Protein AF-0000000084503318 (afdb_homodimer)

pLDDT: mean 73.33, std 17.44, range [21.61, 94.44]

Radius of gyration: 34.92 Å; Cα contacts (8 Å, |Δi|>4): 2388; chains: 2; bounding box: 88×103×87 Å

Structure (mmCIF, N/CA/C/O backbone):
data_AF-0000000084503318-model_v1
#
loop_
_entity.id
_entity.type
_entity.pdbx_description
1 polymer 'Glycogen phosphorylase, liver form'
#
loop_
_atom_site.group_PDB
_atom_site.id
_atom_site.type_symbol
_atom_site.label_atom_id
_atom_site.label_alt_id
_atom_site.label_comp_id
_atom_site.label_asym_id
_atom_site.label_entity_id
_atom_site.label_seq_id
_atom_site.pdbx_PDB_ins_code
_atom_site.Cartn_x
_atom_site.Cartn_y
_atom_site.Cartn_z
_atom_site.occupancy
_atom_site.B_iso_or_equiv
_atom_site.auth_seq_id
_atom_site.auth_comp_id
_atom_site.auth_asym_id
_atom_site.auth_atom_id
_atom_site.pdbx_PDB_model_num
ATOM 1 N N . MET A 1 1 ? 29.828 -25.359 3.902 1 37.78 1 MET A N 1
ATOM 2 C CA . MET A 1 1 ? 29.094 -24.203 3.412 1 37.78 1 MET A CA 1
ATOM 3 C C . MET A 1 1 ? 27.672 -24.188 3.951 1 37.78 1 MET A C 1
ATOM 5 O O . MET A 1 1 ? 27.172 -23.141 4.379 1 37.78 1 MET A O 1
ATOM 9 N N . GLU A 1 2 ? 27.031 -25.391 3.809 1 49.66 2 GLU A N 1
ATOM 10 C CA . GLU A 1 2 ? 25.672 -25.625 4.293 1 49.66 2 GLU A CA 1
ATOM 11 C C . GLU A 1 2 ? 25.578 -25.391 5.797 1 49.66 2 GLU A C 1
ATOM 13 O O . GLU A 1 2 ? 24.594 -24.812 6.273 1 49.66 2 GLU A O 1
ATOM 18 N N . ASP A 1 3 ? 26.688 -25.656 6.465 1 62.75 3 ASP A N 1
ATOM 19 C CA . ASP A 1 3 ? 26.688 -25.625 7.926 1 62.75 3 ASP A CA 1
ATOM 20 C C . ASP A 1 3 ? 26.781 -24.188 8.43 1 62.75 3 ASP A C 1
ATOM 22 O O . ASP A 1 3 ? 26.156 -23.828 9.43 1 62.75 3 ASP A O 1
ATOM 26 N N . LYS A 1 4 ? 27.422 -23.391 7.617 1 74.69 4 LYS A N 1
ATOM 27 C CA . LYS A 1 4 ? 27.609 -22 8.031 1 74.69 4 LYS A CA 1
ATOM 28 C C . LYS A 1 4 ? 26.328 -21.188 7.844 1 74.69 4 LYS A C 1
ATOM 30 O O . LYS A 1 4 ? 26.016 -20.312 8.656 1 74.69 4 LYS A O 1
ATOM 35 N N . GLU A 1 5 ? 25.484 -21.609 6.879 1 78.12 5 GLU A N 1
ATOM 36 C CA . GLU A 1 5 ? 24.281 -20.859 6.539 1 78.12 5 GLU A CA 1
ATOM 37 C C . GLU A 1 5 ? 23.266 -20.906 7.664 1 78.12 5 GLU A C 1
ATOM 39 O O . GLU A 1 5 ? 22.5 -19.969 7.867 1 78.12 5 GLU A O 1
ATOM 44 N N . GLN A 1 6 ? 23.422 -22 8.398 1 78.69 6 GLN A N 1
ATOM 45 C CA . GLN A 1 6 ? 22.391 -22.188 9.414 1 78.69 6 GLN A CA 1
ATOM 46 C C . GLN A 1 6 ? 22.906 -21.781 10.789 1 78.69 6 GLN A C 1
ATOM 48 O O . GLN A 1 6 ? 22.156 -21.812 11.766 1 78.69 6 GLN A O 1
ATOM 53 N N . ARG A 1 7 ? 24.156 -21.25 10.758 1 84.56 7 ARG A N 1
ATOM 54 C CA . ARG A 1 7 ? 24.703 -20.844 12.047 1 84.56 7 ARG A CA 1
ATOM 55 C C . ARG A 1 7 ? 24.047 -19.562 12.539 1 84.56 7 ARG A C 1
ATOM 57 O O . ARG A 1 7 ? 23.844 -18.625 11.766 1 84.56 7 ARG A O 1
ATOM 64 N N . LYS A 1 8 ? 23.781 -19.594 13.844 1 85.94 8 LYS A N 1
ATOM 65 C CA . LYS A 1 8 ? 23.172 -18.422 14.461 1 85.94 8 LYS A CA 1
ATOM 66 C C . LYS A 1 8 ? 24.172 -17.281 14.586 1 85.94 8 LYS A C 1
ATOM 68 O O . LYS A 1 8 ? 25.344 -17.516 14.898 1 85.94 8 LYS A O 1
ATOM 73 N N . LEU A 1 9 ? 23.734 -16.062 14.328 1 86.31 9 LEU A N 1
ATOM 74 C CA . LEU A 1 9 ? 24.594 -14.875 14.336 1 86.31 9 LEU A CA 1
ATOM 75 C C . LEU A 1 9 ? 25.281 -14.711 15.688 1 86.31 9 LEU A C 1
ATOM 77 O O . LEU A 1 9 ? 26.438 -14.305 15.758 1 86.31 9 LEU A O 1
ATOM 81 N N . ILE A 1 10 ? 24.578 -15.086 16.766 1 85.5 10 ILE A N 1
ATOM 82 C CA . ILE A 1 10 ? 25.094 -14.891 18.125 1 85.5 10 ILE A CA 1
ATOM 83 C C . ILE A 1 10 ? 26.312 -15.797 18.359 1 85.5 10 ILE A C 1
ATOM 85 O O . ILE A 1 10 ? 27.141 -15.516 19.219 1 85.5 10 ILE A O 1
ATOM 89 N N . ASP A 1 11 ? 26.438 -16.812 17.562 1 85.25 11 ASP A N 1
ATOM 90 C CA . ASP A 1 11 ? 27.516 -17.797 17.734 1 85.25 11 ASP A CA 1
ATOM 91 C C . ASP A 1 11 ? 28.688 -17.484 16.828 1 85.25 11 ASP A C 1
ATOM 93 O O . ASP A 1 11 ? 29.688 -18.203 16.828 1 85.25 11 ASP A O 1
ATOM 97 N N . ILE A 1 12 ? 28.594 -16.422 16.078 1 88.94 12 ILE A N 1
ATOM 98 C CA . ILE A 1 12 ? 29.641 -16.062 15.125 1 88.94 12 ILE A CA 1
ATOM 99 C C . ILE A 1 12 ? 30.5 -14.938 15.68 1 88.94 12 ILE A C 1
ATOM 101 O O . ILE A 1 12 ? 29.969 -13.945 16.188 1 88.94 12 ILE A O 1
ATOM 105 N N . THR A 1 13 ? 31.75 -15.125 15.602 1 88.69 13 THR A N 1
ATOM 106 C CA . THR A 1 13 ? 32.656 -14.133 16.156 1 88.69 13 THR A CA 1
ATOM 107 C C . THR A 1 13 ? 32.812 -12.938 15.234 1 88.69 13 THR A C 1
ATOM 109 O O . THR A 1 13 ? 32.531 -13.039 14.031 1 88.69 13 THR A O 1
ATOM 112 N N . ASP A 1 14 ? 33.188 -11.789 15.836 1 89.94 14 ASP A N 1
ATOM 113 C CA . ASP A 1 14 ? 33.375 -10.57 15.047 1 89.94 14 ASP A CA 1
ATOM 114 C C . ASP A 1 14 ? 34.469 -10.742 14 1 89.94 14 ASP A C 1
ATOM 116 O O . ASP A 1 14 ? 34.375 -10.188 12.906 1 89.94 14 ASP A O 1
ATOM 120 N N . GLU A 1 15 ? 35.375 -11.539 14.32 1 89.06 15 GLU A N 1
ATOM 121 C CA . GLU A 1 15 ? 36.469 -11.797 13.375 1 89.06 15 GLU A CA 1
ATOM 122 C C . GLU A 1 15 ? 35.969 -12.531 12.133 1 89.06 15 GLU A C 1
ATOM 124 O O . GLU A 1 15 ? 36.375 -12.211 11.016 1 89.06 15 GLU A O 1
ATOM 129 N N . GLU A 1 16 ? 35.156 -13.445 12.453 1 90.12 16 GLU A N 1
ATOM 130 C CA . GLU A 1 16 ? 34.562 -14.188 11.344 1 90.12 16 GLU A CA 1
ATOM 131 C C . GLU A 1 16 ? 33.688 -13.289 10.469 1 90.12 16 GLU A C 1
ATOM 133 O O . GLU A 1 16 ? 33.688 -13.422 9.242 1 90.12 16 GLU A O 1
ATOM 138 N N . LEU A 1 17 ? 32.969 -12.438 11.125 1 90.69 17 LEU A N 1
ATOM 139 C CA . LEU A 1 17 ? 32.062 -11.539 10.406 1 90.69 17 LEU A CA 1
ATOM 140 C C . LEU A 1 17 ? 32.844 -10.531 9.57 1 90.69 17 LEU A C 1
ATOM 142 O O . LEU A 1 17 ? 32.406 -10.125 8.5 1 90.69 17 LEU A O 1
ATOM 146 N N . VAL A 1 18 ? 34 -10.133 10.055 1 89.62 18 VAL A N 1
ATOM 147 C CA . VAL A 1 18 ? 34.875 -9.242 9.297 1 89.62 18 VAL A CA 1
ATOM 148 C C . VAL A 1 18 ? 35.438 -9.977 8.078 1 89.62 18 VAL A C 1
ATOM 150 O O . VAL A 1 18 ? 35.5 -9.414 6.984 1 89.62 18 VAL A O 1
ATOM 153 N N . ALA A 1 19 ? 35.75 -11.203 8.32 1 85.75 19 ALA A N 1
ATOM 154 C CA . ALA A 1 19 ? 36.281 -12.031 7.242 1 85.75 19 ALA A CA 1
ATOM 155 C C . ALA A 1 19 ? 35.25 -12.227 6.141 1 85.75 19 ALA A C 1
ATOM 157 O O . ALA A 1 19 ? 35.625 -12.328 4.961 1 85.75 19 ALA A O 1
ATOM 158 N N . ASP A 1 20 ? 34.062 -12.266 6.594 1 86.56 20 ASP A N 1
ATOM 159 C CA . ASP A 1 20 ? 33 -12.508 5.637 1 86.56 20 ASP A CA 1
ATOM 160 C C . ASP A 1 20 ? 32.531 -11.203 4.984 1 86.56 20 ASP A C 1
ATOM 162 O O . ASP A 1 20 ? 31.688 -11.219 4.102 1 86.56 20 ASP A O 1
ATOM 166 N N . GLY A 1 21 ? 33.031 -10.047 5.469 1 84.12 21 GLY A N 1
ATOM 167 C CA . GLY A 1 21 ? 32.719 -8.758 4.863 1 84.12 21 GLY A CA 1
ATOM 168 C C . GLY A 1 21 ? 31.484 -8.102 5.445 1 84.12 21 GLY A C 1
ATOM 169 O O . GLY A 1 21 ? 30.969 -7.141 4.879 1 84.12 21 GLY A O 1
ATOM 170 N N . PHE A 1 22 ? 30.969 -8.711 6.531 1 87.12 22 PHE A N 1
ATOM 171 C CA . PHE A 1 22 ? 29.75 -8.164 7.125 1 87.12 22 PHE A CA 1
ATOM 172 C C . PHE A 1 22 ? 30.078 -7.047 8.102 1 87.12 22 PHE A C 1
ATOM 174 O O . PHE A 1 22 ? 29.219 -6.246 8.453 1 87.12 22 PHE A O 1
ATOM 181 N N . LEU A 1 23 ? 31.266 -7.094 8.625 1 86.75 23 LEU A N 1
ATOM 182 C CA . LEU A 1 23 ? 31.766 -6.062 9.523 1 86.75 23 LEU A CA 1
ATOM 183 C C . LEU A 1 23 ? 33.094 -5.48 9.008 1 86.75 23 LEU A C 1
ATOM 185 O O . LEU A 1 23 ? 33.781 -6.105 8.195 1 86.75 23 LEU A O 1
ATOM 189 N N . GLY A 1 24 ? 33.5 -4.32 9.453 1 78.62 24 GLY A N 1
ATOM 190 C CA . GLY A 1 24 ? 34.75 -3.701 9.07 1 78.62 24 GLY A CA 1
ATOM 191 C C . GLY A 1 24 ? 34.594 -2.652 7.984 1 78.62 24 GLY A C 1
ATOM 192 O O . GLY A 1 24 ? 33.5 -2.129 7.777 1 78.62 24 GLY A O 1
ATOM 193 N N . ASP A 1 25 ? 35.594 -2.441 7.297 1 76.19 25 ASP A N 1
ATOM 194 C CA . ASP A 1 25 ? 35.625 -1.39 6.285 1 76.19 25 ASP A CA 1
ATOM 195 C C . ASP A 1 25 ? 34.906 -1.825 5.02 1 76.19 25 ASP A C 1
ATOM 197 O O . ASP A 1 25 ? 35.156 -2.896 4.473 1 76.19 25 ASP A O 1
ATOM 201 N N . GLY A 1 26 ? 33.875 -1.143 4.637 1 71.44 26 GLY A N 1
ATOM 202 C CA . GLY A 1 26 ? 33.156 -1.429 3.406 1 71.44 26 GLY A CA 1
ATOM 203 C C . GLY A 1 26 ? 31.797 -2.105 3.641 1 71.44 26 GLY A C 1
ATOM 204 O O . GLY A 1 26 ? 31.016 -2.285 2.705 1 71.44 26 GLY A O 1
ATOM 205 N N . ALA A 1 27 ? 31.703 -2.541 4.906 1 80.12 27 ALA A N 1
ATOM 206 C CA . ALA A 1 27 ? 30.438 -3.205 5.203 1 80.12 27 ALA A CA 1
ATOM 207 C C . ALA A 1 27 ? 29.266 -2.215 5.16 1 80.12 27 ALA A C 1
ATOM 209 O O . ALA A 1 27 ? 29.453 -1.021 5.402 1 80.12 27 ALA A O 1
ATOM 210 N N . PHE A 1 28 ? 28.219 -2.729 4.797 1 75.56 28 PHE A N 1
ATOM 211 C CA . PHE A 1 28 ? 27.031 -1.89 4.703 1 75.56 28 PHE A CA 1
ATOM 212 C C . PHE A 1 28 ? 26.516 -1.537 6.09 1 75.56 28 PHE A C 1
ATOM 214 O O . PHE A 1 28 ? 26.5 -2.383 6.988 1 75.56 28 PHE A O 1
ATOM 221 N N . ALA A 1 29 ? 26.062 -0.351 6.199 1 74.38 29 ALA A N 1
ATOM 222 C CA . ALA A 1 29 ? 25.609 0.163 7.488 1 74.38 29 ALA A CA 1
ATOM 223 C C . ALA A 1 29 ? 24.422 -0.653 8.016 1 74.38 29 ALA A C 1
ATOM 225 O O . ALA A 1 29 ? 24.328 -0.91 9.219 1 74.38 29 ALA A O 1
ATOM 226 N N . SER A 1 30 ? 23.625 -1.055 7.141 1 76 30 SER A N 1
ATOM 227 C CA . SER A 1 30 ? 22.438 -1.805 7.562 1 76 30 SER A CA 1
ATOM 228 C C . SER A 1 30 ? 22.828 -3.17 8.125 1 76 30 SER A C 1
ATOM 230 O O . SER A 1 30 ? 22.219 -3.648 9.086 1 76 30 SER A O 1
ATOM 232 N N . VAL A 1 31 ? 23.781 -3.758 7.527 1 81.62 31 VAL A N 1
ATOM 233 C CA . VAL A 1 31 ? 24.25 -5.062 7.992 1 81.62 31 VAL A CA 1
ATOM 234 C C . VAL A 1 31 ? 24.922 -4.922 9.352 1 81.62 31 VAL A C 1
ATOM 236 O O . VAL A 1 31 ? 24.672 -5.723 10.258 1 81.62 31 VAL A O 1
ATOM 239 N N . ILE A 1 32 ? 25.703 -3.873 9.438 1 82.94 32 ILE A N 1
ATOM 240 C CA . ILE A 1 32 ? 26.375 -3.607 10.703 1 82.94 32 ILE A CA 1
ATOM 241 C C . ILE A 1 32 ? 25.344 -3.373 11.797 1 82.94 32 ILE A C 1
ATOM 243 O O . ILE A 1 32 ? 25.469 -3.885 12.914 1 82.94 32 ILE A O 1
ATOM 247 N N . GLN A 1 33 ? 24.344 -2.641 11.438 1 82.94 33 GLN A N 1
ATOM 248 C CA . GLN A 1 33 ? 23.281 -2.357 12.391 1 82.94 33 GLN A CA 1
ATOM 249 C C . GLN A 1 33 ? 22.594 -3.643 12.852 1 82.94 33 GLN A C 1
ATOM 251 O O . GLN A 1 33 ? 22.297 -3.811 14.039 1 82.94 33 GLN A O 1
ATOM 256 N N . THR A 1 34 ? 22.281 -4.48 11.938 1 84.88 34 THR A N 1
ATOM 257 C CA . THR A 1 34 ? 21.656 -5.75 12.266 1 84.88 34 THR A CA 1
ATOM 258 C C . THR A 1 34 ? 22.516 -6.562 13.227 1 84.88 34 THR A C 1
ATOM 260 O O . THR A 1 34 ? 22.016 -7.086 14.227 1 84.88 34 THR A O 1
ATOM 263 N N . ILE A 1 35 ? 23.781 -6.594 12.93 1 86.12 35 ILE A N 1
ATOM 264 C CA . ILE A 1 35 ? 24.703 -7.359 13.766 1 86.12 35 ILE A CA 1
ATOM 265 C C . ILE A 1 35 ? 24.75 -6.758 15.164 1 86.12 35 ILE A C 1
ATOM 267 O O . ILE A 1 35 ? 24.656 -7.48 16.156 1 86.12 35 ILE A O 1
ATOM 271 N N . GLN A 1 36 ? 24.781 -5.426 15.242 1 85.19 36 GLN A N 1
ATOM 272 C CA . GLN A 1 36 ? 24.859 -4.734 16.531 1 85.19 36 GLN A CA 1
ATOM 273 C C . GLN A 1 36 ? 23.594 -4.957 17.344 1 85.19 36 GLN A C 1
ATOM 275 O O . GLN A 1 36 ? 23.656 -5.289 18.531 1 85.19 36 GLN A O 1
ATOM 280 N N . VAL A 1 37 ? 22.5 -4.855 16.75 1 86 37 VAL A N 1
ATOM 281 C CA . VAL A 1 37 ? 21.234 -4.957 17.453 1 86 37 VAL A CA 1
ATOM 282 C C . VAL A 1 37 ? 21.031 -6.391 17.938 1 86 37 VAL A C 1
ATOM 284 O O . VAL A 1 37 ? 20.562 -6.605 19.062 1 86 37 VAL A O 1
ATOM 287 N N . VAL A 1 38 ? 21.391 -7.344 17.094 1 85.75 38 VAL A N 1
ATOM 288 C CA . VAL A 1 38 ? 21.203 -8.742 17.438 1 85.75 38 VAL A CA 1
ATOM 289 C C . VAL A 1 38 ? 22.141 -9.125 18.594 1 85.75 38 VAL A C 1
ATOM 291 O O . VAL A 1 38 ? 21.719 -9.773 19.547 1 85.75 38 VAL A O 1
ATOM 294 N N . LYS A 1 39 ? 23.312 -8.672 18.547 1 85.81 39 LYS A N 1
ATOM 295 C CA . LYS A 1 39 ? 24.281 -9.031 19.562 1 85.81 39 LYS A CA 1
ATOM 296 C C . LYS A 1 39 ? 24.031 -8.297 20.875 1 85.81 39 LYS A C 1
ATOM 298 O O . LYS A 1 39 ? 24.281 -8.828 21.953 1 85.81 39 LYS A O 1
ATOM 303 N N . GLU A 1 40 ? 23.5 -7.082 20.781 1 86.31 40 GLU A N 1
ATOM 304 C CA . GLU A 1 40 ? 23.219 -6.293 21.969 1 86.31 40 GLU A CA 1
ATOM 305 C C . GLU A 1 40 ? 21.922 -6.75 22.641 1 86.31 40 GLU A C 1
ATOM 307 O O . GLU A 1 40 ? 21.688 -6.449 23.812 1 86.31 40 GLU A O 1
ATOM 312 N N . ASN A 1 41 ? 21.141 -7.461 21.891 1 86.06 41 ASN A N 1
ATOM 313 C CA . ASN A 1 41 ? 19.859 -7.887 22.422 1 86.06 41 ASN A CA 1
ATOM 314 C C . ASN A 1 41 ? 19.578 -9.359 22.125 1 86.06 41 ASN A C 1
ATOM 316 O O . ASN A 1 41 ? 18.609 -9.695 21.453 1 86.06 41 ASN A O 1
ATOM 320 N N . PRO A 1 42 ? 20.281 -10.211 22.609 1 80.38 42 PRO A N 1
ATOM 321 C CA . PRO A 1 42 ? 20.172 -11.641 22.297 1 80.38 42 PRO A CA 1
ATOM 322 C C . PRO A 1 42 ? 18.828 -12.234 22.703 1 80.38 42 PRO A C 1
ATOM 324 O O . PRO A 1 42 ? 18.344 -13.172 22.062 1 80.38 42 PRO A O 1
ATOM 327 N N . ALA A 1 43 ? 18.188 -11.711 23.734 1 79 43 ALA A N 1
ATOM 328 C CA . ALA A 1 43 ? 16.922 -12.25 24.219 1 79 43 ALA A CA 1
ATOM 329 C C . ALA A 1 43 ? 15.781 -11.914 23.266 1 79 43 ALA A C 1
ATOM 331 O O . ALA A 1 43 ? 14.812 -12.664 23.156 1 79 43 ALA A O 1
ATOM 332 N N . LEU A 1 44 ? 15.938 -10.789 22.625 1 81.56 44 LEU A N 1
ATOM 333 C CA . LEU A 1 44 ? 14.867 -10.344 21.75 1 81.56 44 LEU A CA 1
ATOM 334 C C . LEU A 1 44 ? 15.008 -10.969 20.359 1 81.56 44 LEU A C 1
ATOM 336 O O . LEU A 1 44 ? 14.008 -11.375 19.766 1 81.56 44 LEU A O 1
ATOM 340 N N . LEU A 1 45 ? 16.188 -10.961 19.812 1 76.62 45 LEU A N 1
ATOM 341 C CA . LEU A 1 45 ? 16.375 -11.398 18.438 1 76.62 45 LEU A CA 1
ATOM 342 C C . LEU A 1 45 ? 17.438 -12.484 18.359 1 76.62 45 LEU A C 1
ATOM 344 O O . LEU A 1 45 ? 17.328 -13.414 17.562 1 76.62 45 LEU A O 1
ATOM 348 N N . GLY A 1 46 ? 18.484 -12.406 19.031 1 62.88 46 GLY A N 1
ATOM 349 C CA . GLY A 1 46 ? 19.734 -13.133 18.844 1 62.88 46 GLY A CA 1
ATOM 350 C C . GLY A 1 46 ? 19.594 -14.633 19.031 1 62.88 46 GLY A C 1
ATOM 351 O O . GLY A 1 46 ? 20.156 -15.422 18.266 1 62.88 46 GLY A O 1
ATOM 352 N N . CYS A 1 47 ? 18.844 -15.039 19.922 1 60.91 47 CYS A N 1
ATOM 353 C CA . CYS A 1 47 ? 18.828 -16.453 20.266 1 60.91 47 CYS A CA 1
ATOM 354 C C . CYS A 1 47 ? 17.734 -17.188 19.484 1 60.91 47 CYS A C 1
ATOM 356 O O . CYS A 1 47 ? 17.484 -18.375 19.703 1 60.91 47 CYS A O 1
ATOM 358 N N . LYS A 1 48 ? 17.297 -16.484 18.547 1 66.44 48 LYS A N 1
ATOM 359 C CA . LYS A 1 48 ? 16.094 -17.109 18 1 66.44 48 LYS A CA 1
ATOM 360 C C . LYS A 1 48 ? 16.328 -17.594 16.562 1 66.44 48 LYS A C 1
ATOM 362 O O . LYS A 1 48 ? 16.5 -18.797 16.328 1 66.44 48 LYS A O 1
ATOM 367 N N . TRP A 1 49 ? 16.328 -16.734 15.625 1 72.62 49 TRP A N 1
ATOM 368 C CA . TRP A 1 49 ? 16.219 -17.234 14.258 1 72.62 49 TRP A CA 1
ATOM 369 C C . TRP A 1 49 ? 17.172 -16.5 13.32 1 72.62 49 TRP A C 1
ATOM 371 O O . TRP A 1 49 ? 17.266 -16.844 12.141 1 72.62 49 TRP A O 1
ATOM 381 N N . VAL A 1 50 ? 18.016 -15.562 13.852 1 82.19 50 VAL A N 1
ATOM 382 C CA . VAL A 1 50 ? 18.828 -14.797 12.914 1 82.19 50 VAL A CA 1
ATOM 383 C C . VAL A 1 50 ? 20.109 -15.562 12.578 1 82.19 50 VAL A C 1
ATOM 385 O O . VAL A 1 50 ? 20.922 -15.852 13.461 1 82.19 50 VAL A O 1
ATOM 388 N N . THR A 1 51 ? 20.281 -15.906 11.336 1 82.31 51 THR A N 1
ATOM 389 C CA . THR A 1 51 ? 21.391 -16.766 10.914 1 82.31 51 THR A CA 1
ATOM 390 C C . THR A 1 51 ? 22.344 -16 10 1 82.31 51 THR A C 1
ATOM 392 O O . THR A 1 51 ? 22.047 -14.875 9.586 1 82.31 51 THR A O 1
ATOM 395 N N . TRP A 1 52 ? 23.438 -16.641 9.766 1 84.31 52 TRP A N 1
ATOM 396 C CA . TRP A 1 52 ? 24.422 -16.109 8.828 1 84.31 52 TRP A CA 1
ATOM 397 C C . TRP A 1 52 ? 23.812 -15.891 7.445 1 84.31 52 TRP A C 1
ATOM 399 O O . TRP A 1 52 ? 24.078 -14.883 6.793 1 84.31 52 TRP A O 1
ATOM 409 N N . TRP A 1 53 ? 22.984 -16.797 7.082 1 82.75 53 TRP A N 1
ATOM 410 C CA . TRP A 1 53 ? 22.328 -16.75 5.777 1 82.75 53 TRP A CA 1
ATOM 411 C C . TRP A 1 53 ? 21.516 -15.461 5.637 1 82.75 53 TRP A C 1
ATOM 413 O O . TRP A 1 53 ? 21.5 -14.836 4.574 1 82.75 53 TRP A O 1
ATOM 423 N N . MET A 1 54 ? 20.938 -15.102 6.617 1 83.19 54 MET A N 1
ATOM 424 C CA . MET A 1 54 ? 20.094 -13.906 6.582 1 83.19 54 MET A CA 1
ATOM 425 C C . MET A 1 54 ? 20.938 -12.648 6.41 1 83.19 54 MET A C 1
ATOM 427 O O . MET A 1 54 ? 20.516 -11.703 5.742 1 83.19 54 MET A O 1
ATOM 431 N N . LEU A 1 55 ? 22.094 -12.656 7.016 1 82.38 55 LEU A N 1
ATOM 432 C CA . LEU A 1 55 ? 23 -11.539 6.824 1 82.38 55 LEU A CA 1
ATOM 433 C C . LEU A 1 55 ? 23.484 -11.469 5.379 1 82.38 55 LEU A C 1
ATOM 435 O O . LEU A 1 55 ? 23.625 -10.375 4.82 1 82.38 55 LEU A O 1
ATOM 439 N N . GLU A 1 56 ? 23.672 -12.625 4.926 1 80.31 56 GLU A N 1
ATOM 440 C CA . GLU A 1 56 ? 24.094 -12.688 3.527 1 80.31 56 GLU A CA 1
ATOM 441 C C . GLU A 1 56 ? 23 -12.125 2.607 1 80.31 56 GLU A C 1
ATOM 443 O O . GLU A 1 56 ? 23.312 -11.398 1.66 1 80.31 56 GLU A O 1
ATOM 448 N N . LEU A 1 57 ? 21.859 -12.445 2.928 1 78.62 57 LEU A N 1
ATOM 449 C CA . LEU A 1 57 ? 20.75 -11.93 2.131 1 78.62 57 LEU A CA 1
ATOM 450 C C . LEU A 1 57 ? 20.719 -10.406 2.174 1 78.62 57 LEU A C 1
ATOM 452 O O . LEU A 1 57 ? 20.5 -9.758 1.146 1 78.62 57 LEU A O 1
ATOM 456 N N . GLN A 1 58 ? 20.828 -9.914 3.357 1 78.19 58 GLN A N 1
ATOM 457 C CA . GLN A 1 58 ? 20.812 -8.461 3.518 1 78.19 58 GLN A CA 1
ATOM 458 C C . GLN A 1 58 ? 21.953 -7.816 2.734 1 78.19 58 GLN A C 1
ATOM 460 O O . GLN A 1 58 ? 21.781 -6.766 2.117 1 78.19 58 GLN A O 1
ATOM 465 N N . HIS A 1 59 ? 23.016 -8.492 2.818 1 77.38 59 HIS A N 1
ATOM 466 C CA . HIS A 1 59 ? 24.203 -8 2.121 1 77.38 59 HIS A CA 1
ATOM 467 C C . HIS A 1 59 ? 23.984 -7.988 0.611 1 77.38 59 HIS A C 1
ATOM 469 O O . HIS A 1 59 ? 24.328 -7.016 -0.061 1 77.38 59 HIS A O 1
ATOM 475 N N . ILE A 1 60 ? 23.375 -9 0.141 1 70.69 60 ILE A N 1
ATOM 476 C CA . ILE A 1 60 ? 23.109 -9.125 -1.288 1 70.69 60 ILE A CA 1
ATOM 477 C C . ILE A 1 60 ? 22.078 -8.094 -1.717 1 70.69 60 ILE A C 1
ATOM 479 O O . ILE A 1 60 ? 22.203 -7.473 -2.775 1 70.69 60 ILE A O 1
ATOM 483 N N . SER A 1 61 ? 21.078 -7.98 -0.922 1 67.56 61 SER A N 1
ATOM 484 C CA . SER A 1 61 ? 20.016 -7.027 -1.241 1 67.56 61 SER A CA 1
ATOM 485 C C . SER A 1 61 ? 20.578 -5.609 -1.364 1 67.56 61 SER A C 1
ATOM 487 O O . SER A 1 61 ? 20.141 -4.84 -2.225 1 67.56 61 SER A O 1
ATOM 489 N N . MET A 1 62 ? 21.484 -5.297 -0.465 1 68.06 62 MET A N 1
ATOM 490 C CA . MET A 1 62 ? 22.062 -3.955 -0.476 1 68.06 62 MET A CA 1
ATOM 491 C C . MET A 1 62 ? 23 -3.775 -1.668 1 68.06 62 MET A C 1
ATOM 493 O O . MET A 1 62 ? 23.125 -2.674 -2.203 1 68.06 62 MET A O 1
ATOM 497 N N . GLN A 1 63 ? 23.531 -4.836 -1.996 1 60.03 63 GLN A N 1
ATOM 498 C CA . GLN A 1 63 ? 24.391 -4.801 -3.166 1 60.03 63 GLN A CA 1
ATOM 499 C C . GLN A 1 63 ? 23.594 -4.625 -4.449 1 60.03 63 GLN A C 1
ATOM 501 O O . GLN A 1 63 ? 24 -3.893 -5.352 1 60.03 63 GLN A O 1
ATOM 506 N N . GLU A 1 64 ? 22.438 -5.289 -4.43 1 53 64 GLU A N 1
ATOM 507 C CA . GLU A 1 64 ? 21.562 -5.199 -5.594 1 53 64 GLU A CA 1
ATOM 508 C C . GLU A 1 64 ? 20.938 -3.809 -5.715 1 53 64 GLU A C 1
ATOM 510 O O . GLU A 1 64 ? 20.766 -3.295 -6.82 1 53 64 GLU A O 1
ATOM 515 N N . GLU A 1 65 ? 20.406 -3.215 -4.594 1 49.03 65 GLU A N 1
ATOM 516 C CA . GLU A 1 65 ? 19.812 -1.882 -4.594 1 49.03 65 GLU A CA 1
ATOM 517 C C . GLU A 1 65 ? 20.828 -0.824 -5.012 1 49.03 65 GLU A C 1
ATOM 519 O O . GLU A 1 65 ? 20.484 0.159 -5.668 1 49.03 65 GLU A O 1
ATOM 524 N N . THR A 1 66 ? 21.938 -0.816 -4.293 1 41.41 66 THR A N 1
ATOM 525 C CA . THR A 1 66 ? 22.984 0.077 -4.773 1 41.41 66 THR A CA 1
ATOM 526 C C . THR A 1 66 ? 23.25 -0.152 -6.262 1 41.41 66 THR A C 1
ATOM 528 O O . THR A 1 66 ? 23.641 0.775 -6.977 1 41.41 66 THR A O 1
ATOM 531 N N . SER A 1 67 ? 23.062 -1.229 -6.574 1 34.5 67 SER A N 1
ATOM 532 C CA . SER A 1 67 ? 23.234 -1.597 -7.973 1 34.5 67 SER A CA 1
ATOM 533 C C . SER A 1 67 ? 21.938 -1.439 -8.758 1 34.5 67 SER A C 1
ATOM 535 O O . SER A 1 67 ? 21.922 -1.614 -9.984 1 34.5 67 SER A O 1
ATOM 537 N N . ASN A 1 68 ? 20.766 -1.157 -8.031 1 31.94 68 ASN A N 1
ATOM 538 C CA . ASN A 1 68 ? 19.5 -1.362 -8.727 1 31.94 68 ASN A CA 1
ATOM 539 C C . ASN A 1 68 ? 19.078 -0.111 -9.492 1 31.94 68 ASN A C 1
ATOM 541 O O . ASN A 1 68 ? 18.484 0.804 -8.914 1 31.94 68 ASN A O 1
ATOM 545 N N . LYS A 1 69 ? 19.656 0.607 -10.391 1 29.28 69 LYS A N 1
ATOM 546 C CA . LYS A 1 69 ? 18.953 0.815 -11.648 1 29.28 69 LYS A CA 1
ATOM 547 C C . LYS A 1 69 ? 17.984 -0.335 -11.93 1 29.28 69 LYS A C 1
ATOM 549 O O . LYS A 1 69 ? 18.422 -1.469 -12.156 1 29.28 69 LYS A O 1
ATOM 554 N N . TRP A 1 70 ? 16.812 -0.233 -11.32 1 25.84 70 TRP A N 1
ATOM 555 C CA . TRP A 1 70 ? 15.828 -1.136 -11.898 1 25.84 70 TRP A CA 1
ATOM 556 C C . TRP A 1 70 ? 16 -1.233 -13.414 1 25.84 70 TRP A C 1
ATOM 558 O O . TRP A 1 70 ? 15.43 -0.445 -14.164 1 25.84 70 TRP A O 1
ATOM 568 N N . THR A 1 71 ? 17.016 -1.119 -13.969 1 25.05 71 THR A N 1
ATOM 569 C CA . THR A 1 71 ? 16.844 -1.953 -15.148 1 25.05 71 THR A CA 1
ATOM 570 C C . THR A 1 71 ? 16.297 -3.33 -14.773 1 25.05 71 THR A C 1
ATOM 572 O O . THR A 1 71 ? 16.422 -3.752 -13.617 1 25.05 71 THR A O 1
ATOM 575 N N . ASP A 1 72 ? 15.656 -4.023 -15.492 1 24.69 72 ASP A N 1
ATOM 576 C CA . ASP A 1 72 ? 15.383 -5.457 -15.5 1 24.69 72 ASP A CA 1
ATOM 577 C C . ASP A 1 72 ? 16.531 -6.242 -14.852 1 24.69 72 ASP A C 1
ATOM 579 O O . ASP A 1 72 ? 16.438 -7.465 -14.711 1 24.69 72 ASP A O 1
ATOM 583 N N . SER A 1 73 ? 17.891 -5.727 -14.719 1 22.72 73 SER A N 1
ATOM 584 C CA . SER A 1 73 ? 18.953 -6.707 -14.508 1 22.72 73 SER A CA 1
ATOM 585 C C . SER A 1 73 ? 19.266 -6.855 -13.023 1 22.72 73 SER A C 1
ATOM 587 O O . SER A 1 73 ? 19.75 -5.914 -12.391 1 22.72 73 SER A O 1
ATOM 589 N N . SER A 1 74 ? 18.609 -7.43 -12.148 1 24.72 74 SER A N 1
ATOM 590 C CA . SER A 1 74 ? 18.938 -7.883 -10.805 1 24.72 74 SER A CA 1
ATOM 591 C C . SER A 1 74 ? 20.375 -8.367 -10.719 1 24.72 74 SER A C 1
ATOM 593 O O . SER A 1 74 ? 20.703 -9.453 -11.211 1 24.72 74 SER A O 1
ATOM 595 N N . GLU A 1 75 ? 21.344 -7.512 -10.844 1 23.02 75 GLU A N 1
ATOM 596 C CA . GLU A 1 75 ? 22.719 -7.957 -10.633 1 23.02 75 GLU A CA 1
ATOM 597 C C . GLU A 1 75 ? 22.938 -8.391 -9.188 1 23.02 75 GLU A C 1
ATOM 599 O O . GLU A 1 75 ? 22.812 -7.578 -8.266 1 23.02 75 GLU A O 1
ATOM 604 N N . PHE A 1 76 ? 22.719 -9.594 -8.766 1 22.38 76 PHE A N 1
ATOM 605 C CA . PHE A 1 76 ? 23.188 -10.391 -7.633 1 22.38 76 PHE A CA 1
ATOM 606 C C . PHE A 1 76 ? 24.688 -10.25 -7.449 1 22.38 76 PHE A C 1
ATOM 608 O O . PHE A 1 76 ? 25.453 -10.492 -8.383 1 22.38 76 PHE A O 1
ATOM 615 N N . SER A 1 77 ? 25.312 -9.453 -6.805 1 22.03 77 SER A N 1
ATOM 616 C CA . SER A 1 77 ? 26.688 -9.406 -6.336 1 22.03 77 SER A CA 1
ATOM 617 C C . SER A 1 77 ? 27.141 -10.766 -5.812 1 22.03 77 SER A C 1
ATOM 619 O O . SER A 1 77 ? 26.359 -11.492 -5.199 1 22.03 77 SER A O 1
ATOM 621 N N . THR A 1 78 ? 28.422 -11.227 -6.219 1 22.31 78 THR A N 1
ATOM 622 C CA . THR A 1 78 ? 29.406 -12.289 -6.312 1 22.31 78 THR A CA 1
ATOM 623 C C . THR A 1 78 ? 30.047 -12.562 -4.949 1 22.31 78 THR A C 1
ATOM 625 O O . THR A 1 78 ? 31.25 -12.828 -4.859 1 22.31 78 THR A O 1
ATOM 628 N N . HIS A 1 79 ? 29.688 -12.43 -3.816 1 22.06 79 HIS A N 1
ATOM 629 C CA . HIS A 1 79 ? 30.656 -12.875 -2.82 1 22.06 79 HIS A CA 1
ATOM 630 C C . HIS A 1 79 ? 31.219 -14.258 -3.172 1 22.06 79 HIS A C 1
ATOM 632 O O . HIS A 1 79 ? 30.453 -15.195 -3.395 1 22.06 79 HIS A O 1
ATOM 638 N N . MET A 1 80 ? 32.531 -14.234 -3.678 1 21.91 80 MET A N 1
ATOM 639 C CA . MET A 1 80 ? 33.625 -15.141 -4.055 1 21.91 80 MET A CA 1
ATOM 640 C C . MET A 1 80 ? 33.938 -16.109 -2.916 1 21.91 80 MET A C 1
ATOM 642 O O . MET A 1 80 ? 34.344 -15.68 -1.829 1 21.91 80 MET A O 1
ATOM 646 N N . LEU A 1 81 ? 33.25 -16.984 -2.562 1 21.61 81 LEU A N 1
ATOM 647 C CA . LEU A 1 81 ? 33.906 -18.062 -1.821 1 21.61 81 LEU A CA 1
ATOM 648 C C . LEU A 1 81 ? 35.156 -18.531 -2.537 1 21.61 81 LEU A C 1
ATOM 650 O O . LEU A 1 81 ? 35.125 -18.844 -3.729 1 21.61 81 LEU A O 1
ATOM 654 N N . SER A 1 82 ? 36.375 -18 -2.113 1 22.05 82 SER A N 1
ATOM 655 C CA . SER A 1 82 ? 37.75 -18.438 -2.34 1 22.05 82 SER A CA 1
ATOM 656 C C . SER A 1 82 ? 37.875 -19.953 -2.232 1 22.05 82 SER A C 1
ATOM 658 O O . SER A 1 82 ? 37.875 -20.5 -1.13 1 22.05 82 SER A O 1
ATOM 660 N N . MET A 1 83 ? 37.188 -20.766 -2.803 1 21.61 83 MET A N 1
ATOM 661 C CA . MET A 1 83 ? 37.781 -22.094 -2.811 1 21.61 83 MET A CA 1
ATOM 662 C C . MET A 1 83 ? 39.125 -22.094 -3.572 1 21.61 83 MET A C 1
ATOM 664 O O . MET A 1 83 ? 39.219 -21.453 -4.621 1 21.61 83 MET A O 1
ATOM 668 N N . SER A 1 84 ? 40.438 -22.25 -3.076 1 23.28 84 SER A N 1
ATOM 669 C CA . SER A 1 84 ? 41.844 -22.531 -3.436 1 23.28 84 SER A CA 1
ATOM 670 C C . SER A 1 84 ? 41.906 -23.438 -4.652 1 23.28 84 SER A C 1
ATOM 672 O O . SER A 1 84 ? 43 -23.859 -5.047 1 23.28 84 SER A O 1
ATOM 674 N N . ALA A 1 85 ? 40.969 -24.078 -5.188 1 26.03 85 ALA A N 1
ATOM 675 C CA . ALA A 1 85 ? 41.594 -25.141 -5.996 1 26.03 85 ALA A CA 1
ATOM 676 C C . ALA A 1 85 ? 42.406 -24.562 -7.133 1 26.03 85 ALA A C 1
ATOM 678 O O . ALA A 1 85 ? 42.281 -23.375 -7.449 1 26.03 85 ALA A O 1
ATOM 679 N N . LEU A 1 86 ? 42.938 -25.281 -8.188 1 27 86 LEU A N 1
ATOM 680 C CA . LEU A 1 86 ? 43.875 -25.328 -9.32 1 27 86 LEU A CA 1
ATOM 681 C C . LEU A 1 86 ? 43.562 -24.188 -10.297 1 27 86 LEU A C 1
ATOM 683 O O . LEU A 1 86 ? 42.469 -23.688 -10.352 1 27 86 LEU A O 1
ATOM 687 N N . PRO A 1 87 ? 44.594 -23.547 -11 1 35.72 87 PRO A N 1
ATOM 688 C CA . PRO A 1 87 ? 44.719 -22.391 -11.898 1 35.72 87 PRO A CA 1
ATOM 689 C C . PRO A 1 87 ? 43.594 -22.344 -12.938 1 35.72 87 PRO A C 1
ATOM 691 O O . PRO A 1 87 ? 43.5 -23.219 -13.812 1 35.72 87 PRO A O 1
ATOM 694 N N . PRO A 1 88 ? 42.469 -22.266 -12.781 1 42.5 88 PRO A N 1
ATOM 695 C CA . PRO A 1 88 ? 41.375 -22.688 -13.695 1 42.5 88 PRO A CA 1
ATOM 696 C C . PRO A 1 88 ? 41.406 -21.891 -15 1 42.5 88 PRO A C 1
ATOM 698 O O . PRO A 1 88 ? 41.906 -20.781 -15.047 1 42.5 88 PRO A O 1
ATOM 701 N N . LEU A 1 89 ? 41.562 -22.516 -16.281 1 56.28 89 LEU A N 1
ATOM 702 C CA . LEU A 1 89 ? 41.469 -22 -17.656 1 56.28 89 LEU A CA 1
ATOM 703 C C . LEU A 1 89 ? 40.531 -20.812 -17.719 1 56.28 89 LEU A C 1
ATOM 705 O O . LEU A 1 89 ? 40.719 -19.922 -18.562 1 56.28 89 LEU A O 1
ATOM 709 N N . ILE A 1 90 ? 39.75 -20.688 -17.062 1 64.38 90 ILE A N 1
ATOM 710 C CA . ILE A 1 90 ? 38.812 -19.562 -17 1 64.38 90 ILE A CA 1
ATOM 711 C C . ILE A 1 90 ? 38.875 -18.953 -15.602 1 64.38 90 ILE A C 1
ATOM 713 O O . ILE A 1 90 ? 38.938 -19.656 -14.602 1 64.38 90 ILE A O 1
ATOM 717 N N . SER A 1 91 ? 39.281 -17.656 -15.562 1 66.88 91 SER A N 1
ATOM 718 C CA . SER A 1 91 ? 39.312 -16.969 -14.273 1 66.88 91 SER A CA 1
ATOM 719 C C . SER A 1 91 ? 37.969 -17.125 -13.547 1 66.88 91 SER A C 1
ATOM 721 O O . SER A 1 91 ? 36.938 -17.328 -14.172 1 66.88 91 SER A O 1
ATOM 723 N N . ASP A 1 92 ? 38.062 -17.219 -12.297 1 66.44 92 ASP A N 1
ATOM 724 C CA . ASP A 1 92 ? 36.844 -17.312 -11.492 1 66.44 92 ASP A CA 1
ATOM 725 C C . ASP A 1 92 ? 35.906 -16.172 -11.789 1 66.44 92 ASP A C 1
ATOM 727 O O . ASP A 1 92 ? 34.688 -16.344 -11.789 1 66.44 92 ASP A O 1
ATOM 731 N N . PHE A 1 93 ? 36.469 -15.109 -12.07 1 68.62 93 PHE A N 1
ATOM 732 C CA . PHE A 1 93 ? 35.656 -13.953 -12.438 1 68.62 93 PHE A CA 1
ATOM 733 C C . PHE A 1 93 ? 34.875 -14.219 -13.719 1 68.62 93 PHE A C 1
ATOM 735 O O . PHE A 1 93 ? 33.688 -13.953 -13.781 1 68.62 93 PHE A O 1
ATOM 742 N N . GLU A 1 94 ? 35.562 -14.664 -14.531 1 75.94 94 GLU A N 1
ATOM 743 C CA . GLU A 1 94 ? 34.938 -14.969 -15.805 1 75.94 94 GLU A CA 1
ATOM 744 C C . GLU A 1 94 ? 33.906 -16.078 -15.656 1 75.94 94 GLU A C 1
ATOM 746 O O . GLU A 1 94 ? 32.812 -16.016 -16.234 1 75.94 94 GLU A O 1
ATOM 751 N N . ARG A 1 95 ? 34.188 -16.922 -14.898 1 73.25 95 ARG A N 1
ATOM 752 C CA . ARG A 1 95 ? 33.312 -18.062 -14.703 1 73.25 95 ARG A CA 1
ATOM 753 C C . ARG A 1 95 ? 31.938 -17.609 -14.195 1 73.25 95 ARG A C 1
ATOM 755 O O . ARG A 1 95 ? 30.906 -18.078 -14.68 1 73.25 95 ARG A O 1
ATOM 762 N N . VAL A 1 96 ? 32.031 -16.734 -13.398 1 70.06 96 VAL A N 1
ATOM 763 C CA . VAL A 1 96 ? 30.812 -16.344 -12.703 1 70.06 96 VAL A CA 1
ATOM 764 C C . VAL A 1 96 ? 30.109 -15.234 -13.484 1 70.06 96 VAL A C 1
ATOM 766 O O . VAL A 1 96 ? 28.875 -15.18 -13.516 1 70.06 96 VAL A O 1
ATOM 769 N N . HIS A 1 97 ? 30.844 -14.508 -14.242 1 70.31 97 HIS A N 1
ATOM 770 C CA . HIS A 1 97 ? 30.25 -13.281 -14.766 1 70.31 97 HIS A CA 1
ATOM 771 C C . HIS A 1 97 ? 30.109 -13.344 -16.281 1 70.31 97 HIS A C 1
ATOM 773 O O . HIS A 1 97 ? 29.609 -12.406 -16.906 1 70.31 97 HIS A O 1
ATOM 779 N N . TYR A 1 98 ? 30.5 -14.328 -16.812 1 78.62 98 TYR A N 1
ATOM 780 C CA . TYR A 1 98 ? 30.516 -14.398 -18.266 1 78.62 98 TYR A CA 1
ATOM 781 C C . TYR A 1 98 ? 29.125 -14.234 -18.844 1 78.62 98 TYR A C 1
ATOM 783 O O . TYR A 1 98 ? 28.938 -13.586 -19.875 1 78.62 98 TYR A O 1
ATOM 791 N N . TYR A 1 99 ? 28.328 -14.836 -18.203 1 69.94 99 TYR A N 1
ATOM 792 C CA . TYR A 1 99 ? 26.969 -14.797 -18.734 1 69.94 99 TYR A CA 1
ATOM 793 C C . TYR A 1 99 ? 26.141 -13.734 -18.031 1 69.94 99 TYR A C 1
ATOM 795 O O . TYR A 1 99 ? 24.906 -13.867 -17.922 1 69.94 99 TYR A O 1
ATOM 803 N N . HIS A 1 100 ? 26.797 -12.734 -17.656 1 66.38 100 HIS A N 1
ATOM 804 C CA . HIS A 1 100 ? 26.141 -11.594 -17.047 1 66.38 100 HIS A CA 1
ATOM 805 C C . HIS A 1 100 ? 25.078 -11 -17.969 1 66.38 100 HIS A C 1
ATOM 807 O O . HIS A 1 100 ? 25.359 -10.727 -19.141 1 66.38 100 HIS A O 1
ATOM 813 N N . GLY A 1 101 ? 23.797 -10.859 -17.484 1 57.88 101 GLY A N 1
ATOM 814 C CA . GLY A 1 101 ? 22.734 -10.289 -18.297 1 57.88 101 GLY A CA 1
ATOM 815 C C . GLY A 1 101 ? 21.766 -11.336 -18.828 1 57.88 101 GLY A C 1
ATOM 816 O O . GLY A 1 101 ? 20.625 -11.008 -19.188 1 57.88 101 GLY A O 1
ATOM 817 N N . ILE A 1 102 ? 22.25 -12.5 -18.969 1 53.59 102 ILE A N 1
ATOM 818 C CA . ILE A 1 102 ? 21.453 -13.555 -19.578 1 53.59 102 ILE A CA 1
ATOM 819 C C . ILE A 1 102 ? 20.328 -13.961 -18.625 1 53.59 102 ILE A C 1
ATOM 821 O O . ILE A 1 102 ? 19.188 -14.18 -19.047 1 53.59 102 ILE A O 1
ATOM 825 N N . SER A 1 103 ? 20.828 -14.195 -17.328 1 44.91 103 SER A N 1
ATOM 826 C CA . SER A 1 103 ? 19.891 -14.531 -16.25 1 44.91 103 SER A CA 1
ATOM 827 C C . SER A 1 103 ? 20.344 -13.93 -14.922 1 44.91 103 SER A C 1
ATOM 829 O O . SER A 1 103 ? 21.453 -13.398 -14.812 1 44.91 103 SER A O 1
ATOM 831 N N . LEU A 1 104 ? 19.547 -13.75 -13.969 1 42.81 104 LEU A N 1
ATOM 832 C CA . LEU A 1 104 ? 19.969 -13.242 -12.664 1 42.81 104 LEU A CA 1
ATOM 833 C C . LEU A 1 104 ? 21.031 -14.133 -12.039 1 42.81 104 LEU A C 1
ATOM 835 O O . LEU A 1 104 ? 21.953 -13.641 -11.383 1 42.81 104 LEU A O 1
ATOM 839 N N . ASP A 1 105 ? 20.922 -15.414 -12.211 1 43.44 105 ASP A N 1
ATOM 840 C CA . ASP A 1 105 ? 21.969 -16.359 -11.805 1 43.44 105 ASP A CA 1
ATOM 841 C C . ASP A 1 105 ? 22.5 -17.125 -13.016 1 43.44 105 ASP A C 1
ATOM 843 O O . ASP A 1 105 ? 22.078 -18.25 -13.273 1 43.44 105 ASP A O 1
ATOM 847 N N . PRO A 1 106 ? 23.297 -16.547 -13.609 1 58.34 106 PRO A N 1
ATOM 848 C CA . PRO A 1 106 ? 23.828 -17.188 -14.82 1 58.34 106 PRO A CA 1
ATOM 849 C C . PRO A 1 106 ? 24.688 -18.422 -14.516 1 58.34 106 PRO A C 1
ATOM 851 O O . PRO A 1 106 ? 25.297 -18.5 -13.453 1 58.34 106 PRO A O 1
ATOM 854 N N . PRO A 1 107 ? 24.422 -19.422 -15.375 1 61.62 107 PRO A N 1
ATOM 855 C CA . PRO A 1 107 ? 25.328 -20.547 -15.188 1 61.62 107 PRO A CA 1
ATOM 856 C C . PRO A 1 107 ? 26.797 -20.141 -15.227 1 61.62 107 PRO A C 1
ATOM 858 O O . PRO A 1 107 ? 27.141 -19.109 -15.805 1 61.62 107 PRO A O 1
ATOM 861 N N . GLU A 1 108 ? 27.422 -20.922 -14.484 1 69.06 108 GLU A N 1
ATOM 862 C CA . GLU A 1 108 ? 28.859 -20.672 -14.508 1 69.06 108 GLU A CA 1
ATOM 863 C C . GLU A 1 108 ? 29.5 -21.25 -15.758 1 69.06 108 GLU A C 1
ATOM 865 O O . GLU A 1 108 ? 29.141 -22.344 -16.203 1 69.06 108 GLU A O 1
ATOM 870 N N . LEU A 1 109 ? 30.281 -20.422 -16.25 1 78.75 109 LEU A N 1
ATOM 871 C CA . LEU A 1 109 ? 31.031 -20.875 -17.406 1 78.75 109 LEU A CA 1
ATOM 872 C C . LEU A 1 109 ? 32.156 -21.844 -17 1 78.75 109 LEU A C 1
ATOM 874 O O . LEU A 1 109 ? 32.906 -21.547 -16.094 1 78.75 109 LEU A O 1
ATOM 878 N N . TYR A 1 110 ? 32.031 -22.969 -17.578 1 75.94 110 TYR A N 1
ATOM 879 C CA . TYR A 1 110 ? 33.094 -23.938 -17.312 1 75.94 110 TYR A CA 1
ATOM 880 C C . TYR A 1 110 ? 34.25 -23.781 -18.281 1 75.94 110 TYR A C 1
ATOM 882 O O . TYR A 1 110 ? 35.406 -23.844 -17.891 1 75.94 110 TYR A O 1
ATOM 890 N N . TYR A 1 111 ? 33.938 -23.719 -19.578 1 83.31 111 TYR A N 1
ATOM 891 C CA . TYR A 1 111 ? 34.938 -23.562 -20.625 1 83.31 111 TYR A CA 1
ATOM 892 C C . TYR A 1 111 ? 34.312 -22.953 -21.875 1 83.31 111 TYR A C 1
ATOM 894 O O . TYR A 1 111 ? 33.125 -23.141 -22.156 1 83.31 111 TYR A O 1
ATOM 902 N N . ARG A 1 112 ? 35.062 -22.062 -22.531 1 87 112 ARG A N 1
ATOM 903 C CA . ARG A 1 112 ? 34.688 -21.562 -23.828 1 87 112 ARG A CA 1
ATOM 904 C C . ARG A 1 112 ? 35.844 -21.656 -24.828 1 87 112 ARG A C 1
ATOM 906 O O . ARG A 1 112 ? 37 -21.469 -24.453 1 87 112 ARG A O 1
ATOM 913 N N . SER A 1 113 ? 35.438 -21.906 -26.016 1 86.06 113 SER A N 1
ATOM 914 C CA . SER A 1 113 ? 36.438 -22.234 -27.016 1 86.06 113 SER A CA 1
ATOM 915 C C . SER A 1 113 ? 37.188 -21 -27.516 1 86.06 113 SER A C 1
ATOM 917 O O . SER A 1 113 ? 38.25 -21.094 -28.094 1 86.06 113 SER A O 1
ATOM 919 N N . ASP A 1 114 ? 36.531 -19.797 -27.312 1 83.25 114 ASP A N 1
ATOM 920 C CA . ASP A 1 114 ? 37.188 -18.594 -27.812 1 83.25 114 ASP A CA 1
ATOM 921 C C . ASP A 1 114 ? 37.906 -17.844 -26.703 1 83.25 114 ASP A C 1
ATOM 923 O O . ASP A 1 114 ? 38 -16.609 -26.734 1 83.25 114 ASP A O 1
ATOM 927 N N . LEU A 1 115 ? 38.344 -18.5 -25.781 1 80.06 115 LEU A N 1
ATOM 928 C CA . LEU A 1 115 ? 38.969 -17.906 -24.609 1 80.06 115 LEU A CA 1
ATOM 929 C C . LEU A 1 115 ? 40.156 -17.031 -25.016 1 80.06 115 LEU A C 1
ATOM 931 O O . LEU A 1 115 ? 40.375 -15.961 -24.453 1 80.06 115 LEU A O 1
ATOM 935 N N . GLU A 1 116 ? 40.969 -17.438 -25.969 1 74.75 116 GLU A N 1
ATOM 936 C CA . GLU A 1 116 ? 42.188 -16.734 -26.375 1 74.75 116 GLU A CA 1
ATOM 937 C C . GLU A 1 116 ? 41.875 -15.602 -27.359 1 74.75 116 GLU A C 1
ATOM 939 O O . GLU A 1 116 ? 42.469 -14.523 -27.297 1 74.75 116 GLU A O 1
ATOM 944 N N . SER A 1 117 ? 40.844 -15.828 -28.266 1 77.5 117 SER A N 1
ATOM 945 C CA . SER A 1 117 ? 40.531 -14.852 -29.312 1 77.5 117 SER A CA 1
ATOM 946 C C . SER A 1 117 ? 39.594 -13.758 -28.781 1 77.5 117 SER A C 1
ATOM 948 O O . SER A 1 117 ? 39.562 -12.656 -29.344 1 77.5 117 SER A O 1
ATOM 950 N N . ASN A 1 118 ? 38.875 -14.039 -27.781 1 80.06 118 ASN A N 1
ATOM 951 C CA . ASN A 1 118 ? 37.938 -13.094 -27.219 1 80.06 118 ASN A CA 1
ATOM 952 C C . ASN A 1 118 ? 38.094 -12.969 -25.703 1 80.06 118 ASN A C 1
ATOM 954 O O . ASN A 1 118 ? 37.312 -13.562 -24.953 1 80.06 118 ASN A O 1
ATOM 958 N N . PRO A 1 119 ? 38.969 -12.195 -25.375 1 76.44 119 PRO A N 1
ATOM 959 C CA . PRO A 1 119 ? 39.156 -12.07 -23.922 1 76.44 119 PRO A CA 1
ATOM 960 C C . PRO A 1 119 ? 38 -11.352 -23.234 1 76.44 119 PRO A C 1
ATOM 962 O O . PRO A 1 119 ? 37.438 -10.406 -23.781 1 76.44 119 PRO A O 1
ATOM 965 N N . PHE A 1 120 ? 37.594 -11.914 -22.094 1 76.31 120 PHE A N 1
ATOM 966 C CA . PHE A 1 120 ? 36.531 -11.328 -21.281 1 76.31 120 PHE A CA 1
ATOM 967 C C . PHE A 1 120 ? 37.062 -10.148 -20.469 1 76.31 120 PHE A C 1
ATOM 969 O O . PHE A 1 120 ? 38.156 -10.234 -19.875 1 76.31 120 PHE A O 1
ATOM 976 N N . PRO A 1 121 ? 36.25 -9.07 -20.547 1 70.94 121 PRO A N 1
ATOM 977 C CA . PRO A 1 121 ? 36.781 -7.902 -19.812 1 70.94 121 PRO A CA 1
ATOM 978 C C . PRO A 1 121 ? 36.812 -8.125 -18.312 1 70.94 121 PRO A C 1
ATOM 980 O O . PRO A 1 121 ? 35.875 -8.672 -17.734 1 70.94 121 PRO A O 1
ATOM 983 N N . VAL A 1 122 ? 37.906 -7.949 -17.703 1 64.5 122 VAL A N 1
ATOM 984 C CA . VAL A 1 122 ? 38.094 -8.078 -16.266 1 64.5 122 VAL A CA 1
ATOM 985 C C . VAL A 1 122 ? 38.375 -6.707 -15.656 1 64.5 122 VAL A C 1
ATOM 987 O O . VAL A 1 122 ? 39.062 -5.879 -16.281 1 64.5 122 VAL A O 1
ATOM 990 N N . PRO A 1 123 ? 37.562 -6.438 -14.539 1 56.41 123 PRO A N 1
ATOM 991 C CA . PRO A 1 123 ? 37.844 -5.148 -13.914 1 56.41 123 PRO A CA 1
ATOM 992 C C . PRO A 1 123 ? 39.312 -5.035 -13.469 1 56.41 123 PRO A C 1
ATOM 994 O O . PRO A 1 123 ? 39.844 -5.969 -12.867 1 56.41 123 PRO A O 1
ATOM 997 N N . LEU A 1 124 ? 40.031 -4.152 -14.164 1 52.03 124 LEU A N 1
ATOM 998 C CA . LEU A 1 124 ? 41.406 -3.883 -13.758 1 52.03 124 LEU A CA 1
ATOM 999 C C . LEU A 1 124 ? 41.438 -3.061 -12.469 1 52.03 124 LEU A C 1
ATOM 1001 O O . LEU A 1 124 ? 40.531 -2.281 -12.203 1 52.03 124 LEU A O 1
ATOM 1005 N N . PRO A 1 125 ? 42.5 -3.455 -11.664 1 50.81 125 PRO A N 1
ATOM 1006 C CA . PRO A 1 125 ? 42.719 -2.598 -10.492 1 50.81 125 PRO A CA 1
ATOM 1007 C C . PRO A 1 125 ? 42.812 -1.117 -10.852 1 50.81 125 PRO A C 1
ATOM 1009 O O . PRO A 1 125 ? 43.594 -0.743 -11.758 1 50.81 125 PRO A O 1
ATOM 1012 N N . GLY A 1 126 ? 41.844 -0.104 -10.328 1 46.06 126 GLY A N 1
ATOM 1013 C CA . GLY A 1 126 ? 41.781 1.309 -10.664 1 46.06 126 GLY A CA 1
ATOM 1014 C C . GLY A 1 126 ? 40.656 1.636 -11.633 1 46.06 126 GLY A C 1
ATOM 1015 O O . GLY A 1 126 ? 40.438 2.803 -11.969 1 46.06 126 GLY A O 1
ATOM 1016 N N . ASP A 1 127 ? 40.156 0.662 -12.266 1 43.84 127 ASP A N 1
ATOM 1017 C CA . ASP A 1 127 ? 39.125 0.884 -13.266 1 43.84 127 ASP A CA 1
ATOM 1018 C C . ASP A 1 127 ? 37.812 1.312 -12.609 1 43.84 127 ASP A C 1
ATOM 1020 O O . ASP A 1 127 ? 37.25 0.573 -11.805 1 43.84 127 ASP A O 1
ATOM 1024 N N . ARG A 1 128 ? 37.562 2.586 -12.484 1 40.5 128 ARG A N 1
ATOM 1025 C CA . ARG A 1 128 ? 36.438 3.203 -11.773 1 40.5 128 ARG A CA 1
ATOM 1026 C C . ARG A 1 128 ? 35.094 2.814 -12.406 1 40.5 128 ARG A C 1
ATOM 1028 O O . ARG A 1 128 ? 34.062 2.881 -11.758 1 40.5 128 ARG A O 1
ATOM 1035 N N . TRP A 1 129 ? 35.062 2.688 -13.758 1 41.81 129 TRP A N 1
ATOM 1036 C CA . TRP A 1 129 ? 33.812 2.465 -14.477 1 41.81 129 TRP A CA 1
ATOM 1037 C C . TRP A 1 129 ? 33.812 1.111 -15.18 1 41.81 129 TRP A C 1
ATOM 1039 O O . TRP A 1 129 ? 34.062 1.03 -16.391 1 41.81 129 TRP A O 1
ATOM 1049 N N . PHE A 1 130 ? 34.031 0.019 -14.508 1 47.69 130 PHE A N 1
ATOM 1050 C CA . PHE A 1 130 ? 33.938 -1.249 -15.227 1 47.69 130 PHE A CA 1
ATOM 1051 C C . PHE A 1 130 ? 32.5 -1.697 -15.391 1 47.69 130 PHE A C 1
ATOM 1053 O O . PHE A 1 130 ? 31.734 -1.699 -14.43 1 47.69 130 PHE A O 1
ATOM 1060 N N . GLN A 1 131 ? 32.062 -1.722 -16.594 1 51.81 131 GLN A N 1
ATOM 1061 C CA . GLN A 1 131 ? 30.719 -2.236 -16.906 1 51.81 131 GLN A CA 1
ATOM 1062 C C . GLN A 1 131 ? 30.797 -3.637 -17.5 1 51.81 131 GLN A C 1
ATOM 1064 O O . GLN A 1 131 ? 31.547 -3.871 -18.453 1 51.81 131 GLN A O 1
ATOM 1069 N N . LEU A 1 132 ? 30.219 -4.543 -16.797 1 58.97 132 LEU A N 1
ATOM 1070 C CA . LEU A 1 132 ? 30.094 -5.879 -17.375 1 58.97 132 LEU A CA 1
ATOM 1071 C C . LEU A 1 132 ? 29.141 -5.879 -18.562 1 58.97 132 LEU A C 1
ATOM 1073 O O . LEU A 1 132 ? 28.078 -5.277 -18.5 1 58.97 132 LEU A O 1
ATOM 1077 N N . PRO A 1 133 ? 29.672 -6.383 -19.562 1 63.06 133 PRO A N 1
ATOM 1078 C CA . PRO A 1 133 ? 28.766 -6.484 -20.688 1 63.06 133 PRO A CA 1
ATOM 1079 C C . PRO A 1 133 ? 27.516 -7.32 -20.375 1 63.06 133 PRO A C 1
ATOM 1081 O O . PRO A 1 133 ? 27.609 -8.328 -19.672 1 63.06 133 PRO A O 1
ATOM 1084 N N . VAL A 1 134 ? 26.438 -6.711 -20.703 1 64.19 134 VAL A N 1
ATOM 1085 C CA . VAL A 1 134 ? 25.188 -7.43 -20.484 1 64.19 134 VAL A CA 1
ATOM 1086 C C . VAL A 1 134 ? 24.875 -8.289 -21.703 1 64.19 134 VAL A C 1
ATOM 1088 O O . VAL A 1 134 ? 24.75 -7.777 -22.828 1 64.19 134 VAL A O 1
ATOM 1091 N N . LYS A 1 135 ? 24.812 -9.531 -21.328 1 66.62 135 LYS A N 1
ATOM 1092 C CA . LYS A 1 135 ? 24.547 -10.477 -22.406 1 66.62 135 LYS A CA 1
ATOM 1093 C C . LYS A 1 135 ? 23.062 -10.82 -22.484 1 66.62 135 LYS A C 1
ATOM 1095 O O . LYS A 1 135 ? 22.391 -10.891 -21.453 1 66.62 135 LYS A O 1
ATOM 1100 N N . THR A 1 136 ? 22.672 -10.844 -23.703 1 60.84 136 THR A N 1
ATOM 1101 C CA . THR A 1 136 ? 21.312 -11.305 -23.953 1 60.84 136 THR A CA 1
ATOM 1102 C C . THR A 1 136 ? 21.312 -12.508 -24.891 1 60.84 136 THR A C 1
ATOM 1104 O O . THR A 1 136 ? 21.953 -12.477 -25.953 1 60.84 136 THR A O 1
ATOM 1107 N N . ALA A 1 137 ? 20.641 -13.5 -24.375 1 60.34 137 ALA A N 1
ATOM 1108 C CA . ALA A 1 137 ? 20.594 -14.695 -25.203 1 60.34 137 ALA A CA 1
ATOM 1109 C C . ALA A 1 137 ? 19.578 -14.531 -26.328 1 60.34 137 ALA A C 1
ATOM 1111 O O . ALA A 1 137 ? 18.469 -14.031 -26.109 1 60.34 137 ALA A O 1
ATOM 1112 N N . GLN A 1 138 ? 20.125 -14.875 -27.5 1 58.69 138 GLN A N 1
ATOM 1113 C CA . GLN A 1 138 ? 19.312 -14.797 -28.703 1 58.69 138 GLN A CA 1
ATOM 1114 C C . GLN A 1 138 ? 19.266 -16.141 -29.438 1 58.69 138 GLN A C 1
ATOM 1116 O O . GLN A 1 138 ? 20.188 -16.953 -29.281 1 58.69 138 GLN A O 1
ATOM 1121 N N . GLY A 1 139 ? 18.188 -16.5 -30.062 1 56.5 139 GLY A N 1
ATOM 1122 C CA . GLY A 1 139 ? 18.141 -17.688 -30.906 1 56.5 139 GLY A CA 1
ATOM 1123 C C . GLY A 1 139 ? 19.047 -17.594 -32.125 1 56.5 139 GLY A C 1
ATOM 1124 O O . GLY A 1 139 ? 19.484 -16.5 -32.5 1 56.5 139 GLY A O 1
ATOM 1125 N N . VAL A 1 140 ? 19.312 -18.734 -32.594 1 65.44 140 VAL A N 1
ATOM 1126 C CA . VAL A 1 140 ? 20.156 -18.828 -33.781 1 65.44 140 VAL A CA 1
ATOM 1127 C C . VAL A 1 140 ? 19.281 -18.938 -35.031 1 65.44 140 VAL A C 1
ATOM 1129 O O . VAL A 1 140 ? 18.609 -19.953 -35.25 1 65.44 140 VAL A O 1
ATOM 1132 N N . PHE A 1 141 ? 19.266 -17.719 -35.812 1 61.19 141 PHE A N 1
ATOM 1133 C CA . PHE A 1 141 ? 18.469 -17.703 -37.031 1 61.19 141 PHE A CA 1
ATOM 1134 C C . PHE A 1 141 ? 19.312 -17.219 -38.188 1 61.19 141 PHE A C 1
ATOM 1136 O O . PHE A 1 141 ? 20.234 -16.422 -38.031 1 61.19 141 PHE A O 1
ATOM 1143 N N . GLU A 1 142 ? 19 -17.797 -39.344 1 66.06 142 GLU A N 1
ATOM 1144 C CA . GLU A 1 142 ? 19.578 -17.406 -40.625 1 66.06 142 GLU A CA 1
ATOM 1145 C C . GLU A 1 142 ? 21.109 -17.547 -40.594 1 66.06 142 GLU A C 1
ATOM 1147 O O . GLU A 1 142 ? 21.828 -16.656 -41.062 1 66.06 142 GLU A O 1
ATOM 1152 N N . THR A 1 143 ? 21.469 -18.531 -39.875 1 76.44 143 THR A N 1
ATOM 1153 C CA . THR A 1 143 ? 22.891 -18.875 -39.875 1 76.44 143 THR A CA 1
ATOM 1154 C C . THR A 1 143 ? 23.109 -20.203 -40.562 1 76.44 143 THR A C 1
ATOM 1156 O O . THR A 1 143 ? 22.188 -21 -40.75 1 76.44 143 THR A O 1
ATOM 1159 N N . PRO A 1 144 ? 24.359 -20.422 -40.969 1 79.19 144 PRO A N 1
ATOM 1160 C CA . PRO A 1 144 ? 24.641 -21.703 -41.625 1 79.19 144 PRO A CA 1
ATOM 1161 C C . PRO A 1 144 ? 24.328 -22.906 -40.75 1 79.19 144 PRO A C 1
ATOM 1163 O O . PRO A 1 144 ? 24.141 -24.016 -41.281 1 79.19 144 PRO A O 1
ATOM 1166 N N . LEU A 1 145 ? 24.156 -22.625 -39.531 1 78.94 145 LEU A N 1
ATOM 1167 C CA . LEU A 1 145 ? 23.906 -23.734 -38.625 1 78.94 145 LEU A CA 1
ATOM 1168 C C . LEU A 1 145 ? 22.469 -24.234 -38.75 1 78.94 145 LEU A C 1
ATOM 1170 O O . LEU A 1 145 ? 22.188 -25.422 -38.594 1 78.94 145 LEU A O 1
ATOM 1174 N N . ASN A 1 146 ? 21.656 -23.453 -39.156 1 73.81 146 ASN A N 1
ATOM 1175 C CA . ASN A 1 146 ? 20.234 -23.781 -39.219 1 73.81 146 ASN A CA 1
ATOM 1176 C C . ASN A 1 146 ? 19.953 -24.844 -40.281 1 73.81 146 ASN A C 1
ATOM 1178 O O . ASN A 1 146 ? 19.062 -25.688 -40.094 1 73.81 146 ASN A O 1
ATOM 1182 N N . LYS A 1 147 ? 20.719 -24.859 -41.219 1 73.31 147 LYS A N 1
ATOM 1183 C CA . LYS A 1 147 ? 20.531 -25.797 -42.344 1 73.31 147 LYS A CA 1
ATOM 1184 C C . LYS A 1 147 ? 21.094 -27.172 -41.969 1 73.31 147 LYS A C 1
ATOM 1186 O O . LYS A 1 147 ? 20.641 -28.188 -42.5 1 73.31 147 LYS A O 1
ATOM 1191 N N . VAL A 1 148 ? 22.047 -27.172 -41.094 1 79.19 148 VAL A N 1
ATOM 1192 C CA . VAL A 1 148 ? 22.766 -28.422 -40.938 1 79.19 148 VAL A CA 1
ATOM 1193 C C . VAL A 1 148 ? 22.641 -28.922 -39.5 1 79.19 148 VAL A C 1
ATOM 1195 O O . VAL A 1 148 ? 23.188 -29.969 -39.125 1 79.19 148 VAL A O 1
ATOM 1198 N N . TRP A 1 149 ? 21.906 -28.344 -38.688 1 77.88 149 TRP A N 1
ATOM 1199 C CA . TRP A 1 149 ? 21.859 -28.688 -37.25 1 77.88 149 TRP A CA 1
ATOM 1200 C C . TRP A 1 149 ? 21.328 -30.094 -37.062 1 77.88 149 TRP A C 1
ATOM 1202 O O . TRP A 1 149 ? 21.812 -30.844 -36.219 1 77.88 149 TRP A O 1
ATOM 1212 N N . ASN A 1 150 ? 20.531 -30.562 -37.875 1 70.38 150 ASN A N 1
ATOM 1213 C CA . ASN A 1 150 ? 19.922 -31.891 -37.75 1 70.38 150 ASN A CA 1
ATOM 1214 C C . ASN A 1 150 ? 20.938 -33 -38 1 70.38 150 ASN A C 1
ATOM 1216 O O . ASN A 1 150 ? 20.766 -34.125 -37.531 1 70.38 150 ASN A O 1
ATOM 1220 N N . VAL A 1 151 ? 21.875 -32.594 -38.688 1 77.94 151 VAL A N 1
ATOM 1221 C CA . VAL A 1 151 ? 22.906 -33.594 -39 1 77.94 151 VAL A CA 1
ATOM 1222 C C . VAL A 1 151 ? 24.078 -33.438 -38.062 1 77.94 151 VAL A C 1
ATOM 1224 O O . VAL A 1 151 ? 24.672 -34.438 -37.625 1 77.94 151 VAL A O 1
ATOM 1227 N N . VAL A 1 152 ? 24.266 -32.219 -37.594 1 81.06 152 VAL A N 1
ATOM 1228 C CA . VAL A 1 152 ? 25.453 -31.906 -36.812 1 81.06 152 VAL A CA 1
ATOM 1229 C C . VAL A 1 152 ? 25.219 -32.281 -35.344 1 81.06 152 VAL A C 1
ATOM 1231 O O . VAL A 1 152 ? 26.094 -32.844 -34.688 1 81.06 152 VAL A O 1
ATOM 1234 N N . ALA A 1 153 ? 24.109 -32.156 -34.938 1 78.75 153 ALA A N 1
ATOM 1235 C CA . ALA A 1 153 ? 23.828 -32.375 -33.531 1 78.75 153 ALA A CA 1
ATOM 1236 C C . ALA A 1 153 ? 24 -33.844 -33.156 1 78.75 153 ALA A C 1
ATOM 1238 O O . ALA A 1 153 ? 24.672 -34.188 -32.188 1 78.75 153 ALA A O 1
ATOM 1239 N N . PRO A 1 154 ? 23.469 -34.688 -33.969 1 78 154 PRO A N 1
ATOM 1240 C CA . PRO A 1 154 ? 23.688 -36.094 -33.625 1 78 154 PRO A CA 1
ATOM 1241 C C . PRO A 1 154 ? 25.156 -36.5 -33.688 1 78 154 PRO A C 1
ATOM 1243 O O . PRO A 1 154 ? 25.594 -37.375 -32.938 1 78 154 PRO A O 1
ATOM 1246 N N . ARG A 1 155 ? 25.875 -35.906 -34.531 1 81.19 155 ARG A N 1
ATOM 1247 C CA . ARG A 1 155 ? 27.297 -36.219 -34.625 1 81.19 155 ARG A CA 1
ATOM 1248 C C . ARG A 1 155 ? 28.047 -35.719 -33.406 1 81.19 155 ARG A C 1
ATOM 1250 O O . ARG A 1 155 ? 28.969 -36.375 -32.938 1 81.19 155 ARG A O 1
ATOM 1257 N N . ILE A 1 156 ? 27.531 -34.625 -32.812 1 83.38 156 ILE A N 1
ATOM 1258 C CA . ILE A 1 156 ? 28.125 -34.094 -31.594 1 83.38 156 ILE A CA 1
ATOM 1259 C C . ILE A 1 156 ? 27.781 -35 -30.422 1 83.38 156 ILE A C 1
ATOM 1261 O O . ILE A 1 156 ? 28.625 -35.312 -29.578 1 83.38 156 ILE A O 1
ATOM 1265 N N . ILE A 1 157 ? 26.719 -35.5 -30.484 1 79.06 157 ILE A N 1
ATOM 1266 C CA . ILE A 1 157 ? 26.266 -36.406 -29.422 1 79.06 157 ILE A CA 1
ATOM 1267 C C . ILE A 1 157 ? 27.031 -37.719 -29.484 1 79.06 157 ILE A C 1
ATOM 1269 O O . ILE A 1 157 ? 27.438 -38.25 -28.453 1 79.06 157 ILE A O 1
ATOM 1273 N N . ALA A 1 158 ? 27.156 -38.125 -30.688 1 78.75 158 ALA A N 1
ATOM 1274 C CA . ALA A 1 158 ? 27.953 -39.312 -30.859 1 78.75 158 ALA A CA 1
ATOM 1275 C C . ALA A 1 158 ? 29.375 -39.125 -30.344 1 78.75 158 ALA A C 1
ATOM 1277 O O . ALA A 1 158 ? 29.984 -40.031 -29.766 1 78.75 158 ALA A O 1
ATOM 1278 N N . LEU A 1 159 ? 29.875 -37.906 -30.531 1 82.94 159 LEU A N 1
ATOM 1279 C CA . LEU A 1 159 ? 31.188 -37.562 -30 1 82.94 159 LEU A CA 1
ATOM 1280 C C . LEU A 1 159 ? 31.188 -37.625 -28.469 1 82.94 159 LEU A C 1
ATOM 1282 O O . LEU A 1 159 ? 32.156 -38.094 -27.859 1 82.94 159 LEU A O 1
ATOM 1286 N N . PHE A 1 160 ? 30.141 -37.156 -27.844 1 81.19 160 PHE A N 1
ATOM 1287 C CA . PHE A 1 160 ? 30.031 -37.188 -26.391 1 81.19 160 PHE A CA 1
ATOM 1288 C C . PHE A 1 160 ? 30.031 -38.625 -25.875 1 81.19 160 PHE A C 1
ATOM 1290 O O . PHE A 1 160 ? 30.688 -38.938 -24.875 1 81.19 160 PHE A O 1
ATOM 1297 N N . ASP A 1 161 ? 29.375 -39.406 -26.547 1 77.44 161 ASP A N 1
ATOM 1298 C CA . ASP A 1 161 ? 29.312 -40.812 -26.172 1 77.44 161 ASP A CA 1
ATOM 1299 C C . ASP A 1 161 ? 30.688 -41.469 -26.297 1 77.44 161 ASP A C 1
ATOM 1301 O O . ASP A 1 161 ? 31.094 -42.25 -25.422 1 77.44 161 ASP A O 1
ATOM 1305 N N . ALA A 1 162 ? 31.328 -41.156 -27.359 1 78.62 162 ALA A N 1
ATOM 1306 C CA . ALA A 1 162 ? 32.656 -41.719 -27.609 1 78.62 162 ALA A CA 1
ATOM 1307 C C . ALA A 1 162 ? 33.656 -41.281 -26.562 1 78.62 162 ALA A C 1
ATOM 1309 O O . ALA A 1 162 ? 34.562 -42.031 -26.203 1 78.62 162 ALA A O 1
ATOM 1310 N N . ARG A 1 163 ? 33.469 -40.094 -26 1 80.19 163 ARG A N 1
ATOM 1311 C CA . ARG A 1 163 ? 34.406 -39.562 -25.016 1 80.19 163 ARG A CA 1
ATOM 1312 C C . ARG A 1 163 ? 33.844 -39.719 -23.609 1 80.19 163 ARG A C 1
ATOM 1314 O O . ARG A 1 163 ? 34.438 -39.219 -22.641 1 80.19 163 ARG A O 1
ATOM 1321 N N . ASP A 1 164 ? 32.719 -40.375 -23.453 1 74.38 164 ASP A N 1
ATOM 1322 C CA . ASP A 1 164 ? 32.062 -40.594 -22.172 1 74.38 164 ASP A CA 1
ATOM 1323 C C . ASP A 1 164 ? 31.766 -39.281 -21.453 1 74.38 164 ASP A C 1
ATOM 1325 O O . ASP A 1 164 ? 32.094 -39.125 -20.281 1 74.38 164 ASP A O 1
ATOM 1329 N N . ILE A 1 165 ? 31.375 -38.375 -22.172 1 74.44 165 ILE A N 1
ATOM 1330 C CA . ILE A 1 165 ? 30.938 -37.125 -21.594 1 74.44 165 ILE A CA 1
ATOM 1331 C C . ILE A 1 165 ? 29.438 -37.156 -21.328 1 74.44 165 ILE A C 1
ATOM 1333 O O . ILE A 1 165 ? 28.641 -37.375 -22.25 1 74.44 165 ILE A O 1
ATOM 1337 N N . LYS A 1 166 ? 29.141 -37.062 -20.062 1 66.25 166 LYS A N 1
ATOM 1338 C CA . LYS A 1 166 ? 27.734 -37 -19.672 1 66.25 166 LYS A CA 1
ATOM 1339 C C . LYS A 1 166 ? 27.203 -35.562 -19.766 1 66.25 166 LYS A C 1
ATOM 1341 O O . LYS A 1 166 ? 27.516 -34.719 -18.922 1 66.25 166 LYS A O 1
ATOM 1346 N N . TYR A 1 167 ? 26.562 -35.25 -20.859 1 64.81 167 TYR A N 1
ATOM 1347 C CA . TYR A 1 167 ? 26.016 -33.906 -21.047 1 64.81 167 TYR A CA 1
ATOM 1348 C C . TYR A 1 167 ? 24.547 -33.875 -20.625 1 64.81 167 TYR A C 1
ATOM 1350 O O . TYR A 1 167 ? 23.875 -34.906 -20.594 1 64.81 167 TYR A O 1
ATOM 1358 N N . SER A 1 168 ? 24.188 -32.75 -20.172 1 60.22 168 SER A N 1
ATOM 1359 C CA . SER A 1 168 ? 22.797 -32.562 -19.781 1 60.22 168 SER A CA 1
ATOM 1360 C C . SER A 1 168 ? 21.984 -31.922 -20.906 1 60.22 168 SER A C 1
ATOM 1362 O O . SER A 1 168 ? 20.875 -32.344 -21.203 1 60.22 168 SER A O 1
ATOM 1364 N N . VAL A 1 169 ? 22.594 -30.844 -21.594 1 59.41 169 VAL A N 1
ATOM 1365 C CA . VAL A 1 169 ? 21.906 -30.094 -22.656 1 59.41 169 VAL A CA 1
ATOM 1366 C C . VAL A 1 169 ? 22.922 -29.672 -23.703 1 59.41 169 VAL A C 1
ATOM 1368 O O . VAL A 1 169 ? 24.062 -29.312 -23.375 1 59.41 169 VAL A O 1
ATOM 1371 N N . LEU A 1 170 ? 22.5 -29.891 -24.984 1 74 170 LEU A N 1
ATOM 1372 C CA . LEU A 1 170 ? 23.188 -29.344 -26.156 1 74 170 LEU A CA 1
ATOM 1373 C C . LEU A 1 170 ? 22.281 -28.391 -26.938 1 74 170 LEU A C 1
ATOM 1375 O O . LEU A 1 170 ? 21.266 -28.828 -27.469 1 74 170 LEU A O 1
ATOM 1379 N N . VAL A 1 171 ? 22.609 -27.047 -26.875 1 67.81 171 VAL A N 1
ATOM 1380 C CA . VAL A 1 171 ? 21.75 -26.078 -27.562 1 67.81 171 VAL A CA 1
ATOM 1381 C C . VAL A 1 171 ? 22.609 -25.016 -28.25 1 67.81 171 VAL A C 1
ATOM 1383 O O . VAL A 1 171 ? 23.578 -24.516 -27.672 1 67.81 171 VAL A O 1
ATOM 1386 N N . PRO A 1 172 ? 22.219 -24.75 -29.438 1 75.56 172 PRO A N 1
ATOM 1387 C CA . PRO A 1 172 ? 22.875 -23.594 -30.062 1 75.56 172 PRO A CA 1
ATOM 1388 C C . PRO A 1 172 ? 22.281 -22.266 -29.594 1 75.56 172 PRO A C 1
ATOM 1390 O O . PRO A 1 172 ? 21.078 -22.172 -29.344 1 75.56 172 PRO A O 1
ATOM 1393 N N . ALA A 1 173 ? 23.109 -21.297 -29.391 1 72.56 173 ALA A N 1
ATOM 1394 C CA . ALA A 1 173 ? 22.672 -19.969 -28.969 1 72.56 173 ALA A CA 1
ATOM 1395 C C . ALA A 1 173 ? 23.547 -18.875 -29.562 1 72.56 173 ALA A C 1
ATOM 1397 O O . ALA A 1 173 ? 24.656 -19.156 -30.016 1 72.56 173 ALA A O 1
ATOM 1398 N N . ARG A 1 174 ? 22.844 -17.719 -29.625 1 76.25 174 ARG A N 1
ATOM 1399 C CA . ARG A 1 174 ? 23.609 -16.5 -29.906 1 76.25 174 ARG A CA 1
ATOM 1400 C C . ARG A 1 174 ? 23.453 -15.477 -28.781 1 76.25 174 ARG A C 1
ATOM 1402 O O . ARG A 1 174 ? 22.375 -15.375 -28.172 1 76.25 174 ARG A O 1
ATOM 1409 N N . PHE A 1 175 ? 24.484 -14.828 -28.562 1 73.69 175 PHE A N 1
ATOM 1410 C CA . PHE A 1 175 ? 24.438 -13.859 -27.469 1 73.69 175 PHE A CA 1
ATOM 1411 C C . PHE A 1 175 ? 24.75 -12.453 -27.984 1 73.69 175 PHE A C 1
ATOM 1413 O O . PHE A 1 175 ? 25.656 -12.273 -28.797 1 73.69 175 PHE A O 1
ATOM 1420 N N . SER A 1 176 ? 23.828 -11.586 -27.609 1 70.81 176 SER A N 1
ATOM 1421 C CA . SER A 1 176 ? 24.125 -10.18 -27.875 1 70.81 176 SER A CA 1
ATOM 1422 C C . SER A 1 176 ? 24.688 -9.492 -26.625 1 70.81 176 SER A C 1
ATOM 1424 O O . SER A 1 176 ? 24.328 -9.844 -25.5 1 70.81 176 SER A O 1
ATOM 1426 N N . SER A 1 177 ? 25.609 -8.727 -26.875 1 67.88 177 SER A N 1
ATOM 1427 C CA . SER A 1 177 ? 26.219 -7.965 -25.797 1 67.88 177 SER A CA 1
ATOM 1428 C C . SER A 1 177 ? 26.047 -6.465 -26.016 1 67.88 177 SER A C 1
ATOM 1430 O O . SER A 1 177 ? 26.312 -5.957 -27.109 1 67.88 177 SER A O 1
ATOM 1432 N N . ALA A 1 178 ? 25.406 -5.84 -25.203 1 64.62 178 ALA A N 1
ATOM 1433 C CA . ALA A 1 178 ? 25.219 -4.395 -25.312 1 64.62 178 ALA A CA 1
ATOM 1434 C C . ALA A 1 178 ? 26.344 -3.652 -24.594 1 64.62 178 ALA A C 1
ATOM 1436 O O . ALA A 1 178 ? 26.734 -4.023 -23.484 1 64.62 178 ALA A O 1
ATOM 1437 N N . ASP A 1 179 ? 27 -2.758 -25.391 1 52.34 179 ASP A N 1
ATOM 1438 C CA . ASP A 1 179 ? 28.078 -1.961 -24.828 1 52.34 179 ASP A CA 1
ATOM 1439 C C . ASP A 1 179 ? 27.547 -0.697 -24.156 1 52.34 179 ASP A C 1
ATOM 1441 O O . ASP A 1 179 ? 26.344 -0.458 -24.141 1 52.34 179 ASP A O 1
ATOM 1445 N N . GLU A 1 180 ? 28.516 0.198 -23.656 1 51.28 180 GLU A N 1
ATOM 1446 C CA . GLU A 1 180 ? 28.281 1.455 -22.953 1 51.28 180 GLU A CA 1
ATOM 1447 C C . GLU A 1 180 ? 27.359 2.371 -23.766 1 51.28 180 GLU A C 1
ATOM 1449 O O . GLU A 1 180 ? 26.562 3.121 -23.188 1 51.28 180 GLU A O 1
ATOM 1454 N N . ASN A 1 181 ? 27.297 2.398 -25 1 45.59 181 ASN A N 1
ATOM 1455 C CA . ASN A 1 181 ? 26.547 3.232 -25.938 1 45.59 181 ASN A CA 1
ATOM 1456 C C . ASN A 1 181 ? 25.297 2.533 -26.438 1 45.59 181 ASN A C 1
ATOM 1458 O O . ASN A 1 181 ? 24.703 2.936 -27.438 1 45.59 181 ASN A O 1
ATOM 1462 N N . ARG A 1 182 ? 24.672 1.51 -25.781 1 50.88 182 ARG A N 1
ATOM 1463 C CA . ARG A 1 182 ? 23.469 0.726 -26.047 1 50.88 182 ARG A CA 1
ATOM 1464 C C . ARG A 1 182 ? 23.5 0.15 -27.469 1 50.88 182 ARG A C 1
ATOM 1466 O O . ARG A 1 182 ? 22.438 -0.124 -28.047 1 50.88 182 ARG A O 1
ATOM 1473 N N . ASP A 1 183 ? 24.594 0.122 -27.922 1 56.97 183 ASP A N 1
ATOM 1474 C CA . ASP A 1 183 ? 24.703 -0.588 -29.188 1 56.97 183 ASP A CA 1
ATOM 1475 C C . ASP A 1 183 ? 24.891 -2.086 -28.969 1 56.97 183 ASP A C 1
ATOM 1477 O O . ASP A 1 183 ? 25.781 -2.496 -28.219 1 56.97 183 ASP A O 1
ATOM 1481 N N . SER A 1 184 ? 24.016 -2.865 -29.359 1 57.34 184 SER A N 1
ATOM 1482 C CA . SER A 1 184 ? 24.031 -4.312 -29.172 1 57.34 184 SER A CA 1
ATOM 1483 C C . SER A 1 184 ? 24.734 -5.016 -30.328 1 57.34 184 SER A C 1
ATOM 1485 O O . SER A 1 184 ? 24.484 -4.707 -31.5 1 57.34 184 SER A O 1
ATOM 1487 N N . THR A 1 185 ? 25.828 -5.656 -29.875 1 73.62 185 THR A N 1
ATOM 1488 C CA . THR A 1 185 ? 26.531 -6.457 -30.875 1 73.62 185 THR A CA 1
ATOM 1489 C C . THR A 1 185 ? 26.188 -7.938 -30.719 1 73.62 185 THR A C 1
ATOM 1491 O O . THR A 1 185 ? 26.25 -8.477 -29.609 1 73.62 185 THR A O 1
ATOM 1494 N N . LEU A 1 186 ? 25.75 -8.516 -31.828 1 75.94 186 LEU A N 1
ATOM 1495 C CA . LEU A 1 186 ? 25.406 -9.938 -31.844 1 75.94 186 LEU A CA 1
ATOM 1496 C C . LEU A 1 186 ? 26.656 -10.797 -31.969 1 75.94 186 LEU A C 1
ATOM 1498 O O . LEU A 1 186 ? 27.469 -10.578 -32.875 1 75.94 186 LEU A O 1
ATOM 1502 N N . GLY A 1 187 ? 26.719 -11.641 -31.047 1 78.75 187 GLY A N 1
ATOM 1503 C CA . GLY A 1 187 ? 27.875 -12.531 -31.031 1 78.75 187 GLY A CA 1
ATOM 1504 C C . GLY A 1 187 ? 27.75 -13.68 -32 1 78.75 187 GLY A C 1
ATOM 1505 O O . GLY A 1 187 ? 26.781 -13.766 -32.75 1 78.75 187 GLY A O 1
ATOM 1506 N N . PRO A 1 188 ? 28.781 -14.516 -31.922 1 85.06 188 PRO A N 1
ATOM 1507 C CA . PRO A 1 188 ? 28.766 -15.68 -32.812 1 85.06 188 PRO A CA 1
ATOM 1508 C C . PRO A 1 188 ? 27.781 -16.766 -32.344 1 85.06 188 PRO A C 1
ATOM 1510 O O . PRO A 1 188 ? 27.234 -16.672 -31.25 1 85.06 188 PRO A O 1
ATOM 1513 N N . VAL A 1 189 ? 27.609 -17.734 -33.281 1 83.44 189 VAL A N 1
ATOM 1514 C CA . VAL A 1 189 ? 26.812 -18.891 -32.906 1 83.44 189 VAL A CA 1
ATOM 1515 C C . VAL A 1 189 ? 27.547 -19.688 -31.812 1 83.44 189 VAL A C 1
ATOM 1517 O O . VAL A 1 189 ? 28.734 -19.984 -31.938 1 83.44 189 VAL A O 1
ATOM 1520 N N . VAL A 1 190 ? 26.766 -19.938 -30.766 1 84.94 190 VAL A N 1
ATOM 1521 C CA . VAL A 1 190 ? 27.344 -20.656 -29.641 1 84.94 190 VAL A CA 1
ATOM 1522 C C . VAL A 1 190 ? 26.688 -22.031 -29.5 1 84.94 190 VAL A C 1
ATOM 1524 O O . VAL A 1 190 ? 25.453 -22.125 -29.516 1 84.94 190 VAL A O 1
ATOM 1527 N N . ILE A 1 191 ? 27.609 -23.078 -29.516 1 83.75 191 ILE A N 1
ATOM 1528 C CA . ILE A 1 191 ? 27.125 -24.391 -29.094 1 83.75 191 ILE A CA 1
ATOM 1529 C C . ILE A 1 191 ? 27.234 -24.516 -27.578 1 83.75 191 ILE A C 1
ATOM 1531 O O . ILE A 1 191 ? 28.328 -24.672 -27.031 1 83.75 191 ILE A O 1
ATOM 1535 N N . TRP A 1 192 ? 26.109 -24.453 -27.016 1 79 192 TRP A N 1
ATOM 1536 C CA . TRP A 1 192 ? 26 -24.422 -25.562 1 79 192 TRP A CA 1
ATOM 1537 C C . TRP A 1 192 ? 25.797 -25.812 -25 1 79 192 TRP A C 1
ATOM 1539 O O . TRP A 1 192 ? 24.797 -26.469 -25.297 1 79 192 TRP A O 1
ATOM 1549 N N . VAL A 1 193 ? 26.781 -26.281 -24.25 1 79.62 193 VAL A N 1
ATOM 1550 C CA . VAL A 1 193 ? 26.75 -27.625 -23.688 1 79.62 193 VAL A CA 1
ATOM 1551 C C . VAL A 1 193 ? 26.672 -27.578 -22.172 1 79.62 193 VAL A C 1
ATOM 1553 O O . VAL A 1 193 ? 27.547 -26.984 -21.516 1 79.62 193 VAL A O 1
ATOM 1556 N N . ALA A 1 194 ? 25.609 -28.172 -21.703 1 68 194 ALA A N 1
ATOM 1557 C CA . ALA A 1 194 ? 25.5 -28.266 -20.25 1 68 194 ALA A CA 1
ATOM 1558 C C . ALA A 1 194 ? 25.859 -29.672 -19.766 1 68 194 ALA A C 1
ATOM 1560 O O . ALA A 1 194 ? 25.469 -30.672 -20.359 1 68 194 ALA A O 1
ATOM 1561 N N . THR A 1 195 ? 26.703 -29.656 -18.75 1 66.06 195 THR A N 1
ATOM 1562 C CA . THR A 1 195 ? 27.109 -30.922 -18.156 1 66.06 195 THR A CA 1
ATOM 1563 C C . THR A 1 195 ? 26.734 -30.984 -16.688 1 66.06 195 THR A C 1
ATOM 1565 O O . THR A 1 195 ? 26.516 -29.938 -16.047 1 66.06 195 THR A O 1
ATOM 1568 N N . HIS A 1 196 ? 26.484 -32.156 -16.203 1 55.16 196 HIS A N 1
ATOM 1569 C CA . HIS A 1 196 ? 26.25 -32.375 -14.773 1 55.16 196 HIS A CA 1
ATOM 1570 C C . HIS A 1 196 ? 27.438 -31.875 -13.945 1 55.16 196 HIS A C 1
ATOM 1572 O O . HIS A 1 196 ? 28.578 -31.938 -14.398 1 55.16 196 HIS A O 1
ATOM 1578 N N . PRO A 1 197 ? 27.141 -31.234 -12.828 1 54.84 197 PRO A N 1
ATOM 1579 C CA . PRO A 1 197 ? 28.25 -30.734 -12.016 1 54.84 197 PRO A CA 1
ATOM 1580 C C . PRO A 1 197 ? 29.297 -31.812 -11.711 1 54.84 197 PRO A C 1
ATOM 1582 O O . PRO A 1 197 ? 28.938 -32.906 -11.297 1 54.84 197 PRO A O 1
ATOM 1585 N N . GLY A 1 198 ? 30.516 -31.547 -12.055 1 60.25 198 GLY A N 1
ATOM 1586 C CA . GLY A 1 198 ? 31.625 -32.438 -11.773 1 60.25 198 GLY A CA 1
ATOM 1587 C C . GLY A 1 198 ? 31.828 -33.5 -12.836 1 60.25 198 GLY A C 1
ATOM 1588 O O . GLY A 1 198 ? 32.75 -34.312 -12.734 1 60.25 198 GLY A O 1
ATOM 1589 N N . ALA A 1 199 ? 31.047 -33.531 -13.82 1 61.16 199 ALA A N 1
ATOM 1590 C CA . ALA A 1 199 ? 31.094 -34.625 -14.781 1 61.16 199 ALA A CA 1
ATOM 1591 C C . ALA A 1 199 ? 32.188 -34.406 -15.812 1 61.16 199 ALA A C 1
ATOM 1593 O O . ALA A 1 199 ? 32.625 -35.375 -16.453 1 61.16 199 ALA A O 1
ATOM 1594 N N . ILE A 1 200 ? 32.562 -33.125 -15.977 1 67.31 200 ILE A N 1
ATOM 1595 C CA . ILE A 1 200 ? 33.562 -32.938 -17.031 1 67.31 200 ILE A CA 1
ATOM 1596 C C . ILE A 1 200 ? 34.75 -32.156 -16.484 1 67.31 200 ILE A C 1
ATOM 1598 O O . ILE A 1 200 ? 34.594 -31.297 -15.625 1 67.31 200 ILE A O 1
ATOM 1602 N N . SER A 1 201 ? 35.906 -32.75 -16.828 1 72.44 201 SER A N 1
ATOM 1603 C CA . SER A 1 201 ? 37.125 -32 -16.5 1 72.44 201 SER A CA 1
ATOM 1604 C C . SER A 1 201 ? 37.375 -30.922 -17.531 1 72.44 201 SER A C 1
ATOM 1606 O O . SER A 1 201 ? 36.875 -30.984 -18.656 1 72.44 201 SER A O 1
ATOM 1608 N N . LEU A 1 202 ? 38.031 -29.812 -17.172 1 74.62 202 LEU A N 1
ATOM 1609 C CA . LEU A 1 202 ? 38.344 -28.672 -18.031 1 74.62 202 LEU A CA 1
ATOM 1610 C C . LEU A 1 202 ? 39.125 -29.125 -19.266 1 74.62 202 LEU A C 1
ATOM 1612 O O . LEU A 1 202 ? 38.938 -28.609 -20.359 1 74.62 202 LEU A O 1
ATOM 1616 N N . GLU A 1 203 ? 40 -30.109 -19.078 1 76.75 203 GLU A N 1
ATOM 1617 C CA . GLU A 1 203 ? 40.781 -30.625 -20.188 1 76.75 203 GLU A CA 1
ATOM 1618 C C . GLU A 1 203 ? 39.906 -31.359 -21.203 1 76.75 203 GLU A C 1
ATOM 1620 O O . GLU A 1 203 ? 40.094 -31.219 -22.406 1 76.75 203 GLU A O 1
ATOM 1625 N N . LEU A 1 204 ? 39 -32.094 -20.656 1 79.06 204 LEU A N 1
ATOM 1626 C CA . LEU A 1 204 ? 38.062 -32.844 -21.531 1 79.06 204 LEU A CA 1
ATOM 1627 C C . LEU A 1 204 ? 37.156 -31.875 -22.297 1 79.06 204 LEU A C 1
ATOM 1629 O O . LEU A 1 204 ? 36.875 -32.094 -23.469 1 79.06 204 LEU A O 1
ATOM 1633 N N . ALA A 1 205 ? 36.812 -30.859 -21.703 1 81.62 205 ALA A N 1
ATOM 1634 C CA . ALA A 1 205 ? 35.969 -29.875 -22.359 1 81.62 205 ALA A CA 1
ATOM 1635 C C . ALA A 1 205 ? 36.75 -29.172 -23.484 1 81.62 205 ALA A C 1
ATOM 1637 O O . ALA A 1 205 ? 36.188 -28.922 -24.562 1 81.62 205 ALA A O 1
ATOM 1638 N N . ARG A 1 206 ? 37.875 -28.828 -23.219 1 83.19 206 ARG A N 1
ATOM 1639 C CA . ARG A 1 206 ? 38.719 -28.172 -24.219 1 83.19 206 ARG A CA 1
ATOM 1640 C C . ARG A 1 206 ? 38.906 -29.078 -25.438 1 83.19 206 ARG A C 1
ATOM 1642 O O . ARG A 1 206 ? 38.75 -28.641 -26.578 1 83.19 206 ARG A O 1
ATOM 1649 N N . ASP A 1 207 ? 39.25 -30.359 -25.156 1 84 207 ASP A N 1
ATOM 1650 C CA . ASP A 1 207 ? 39.5 -31.297 -26.234 1 84 207 ASP A CA 1
ATOM 1651 C C . ASP A 1 207 ? 38.219 -31.562 -27.016 1 84 207 ASP A C 1
ATOM 1653 O O . ASP A 1 207 ? 38.219 -31.625 -28.25 1 84 207 ASP A O 1
ATOM 1657 N N . ALA A 1 208 ? 37.125 -31.719 -26.266 1 85.81 208 ALA A N 1
ATOM 1658 C CA . ALA A 1 208 ? 35.844 -31.969 -26.922 1 85.81 208 ALA A CA 1
ATOM 1659 C C . ALA A 1 208 ? 35.406 -30.766 -27.75 1 85.81 208 ALA A C 1
ATOM 1661 O O . ALA A 1 208 ? 34.781 -30.922 -28.797 1 85.81 208 ALA A O 1
ATOM 1662 N N . SER A 1 209 ? 35.719 -29.609 -27.344 1 89.38 209 SER A N 1
ATOM 1663 C CA . SER A 1 209 ? 35.344 -28.391 -28.062 1 89.38 209 SER A CA 1
ATOM 1664 C C . SER A 1 209 ? 36.062 -28.312 -29.406 1 89.38 209 SER A C 1
ATOM 1666 O O . SER A 1 209 ? 35.469 -27.906 -30.406 1 89.38 209 SER A O 1
ATOM 1668 N N . SER A 1 210 ? 37.312 -28.672 -29.406 1 88.12 210 SER A N 1
ATOM 1669 C CA . SER A 1 210 ? 38.062 -28.688 -30.672 1 88.12 210 SER A CA 1
ATOM 1670 C C . SER A 1 210 ? 37.438 -29.656 -31.672 1 88.12 210 SER A C 1
ATOM 1672 O O . SER A 1 210 ? 37.344 -29.359 -32.844 1 88.12 210 SER A O 1
ATOM 1674 N N . ASP A 1 211 ? 37.031 -30.812 -31.156 1 87.69 211 ASP A N 1
ATOM 1675 C CA . ASP A 1 211 ? 36.406 -31.812 -32 1 87.69 211 ASP A CA 1
ATOM 1676 C C . ASP A 1 211 ? 35.031 -31.328 -32.531 1 87.69 211 ASP A C 1
ATOM 1678 O O . ASP A 1 211 ? 34.688 -31.547 -33.688 1 87.69 211 ASP A O 1
ATOM 1682 N N . ILE A 1 212 ? 34.344 -30.625 -31.672 1 87.44 212 ILE A N 1
ATOM 1683 C CA . ILE A 1 212 ? 33.031 -30.094 -32.031 1 87.44 212 ILE A CA 1
ATOM 1684 C C . ILE A 1 212 ? 33.188 -29.047 -33.125 1 87.44 212 ILE A C 1
ATOM 1686 O O . ILE A 1 212 ? 32.469 -29.047 -34.125 1 87.44 212 ILE A O 1
ATOM 1690 N N . LEU A 1 213 ? 34.156 -28.188 -32.969 1 89.38 213 LEU A N 1
ATOM 1691 C CA . LEU A 1 213 ? 34.406 -27.141 -33.938 1 89.38 213 LEU A CA 1
ATOM 1692 C C . LEU A 1 213 ? 34.812 -27.734 -35.281 1 89.38 213 LEU A C 1
ATOM 1694 O O . LEU A 1 213 ? 34.469 -27.219 -36.344 1 89.38 213 LEU A O 1
ATOM 1698 N N . GLN A 1 214 ? 35.531 -28.859 -35.25 1 89.38 214 GLN A N 1
ATOM 1699 C CA . GLN A 1 214 ? 35.906 -29.547 -36.469 1 89.38 214 GLN A CA 1
ATOM 1700 C C . GLN A 1 214 ? 34.688 -30.125 -37.188 1 89.38 214 GLN A C 1
ATOM 1702 O O . GLN A 1 214 ? 34.562 -30.062 -38.406 1 89.38 214 GLN A O 1
ATOM 1707 N N . ILE A 1 215 ? 33.75 -30.688 -36.438 1 87.06 215 ILE A N 1
ATOM 1708 C CA . ILE A 1 215 ? 32.5 -31.203 -37 1 87.06 215 ILE A CA 1
ATOM 1709 C C . ILE A 1 215 ? 31.75 -30.062 -37.688 1 87.06 215 ILE A C 1
ATOM 1711 O O . ILE A 1 215 ? 31.25 -30.219 -38.781 1 87.06 215 ILE A O 1
ATOM 1715 N N . LEU A 1 216 ? 31.75 -28.953 -37.094 1 87.44 216 LEU A N 1
ATOM 1716 C CA . LEU A 1 216 ? 31.016 -27.797 -37.625 1 87.44 216 LEU A CA 1
ATOM 1717 C C . LEU A 1 216 ? 31.688 -27.25 -38.875 1 87.44 216 LEU A C 1
ATOM 1719 O O . LEU A 1 216 ? 31 -26.891 -39.844 1 87.44 216 LEU A O 1
ATOM 1723 N N . GLU A 1 217 ? 32.938 -27.25 -38.812 1 87 217 GLU A N 1
ATOM 1724 C CA . GLU A 1 217 ? 33.688 -26.781 -40 1 87 217 GLU A CA 1
ATOM 1725 C C . GLU A 1 217 ? 33.5 -27.703 -41.188 1 87 217 GLU A C 1
ATOM 1727 O O . GLU A 1 217 ? 33.469 -27.25 -42.312 1 87 217 GLU A O 1
ATOM 1732 N N . GLU A 1 218 ? 33.344 -28.984 -40.938 1 86.5 218 GLU A N 1
ATOM 1733 C CA . GLU A 1 218 ? 33.094 -29.953 -41.969 1 86.5 218 GLU A CA 1
ATOM 1734 C C . GLU A 1 218 ? 31.766 -29.656 -42.688 1 86.5 218 GLU A C 1
ATOM 1736 O O . GLU A 1 218 ? 31.609 -29.969 -43.875 1 86.5 218 GLU A O 1
ATOM 1741 N N . TYR A 1 219 ? 30.922 -29.078 -42 1 86.06 219 TYR A N 1
ATOM 1742 C CA . TYR A 1 219 ? 29.625 -28.781 -42.562 1 86.06 219 TYR A CA 1
ATOM 1743 C C . TYR A 1 219 ? 29.484 -27.281 -42.844 1 86.06 219 TYR A C 1
ATOM 1745 O O . TYR A 1 219 ? 28.359 -26.766 -42.906 1 86.06 219 TYR A O 1
ATOM 1753 N N . GLN A 1 220 ? 30.578 -26.625 -42.938 1 83.94 220 GLN A N 1
ATOM 1754 C CA . GLN A 1 220 ? 30.719 -25.25 -43.406 1 83.94 220 GLN A CA 1
ATOM 1755 C C . GLN A 1 220 ? 30.109 -24.266 -42.406 1 83.94 220 GLN A C 1
ATOM 1757 O O . GLN A 1 220 ? 29.531 -23.25 -42.812 1 83.94 220 GLN A O 1
ATOM 1762 N N . VAL A 1 221 ? 30.047 -24.594 -41.281 1 84.62 221 VAL A N 1
ATOM 1763 C CA . VAL A 1 221 ? 29.703 -23.641 -40.219 1 84.62 221 VAL A CA 1
ATOM 1764 C C . VAL A 1 221 ? 30.969 -23.094 -39.594 1 84.62 221 VAL A C 1
ATOM 1766 O O . VAL A 1 221 ? 31.625 -23.781 -38.781 1 84.62 221 VAL A O 1
ATOM 1769 N N . GLU A 1 222 ? 31.234 -21.906 -40.031 1 84.19 222 GLU A N 1
ATOM 1770 C CA . GLU A 1 222 ? 32.469 -21.297 -39.531 1 84.19 222 GLU A CA 1
ATOM 1771 C C . GLU A 1 222 ? 32.188 -20.234 -38.469 1 84.19 222 GLU A C 1
ATOM 1773 O O . GLU A 1 222 ? 31.094 -19.672 -38.438 1 84.19 222 GLU A O 1
ATOM 1778 N N . GLY A 1 223 ? 33.094 -20.094 -37.5 1 83.5 223 GLY A N 1
ATOM 1779 C CA . GLY A 1 223 ? 33.031 -19.016 -36.5 1 83.5 223 GLY A CA 1
ATOM 1780 C C . GLY A 1 223 ? 32.188 -19.344 -35.281 1 83.5 223 GLY A C 1
ATOM 1781 O O . GLY A 1 223 ? 31.844 -18.453 -34.531 1 83.5 223 GLY A O 1
ATOM 1782 N N . ALA A 1 224 ? 31.812 -20.547 -35.156 1 87.19 224 ALA A N 1
ATOM 1783 C CA . ALA A 1 224 ? 31.031 -20.906 -33.969 1 87.19 224 ALA A CA 1
ATOM 1784 C C . ALA A 1 224 ? 31.922 -21.047 -32.75 1 87.19 224 ALA A C 1
ATOM 1786 O O . ALA A 1 224 ? 33.125 -21.25 -32.875 1 87.19 224 ALA A O 1
ATOM 1787 N N . VAL A 1 225 ? 31.297 -20.922 -31.531 1 89.69 225 VAL A N 1
ATOM 1788 C CA . VAL A 1 225 ? 31.969 -21.062 -30.25 1 89.69 225 VAL A CA 1
ATOM 1789 C C . VAL A 1 225 ? 31.266 -22.125 -29.406 1 89.69 225 VAL A C 1
ATOM 1791 O O . VAL A 1 225 ? 30.031 -22.219 -29.422 1 89.69 225 VAL A O 1
ATOM 1794 N N . VAL A 1 226 ? 32.062 -22.953 -28.781 1 89.5 226 VAL A N 1
ATOM 1795 C CA . VAL A 1 226 ? 31.5 -23.938 -27.875 1 89.5 226 VAL A CA 1
ATOM 1796 C C . VAL A 1 226 ? 31.672 -23.453 -26.422 1 89.5 226 VAL A C 1
ATOM 1798 O O . VAL A 1 226 ? 32.781 -23.125 -26 1 89.5 226 VAL A O 1
ATOM 1801 N N . GLU A 1 227 ? 30.531 -23.422 -25.797 1 85.06 227 GLU A N 1
ATOM 1802 C CA . GLU A 1 227 ? 30.562 -23.031 -24.391 1 85.06 227 GLU A CA 1
ATOM 1803 C C . GLU A 1 227 ? 29.984 -24.141 -23.5 1 85.06 227 GLU A C 1
ATOM 1805 O O . GLU A 1 227 ? 28.938 -24.719 -23.812 1 85.06 227 GLU A O 1
ATOM 1810 N N . TRP A 1 228 ? 30.719 -24.469 -22.438 1 80.88 228 TRP A N 1
ATOM 1811 C CA . TRP A 1 228 ? 30.297 -25.516 -21.5 1 80.88 228 TRP A CA 1
ATOM 1812 C C . TRP A 1 228 ? 29.797 -24.906 -20.188 1 80.88 228 TRP A C 1
ATOM 1814 O O . TRP A 1 228 ? 30.453 -24.016 -19.625 1 80.88 228 TRP A O 1
ATOM 1824 N N . ILE A 1 229 ? 28.547 -25.406 -19.75 1 73.31 229 ILE A N 1
ATOM 1825 C CA . ILE A 1 229 ? 28 -24.938 -18.484 1 73.31 229 ILE A CA 1
ATOM 1826 C C . ILE A 1 229 ? 27.656 -26.125 -17.594 1 73.31 229 ILE A C 1
ATOM 1828 O O . ILE A 1 229 ? 27.531 -27.25 -18.078 1 73.31 229 ILE A O 1
ATOM 1832 N N . GLU A 1 230 ? 27.547 -26.094 -16.125 1 58.41 230 GLU A N 1
ATOM 1833 C CA . GLU A 1 230 ? 27.141 -27.141 -15.18 1 58.41 230 GLU A CA 1
ATOM 1834 C C . GLU A 1 230 ? 25.641 -27.094 -14.93 1 58.41 230 GLU A C 1
ATOM 1836 O O . GLU A 1 230 ? 25.078 -26.031 -14.672 1 58.41 230 GLU A O 1
ATOM 1841 N N . GLY A 1 231 ? 24.609 -28.312 -15.172 1 45.78 231 GLY A N 1
ATOM 1842 C CA . GLY A 1 231 ? 23.172 -28.391 -14.891 1 45.78 231 GLY A CA 1
ATOM 1843 C C . GLY A 1 231 ? 22.625 -29.797 -14.953 1 45.78 231 GLY A C 1
ATOM 1844 O O . GLY A 1 231 ? 22.891 -30.531 -15.906 1 45.78 231 GLY A O 1
ATOM 1845 N N . SER A 1 232 ? 22.297 -30.719 -13.75 1 36.66 232 SER A N 1
ATOM 1846 C CA . SER A 1 232 ? 21.797 -32.094 -13.672 1 36.66 232 SER A CA 1
ATOM 1847 C C . SER A 1 232 ? 20.328 -32.156 -14.047 1 36.66 232 SER A C 1
ATOM 1849 O O . SER A 1 232 ? 19.531 -31.297 -13.672 1 36.66 232 SER A O 1
ATOM 1851 N N . VAL A 1 233 ? 19.797 -33.125 -14.945 1 31.3 233 VAL A N 1
ATOM 1852 C CA . VAL A 1 233 ? 18.438 -33.531 -15.289 1 31.3 233 VAL A CA 1
ATOM 1853 C C . VAL A 1 233 ? 17.969 -34.625 -14.344 1 31.3 233 VAL A C 1
ATOM 1855 O O . VAL A 1 233 ? 18.531 -35.719 -14.328 1 31.3 233 VAL A O 1
ATOM 1858 N N . GLU A 1 234 ? 17.891 -34.938 -13.031 1 30.8 234 GLU A N 1
ATOM 1859 C CA . GLU A 1 234 ? 17.422 -36.156 -12.383 1 30.8 234 GLU A CA 1
ATOM 1860 C C . GLU A 1 234 ? 15.898 -36.25 -12.398 1 30.8 234 GLU A C 1
ATOM 1862 O O . GLU A 1 234 ? 15.211 -35.25 -12.266 1 30.8 234 GLU A O 1
ATOM 1867 N N . LYS A 1 235 ? 15.227 -37.406 -12.828 1 31.02 235 LYS A N 1
ATOM 1868 C CA . LYS A 1 235 ? 13.859 -37.906 -12.969 1 31.02 235 LYS A CA 1
ATOM 1869 C C . LYS A 1 235 ? 13.156 -37.969 -11.617 1 31.02 235 LYS A C 1
ATOM 1871 O O . LYS A 1 235 ? 12 -38.375 -11.531 1 31.02 235 LYS A O 1
ATOM 1876 N N . LEU A 1 236 ? 13.539 -37.719 -10.438 1 34.03 236 LEU A N 1
ATOM 1877 C CA . LEU A 1 236 ? 12.844 -38 -9.188 1 34.03 236 LEU A CA 1
ATOM 1878 C C . LEU A 1 236 ? 11.469 -37.344 -9.156 1 34.03 236 LEU A C 1
ATOM 1880 O O . LEU A 1 236 ? 11.305 -36.219 -9.648 1 34.03 236 LEU A O 1
ATOM 1884 N N . ALA A 1 237 ? 10.305 -38.219 -9.016 1 44 237 ALA A N 1
ATOM 1885 C CA . ALA A 1 237 ? 8.945 -37.719 -8.844 1 44 237 ALA A CA 1
ATOM 1886 C C . ALA A 1 237 ? 8.914 -36.562 -7.844 1 44 237 ALA A C 1
ATOM 1888 O O . ALA A 1 237 ? 9.523 -36.625 -6.773 1 44 237 ALA A O 1
ATOM 1889 N N . GLY A 1 238 ? 8.898 -35.5 -8.164 1 57.5 238 GLY A N 1
ATOM 1890 C CA . GLY A 1 238 ? 8.93 -34.312 -7.336 1 57.5 238 GLY A CA 1
ATOM 1891 C C . GLY A 1 238 ? 7.805 -34.25 -6.312 1 57.5 238 GLY A C 1
ATOM 1892 O O . GLY A 1 238 ? 6.941 -35.125 -6.289 1 57.5 238 GLY A O 1
ATOM 1893 N N . PRO A 1 239 ? 7.828 -33.719 -5.254 1 73 239 PRO A N 1
ATOM 1894 C CA . PRO A 1 239 ? 6.809 -33.562 -4.215 1 73 239 PRO A CA 1
ATOM 1895 C C . PRO A 1 239 ? 5.469 -33.094 -4.773 1 73 239 PRO A C 1
ATOM 1897 O O . PRO A 1 239 ? 5.414 -32.531 -5.867 1 73 239 PRO A O 1
ATOM 1900 N N . PRO A 1 240 ? 4.344 -33.625 -4.117 1 82.62 240 PRO A N 1
ATOM 1901 C CA . PRO A 1 240 ? 3.041 -33.062 -4.508 1 82.62 240 PRO A CA 1
ATOM 1902 C C . PRO A 1 240 ? 2.979 -31.547 -4.398 1 82.62 240 PRO A C 1
ATOM 1904 O O . PRO A 1 240 ? 3.77 -30.953 -3.666 1 82.62 240 PRO A O 1
ATOM 1907 N N . LEU A 1 241 ? 2.104 -31 -5.219 1 89.19 241 LEU A N 1
ATOM 1908 C CA . LEU A 1 241 ? 1.864 -29.562 -5.121 1 89.19 241 LEU A CA 1
ATOM 1909 C C . LEU A 1 241 ? 1.329 -29.203 -3.74 1 89.19 241 LEU A C 1
ATOM 1911 O O . LEU A 1 241 ? 0.689 -30.016 -3.08 1 89.19 241 LEU A O 1
ATOM 1915 N N . MET A 1 242 ? 1.606 -28.031 -3.354 1 89.5 242 MET A N 1
ATOM 1916 C CA . MET A 1 242 ? 1.203 -27.562 -2.031 1 89.5 242 MET A CA 1
ATOM 1917 C C . MET A 1 242 ? -0.258 -27.125 -2.033 1 89.5 242 MET A C 1
ATOM 1919 O O . MET A 1 242 ? -0.832 -26.875 -3.092 1 89.5 242 MET A O 1
ATOM 1923 N N . TYR A 1 243 ? -0.867 -27.188 -0.875 1 88.62 243 TYR A N 1
ATOM 1924 C CA . TYR A 1 243 ? -2.227 -26.672 -0.75 1 88.62 243 TYR A CA 1
ATOM 1925 C C . TYR A 1 243 ? -2.223 -25.172 -0.512 1 88.62 243 TYR A C 1
ATOM 1927 O O . TYR A 1 243 ? -1.206 -24.609 -0.105 1 88.62 243 TYR A O 1
ATOM 1935 N N . VAL A 1 244 ? -3.316 -24.547 -0.818 1 90.25 244 VAL A N 1
ATOM 1936 C CA . VAL A 1 244 ? -3.479 -23.125 -0.573 1 90.25 244 VAL A CA 1
ATOM 1937 C C . VAL A 1 244 ? -3.666 -22.875 0.922 1 90.25 244 VAL A C 1
ATOM 1939 O O . VAL A 1 244 ? -4.629 -23.359 1.523 1 90.25 244 VAL A O 1
ATOM 1942 N N . THR A 1 245 ? -2.715 -22.172 1.506 1 90.75 245 THR A N 1
ATOM 1943 C CA . THR A 1 245 ? -2.799 -21.859 2.928 1 90.75 245 THR A CA 1
ATOM 1944 C C . THR A 1 245 ? -3.656 -20.625 3.156 1 90.75 245 THR A C 1
ATOM 1946 O O . THR A 1 245 ? -3.982 -19.906 2.209 1 90.75 245 THR A O 1
ATOM 1949 N N . HIS A 1 246 ? -4.074 -20.547 4.422 1 91.62 246 HIS A N 1
ATOM 1950 C CA . HIS A 1 246 ? -4.797 -19.344 4.805 1 91.62 246 HIS A CA 1
ATOM 1951 C C . HIS A 1 246 ? -3.934 -18.109 4.609 1 91.62 246 HIS A C 1
ATOM 1953 O O . HIS A 1 246 ? -2.713 -18.156 4.77 1 91.62 246 HIS A O 1
ATOM 1959 N N . TYR A 1 247 ? -4.59 -16.984 4.27 1 90.62 247 TYR A N 1
ATOM 1960 C CA . TYR A 1 247 ? -3.854 -15.781 3.891 1 90.62 247 TYR A CA 1
ATOM 1961 C C . TYR A 1 247 ? -3.07 -15.227 5.074 1 90.62 247 TYR A C 1
ATOM 1963 O O . TYR A 1 247 ? -2.213 -14.359 4.91 1 90.62 247 TYR A O 1
ATOM 1971 N N . THR A 1 248 ? -3.238 -15.688 6.297 1 90 248 THR A N 1
ATOM 1972 C CA . THR A 1 248 ? -2.484 -15.242 7.465 1 90 248 THR A CA 1
ATOM 1973 C C . THR A 1 248 ? -1.172 -16.016 7.59 1 90 248 THR A C 1
ATOM 1975 O O . THR A 1 248 ? -0.299 -15.633 8.375 1 90 248 THR A O 1
ATOM 1978 N N . ASN A 1 249 ? -1.093 -17.125 6.832 1 92 249 ASN A N 1
ATOM 1979 C CA . ASN A 1 249 ? 0.166 -17.859 6.812 1 92 249 ASN A CA 1
ATOM 1980 C C . ASN A 1 249 ? 1.279 -17.062 6.152 1 92 249 ASN A C 1
ATOM 1982 O O . ASN A 1 249 ? 1.095 -16.516 5.062 1 92 249 ASN A O 1
ATOM 1986 N N . PRO A 1 250 ? 2.436 -16.953 6.844 1 91.31 250 PRO A N 1
ATOM 1987 C CA . PRO A 1 250 ? 3.5 -16.109 6.289 1 91.31 250 PRO A CA 1
ATOM 1988 C C . PRO A 1 250 ? 4.004 -16.609 4.938 1 91.31 250 PRO A C 1
ATOM 1990 O O . PRO A 1 250 ? 4.59 -15.836 4.172 1 91.31 250 PRO A O 1
ATOM 1993 N N . THR A 1 251 ? 3.816 -17.828 4.613 1 93 251 THR A N 1
ATOM 1994 C CA . THR A 1 251 ? 4.305 -18.375 3.354 1 93 251 THR A CA 1
ATOM 1995 C C . THR A 1 251 ? 3.236 -18.266 2.27 1 93 251 THR A C 1
ATOM 1997 O O . THR A 1 251 ? 3.455 -18.703 1.133 1 93 251 THR A O 1
ATOM 2000 N N . HIS A 1 252 ? 2.104 -17.734 2.578 1 92.62 252 HIS A N 1
ATOM 2001 C CA . HIS A 1 252 ? 0.947 -17.75 1.69 1 92.62 252 HIS A CA 1
ATOM 2002 C C . HIS A 1 252 ? 1.284 -17.141 0.334 1 92.62 252 HIS A C 1
ATOM 2004 O O . HIS A 1 252 ? 1.04 -17.75 -0.706 1 92.62 252 HIS A O 1
ATOM 2010 N N . SER A 1 253 ? 1.855 -15.969 0.324 1 89.38 253 SER A N 1
ATOM 2011 C CA . SER A 1 253 ? 2.104 -15.25 -0.92 1 89.38 253 SER A CA 1
ATOM 2012 C C . SER A 1 253 ? 3.203 -15.914 -1.737 1 89.38 253 SER A C 1
ATOM 2014 O O . SER A 1 253 ? 3.111 -15.992 -2.965 1 89.38 253 SER A O 1
ATOM 2016 N N . VAL A 1 254 ? 4.211 -16.438 -1.071 1 91.44 254 VAL A N 1
ATOM 2017 C CA . VAL A 1 254 ? 5.375 -16.953 -1.787 1 91.44 254 VAL A CA 1
ATOM 2018 C C . VAL A 1 254 ? 5.16 -18.422 -2.135 1 91.44 254 VAL A C 1
ATOM 2020 O O . VAL A 1 254 ? 5.883 -18.984 -2.965 1 91.44 254 VAL A O 1
ATOM 2023 N N . ARG A 1 255 ? 4.211 -19.031 -1.605 1 91.94 255 ARG A N 1
ATOM 2024 C CA . ARG A 1 255 ? 3.895 -20.438 -1.886 1 91.94 255 ARG A CA 1
ATOM 2025 C C . ARG A 1 255 ? 3.023 -20.562 -3.131 1 91.94 255 ARG A C 1
ATOM 2027 O O . ARG A 1 255 ? 2.904 -21.641 -3.707 1 91.94 255 ARG A O 1
ATOM 2034 N N . ARG A 1 256 ? 2.504 -19.547 -3.621 1 89.5 256 ARG A N 1
ATOM 2035 C CA . ARG A 1 256 ? 1.49 -19.5 -4.668 1 89.5 256 ARG A CA 1
ATOM 2036 C C . ARG A 1 256 ? 1.958 -20.234 -5.914 1 89.5 256 ARG A C 1
ATOM 2038 O O . ARG A 1 256 ? 1.204 -21.031 -6.496 1 89.5 256 ARG A O 1
ATOM 2045 N N . PRO A 1 257 ? 3.199 -20.094 -6.316 1 88.5 257 PRO A N 1
ATOM 2046 C CA . PRO A 1 257 ? 3.637 -20.766 -7.543 1 88.5 257 PRO A CA 1
ATOM 2047 C C . PRO A 1 257 ? 3.658 -22.281 -7.402 1 88.5 257 PRO A C 1
ATOM 2049 O O . PRO A 1 257 ? 3.748 -23 -8.398 1 88.5 257 PRO A O 1
ATOM 2052 N N . PHE A 1 258 ? 3.557 -22.766 -6.207 1 90.75 258 PHE A N 1
ATOM 2053 C CA . PHE A 1 258 ? 3.703 -24.203 -5.977 1 90.75 258 PHE A CA 1
ATOM 2054 C C . PHE A 1 258 ? 2.371 -24.828 -5.578 1 90.75 258 PHE A C 1
ATOM 2056 O O . PHE A 1 258 ? 2.33 -25.953 -5.09 1 90.75 258 PHE A O 1
ATOM 2063 N N . THR A 1 259 ? 1.295 -24.109 -5.688 1 91.19 259 THR A N 1
ATOM 2064 C CA . THR A 1 259 ? -0.016 -24.625 -5.305 1 91.19 259 THR A CA 1
ATOM 2065 C C . THR A 1 259 ? -0.798 -25.078 -6.531 1 91.19 259 THR A C 1
ATOM 2067 O O . THR A 1 259 ? -0.436 -24.75 -7.664 1 91.19 259 THR A O 1
ATOM 2070 N N . ALA A 1 260 ? -1.832 -25.844 -6.266 1 89.06 260 ALA A N 1
ATOM 2071 C CA . ALA A 1 260 ? -2.648 -26.391 -7.348 1 89.06 260 ALA A CA 1
ATOM 2072 C C . ALA A 1 260 ? -3.793 -25.453 -7.699 1 89.06 260 ALA A C 1
ATOM 2074 O O . ALA A 1 260 ? -4.727 -25.828 -8.406 1 89.06 260 ALA A O 1
ATOM 2075 N N . ALA A 1 261 ? -3.791 -24.25 -7.219 1 90.69 261 ALA A N 1
ATOM 2076 C CA . ALA A 1 261 ? -4.801 -23.266 -7.586 1 90.69 261 ALA A CA 1
ATOM 2077 C C . ALA A 1 261 ? -4.566 -22.734 -9 1 90.69 261 ALA A C 1
ATOM 2079 O O . ALA A 1 261 ? -3.518 -23 -9.602 1 90.69 261 ALA A O 1
ATOM 2080 N N . LEU A 1 262 ? -5.586 -22.094 -9.523 1 89.81 262 LEU A N 1
ATOM 2081 C CA . LEU A 1 262 ? -5.43 -21.5 -10.844 1 89.81 262 LEU A CA 1
ATOM 2082 C C . LEU A 1 262 ? -4.34 -20.438 -10.836 1 89.81 262 LEU A C 1
ATOM 2084 O O . LEU A 1 262 ? -3.975 -19.922 -9.781 1 89.81 262 LEU A O 1
ATOM 2088 N N . GLY A 1 263 ? -3.783 -20.203 -12 1 85.19 263 GLY A N 1
ATOM 2089 C CA . GLY A 1 263 ? -2.697 -19.25 -12.109 1 85.19 263 GLY A CA 1
ATOM 2090 C C . GLY A 1 263 ? -1.324 -19.875 -11.977 1 85.19 263 GLY A C 1
ATOM 2091 O O . GLY A 1 263 ? -0.328 -19.172 -11.789 1 85.19 263 GLY A O 1
ATOM 2092 N N . MET A 1 264 ? -1.329 -21.141 -11.938 1 85.5 264 MET A N 1
ATOM 2093 C CA . MET A 1 264 ? -0.066 -21.859 -11.859 1 85.5 264 MET A CA 1
ATOM 2094 C C . MET A 1 264 ? 0.843 -21.5 -13.031 1 85.5 264 MET A C 1
ATOM 2096 O O . MET A 1 264 ? 0.414 -21.531 -14.188 1 85.5 264 MET A O 1
ATOM 2100 N N . PRO A 1 265 ? 2.037 -21.141 -12.672 1 84.69 265 PRO A N 1
ATOM 2101 C CA . PRO A 1 265 ? 2.986 -20.906 -13.766 1 84.69 265 PRO A CA 1
ATOM 2102 C C . PRO A 1 265 ? 3.463 -22.203 -14.422 1 84.69 265 PRO A C 1
ATOM 2104 O O . PRO A 1 265 ? 3.861 -23.141 -13.727 1 84.69 265 PRO A O 1
ATOM 2107 N N . ILE A 1 266 ? 3.291 -22.25 -15.656 1 81.62 266 ILE A N 1
ATOM 2108 C CA . ILE A 1 266 ? 3.697 -23.469 -16.344 1 81.62 266 ILE A CA 1
ATOM 2109 C C . ILE A 1 266 ? 4.707 -23.125 -17.438 1 81.62 266 ILE A C 1
ATOM 2111 O O . ILE A 1 266 ? 4.777 -21.969 -17.891 1 81.62 266 ILE A O 1
ATOM 2115 N N . ALA A 1 267 ? 5.453 -24 -17.656 1 73.88 267 ALA A N 1
ATOM 2116 C CA . ALA A 1 267 ? 6.434 -23.906 -18.734 1 73.88 267 ALA A CA 1
ATOM 2117 C C . ALA A 1 267 ? 6.539 -25.219 -19.484 1 73.88 267 ALA A C 1
ATOM 2119 O O . ALA A 1 267 ? 6.422 -26.297 -18.906 1 73.88 267 ALA A O 1
ATOM 2120 N N . ALA A 1 268 ? 6.367 -25.094 -20.797 1 66.19 268 ALA A N 1
ATOM 2121 C CA . ALA A 1 268 ? 6.551 -26.297 -21.609 1 66.19 268 ALA A CA 1
ATOM 2122 C C . ALA A 1 268 ? 8.008 -26.75 -21.594 1 66.19 268 ALA A C 1
ATOM 2124 O O . ALA A 1 268 ? 8.922 -25.922 -21.641 1 66.19 268 ALA A O 1
ATOM 2125 N N . LYS A 1 269 ? 8.109 -28 -21.281 1 59.81 269 LYS A N 1
ATOM 2126 C CA . LYS A 1 269 ? 9.461 -28.562 -21.203 1 59.81 269 LYS A CA 1
ATOM 2127 C C . LYS A 1 269 ? 10.297 -28.156 -22.406 1 59.81 269 LYS A C 1
ATOM 2129 O O . LYS A 1 269 ? 11.461 -27.797 -22.266 1 59.81 269 LYS A O 1
ATOM 2134 N N . GLU A 1 270 ? 9.438 -28.203 -23.672 1 50.62 270 GLU A N 1
ATOM 2135 C CA . GLU A 1 270 ? 10.125 -27.969 -24.938 1 50.62 270 GLU A CA 1
ATOM 2136 C C . GLU A 1 270 ? 10.461 -26.484 -25.094 1 50.62 270 GLU A C 1
ATOM 2138 O O . GLU A 1 270 ? 11.406 -26.141 -25.812 1 50.62 270 GLU A O 1
ATOM 2143 N N . ARG A 1 271 ? 9.641 -25.641 -24.359 1 49.12 271 ARG A N 1
ATOM 2144 C CA . ARG A 1 271 ? 9.797 -24.188 -24.547 1 49.12 271 ARG A CA 1
ATOM 2145 C C . ARG A 1 271 ? 10.352 -23.531 -23.297 1 49.12 271 ARG A C 1
ATOM 2147 O O . ARG A 1 271 ? 10.18 -22.328 -23.094 1 49.12 271 ARG A O 1
ATOM 2154 N N . GLU A 1 272 ? 10.711 -24.344 -22.422 1 52.44 272 GLU A N 1
ATOM 2155 C CA . GLU A 1 272 ? 11.25 -23.812 -21.172 1 52.44 272 GLU A CA 1
ATOM 2156 C C . GLU A 1 272 ? 12.367 -22.812 -21.438 1 52.44 272 GLU A C 1
ATOM 2158 O O . GLU A 1 272 ? 12.516 -21.828 -20.688 1 52.44 272 GLU A O 1
ATOM 2163 N N . GLU A 1 273 ? 13.133 -23.141 -22.547 1 43.75 273 GLU A N 1
ATOM 2164 C CA . GLU A 1 273 ? 14.258 -22.281 -22.938 1 43.75 273 GLU A CA 1
ATOM 2165 C C . GLU A 1 273 ? 13.781 -20.938 -23.453 1 43.75 273 GLU A C 1
ATOM 2167 O O . GLU A 1 273 ? 14.469 -19.922 -23.297 1 43.75 273 GLU A O 1
ATOM 2172 N N . GLU A 1 274 ? 12.586 -20.953 -24.266 1 43.09 274 GLU A N 1
ATOM 2173 C CA . GLU A 1 274 ? 12.016 -19.719 -24.812 1 43.09 274 GLU A CA 1
ATOM 2174 C C . GLU A 1 274 ? 11.281 -18.938 -23.734 1 43.09 274 GLU A C 1
ATOM 2176 O O . GLU A 1 274 ? 10.742 -17.859 -24 1 43.09 274 GLU A O 1
ATOM 2181 N N . ASP A 1 275 ? 11.641 -19.188 -22.594 1 48.66 275 ASP A N 1
ATOM 2182 C CA . ASP A 1 275 ? 11.008 -18.484 -21.484 1 48.66 275 ASP A CA 1
ATOM 2183 C C . ASP A 1 275 ? 9.5 -18.375 -21.688 1 48.66 275 ASP A C 1
ATOM 2185 O O . ASP A 1 275 ? 8.891 -17.359 -21.344 1 48.66 275 ASP A O 1
ATOM 2189 N N . ALA A 1 276 ? 9.047 -19.219 -22.609 1 51.75 276 ALA A N 1
ATOM 2190 C CA . ALA A 1 276 ? 7.598 -19.156 -22.766 1 51.75 276 ALA A CA 1
ATOM 2191 C C . ALA A 1 276 ? 6.875 -19.656 -21.516 1 51.75 276 ALA A C 1
ATOM 2193 O O . ALA A 1 276 ? 7.125 -20.766 -21.062 1 51.75 276 ALA A O 1
ATOM 2194 N N . SER A 1 277 ? 6.496 -18.734 -20.828 1 68.06 277 SER A N 1
ATOM 2195 C CA . SER A 1 277 ? 5.738 -19.047 -19.609 1 68.06 277 SER A CA 1
ATOM 2196 C C . SER A 1 277 ? 4.25 -18.75 -19.812 1 68.06 277 SER A C 1
ATOM 2198 O O . SER A 1 277 ? 3.875 -17.969 -20.672 1 68.06 277 SER A O 1
ATOM 2200 N N . GLY A 1 278 ? 3.568 -19.688 -19.422 1 75 278 GLY A N 1
ATOM 2201 C CA . GLY A 1 278 ? 2.123 -19.531 -19.453 1 75 278 GLY A CA 1
ATOM 2202 C C . GLY A 1 278 ? 1.461 -19.781 -18.109 1 75 278 GLY A C 1
ATOM 2203 O O . GLY A 1 278 ? 2.143 -19.938 -17.094 1 75 278 GLY A O 1
ATOM 2204 N N . THR A 1 279 ? 0.286 -19.656 -18.203 1 80.69 279 THR A N 1
ATOM 2205 C CA . THR A 1 279 ? -0.529 -19.859 -17.016 1 80.69 279 THR A CA 1
ATOM 2206 C C . THR A 1 279 ? -1.634 -20.875 -17.281 1 80.69 279 THR A C 1
ATOM 2208 O O . THR A 1 279 ? -2.207 -20.906 -18.375 1 80.69 279 THR A O 1
ATOM 2211 N N . VAL A 1 280 ? -1.754 -21.734 -16.344 1 83.88 280 VAL A N 1
ATOM 2212 C CA . VAL A 1 280 ? -2.838 -22.703 -16.453 1 83.88 280 VAL A CA 1
ATOM 2213 C C . VAL A 1 280 ? -4.184 -21.984 -16.422 1 83.88 280 VAL A C 1
ATOM 2215 O O . VAL A 1 280 ? -4.391 -21.078 -15.617 1 83.88 280 VAL A O 1
ATOM 2218 N N . SER A 1 281 ? -5.047 -22.375 -17.297 1 86.06 281 SER A N 1
ATOM 2219 C CA . SER A 1 281 ? -6.348 -21.719 -17.406 1 86.06 281 SER A CA 1
ATOM 2220 C C . SER A 1 281 ? -7.352 -22.312 -16.422 1 86.06 281 SER A C 1
ATOM 2222 O O . SER A 1 281 ? -7.902 -21.594 -15.586 1 86.06 281 SER A O 1
ATOM 2224 N N . PHE A 1 282 ? -7.699 -23.516 -16.625 1 90.94 282 PHE A N 1
ATOM 2225 C CA . PHE A 1 282 ? -8.641 -24.234 -15.773 1 90.94 282 PHE A CA 1
ATOM 2226 C C . PHE A 1 282 ? -8.383 -25.734 -15.82 1 90.94 282 PHE A C 1
ATOM 2228 O O . PHE A 1 282 ? -7.547 -26.203 -16.609 1 90.94 282 PHE A O 1
ATOM 2235 N N . SER A 1 283 ? -9 -26.438 -14.969 1 91.25 283 SER A N 1
ATOM 2236 C CA . SER A 1 283 ? -8.93 -27.891 -14.953 1 91.25 283 SER A CA 1
ATOM 2237 C C . SER A 1 283 ? -10.312 -28.516 -15.148 1 91.25 283 SER A C 1
ATOM 2239 O O . SER A 1 283 ? -11.328 -27.875 -14.867 1 91.25 283 SER A O 1
ATOM 2241 N N . PHE A 1 284 ? -10.297 -29.703 -15.75 1 92.06 284 PHE A N 1
ATOM 2242 C CA . PHE A 1 284 ? -11.555 -30.406 -15.914 1 92.06 284 PHE A CA 1
ATOM 2243 C C . PHE A 1 284 ? -11.32 -31.922 -15.914 1 92.06 284 PHE A C 1
ATOM 2245 O O . PHE A 1 284 ? -10.227 -32.375 -16.25 1 92.06 284 PHE A O 1
ATOM 2252 N N . HIS A 1 285 ? -12.305 -32.625 -15.508 1 92.19 285 HIS A N 1
ATOM 2253 C CA . HIS A 1 285 ? -12.289 -34.062 -15.555 1 92.19 285 HIS A CA 1
ATOM 2254 C C . HIS A 1 285 ? -12.789 -34.594 -16.906 1 92.19 285 HIS A C 1
ATOM 2256 O O . HIS A 1 285 ? -13.734 -34.031 -17.469 1 92.19 285 HIS A O 1
ATOM 2262 N N . GLU A 1 286 ? -12.164 -35.562 -17.422 1 89.5 286 GLU A N 1
ATOM 2263 C CA . GLU A 1 286 ? -12.602 -36.156 -18.672 1 89.5 286 GLU A CA 1
ATOM 2264 C C . GLU A 1 286 ? -14.039 -36.625 -18.594 1 89.5 286 GLU A C 1
ATOM 2266 O O . GLU A 1 286 ? -14.789 -36.562 -19.562 1 89.5 286 GLU A O 1
ATOM 2271 N N . GLY A 1 287 ? -14.414 -37.125 -17.453 1 84.62 287 GLY A N 1
ATOM 2272 C CA . GLY A 1 287 ? -15.789 -37.531 -17.219 1 84.62 287 GLY A CA 1
ATOM 2273 C C . GLY A 1 287 ? -16.031 -39 -17.578 1 84.62 287 GLY A C 1
ATOM 2274 O O . GLY A 1 287 ? -15.117 -39.688 -18.016 1 84.62 287 GLY A O 1
ATOM 2275 N N . GLY A 1 288 ? -17.25 -39.562 -17.375 1 78.94 288 GLY A N 1
ATOM 2276 C CA . GLY A 1 288 ? -17.578 -40.938 -17.594 1 78.94 288 GLY A CA 1
ATOM 2277 C C . GLY A 1 288 ? -16.875 -41.875 -16.625 1 78.94 288 GLY A C 1
ATOM 2278 O O . GLY A 1 288 ? -16.953 -41.688 -15.406 1 78.94 288 GLY A O 1
ATOM 2279 N N . ASP A 1 289 ? -16.172 -42.906 -17.219 1 75.38 289 ASP A N 1
ATOM 2280 C CA . ASP A 1 289 ? -15.484 -43.906 -16.391 1 75.38 289 ASP A CA 1
ATOM 2281 C C . ASP A 1 289 ? -14 -43.594 -16.266 1 75.38 289 ASP A C 1
ATOM 2283 O O . ASP A 1 289 ? -13.273 -44.281 -15.531 1 75.38 289 ASP A O 1
ATOM 2287 N N . SER A 1 290 ? -13.664 -42.469 -16.859 1 81.56 290 SER A N 1
ATOM 2288 C CA . SER A 1 290 ? -12.25 -42.125 -16.859 1 81.56 290 SER A CA 1
ATOM 2289 C C . SER A 1 290 ? -11.852 -41.406 -15.57 1 81.56 290 SER A C 1
ATOM 2291 O O . SER A 1 290 ? -12.641 -40.625 -15.016 1 81.56 290 SER A O 1
ATOM 2293 N N . LYS A 1 291 ? -10.68 -41.625 -14.977 1 78.81 291 LYS A N 1
ATOM 2294 C CA . LYS A 1 291 ? -10.141 -40.969 -13.781 1 78.81 291 LYS A CA 1
ATOM 2295 C C . LYS A 1 291 ? -9.148 -39.875 -14.141 1 78.81 291 LYS A C 1
ATOM 2297 O O . LYS A 1 291 ? -8.477 -39.312 -13.266 1 78.81 291 LYS A O 1
ATOM 2302 N N . LYS A 1 292 ? -9.156 -39.562 -15.391 1 82.75 292 LYS A N 1
ATOM 2303 C CA . LYS A 1 292 ? -8.164 -38.594 -15.836 1 82.75 292 LYS A CA 1
ATOM 2304 C C . LYS A 1 292 ? -8.656 -37.188 -15.633 1 82.75 292 LYS A C 1
ATOM 2306 O O . LYS A 1 292 ? -9.844 -36.906 -15.789 1 82.75 292 LYS A O 1
ATOM 2311 N N . VAL A 1 293 ? -7.762 -36.344 -15.203 1 85.06 293 VAL A N 1
ATOM 2312 C CA . VAL A 1 293 ? -8.016 -34.906 -15.047 1 85.06 293 VAL A CA 1
ATOM 2313 C C . VAL A 1 293 ? -7.094 -34.125 -15.969 1 85.06 293 VAL A C 1
ATOM 2315 O O . VAL A 1 293 ? -5.906 -34.438 -16.094 1 85.06 293 VAL A O 1
ATOM 2318 N N . PHE A 1 294 ? -7.707 -33.125 -16.609 1 83.88 294 PHE A N 1
ATOM 2319 C CA . PHE A 1 294 ? -6.961 -32.344 -17.578 1 83.88 294 PHE A CA 1
ATOM 2320 C C . PHE A 1 294 ? -6.918 -30.875 -17.156 1 83.88 294 PHE A C 1
ATOM 2322 O O . PHE A 1 294 ? -7.715 -30.438 -16.328 1 83.88 294 PHE A O 1
ATOM 2329 N N . ALA A 1 295 ? -5.938 -30.234 -17.625 1 82.19 295 ALA A N 1
ATOM 2330 C CA . ALA A 1 295 ? -5.844 -28.781 -17.5 1 82.19 295 ALA A CA 1
ATOM 2331 C C . ALA A 1 295 ? -5.703 -28.109 -18.859 1 82.19 295 ALA A C 1
ATOM 2333 O O . ALA A 1 295 ? -5.129 -28.703 -19.781 1 82.19 295 ALA A O 1
ATOM 2334 N N . GLY A 1 296 ? -6.363 -26.969 -18.984 1 75.5 296 GLY A N 1
ATOM 2335 C CA . GLY A 1 296 ? -6.211 -26.188 -20.188 1 75.5 296 GLY A CA 1
ATOM 2336 C C . GLY A 1 296 ? -5.066 -25.188 -20.109 1 75.5 296 GLY A C 1
ATOM 2337 O O . GLY A 1 296 ? -4.82 -24.594 -19.062 1 75.5 296 GLY A O 1
ATOM 2338 N N . ALA A 1 297 ? -4.281 -25.062 -21.156 1 72 297 ALA A N 1
ATOM 2339 C CA . ALA A 1 297 ? -3.221 -24.062 -21.281 1 72 297 ALA A CA 1
ATOM 2340 C C . ALA A 1 297 ? -2.947 -23.719 -22.75 1 72 297 ALA A C 1
ATOM 2342 O O . ALA A 1 297 ? -3.461 -24.391 -23.641 1 72 297 ALA A O 1
ATOM 2343 N N . ASN A 1 298 ? -2.361 -22.469 -23.016 1 54.69 298 ASN A N 1
ATOM 2344 C CA . ASN A 1 298 ? -1.903 -22.141 -24.375 1 54.69 298 ASN A CA 1
ATOM 2345 C C . ASN A 1 298 ? -0.556 -22.797 -24.672 1 54.69 298 ASN A C 1
ATOM 2347 O O . ASN A 1 298 ? 0.484 -22.141 -24.609 1 54.69 298 ASN A O 1
ATOM 2351 N N . ALA A 1 299 ? -0.371 -24.016 -24.188 1 54.12 299 ALA A N 1
ATOM 2352 C CA . ALA A 1 299 ? 1.003 -24.516 -24.234 1 54.12 299 ALA A CA 1
ATOM 2353 C C . ALA A 1 299 ? 1.181 -25.547 -25.359 1 54.12 299 ALA A C 1
ATOM 2355 O O . ALA A 1 299 ? 0.234 -26.25 -25.719 1 54.12 299 ALA A O 1
ATOM 2356 N N . PRO A 1 300 ? 2.361 -25.5 -25.969 1 50.34 300 PRO A N 1
ATOM 2357 C CA . PRO A 1 300 ? 2.684 -26.406 -27.078 1 50.34 300 PRO A CA 1
ATOM 2358 C C . PRO A 1 300 ? 2.762 -27.859 -26.641 1 50.34 300 PRO A C 1
ATOM 2360 O O . PRO A 1 300 ? 2.617 -28.156 -25.453 1 50.34 300 PRO A O 1
ATOM 2363 N N . ARG A 1 301 ? 3.33 -28.906 -27.484 1 47.31 301 ARG A N 1
ATOM 2364 C CA . ARG A 1 301 ? 3.07 -30.312 -27.75 1 47.31 301 ARG A CA 1
ATOM 2365 C C . ARG A 1 301 ? 3.736 -31.219 -26.719 1 47.31 301 ARG A C 1
ATOM 2367 O O . ARG A 1 301 ? 3.566 -32.438 -26.734 1 47.31 301 ARG A O 1
ATOM 2374 N N . GLN A 1 302 ? 4.449 -30.812 -25.609 1 56.72 302 GLN A N 1
ATOM 2375 C CA . GLN A 1 302 ? 5.051 -31.906 -24.859 1 56.72 302 GLN A CA 1
ATOM 2376 C C . GLN A 1 302 ? 4.73 -31.797 -23.375 1 56.72 302 GLN A C 1
ATOM 2378 O O . GLN A 1 302 ? 3.588 -31.516 -23 1 56.72 302 GLN A O 1
ATOM 2383 N N . LEU A 1 303 ? 5.875 -32.062 -22.375 1 55.59 303 LEU A N 1
ATOM 2384 C CA . LEU A 1 303 ? 5.75 -32.062 -20.922 1 55.59 303 LEU A CA 1
ATOM 2385 C C . LEU A 1 303 ? 5.527 -30.641 -20.422 1 55.59 303 LEU A C 1
ATOM 2387 O O . LEU A 1 303 ? 6.148 -29.703 -20.906 1 55.59 303 LEU A O 1
ATOM 2391 N N . VAL A 1 304 ? 4.473 -30.609 -19.547 1 72 304 VAL A N 1
ATOM 2392 C CA . VAL A 1 304 ? 4.18 -29.328 -18.922 1 72 304 VAL A CA 1
ATOM 2393 C C . VAL A 1 304 ? 4.777 -29.281 -17.516 1 72 304 VAL A C 1
ATOM 2395 O O . VAL A 1 304 ? 4.555 -30.203 -16.719 1 72 304 VAL A O 1
ATOM 2398 N N . ARG A 1 305 ? 5.648 -28.406 -17.297 1 69.31 305 ARG A N 1
ATOM 2399 C CA . ARG A 1 305 ? 6.324 -28.266 -16.016 1 69.31 305 ARG A CA 1
ATOM 2400 C C . ARG A 1 305 ? 5.785 -27.062 -15.242 1 69.31 305 ARG A C 1
ATOM 2402 O O . ARG A 1 305 ? 5.293 -26.109 -15.844 1 69.31 305 ARG A O 1
ATOM 2409 N N . LEU A 1 306 ? 5.859 -27.391 -13.867 1 73.94 306 LEU A N 1
ATOM 2410 C CA . LEU A 1 306 ? 5.539 -26.281 -12.977 1 73.94 306 LEU A CA 1
ATOM 2411 C C . LEU A 1 306 ? 6.707 -25.312 -12.875 1 73.94 306 LEU A C 1
ATOM 2413 O O . LEU A 1 306 ? 7.836 -25.719 -12.594 1 73.94 306 LEU A O 1
ATOM 2417 N N . CYS A 1 307 ? 6.426 -24.078 -13.016 1 75 307 CYS A N 1
ATOM 2418 C CA . CYS A 1 307 ? 7.418 -23.016 -12.906 1 75 307 CYS A CA 1
ATOM 2419 C C . CYS A 1 307 ? 8.617 -23.297 -13.805 1 75 307 CYS A C 1
ATOM 2421 O O . CYS A 1 307 ? 9.422 -24.188 -13.516 1 75 307 CYS A O 1
ATOM 2423 N N . GLY A 1 308 ? 8.789 -22.547 -14.805 1 72.75 308 GLY A N 1
ATOM 2424 C CA . GLY A 1 308 ? 10.047 -22.594 -15.539 1 72.75 308 GLY A CA 1
ATOM 2425 C C . GLY A 1 308 ? 11.234 -22.156 -14.711 1 72.75 308 GLY A C 1
ATOM 2426 O O . GLY A 1 308 ? 11.094 -21.828 -13.531 1 72.75 308 GLY A O 1
ATOM 2427 N N . HIS A 1 309 ? 12.367 -22.266 -15.227 1 66.75 309 HIS A N 1
ATOM 2428 C CA . HIS A 1 309 ? 13.586 -21.938 -14.492 1 66.75 309 HIS A CA 1
ATOM 2429 C C . HIS A 1 309 ? 13.562 -20.5 -13.992 1 66.75 309 HIS A C 1
ATOM 2431 O O . HIS A 1 309 ? 13.789 -20.25 -12.812 1 66.75 309 HIS A O 1
ATOM 2437 N N . ARG A 1 310 ? 13.242 -19.641 -14.875 1 67.19 310 ARG A N 1
ATOM 2438 C CA . ARG A 1 310 ? 13.211 -18.234 -14.5 1 67.19 310 ARG A CA 1
ATOM 2439 C C . ARG A 1 310 ? 12.156 -17.969 -13.438 1 67.19 310 ARG A C 1
ATOM 2441 O O . ARG A 1 310 ? 12.398 -17.234 -12.477 1 67.19 310 ARG A O 1
ATOM 2448 N N . ARG A 1 311 ? 11.102 -18.547 -13.703 1 80.44 311 ARG A N 1
ATOM 2449 C CA . ARG A 1 311 ? 10.023 -18.328 -12.742 1 80.44 311 ARG A CA 1
ATOM 2450 C C . ARG A 1 311 ? 10.367 -18.938 -11.391 1 80.44 311 ARG A C 1
ATOM 2452 O O . ARG A 1 311 ? 10 -18.391 -10.344 1 80.44 311 ARG A O 1
ATOM 2459 N N . PHE A 1 312 ? 11.078 -20.078 -11.414 1 83.69 312 PHE A N 1
ATOM 2460 C CA . PHE A 1 312 ? 11.477 -20.703 -10.156 1 83.69 312 PHE A CA 1
ATOM 2461 C C . PHE A 1 312 ? 12.484 -19.828 -9.422 1 83.69 312 PHE A C 1
ATOM 2463 O O . PHE A 1 312 ? 12.398 -19.656 -8.203 1 83.69 312 PHE A O 1
ATOM 2470 N N . GLN A 1 313 ? 13.383 -19.266 -10.141 1 73.38 313 GLN A N 1
ATOM 2471 C CA . GLN A 1 313 ? 14.352 -18.359 -9.523 1 73.38 313 GLN A CA 1
ATOM 2472 C C . GLN A 1 313 ? 13.656 -17.125 -8.945 1 73.38 313 GLN A C 1
ATOM 2474 O O . GLN A 1 313 ? 14.023 -16.656 -7.863 1 73.38 313 GLN A O 1
ATOM 2479 N N . ARG A 1 314 ? 12.805 -16.688 -9.688 1 81.25 314 ARG A N 1
ATOM 2480 C CA . ARG A 1 314 ? 12.031 -15.562 -9.172 1 81.25 314 ARG A CA 1
ATOM 2481 C C . ARG A 1 314 ? 11.305 -15.938 -7.887 1 81.25 314 ARG A C 1
ATOM 2483 O O . ARG A 1 314 ? 11.211 -15.125 -6.961 1 81.25 314 ARG A O 1
ATOM 2490 N N . ALA A 1 315 ? 10.805 -17.109 -7.887 1 86.56 315 ALA A N 1
ATOM 2491 C CA . ALA A 1 315 ? 10.117 -17.562 -6.684 1 86.56 315 ALA A CA 1
ATOM 2492 C C . ALA A 1 315 ? 11.062 -17.625 -5.492 1 86.56 315 ALA A C 1
ATOM 2494 O O . ALA A 1 315 ? 10.711 -17.203 -4.387 1 86.56 315 ALA A O 1
ATOM 2495 N N . LEU A 1 316 ? 12.266 -18.109 -5.734 1 83 316 LEU A N 1
ATOM 2496 C CA . LEU A 1 316 ? 13.258 -18.172 -4.672 1 83 316 LEU A CA 1
ATOM 2497 C C . LEU A 1 316 ? 13.641 -16.766 -4.215 1 83 316 LEU A C 1
ATOM 2499 O O . LEU A 1 316 ? 13.789 -16.516 -3.014 1 83 316 LEU A O 1
ATOM 2503 N N . PHE A 1 317 ? 13.758 -15.961 -5.18 1 79.62 317 PHE A N 1
ATOM 2504 C CA . PHE A 1 317 ? 14.078 -14.57 -4.867 1 79.62 317 PHE A CA 1
ATOM 2505 C C . PHE A 1 317 ? 12.977 -13.945 -4.012 1 79.62 317 PHE A C 1
ATOM 2507 O O . PHE A 1 317 ? 13.266 -13.234 -3.053 1 79.62 317 PHE A O 1
ATOM 2514 N N . GLU A 1 318 ? 11.812 -14.203 -4.383 1 86.06 318 GLU A N 1
ATOM 2515 C CA . GLU A 1 318 ? 10.688 -13.641 -3.643 1 86.06 318 GLU A CA 1
ATOM 2516 C C . GLU A 1 318 ? 10.695 -14.109 -2.189 1 86.06 318 GLU A C 1
ATOM 2518 O O . GLU A 1 318 ? 10.375 -13.336 -1.282 1 86.06 318 GLU A O 1
ATOM 2523 N N . ILE A 1 319 ? 11.023 -15.312 -1.956 1 88.69 319 ILE A N 1
ATOM 2524 C CA . ILE A 1 319 ? 11.086 -15.844 -0.597 1 88.69 319 ILE A CA 1
ATOM 2525 C C . ILE A 1 319 ? 12.219 -15.156 0.168 1 88.69 319 ILE A C 1
ATOM 2527 O O . ILE A 1 319 ? 12.023 -14.711 1.304 1 88.69 319 ILE A O 1
ATOM 2531 N N . ARG A 1 320 ? 13.344 -15.047 -0.481 1 83 320 ARG A N 1
ATOM 2532 C CA . ARG A 1 320 ? 14.492 -14.406 0.148 1 83 320 ARG A CA 1
ATOM 2533 C C . ARG A 1 320 ? 14.195 -12.945 0.476 1 83 320 ARG A C 1
ATOM 2535 O O . ARG A 1 320 ? 14.578 -12.453 1.541 1 83 320 ARG A O 1
ATOM 2542 N N . ASP A 1 321 ? 13.602 -12.297 -0.454 1 83.62 321 ASP A N 1
ATOM 2543 C CA . ASP A 1 321 ? 13.234 -10.898 -0.247 1 83.62 321 ASP A CA 1
ATOM 2544 C C . ASP A 1 321 ? 12.297 -10.758 0.954 1 83.62 321 ASP A C 1
ATOM 2546 O O . ASP A 1 321 ? 12.438 -9.82 1.743 1 83.62 321 ASP A O 1
ATOM 2550 N N . LEU A 1 322 ? 11.344 -11.641 1.033 1 87.56 322 LEU A N 1
ATOM 2551 C CA . LEU A 1 322 ? 10.406 -11.594 2.148 1 87.56 322 LEU A CA 1
ATOM 2552 C C . LEU A 1 322 ? 11.125 -11.836 3.473 1 87.56 322 LEU A C 1
ATOM 2554 O O . LEU A 1 322 ? 10.812 -11.195 4.477 1 87.56 322 LEU A O 1
ATOM 2558 N N . VAL A 1 323 ? 12.062 -12.75 3.488 1 84.31 323 VAL A N 1
ATOM 2559 C CA . VAL A 1 323 ? 12.844 -13.023 4.688 1 84.31 323 VAL A CA 1
ATOM 2560 C C . VAL A 1 323 ? 13.656 -11.797 5.074 1 84.31 323 VAL A C 1
ATOM 2562 O O . VAL A 1 323 ? 13.703 -11.414 6.246 1 84.31 323 VAL A O 1
ATOM 2565 N N . ASP A 1 324 ? 14.258 -11.203 4.105 1 81.56 324 ASP A N 1
ATOM 2566 C CA . ASP A 1 324 ? 15.07 -10.016 4.336 1 81.56 324 ASP A CA 1
ATOM 2567 C C . ASP A 1 324 ? 14.227 -8.875 4.906 1 81.56 324 ASP A C 1
ATOM 2569 O O . ASP A 1 324 ? 14.641 -8.203 5.852 1 81.56 324 ASP A O 1
ATOM 2573 N N . ARG A 1 325 ? 13.141 -8.648 4.336 1 81.88 325 ARG A N 1
ATOM 2574 C CA . ARG A 1 325 ? 12.25 -7.594 4.812 1 81.88 325 ARG A CA 1
ATOM 2575 C C . ARG A 1 325 ? 11.812 -7.855 6.25 1 81.88 325 ARG A C 1
ATOM 2577 O O . ARG A 1 325 ? 11.734 -6.926 7.055 1 81.88 325 ARG A O 1
ATOM 2584 N N . ASN A 1 326 ? 11.484 -9.07 6.488 1 84.31 326 ASN A N 1
ATOM 2585 C CA . ASN A 1 326 ? 11.086 -9.422 7.844 1 84.31 326 ASN A CA 1
ATOM 2586 C C . ASN A 1 326 ? 12.227 -9.219 8.844 1 84.31 326 ASN A C 1
ATOM 2588 O O . ASN A 1 326 ? 11.984 -8.844 9.992 1 84.31 326 ASN A O 1
ATOM 2592 N N . LEU A 1 327 ? 13.438 -9.562 8.398 1 82.88 327 LEU A N 1
ATOM 2593 C CA . LEU A 1 327 ? 14.602 -9.336 9.25 1 82.88 327 LEU A CA 1
ATOM 2594 C C . LEU A 1 327 ? 14.758 -7.859 9.578 1 82.88 327 LEU A C 1
ATOM 2596 O O . LEU A 1 327 ? 15 -7.492 10.727 1 82.88 327 LEU A O 1
ATOM 2600 N N . TYR A 1 328 ? 14.633 -7.035 8.602 1 80.31 328 TYR A N 1
ATOM 2601 C CA . TYR A 1 328 ? 14.727 -5.594 8.812 1 80.31 328 TYR A CA 1
ATOM 2602 C C . TYR A 1 328 ? 13.672 -5.117 9.805 1 80.31 328 TYR A C 1
ATOM 2604 O O . TYR A 1 328 ? 13.969 -4.32 10.695 1 80.31 328 TYR A O 1
ATOM 2612 N N . LYS A 1 329 ? 12.469 -5.605 9.586 1 85.06 329 LYS A N 1
ATOM 2613 C CA . LYS A 1 329 ? 11.383 -5.211 10.477 1 85.06 329 LYS A CA 1
ATOM 2614 C C . LYS A 1 329 ? 11.656 -5.668 11.914 1 85.06 329 LYS A C 1
ATOM 2616 O O . LYS A 1 329 ? 11.328 -4.957 12.867 1 85.06 329 LYS A O 1
ATOM 2621 N N . ALA A 1 330 ? 12.219 -6.852 12 1 85.06 330 ALA A N 1
ATOM 2622 C CA . ALA A 1 330 ? 12.547 -7.367 13.328 1 85.06 330 ALA A CA 1
ATOM 2623 C C . ALA A 1 330 ? 13.609 -6.512 14.008 1 85.06 330 ALA A C 1
ATOM 2625 O O . ALA A 1 330 ? 13.516 -6.227 15.203 1 85.06 330 ALA A O 1
ATOM 2626 N N . VAL A 1 331 ? 14.602 -6.125 13.273 1 83.12 331 VAL A N 1
ATOM 2627 C CA . VAL A 1 331 ? 15.656 -5.273 13.797 1 83.12 331 VAL A CA 1
ATOM 2628 C C . VAL A 1 331 ? 15.078 -3.92 14.203 1 83.12 331 VAL A C 1
ATOM 2630 O O . VAL A 1 331 ? 15.383 -3.408 15.281 1 83.12 331 VAL A O 1
ATOM 2633 N N . ASP A 1 332 ? 14.273 -3.389 13.359 1 84.19 332 ASP A N 1
ATOM 2634 C CA . ASP A 1 332 ? 13.609 -2.115 13.633 1 84.19 332 ASP A CA 1
ATOM 2635 C C . ASP A 1 332 ? 12.789 -2.184 14.922 1 84.19 332 ASP A C 1
ATOM 2637 O O . ASP A 1 332 ? 12.859 -1.278 15.75 1 84.19 332 ASP A O 1
ATOM 2641 N N . SER A 1 333 ? 12.016 -3.201 15 1 87.25 333 SER A N 1
ATOM 2642 C CA . SER A 1 333 ? 11.172 -3.367 16.188 1 87.25 333 SER A CA 1
ATOM 2643 C C . SER A 1 333 ? 12.008 -3.512 17.453 1 87.25 333 SER A C 1
ATOM 2645 O O . SER A 1 333 ? 11.656 -2.971 18.5 1 87.25 333 SER A O 1
ATOM 2647 N N . THR A 1 334 ? 13.109 -4.227 17.344 1 86.06 334 THR A N 1
ATOM 2648 C CA . THR A 1 334 ? 13.992 -4.414 18.484 1 86.06 334 THR A CA 1
ATOM 2649 C C . THR A 1 334 ? 14.594 -3.084 18.922 1 86.06 334 THR A C 1
ATOM 2651 O O . THR A 1 334 ? 14.633 -2.773 20.125 1 86.06 334 THR A O 1
ATOM 2654 N N . GLU A 1 335 ? 15.047 -2.314 17.969 1 85.75 335 GLU A N 1
ATOM 2655 C CA . GLU A 1 335 ? 15.594 -0.998 18.281 1 85.75 335 GLU A CA 1
ATOM 2656 C C . GLU A 1 335 ? 14.562 -0.12 18.969 1 85.75 335 GLU A C 1
ATOM 2658 O O . GLU A 1 335 ? 14.883 0.592 19.922 1 85.75 335 GLU A O 1
ATOM 2663 N N . GLU A 1 336 ? 13.438 -0.196 18.516 1 89.12 336 GLU A N 1
ATOM 2664 C CA . GLU A 1 336 ? 12.383 0.644 19.078 1 89.12 336 GLU A CA 1
ATOM 2665 C C . GLU A 1 336 ? 12.016 0.19 20.484 1 89.12 336 GLU A C 1
ATOM 2667 O O . GLU A 1 336 ? 11.719 1.017 21.344 1 89.12 336 GLU A O 1
ATOM 2672 N N . ILE A 1 337 ? 11.961 -1.09 20.719 1 89.5 337 ILE A N 1
ATOM 2673 C CA . ILE A 1 337 ? 11.688 -1.618 22.062 1 89.5 337 ILE A CA 1
ATOM 2674 C C . ILE A 1 337 ? 12.734 -1.108 23.047 1 89.5 337 ILE A C 1
ATOM 2676 O O . ILE A 1 337 ? 12.398 -0.652 24.141 1 89.5 337 ILE A O 1
ATOM 2680 N N . VAL A 1 338 ? 14 -1.188 22.609 1 88.25 338 VAL A N 1
ATOM 2681 C CA . VAL A 1 338 ? 15.094 -0.737 23.469 1 88.25 338 VAL A CA 1
ATOM 2682 C C . VAL A 1 338 ? 14.953 0.76 23.734 1 88.25 338 VAL A C 1
ATOM 2684 O O . VAL A 1 338 ? 15.125 1.212 24.859 1 88.25 338 VAL A O 1
ATOM 2687 N N . ARG A 1 339 ? 14.648 1.524 22.75 1 89.12 339 ARG A N 1
ATOM 2688 C CA . ARG A 1 339 ? 14.469 2.963 22.922 1 89.12 339 ARG A CA 1
ATOM 2689 C C . ARG A 1 339 ? 13.336 3.268 23.891 1 89.12 339 ARG A C 1
ATOM 2691 O O . ARG A 1 339 ? 13.492 4.094 24.797 1 89.12 339 ARG A O 1
ATOM 2698 N N . LEU A 1 340 ? 12.188 2.611 23.719 1 89.81 340 LEU A N 1
ATOM 2699 C CA . LEU A 1 340 ? 11.016 2.838 24.562 1 89.81 340 LEU A CA 1
ATOM 2700 C C . LEU A 1 340 ? 11.305 2.447 26.016 1 89.81 340 LEU A C 1
ATOM 2702 O O . LEU A 1 340 ? 10.82 3.098 26.938 1 89.81 340 LEU A O 1
ATOM 2706 N N . GLN A 1 341 ? 12.055 1.392 26.172 1 88.31 341 GLN A N 1
ATOM 2707 C CA . GLN A 1 341 ? 12.406 0.941 27.516 1 88.31 341 GLN A CA 1
ATOM 2708 C C . GLN A 1 341 ? 13.328 1.943 28.219 1 88.31 341 GLN A C 1
ATOM 2710 O O . GLN A 1 341 ? 13.258 2.113 29.438 1 88.31 341 GLN A O 1
ATOM 2715 N N . ASN A 1 342 ? 14.18 2.619 27.375 1 85.81 342 ASN A N 1
ATOM 2716 C CA . ASN A 1 342 ? 15.156 3.551 27.938 1 85.81 342 ASN A CA 1
ATOM 2717 C C . ASN A 1 342 ? 14.586 4.961 28.031 1 85.81 342 ASN A C 1
ATOM 2719 O O . ASN A 1 342 ? 15.188 5.832 28.672 1 85.81 342 ASN A O 1
ATOM 2723 N N . GLU A 1 343 ? 13.516 5.152 27.359 1 83.94 343 GLU A N 1
ATOM 2724 C CA . GLU A 1 343 ? 12.898 6.473 27.391 1 83.94 343 GLU A CA 1
ATOM 2725 C C . GLU A 1 343 ? 12.367 6.797 28.797 1 83.94 343 GLU A C 1
ATOM 2727 O O . GLU A 1 343 ? 11.836 5.918 29.484 1 83.94 343 GLU A O 1
ATOM 2732 N N . GLN A 1 344 ? 12.633 8.023 29.109 1 75.56 344 GLN A N 1
ATOM 2733 C CA . GLN A 1 344 ? 12.125 8.492 30.406 1 75.56 344 GLN A CA 1
ATOM 2734 C C . GLN A 1 344 ? 10.609 8.391 30.469 1 75.56 344 GLN A C 1
ATOM 2736 O O . GLN A 1 344 ? 9.906 8.828 29.547 1 75.56 344 GLN A O 1
ATOM 2741 N N . ARG A 1 345 ? 10.156 7.734 31.531 1 78.56 345 ARG A N 1
ATOM 2742 C CA . ARG A 1 345 ? 8.719 7.547 31.719 1 78.56 345 ARG A CA 1
ATOM 2743 C C . ARG A 1 345 ? 8.023 8.883 31.984 1 78.56 345 ARG A C 1
ATOM 2745 O O . ARG A 1 345 ? 8.555 9.727 32.688 1 78.56 345 ARG A O 1
ATOM 2752 N N . SER A 1 346 ? 7.059 9.07 31.156 1 77.62 346 SER A N 1
ATOM 2753 C CA . SER A 1 346 ? 6.324 10.328 31.297 1 77.62 346 SER A CA 1
ATOM 2754 C C . SER A 1 346 ? 5.578 10.383 32.625 1 77.62 346 SER A C 1
ATOM 2756 O O . SER A 1 346 ? 5.141 9.359 33.156 1 77.62 346 SER A O 1
ATOM 2758 N N . THR A 1 347 ? 5.531 11.594 33.156 1 71.69 347 THR A N 1
ATOM 2759 C CA . THR A 1 347 ? 4.77 11.82 34.375 1 71.69 347 THR A CA 1
ATOM 2760 C C . THR A 1 347 ? 3.285 11.992 34.062 1 71.69 347 THR A C 1
ATOM 2762 O O . THR A 1 347 ? 2.441 11.883 34.969 1 71.69 347 THR A O 1
ATOM 2765 N N . LYS A 1 348 ? 3.055 12.219 32.938 1 76.5 348 LYS A N 1
ATOM 2766 C CA . LYS A 1 348 ? 1.662 12.375 32.5 1 76.5 348 LYS A CA 1
ATOM 2767 C C . LYS A 1 348 ? 1.022 11.023 32.219 1 76.5 348 LYS A C 1
ATOM 2769 O O . LYS A 1 348 ? 1.598 10.203 31.484 1 76.5 348 LYS A O 1
ATOM 2774 N N . THR A 1 349 ? -0.115 10.82 32.688 1 76.19 349 THR A N 1
ATOM 2775 C CA . THR A 1 349 ? -0.78 9.523 32.688 1 76.19 349 THR A CA 1
ATOM 2776 C C . THR A 1 349 ? -1.077 9.07 31.266 1 76.19 349 THR A C 1
ATOM 2778 O O . THR A 1 349 ? -0.806 7.926 30.906 1 76.19 349 THR A O 1
ATOM 2781 N N . LYS A 1 350 ? -1.628 9.961 30.453 1 80.38 350 LYS A N 1
ATOM 2782 C CA . LYS A 1 350 ? -2.01 9.57 29.094 1 80.38 350 LYS A CA 1
ATOM 2783 C C . LYS A 1 350 ? -0.788 9.188 28.266 1 80.38 350 LYS A C 1
ATOM 2785 O O . LYS A 1 350 ? -0.814 8.195 27.531 1 80.38 350 LYS A O 1
ATOM 2790 N N . ARG A 1 351 ? 0.254 9.898 28.422 1 83.94 351 ARG A N 1
ATOM 2791 C CA . ARG A 1 351 ? 1.477 9.625 27.672 1 83.94 351 ARG A CA 1
ATOM 2792 C C . ARG A 1 351 ? 2.141 8.344 28.156 1 83.94 351 ARG A C 1
ATOM 2794 O O . ARG A 1 351 ? 2.701 7.59 27.344 1 83.94 351 ARG A O 1
ATOM 2801 N N . LEU A 1 352 ? 2.037 8.148 29.453 1 85.5 352 LEU A N 1
ATOM 2802 C CA . LEU A 1 352 ? 2.592 6.922 30.016 1 85.5 352 LEU A CA 1
ATOM 2803 C C . LEU A 1 352 ? 1.853 5.699 29.484 1 85.5 352 LEU A C 1
ATOM 2805 O O . LEU A 1 352 ? 2.477 4.695 29.141 1 85.5 352 LEU A O 1
ATOM 2809 N N . LYS A 1 353 ? 0.58 5.867 29.453 1 86 353 LYS A N 1
ATOM 2810 C CA . LYS A 1 353 ? -0.215 4.766 28.922 1 86 353 LYS A CA 1
ATOM 2811 C C . LYS A 1 353 ? 0.127 4.508 27.453 1 86 353 LYS A C 1
ATOM 2813 O O . LYS A 1 353 ? 0.214 3.355 27.016 1 86 353 LYS A O 1
ATOM 2818 N N . ASP A 1 354 ? 0.332 5.488 26.719 1 88 354 ASP A N 1
ATOM 2819 C CA . ASP A 1 354 ? 0.687 5.359 25.312 1 88 354 ASP A CA 1
ATOM 2820 C C . ASP A 1 354 ? 2.047 4.688 25.141 1 88 354 ASP A C 1
ATOM 2822 O O . ASP A 1 354 ? 2.238 3.873 24.234 1 88 354 ASP A O 1
ATOM 2826 N N . GLN A 1 355 ? 2.945 5.078 26.031 1 88.75 355 GLN A N 1
ATOM 2827 C CA . GLN A 1 355 ? 4.27 4.469 25.984 1 88.75 355 GLN A CA 1
ATOM 2828 C C . GLN A 1 355 ? 4.195 2.971 26.281 1 88.75 355 GLN A C 1
ATOM 2830 O O . GLN A 1 355 ? 4.836 2.168 25.594 1 88.75 355 GLN A O 1
ATOM 2835 N N . ASN A 1 356 ? 3.377 2.662 27.219 1 88.56 356 ASN A N 1
ATOM 2836 C CA . ASN A 1 356 ? 3.217 1.256 27.578 1 88.56 356 ASN A CA 1
ATOM 2837 C C . ASN A 1 356 ? 2.537 0.471 26.453 1 88.56 356 ASN A C 1
ATOM 2839 O O . ASN A 1 356 ? 2.947 -0.646 26.141 1 88.56 356 ASN A O 1
ATOM 2843 N N . CYS A 1 357 ? 1.567 1.08 25.953 1 89.44 357 CYS A N 1
ATOM 2844 C CA . CYS A 1 357 ? 0.872 0.432 24.844 1 89.44 357 CYS A CA 1
ATOM 2845 C C . CYS A 1 357 ? 1.803 0.24 23.656 1 89.44 357 CYS A C 1
ATOM 2847 O O . CYS A 1 357 ? 1.747 -0.787 22.969 1 89.44 357 CYS A O 1
ATOM 2849 N N . ALA A 1 358 ? 2.609 1.213 23.422 1 91.81 358 ALA A N 1
ATOM 2850 C CA . ALA A 1 358 ? 3.564 1.127 22.312 1 91.81 358 ALA A CA 1
ATOM 2851 C C . ALA A 1 358 ? 4.566 0 22.547 1 91.81 358 ALA A C 1
ATOM 2853 O O . ALA A 1 358 ? 4.895 -0.748 21.625 1 91.81 358 ALA A O 1
ATOM 2854 N N . LEU A 1 359 ? 5.023 -0.09 23.812 1 91.69 359 LEU A N 1
ATOM 2855 C CA . LEU A 1 359 ? 5.977 -1.141 24.141 1 91.69 359 LEU A CA 1
ATOM 2856 C C . LEU A 1 359 ? 5.355 -2.52 23.953 1 91.69 359 LEU A C 1
ATOM 2858 O O . LEU A 1 359 ? 5.977 -3.412 23.375 1 91.69 359 LEU A O 1
ATOM 2862 N N . ASP A 1 360 ? 4.137 -2.65 24.375 1 90.5 360 ASP A N 1
ATOM 2863 C CA . ASP A 1 360 ? 3.439 -3.924 24.219 1 90.5 360 ASP A CA 1
ATOM 2864 C C . ASP A 1 360 ? 3.215 -4.254 22.75 1 90.5 360 ASP A C 1
ATOM 2866 O O . ASP A 1 360 ? 3.393 -5.402 22.328 1 90.5 360 ASP A O 1
ATOM 2870 N N . ALA A 1 361 ? 2.822 -3.309 22.016 1 89.88 361 ALA A N 1
ATOM 2871 C CA . ALA A 1 361 ? 2.578 -3.51 20.594 1 89.88 361 ALA A CA 1
ATOM 2872 C C . ALA A 1 361 ? 3.857 -3.926 19.875 1 89.88 361 ALA A C 1
ATOM 2874 O O . ALA A 1 361 ? 3.834 -4.812 19.016 1 89.88 361 ALA A O 1
ATOM 2875 N N . MET A 1 362 ? 4.922 -3.275 20.219 1 90.75 362 MET A N 1
ATOM 2876 C CA . MET A 1 362 ? 6.195 -3.588 19.562 1 90.75 362 MET A CA 1
ATOM 2877 C C . MET A 1 362 ? 6.664 -4.988 19.953 1 90.75 362 MET A C 1
ATOM 2879 O O . MET A 1 362 ? 7.215 -5.707 19.109 1 90.75 362 MET A O 1
ATOM 2883 N N . ARG A 1 363 ? 6.441 -5.367 21.188 1 89.81 363 ARG A N 1
ATOM 2884 C CA . ARG A 1 363 ? 6.809 -6.707 21.625 1 89.81 363 ARG A CA 1
ATOM 2885 C C . ARG A 1 363 ? 5.984 -7.766 20.906 1 89.81 363 ARG A C 1
ATOM 2887 O O . ARG A 1 363 ? 6.512 -8.805 20.5 1 89.81 363 ARG A O 1
ATOM 2894 N N . ASP A 1 364 ? 4.734 -7.465 20.797 1 88.25 364 ASP A N 1
ATOM 2895 C CA . ASP A 1 364 ? 3.865 -8.383 20.062 1 88.25 364 ASP A CA 1
ATOM 2896 C C . ASP A 1 364 ? 4.289 -8.5 18.609 1 88.25 364 ASP A C 1
ATOM 2898 O O . ASP A 1 364 ? 4.285 -9.594 18.031 1 88.25 364 ASP A O 1
ATOM 2902 N N . GLN A 1 365 ? 4.598 -7.422 18.031 1 87.81 365 GLN A N 1
ATOM 2903 C CA . GLN A 1 365 ? 5.055 -7.422 16.641 1 87.81 365 GLN A CA 1
ATOM 2904 C C . GLN A 1 365 ? 6.332 -8.242 16.484 1 87.81 365 GLN A C 1
ATOM 2906 O O . GLN A 1 365 ? 6.465 -9.008 15.531 1 87.81 365 GLN A O 1
ATOM 2911 N N . LEU A 1 366 ? 7.27 -8.023 17.391 1 88.5 36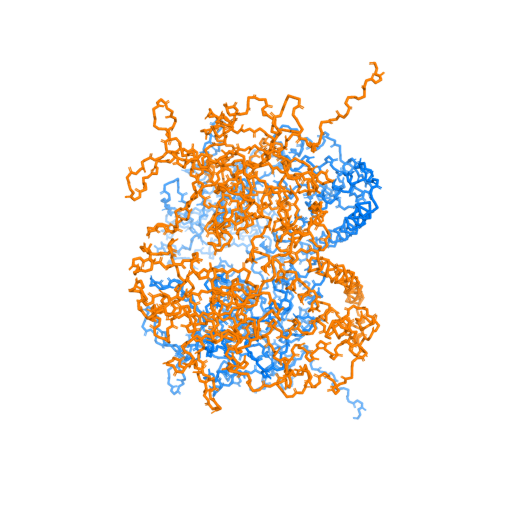6 LEU A N 1
ATOM 2912 C CA . LEU A 1 366 ? 8.531 -8.758 17.328 1 88.5 366 LEU A CA 1
ATOM 2913 C C . LEU A 1 366 ? 8.297 -10.258 17.469 1 88.5 366 LEU A C 1
ATOM 2915 O O . LEU A 1 366 ? 8.914 -11.055 16.75 1 88.5 366 LEU A O 1
ATOM 2919 N N . LYS A 1 367 ? 7.422 -10.594 18.391 1 86.69 367 LYS A N 1
ATOM 2920 C CA . LYS A 1 367 ? 7.086 -12 18.562 1 86.69 367 LYS A CA 1
ATOM 2921 C C . LYS A 1 367 ? 6.531 -12.609 17.281 1 86.69 367 LYS A C 1
ATOM 2923 O O . LYS A 1 367 ? 6.918 -13.711 16.891 1 86.69 367 LYS A O 1
ATOM 2928 N N . MET A 1 368 ? 5.676 -11.898 16.656 1 87.06 368 MET A N 1
ATOM 2929 C CA . MET A 1 368 ? 5.094 -12.359 15.398 1 87.06 368 MET A CA 1
ATOM 2930 C C . MET A 1 368 ? 6.156 -12.477 14.312 1 87.06 368 MET A C 1
ATOM 2932 O O . MET A 1 368 ? 6.188 -13.453 13.562 1 87.06 368 MET A O 1
ATOM 2936 N N . MET A 1 369 ? 7.02 -11.492 14.227 1 85.88 369 MET A N 1
ATOM 2937 C CA . MET A 1 369 ? 8.07 -11.5 13.211 1 85.88 369 MET A CA 1
ATOM 2938 C C . MET A 1 369 ? 9.016 -12.68 13.422 1 85.88 369 MET A C 1
ATOM 2940 O O . MET A 1 369 ? 9.461 -13.305 12.453 1 85.88 369 MET A O 1
ATOM 2944 N N . ASN A 1 370 ? 9.305 -12.969 14.648 1 83.94 370 ASN A N 1
ATOM 2945 C CA . ASN A 1 370 ? 10.164 -14.102 14.961 1 83.94 370 ASN A CA 1
ATOM 2946 C C . ASN A 1 370 ? 9.539 -15.422 14.508 1 83.94 370 ASN A C 1
ATOM 2948 O O . ASN A 1 370 ? 10.203 -16.25 13.891 1 83.94 370 ASN A O 1
ATOM 2952 N N . LYS A 1 371 ? 8.289 -15.531 14.75 1 84.62 371 LYS A N 1
ATOM 2953 C CA . LYS A 1 371 ? 7.574 -16.734 14.32 1 84.62 371 LYS A CA 1
ATOM 2954 C C . LYS A 1 371 ? 7.539 -16.844 12.797 1 84.62 371 LYS A C 1
ATOM 2956 O O . LYS A 1 371 ? 7.77 -17.906 12.242 1 84.62 371 LYS A O 1
ATOM 2961 N N . ASN A 1 372 ? 7.27 -15.773 12.125 1 87.38 372 ASN A N 1
ATOM 2962 C CA . ASN A 1 372 ? 7.188 -15.734 10.672 1 87.38 372 ASN A CA 1
ATOM 2963 C C . ASN A 1 372 ? 8.516 -16.094 10.023 1 87.38 372 ASN A C 1
ATOM 2965 O O . ASN A 1 372 ? 8.562 -16.875 9.062 1 87.38 372 ASN A O 1
ATOM 2969 N N . ASN A 1 373 ? 9.562 -15.539 10.578 1 83.38 373 ASN A N 1
ATOM 2970 C CA . ASN A 1 373 ? 10.875 -15.773 9.969 1 83.38 373 ASN A CA 1
ATOM 2971 C C . ASN A 1 373 ? 11.312 -17.234 10.125 1 83.38 373 ASN A C 1
ATOM 2973 O O . ASN A 1 373 ? 11.953 -17.781 9.242 1 83.38 373 ASN A O 1
ATOM 2977 N N . GLU A 1 374 ? 10.969 -17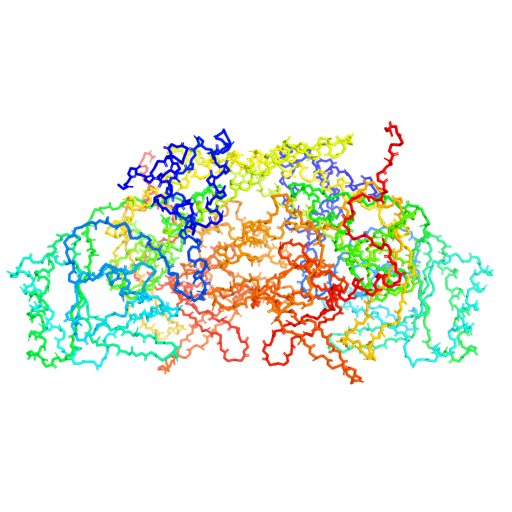.766 11.25 1 83.25 374 GLU A N 1
ATOM 2978 C CA . GLU A 1 374 ? 11.266 -19.172 11.43 1 83.25 374 GLU A CA 1
ATOM 2979 C C . GLU A 1 374 ? 10.531 -20.031 10.398 1 83.25 374 GLU A C 1
ATOM 2981 O O . GLU A 1 374 ? 11.125 -20.922 9.789 1 83.25 374 GLU A O 1
ATOM 2986 N N . ARG A 1 375 ? 9.32 -19.734 10.195 1 87.88 375 ARG A N 1
ATOM 2987 C CA . ARG A 1 375 ? 8.516 -20.469 9.227 1 87.88 375 ARG A CA 1
ATOM 2988 C C . ARG A 1 375 ? 9.008 -20.234 7.805 1 87.88 375 ARG A C 1
ATOM 2990 O O . ARG A 1 375 ? 9.047 -21.156 6.992 1 87.88 375 ARG A O 1
ATOM 2997 N N . LEU A 1 376 ? 9.359 -19.016 7.508 1 89.38 376 LEU A N 1
ATOM 2998 C CA . LEU A 1 376 ? 9.812 -18.672 6.164 1 89.38 376 LEU A CA 1
ATOM 2999 C C . LEU A 1 376 ? 11.141 -19.344 5.844 1 89.38 376 LEU A C 1
ATOM 3001 O O . LEU A 1 376 ? 11.367 -19.766 4.711 1 89.38 376 LEU A O 1
ATOM 3005 N N . GLN A 1 377 ? 12.008 -19.406 6.832 1 82.81 377 GLN A N 1
ATOM 3006 C CA . GLN A 1 377 ? 13.289 -20.078 6.629 1 82.81 377 GLN A CA 1
ATOM 3007 C C . GLN A 1 377 ? 13.094 -21.562 6.34 1 82.81 377 GLN A C 1
ATOM 3009 O O . GLN A 1 377 ? 13.727 -22.125 5.441 1 82.81 377 GLN A O 1
ATOM 3014 N N . LYS A 1 378 ? 12.227 -22.172 7.125 1 84.5 378 LYS A N 1
ATOM 3015 C CA . LYS A 1 378 ? 11.922 -23.578 6.902 1 84.5 378 LYS A CA 1
ATOM 3016 C C . LYS A 1 378 ? 11.32 -23.797 5.52 1 84.5 378 LYS A C 1
ATOM 3018 O O . LYS A 1 378 ? 11.648 -24.781 4.844 1 84.5 378 LYS A O 1
ATOM 3023 N N . PHE A 1 379 ? 10.469 -22.906 5.164 1 91.5 379 PHE A N 1
ATOM 3024 C CA . PHE A 1 379 ? 9.828 -23 3.857 1 91.5 379 PHE A CA 1
ATOM 3025 C C . PHE A 1 379 ? 10.859 -22.844 2.742 1 91.5 379 PHE A C 1
ATOM 3027 O O . PHE A 1 379 ? 10.812 -23.578 1.749 1 91.5 379 PHE A O 1
ATOM 3034 N N . PHE A 1 380 ? 11.758 -21.859 2.906 1 89.19 380 PHE A N 1
ATOM 3035 C CA . PHE A 1 380 ? 12.789 -21.656 1.898 1 89.19 380 PHE A CA 1
ATOM 3036 C C . PHE A 1 380 ? 13.617 -22.922 1.721 1 89.19 380 PHE A C 1
ATOM 3038 O O . PHE A 1 380 ? 13.914 -23.328 0.593 1 89.19 380 PHE A O 1
ATOM 3045 N N . HIS A 1 381 ? 13.969 -23.562 2.783 1 82.38 381 HIS A N 1
ATOM 3046 C CA . HIS A 1 381 ? 14.75 -24.797 2.729 1 82.38 381 HIS A CA 1
ATOM 3047 C C . HIS A 1 381 ? 13.961 -25.922 2.07 1 82.38 381 HIS A C 1
ATOM 3049 O O . HIS A 1 381 ? 14.516 -26.703 1.304 1 82.38 381 HIS A O 1
ATOM 3055 N N . GLU A 1 382 ? 12.695 -25.938 2.369 1 87.06 382 GLU A N 1
ATOM 3056 C CA . GLU A 1 382 ? 11.836 -26.938 1.758 1 87.06 382 GLU A CA 1
ATOM 3057 C C . GLU A 1 382 ? 11.766 -26.766 0.245 1 87.06 382 GLU A C 1
ATOM 3059 O O . GLU A 1 382 ? 11.906 -27.734 -0.509 1 87.06 382 GLU A O 1
ATOM 3064 N N . VAL A 1 383 ? 11.547 -25.578 -0.192 1 88.94 383 VAL A N 1
ATOM 3065 C CA . VAL A 1 383 ? 11.438 -25.281 -1.618 1 88.94 383 VAL A CA 1
ATOM 3066 C C . VAL A 1 383 ? 12.766 -25.562 -2.311 1 88.94 383 VAL A C 1
ATOM 3068 O O . VAL A 1 383 ? 12.797 -26.188 -3.373 1 88.94 383 VAL A O 1
ATOM 3071 N N . ARG A 1 384 ? 13.797 -25.172 -1.698 1 81.5 384 ARG A N 1
ATOM 3072 C CA . ARG A 1 384 ? 15.117 -25.344 -2.293 1 81.5 384 ARG A CA 1
ATOM 3073 C C . ARG A 1 384 ? 15.484 -26.828 -2.375 1 81.5 384 ARG A C 1
ATOM 3075 O O . ARG A 1 384 ? 16.047 -27.281 -3.377 1 81.5 384 ARG A O 1
ATOM 3082 N N . SER A 1 385 ? 15.156 -27.547 -1.39 1 80.25 385 SER A N 1
ATOM 3083 C CA . SER A 1 385 ? 15.531 -28.969 -1.329 1 80.25 385 SER A CA 1
ATOM 3084 C C . SER A 1 385 ? 14.641 -29.812 -2.229 1 80.25 385 SER A C 1
ATOM 3086 O O . SER A 1 385 ? 15.117 -30.734 -2.889 1 80.25 385 SER A O 1
ATOM 3088 N N . GLN A 1 386 ? 13.383 -29.438 -2.336 1 81.81 386 GLN A N 1
ATOM 3089 C CA . GLN A 1 386 ? 12.422 -30.344 -2.965 1 81.81 386 GLN A CA 1
ATOM 3090 C C . GLN A 1 386 ? 12.109 -29.906 -4.395 1 81.81 386 GLN A C 1
ATOM 3092 O O . GLN A 1 386 ? 11.68 -30.719 -5.215 1 81.81 386 GLN A O 1
ATOM 3097 N N . TRP A 1 387 ? 12.32 -28.641 -4.73 1 84.88 387 TRP A N 1
ATOM 3098 C CA . TRP A 1 387 ? 11.766 -28.156 -5.996 1 84.88 387 TRP A CA 1
ATOM 3099 C C . TRP A 1 387 ? 12.867 -27.625 -6.906 1 84.88 387 TRP A C 1
ATOM 3101 O O . TRP A 1 387 ? 12.602 -27.188 -8.023 1 84.88 387 TRP A O 1
ATOM 3111 N N . THR A 1 388 ? 14.016 -27.625 -6.445 1 76.56 388 THR A N 1
ATOM 3112 C CA . THR A 1 388 ? 15.094 -27.062 -7.238 1 76.56 388 THR A CA 1
ATOM 3113 C C . THR A 1 388 ? 15.336 -27.891 -8.5 1 76.56 388 THR A C 1
ATOM 3115 O O . THR A 1 388 ? 15.594 -27.328 -9.57 1 76.56 388 THR A O 1
ATOM 3118 N N . ASP A 1 389 ? 15.078 -29.188 -8.305 1 68 389 ASP A N 1
ATOM 3119 C CA . ASP A 1 389 ? 15.227 -30.078 -9.445 1 68 389 ASP A CA 1
ATOM 3120 C C . ASP A 1 389 ? 14.039 -29.953 -10.406 1 68 389 ASP A C 1
ATOM 3122 O O . ASP A 1 389 ? 12.906 -30.266 -10.039 1 68 389 ASP A O 1
ATOM 3126 N N . ILE A 1 390 ? 14.258 -29.438 -11.656 1 74.12 390 ILE A N 1
ATOM 3127 C CA . ILE A 1 390 ? 13.195 -29.141 -12.617 1 74.12 390 ILE A CA 1
ATOM 3128 C C . ILE A 1 390 ? 12.461 -30.422 -12.992 1 74.12 390 ILE A C 1
ATOM 3130 O O . ILE A 1 390 ? 11.289 -30.391 -13.359 1 74.12 390 ILE A O 1
ATOM 3134 N N . THR A 1 391 ? 13.109 -31.562 -12.891 1 65.88 391 THR A N 1
ATOM 3135 C CA . THR A 1 391 ? 12.484 -32.844 -13.234 1 65.88 391 THR A CA 1
ATOM 3136 C C . THR A 1 391 ? 11.398 -33.188 -12.227 1 65.88 391 THR A C 1
ATOM 3138 O O . THR A 1 391 ? 10.508 -34 -12.523 1 65.88 391 THR A O 1
ATOM 3141 N N . ARG A 1 392 ? 11.516 -32.594 -11.102 1 75.69 392 ARG A N 1
ATOM 3142 C CA . ARG A 1 392 ? 10.539 -32.875 -10.047 1 75.69 392 ARG A CA 1
ATOM 3143 C C . ARG A 1 392 ? 9.336 -31.922 -10.164 1 75.69 392 ARG A C 1
ATOM 3145 O O . ARG A 1 392 ? 8.391 -32.031 -9.383 1 75.69 392 ARG A O 1
ATOM 3152 N N . ARG A 1 393 ? 9.352 -31.141 -11.211 1 80.88 393 ARG A N 1
ATOM 3153 C CA . ARG A 1 393 ? 8.273 -30.172 -11.336 1 80.88 393 ARG A CA 1
ATOM 3154 C C . ARG A 1 393 ? 7.395 -30.469 -12.547 1 80.88 393 ARG A C 1
ATOM 3156 O O . ARG A 1 393 ? 6.695 -29.594 -13.055 1 80.88 393 ARG A O 1
ATOM 3163 N N . THR A 1 394 ? 7.492 -31.641 -13.023 1 78.69 394 THR A N 1
ATOM 3164 C CA . THR A 1 394 ? 6.582 -32.062 -14.086 1 78.69 394 THR A CA 1
ATOM 3165 C C . THR A 1 394 ? 5.18 -32.281 -13.531 1 78.69 394 THR A C 1
ATOM 3167 O O . THR A 1 394 ? 4.988 -33.031 -12.578 1 78.69 394 THR A O 1
ATOM 3170 N N . ILE A 1 395 ? 4.227 -31.625 -14.156 1 84.25 395 ILE A N 1
ATOM 3171 C CA . ILE A 1 395 ? 2.895 -31.734 -13.57 1 84.25 395 ILE A CA 1
ATOM 3172 C C . ILE A 1 395 ? 1.947 -32.406 -14.555 1 84.25 395 ILE A C 1
ATOM 3174 O O . ILE A 1 395 ? 0.798 -32.719 -14.219 1 84.25 395 ILE A O 1
ATOM 3178 N N . GLY A 1 396 ? 2.398 -32.594 -15.766 1 82.44 396 GLY A N 1
ATOM 3179 C CA . GLY A 1 396 ? 1.491 -33.25 -16.703 1 82.44 396 GLY A CA 1
ATOM 3180 C C . GLY A 1 396 ? 2.104 -33.5 -18.062 1 82.44 396 GLY A C 1
ATOM 3181 O O . GLY A 1 396 ? 3.258 -33.125 -18.312 1 82.44 396 GLY A O 1
ATOM 3182 N N . HIS A 1 397 ? 1.29 -34.219 -18.875 1 79.44 397 HIS A N 1
ATOM 3183 C CA . HIS A 1 397 ? 1.662 -34.5 -20.266 1 79.44 397 HIS A CA 1
ATOM 3184 C C . HIS A 1 397 ? 0.588 -34.031 -21.234 1 79.44 397 HIS A C 1
ATOM 3186 O O . HIS A 1 397 ? -0.606 -34.219 -20.984 1 79.44 397 HIS A O 1
ATOM 3192 N N . VAL A 1 398 ? 1.066 -33.375 -22.297 1 80.31 398 VAL A N 1
ATOM 3193 C CA . VAL A 1 398 ? 0.137 -32.812 -23.281 1 80.31 398 VAL A CA 1
ATOM 3194 C C . VAL A 1 398 ? -0.673 -33.938 -23.922 1 80.31 398 VAL A C 1
ATOM 3196 O O . VAL A 1 398 ? -0.123 -35 -24.281 1 80.31 398 VAL A O 1
ATOM 3199 N N . HIS A 1 399 ? -1.935 -33.844 -24 1 80.31 399 HIS A N 1
ATOM 3200 C CA . HIS A 1 399 ? -2.85 -34.812 -24.578 1 80.31 399 HIS A CA 1
ATOM 3201 C C . HIS A 1 399 ? -3.422 -34.344 -25.906 1 80.31 399 HIS A C 1
ATOM 3203 O O . HIS A 1 399 ? -3.527 -35.094 -26.859 1 80.31 399 HIS A O 1
ATOM 3209 N N . TRP A 1 400 ? -3.848 -33.156 -25.938 1 81.38 400 TRP A N 1
ATOM 3210 C CA . TRP A 1 400 ? -4.488 -32.562 -27.094 1 81.38 400 TRP A CA 1
ATOM 3211 C C . TRP A 1 400 ? -3.984 -31.141 -27.328 1 81.38 400 TRP A C 1
ATOM 3213 O O . TRP A 1 400 ? -4.125 -30.266 -26.469 1 81.38 400 TRP A O 1
ATOM 3223 N N . ALA A 1 401 ? -3.254 -30.844 -28.391 1 76 401 ALA A N 1
ATOM 3224 C CA . ALA A 1 401 ? -2.719 -29.531 -28.734 1 76 401 ALA A CA 1
ATOM 3225 C C . ALA A 1 401 ? -2.896 -29.219 -30.219 1 76 401 ALA A C 1
ATOM 3227 O O . ALA A 1 401 ? -1.95 -29.344 -31 1 76 401 ALA A O 1
ATOM 3228 N N . PRO A 1 402 ? -4.07 -28.797 -30.531 1 71.62 402 PRO A N 1
ATOM 3229 C CA . PRO A 1 402 ? -4.262 -28.422 -31.938 1 71.62 402 PRO A CA 1
ATOM 3230 C C . PRO A 1 402 ? -3.537 -27.141 -32.312 1 71.62 402 PRO A C 1
ATOM 3232 O O . PRO A 1 402 ? -3.189 -26.344 -31.422 1 71.62 402 PRO A O 1
ATOM 3235 N N . SER A 1 403 ? -3.197 -26.922 -33.562 1 63.62 403 SER A N 1
ATOM 3236 C CA . SER A 1 403 ? -2.592 -25.672 -34.031 1 63.62 403 SER A CA 1
ATOM 3237 C C . SER A 1 403 ? -3.533 -24.484 -33.812 1 63.62 403 SER A C 1
ATOM 3239 O O . SER A 1 403 ? -4.754 -24.656 -33.844 1 63.62 403 SER A O 1
ATOM 3241 N N . ILE A 1 404 ? -2.807 -23.375 -33.531 1 67.25 404 ILE A N 1
ATOM 3242 C CA . ILE A 1 404 ? -3.586 -22.141 -33.406 1 67.25 404 ILE A CA 1
ATOM 3243 C C . ILE A 1 404 ? -4.32 -21.844 -34.688 1 67.25 404 ILE A C 1
ATOM 3245 O O . ILE A 1 404 ? -3.729 -21.891 -35.781 1 67.25 404 ILE A O 1
ATOM 3249 N N . SER A 1 405 ? -5.543 -21.812 -34.719 1 65.38 405 SER A N 1
ATOM 3250 C CA . SER A 1 405 ? -6.328 -21.562 -35.938 1 65.38 405 SER A CA 1
ATOM 3251 C C . SER A 1 405 ? -7.516 -20.656 -35.625 1 65.38 405 SER A C 1
ATOM 3253 O O . SER A 1 405 ? -7.996 -20.609 -34.5 1 65.38 405 SER A O 1
ATOM 3255 N N . ILE A 1 406 ? -7.613 -19.688 -36.594 1 64.44 406 ILE A N 1
ATOM 3256 C CA . ILE A 1 406 ? -8.867 -18.953 -36.562 1 64.44 406 ILE A CA 1
ATOM 3257 C C . ILE A 1 406 ? -9.969 -19.75 -37.25 1 64.44 406 ILE A C 1
ATOM 3259 O O . ILE A 1 406 ? -9.852 -20.109 -38.406 1 64.44 406 ILE A O 1
ATOM 3263 N N . VAL A 1 407 ? -10.68 -20.469 -36.625 1 55.06 407 VAL A N 1
ATOM 3264 C CA . VAL A 1 407 ? -11.672 -21.375 -37.188 1 55.06 407 VAL A CA 1
ATOM 3265 C C . VAL A 1 407 ? -12.781 -20.578 -37.875 1 55.06 407 VAL A C 1
ATOM 3267 O O . VAL A 1 407 ? -13.492 -19.812 -37.219 1 55.06 407 VAL A O 1
ATOM 3270 N N . GLY A 1 408 ? -12.562 -20.141 -39.312 1 45.88 408 GLY A N 1
ATOM 3271 C CA . GLY A 1 408 ? -13.477 -19.391 -40.156 1 45.88 408 GLY A CA 1
ATOM 3272 C C . GLY A 1 408 ? -14.812 -20.078 -40.344 1 45.88 408 GLY A C 1
ATOM 3273 O O . GLY A 1 408 ? -15.852 -19.438 -40.406 1 45.88 408 GLY A O 1
ATOM 3274 N N . ASP A 1 409 ? -14.945 -21.234 -41.094 1 38.12 409 ASP A N 1
ATOM 3275 C CA . ASP A 1 409 ? -16.141 -21.828 -41.688 1 38.12 409 ASP A CA 1
ATOM 3276 C C . ASP A 1 409 ? -17.203 -22.109 -40.594 1 38.12 409 ASP A C 1
ATOM 3278 O O . ASP A 1 409 ? -16.953 -22.875 -39.688 1 38.12 409 ASP A O 1
ATOM 3282 N N . GLY A 1 410 ? -18.438 -21.328 -40.688 1 45.12 410 GLY A N 1
ATOM 3283 C CA . GLY A 1 410 ? -19.625 -21.266 -39.812 1 45.12 410 GLY A CA 1
ATOM 3284 C C . GLY A 1 410 ? -19.344 -20.703 -38.438 1 45.12 410 GLY A C 1
ATOM 3285 O O . GLY A 1 410 ? -20.25 -20.578 -37.625 1 45.12 410 GLY A O 1
ATOM 3286 N N . SER A 1 411 ? -18.062 -20.859 -38 1 53.88 411 SER A N 1
ATOM 3287 C CA . SER A 1 411 ? -17.719 -20.703 -36.594 1 53.88 411 SER A CA 1
ATOM 3288 C C . SER A 1 411 ? -17.344 -19.266 -36.281 1 53.88 411 SER A C 1
ATOM 3290 O O . SER A 1 411 ? -17.172 -18.438 -37.188 1 53.88 411 SER A O 1
ATOM 3292 N N . HIS A 1 412 ? -17.578 -18.641 -35 1 66.62 412 HIS A N 1
ATOM 3293 C CA . HIS A 1 412 ? -17.672 -17.359 -34.312 1 66.62 412 HIS A CA 1
ATOM 3294 C C . HIS A 1 412 ? -16.422 -16.531 -34.5 1 66.62 412 HIS A C 1
ATOM 3296 O O . HIS A 1 412 ? -16.375 -15.359 -34.125 1 66.62 412 HIS A O 1
ATOM 3302 N N . GLY A 1 413 ? -15.422 -17.078 -35.469 1 71.12 413 GLY A N 1
ATOM 3303 C CA . GLY A 1 413 ? -14.227 -16.297 -35.75 1 71.12 413 GLY A CA 1
ATOM 3304 C C . GLY A 1 413 ? -13.305 -16.141 -34.562 1 71.12 413 GLY A C 1
ATOM 3305 O O . GLY A 1 413 ? -12.5 -15.211 -34.5 1 71.12 413 GLY A O 1
ATOM 3306 N N . TYR A 1 414 ? -13.508 -17.031 -33.656 1 78.5 414 TYR A N 1
ATOM 3307 C CA . TYR A 1 414 ? -12.656 -16.938 -32.469 1 78.5 414 TYR A CA 1
ATOM 3308 C C . TYR A 1 414 ? -11.336 -17.656 -32.688 1 78.5 414 TYR A C 1
ATOM 3310 O O . TYR A 1 414 ? -11.234 -18.547 -33.531 1 78.5 414 TYR A O 1
ATOM 3318 N N . THR A 1 415 ? -10.266 -17.281 -32 1 72.62 415 THR A N 1
ATOM 3319 C CA . THR A 1 415 ? -8.953 -17.906 -32.062 1 72.62 415 THR A CA 1
ATOM 3320 C C . THR A 1 415 ? -8.898 -19.125 -31.141 1 72.62 415 THR A C 1
ATOM 3322 O O . THR A 1 415 ? -9.188 -19.016 -29.953 1 72.62 415 THR A O 1
ATOM 3325 N N . ARG A 1 416 ? -8.688 -20.234 -31.766 1 76.88 416 ARG A N 1
ATOM 3326 C CA . ARG A 1 416 ? -8.492 -21.422 -30.953 1 76.88 416 ARG A CA 1
ATOM 3327 C C . ARG A 1 416 ? -7.039 -21.547 -30.516 1 76.88 416 ARG A C 1
ATOM 3329 O O . ARG A 1 416 ? -6.176 -21.938 -31.312 1 76.88 416 ARG A O 1
ATOM 3336 N N . ASP A 1 417 ? -6.734 -21.172 -29.359 1 73.94 417 ASP A N 1
ATOM 3337 C CA . ASP A 1 417 ? -5.402 -21.281 -28.781 1 73.94 417 ASP A CA 1
ATOM 3338 C C . ASP A 1 417 ? -5.449 -21.984 -27.422 1 73.94 417 ASP A C 1
ATOM 3340 O O . ASP A 1 417 ? -5.148 -21.375 -26.391 1 73.94 417 ASP A O 1
ATOM 3344 N N . ILE A 1 418 ? -5.934 -23.25 -27.469 1 79.56 418 ILE A N 1
ATOM 3345 C CA . ILE A 1 418 ? -6.031 -23.984 -26.219 1 79.56 418 ILE A CA 1
ATOM 3346 C C . ILE A 1 418 ? -5.488 -25.391 -26.391 1 79.56 418 ILE A C 1
ATOM 3348 O O . ILE A 1 418 ? -5.699 -26.016 -27.438 1 79.56 418 ILE A O 1
ATOM 3352 N N . GLY A 1 419 ? -4.656 -25.766 -25.578 1 80.25 419 GLY A N 1
ATOM 3353 C CA . GLY A 1 419 ? -4.176 -27.125 -25.438 1 80.25 419 GLY A CA 1
ATOM 3354 C C . GLY A 1 419 ? -4.492 -27.75 -24.094 1 80.25 419 GLY A C 1
ATOM 3355 O O . GLY A 1 419 ? -4.785 -27.031 -23.125 1 80.25 419 GLY A O 1
ATOM 3356 N N . THR A 1 420 ? -4.645 -29.094 -24.094 1 86.31 420 THR A N 1
ATOM 3357 C CA . THR A 1 420 ? -4.938 -29.781 -22.844 1 86.31 420 THR A CA 1
ATOM 3358 C C . THR A 1 420 ? -3.818 -30.766 -22.5 1 86.31 420 THR A C 1
ATOM 3360 O O . THR A 1 420 ? -3.182 -31.328 -23.375 1 86.31 420 THR A O 1
ATOM 3363 N N . PHE A 1 421 ? -3.537 -30.828 -21.25 1 84.25 421 PHE A N 1
ATOM 3364 C CA . PHE A 1 421 ? -2.582 -31.812 -20.766 1 84.25 421 PHE A CA 1
ATOM 3365 C C . PHE A 1 421 ? -3.135 -32.562 -19.562 1 84.25 421 PHE A C 1
ATOM 3367 O O . PHE A 1 421 ? -3.941 -32 -18.797 1 84.25 421 PHE A O 1
ATOM 3374 N N . GLU A 1 422 ? -2.713 -33.781 -19.484 1 85.5 422 GLU A N 1
ATOM 3375 C CA . GLU A 1 422 ? -3.152 -34.594 -18.375 1 85.5 422 GLU A CA 1
ATOM 3376 C C . GLU A 1 422 ? -2.375 -34.281 -17.109 1 85.5 422 GLU A C 1
ATOM 3378 O O . GLU A 1 422 ? -1.144 -34.219 -17.125 1 85.5 422 GLU A O 1
ATOM 3383 N N . LEU A 1 423 ? -3.139 -34.094 -16.062 1 88.12 423 LEU A N 1
ATOM 3384 C CA . LEU A 1 423 ? -2.51 -33.781 -14.781 1 88.12 423 LEU A CA 1
ATOM 3385 C C . LEU A 1 423 ? -1.977 -35.062 -14.125 1 88.12 423 LEU A C 1
ATOM 3387 O O . LEU A 1 423 ? -2.666 -36.062 -14.094 1 88.12 423 LEU A O 1
ATOM 3391 N N . GLU A 1 424 ? -0.799 -34.969 -13.633 1 83.69 424 GLU A N 1
ATOM 3392 C CA . GLU A 1 424 ? -0.224 -36.094 -12.914 1 83.69 424 GLU A CA 1
ATOM 3393 C C . GLU A 1 424 ? -0.899 -36.281 -11.555 1 83.69 424 GLU A C 1
ATOM 3395 O O . GLU A 1 424 ? -0.899 -35.375 -10.727 1 83.69 424 GLU A O 1
ATOM 3400 N N . ALA A 1 425 ? -1.357 -37.469 -11.312 1 82.88 425 ALA A N 1
ATOM 3401 C CA . ALA A 1 425 ? -2.113 -37.75 -10.094 1 82.88 425 ALA A CA 1
ATOM 3402 C C . ALA A 1 425 ? -1.248 -37.562 -8.852 1 82.88 425 ALA A C 1
ATOM 3404 O O . ALA A 1 425 ? -1.719 -37.031 -7.832 1 82.88 425 ALA A O 1
ATOM 3405 N N . ALA A 1 426 ? -0.013 -37.938 -8.922 1 80.5 426 ALA A N 1
ATOM 3406 C CA . ALA A 1 426 ? 0.875 -37.844 -7.762 1 80.5 426 ALA A CA 1
ATOM 3407 C C . ALA A 1 426 ? 1.054 -36.406 -7.305 1 80.5 426 ALA A C 1
ATOM 3409 O O . ALA A 1 426 ? 1.278 -36.156 -6.121 1 80.5 426 ALA A O 1
ATOM 3410 N N . LYS A 1 427 ? 0.93 -35.438 -8.234 1 86.88 427 LYS A N 1
ATOM 3411 C CA . LYS A 1 427 ? 1.141 -34.031 -7.926 1 86.88 427 LYS A CA 1
ATOM 3412 C C . LYS A 1 427 ? -0.142 -33.375 -7.418 1 86.88 427 LYS A C 1
ATOM 3414 O O . LYS A 1 427 ? -0.096 -32.469 -6.586 1 86.88 427 LYS A O 1
ATOM 3419 N N . PHE A 1 428 ? -1.253 -33.844 -7.906 1 89 428 PHE A N 1
ATOM 3420 C CA . PHE A 1 428 ? -2.471 -33.094 -7.695 1 89 428 PHE A CA 1
ATOM 3421 C C . PHE A 1 428 ? -3.414 -33.812 -6.746 1 89 428 PHE A C 1
ATOM 3423 O O . PHE A 1 428 ? -4.293 -33.188 -6.141 1 89 428 PHE A O 1
ATOM 3430 N N . GLN A 1 429 ? -3.34 -35.062 -6.633 1 84 429 GLN A N 1
ATOM 3431 C CA . GLN A 1 429 ? -4.359 -35.875 -5.949 1 84 429 GLN A CA 1
ATOM 3432 C C . GLN A 1 429 ? -4.523 -35.406 -4.5 1 84 429 GLN A C 1
ATOM 3434 O O . GLN A 1 429 ? -5.641 -35.344 -3.986 1 84 429 GLN A O 1
ATOM 3439 N N . LYS A 1 430 ? -3.523 -35.094 -3.84 1 82.25 430 LYS A N 1
ATOM 3440 C CA . LYS A 1 430 ? -3.557 -34.781 -2.41 1 82.25 430 LYS A CA 1
ATOM 3441 C C . LYS A 1 430 ? -4.23 -33.438 -2.145 1 82.25 430 LYS A C 1
ATOM 3443 O O . LYS A 1 430 ? -4.965 -33.281 -1.165 1 82.25 430 LYS A O 1
ATOM 3448 N N . HIS A 1 431 ? -3.963 -32.5 -3.037 1 86.56 431 HIS A N 1
ATOM 3449 C CA . HIS A 1 431 ? -4.391 -31.141 -2.699 1 86.56 431 HIS A CA 1
ATOM 3450 C C . HIS A 1 431 ? -5.223 -30.531 -3.822 1 86.56 431 HIS A C 1
ATOM 3452 O O . HIS A 1 431 ? -5.371 -29.297 -3.895 1 86.56 431 HIS A O 1
ATOM 3458 N N . PHE A 1 432 ? -5.82 -31.328 -4.57 1 89.19 432 PHE A N 1
ATOM 3459 C CA . PHE A 1 432 ? -6.656 -30.844 -5.656 1 89.19 432 PHE A CA 1
ATOM 3460 C C . PHE A 1 432 ? -7.98 -30.297 -5.121 1 89.19 432 PHE A C 1
ATOM 3462 O O . PHE A 1 432 ? -8.656 -30.969 -4.34 1 89.19 432 PHE A O 1
ATOM 3469 N N . GLU A 1 433 ? -8.328 -29.094 -5.484 1 89.44 433 GLU A N 1
ATOM 3470 C CA . GLU A 1 433 ? -9.578 -28.484 -5.023 1 89.44 433 GLU A CA 1
ATOM 3471 C C . GLU A 1 433 ? -10.414 -27.984 -6.195 1 89.44 433 GLU A C 1
ATOM 3473 O O . GLU A 1 433 ? -11.336 -27.172 -6.012 1 89.44 433 GLU A O 1
ATOM 3478 N N . GLY A 1 434 ? -10.078 -28.469 -7.363 1 90.88 434 GLY A N 1
ATOM 3479 C CA . GLY A 1 434 ? -10.812 -27.984 -8.523 1 90.88 434 GLY A CA 1
ATOM 3480 C C . GLY A 1 434 ? -10.367 -26.609 -8.969 1 90.88 434 GLY A C 1
ATOM 3481 O O . GLY A 1 434 ? -9.219 -26.219 -8.742 1 90.88 434 GLY A O 1
ATOM 3482 N N . ASN A 1 435 ? -11.297 -25.953 -9.688 1 93.94 435 ASN A N 1
ATOM 3483 C CA . ASN A 1 435 ? -10.969 -24.625 -10.195 1 93.94 435 ASN A CA 1
ATOM 3484 C C . ASN A 1 435 ? -11.188 -23.547 -9.141 1 93.94 435 ASN A C 1
ATOM 3486 O O . ASN A 1 435 ? -12.312 -23.078 -8.945 1 93.94 435 ASN A O 1
ATOM 3490 N N . ILE A 1 436 ? -10.094 -23.203 -8.484 1 94.38 436 ILE A N 1
ATOM 3491 C CA . ILE A 1 436 ? -10.148 -22.156 -7.469 1 94.38 436 ILE A CA 1
ATOM 3492 C C . ILE A 1 436 ? -9.07 -21.109 -7.742 1 94.38 436 ILE A C 1
ATOM 3494 O O . ILE A 1 436 ? -8.008 -21.438 -8.273 1 94.38 436 ILE A O 1
ATOM 3498 N N . VAL A 1 437 ? -9.414 -19.875 -7.402 1 94.12 437 VAL A N 1
ATOM 3499 C CA . VAL A 1 437 ? -8.461 -18.781 -7.492 1 94.12 437 VAL A CA 1
ATOM 3500 C C . VAL A 1 437 ? -8.141 -18.266 -6.094 1 94.12 437 VAL A C 1
ATOM 3502 O O . VAL A 1 437 ? -9.047 -17.953 -5.316 1 94.12 437 VAL A O 1
ATOM 3505 N N . ASP A 1 438 ? -6.871 -18.297 -5.766 1 92.69 438 ASP A N 1
ATOM 3506 C CA . ASP A 1 438 ? -6.402 -17.641 -4.551 1 92.69 438 ASP A CA 1
ATOM 3507 C C . ASP A 1 438 ? -6.266 -16.141 -4.758 1 92.69 438 ASP A C 1
ATOM 3509 O O . ASP A 1 438 ? -5.375 -15.68 -5.473 1 92.69 438 ASP A O 1
ATOM 3513 N N . LEU A 1 439 ? -7.055 -15.383 -4.059 1 91.56 439 LEU A N 1
ATOM 3514 C CA . LEU A 1 439 ? -7.078 -13.938 -4.27 1 91.56 439 LEU A CA 1
ATOM 3515 C C . LEU A 1 439 ? -5.926 -13.266 -3.529 1 91.56 439 LEU A C 1
ATOM 3517 O O . LEU A 1 439 ? -5.68 -12.07 -3.715 1 91.56 439 LEU A O 1
ATOM 3521 N N . GLY A 1 440 ? -5.238 -13.977 -2.76 1 87.12 440 GLY A N 1
ATOM 3522 C CA . GLY A 1 440 ? -3.986 -13.531 -2.172 1 87.12 440 GLY A CA 1
ATOM 3523 C C . GLY A 1 440 ? -4.152 -12.352 -1.232 1 87.12 440 GLY A C 1
ATOM 3524 O O . GLY A 1 440 ? -5.207 -12.188 -0.619 1 87.12 440 GLY A O 1
ATOM 3525 N N . ASN A 1 441 ? -2.959 -11.578 -1.025 1 81.94 441 ASN A N 1
ATOM 3526 C CA . ASN A 1 441 ? -2.92 -10.477 -0.07 1 81.94 441 ASN A CA 1
ATOM 3527 C C . ASN A 1 441 ? -2.635 -9.148 -0.762 1 81.94 441 ASN A C 1
ATOM 3529 O O . ASN A 1 441 ? -2.387 -8.133 -0.099 1 81.94 441 ASN A O 1
ATOM 3533 N N . LYS A 1 442 ? -2.662 -9.18 -2.066 1 83.19 442 LYS A N 1
ATOM 3534 C CA . LYS A 1 442 ? -2.383 -7.949 -2.797 1 83.19 442 LYS A CA 1
ATOM 3535 C C . LYS A 1 442 ? -3.42 -6.875 -2.48 1 83.19 442 LYS A C 1
ATOM 3537 O O . LYS A 1 442 ? -3.08 -5.699 -2.336 1 83.19 442 LYS A O 1
ATOM 3542 N N . TYR A 1 443 ? -4.605 -7.363 -2.375 1 85.06 443 TYR A N 1
ATOM 3543 C CA . TYR A 1 443 ? -5.715 -6.484 -2.02 1 85.06 443 TYR A CA 1
ATOM 3544 C C . TYR A 1 443 ? -6.398 -6.953 -0.743 1 85.06 443 TYR A C 1
ATOM 3546 O O . TYR A 1 443 ? -6.57 -8.156 -0.53 1 85.06 443 TYR A O 1
ATOM 3554 N N . ALA A 1 444 ? -6.777 -5.977 -0.012 1 84.38 444 ALA A N 1
ATOM 3555 C CA . ALA A 1 444 ? -7.668 -6.324 1.091 1 84.38 444 ALA A CA 1
ATOM 3556 C C . ALA A 1 444 ? -9.055 -6.703 0.577 1 84.38 444 ALA A C 1
ATOM 3558 O O . ALA A 1 444 ? -9.461 -6.273 -0.507 1 84.38 444 ALA A O 1
ATOM 3559 N N . ARG A 1 445 ? -9.695 -7.594 1.343 1 85 445 ARG A N 1
ATOM 3560 C CA . ARG A 1 445 ? -11.023 -8.039 0.93 1 85 445 ARG A CA 1
ATOM 3561 C C . ARG A 1 445 ? -11.953 -6.852 0.699 1 85 445 ARG A C 1
ATOM 3563 O O . ARG A 1 445 ? -12.711 -6.832 -0.273 1 85 445 ARG A O 1
ATOM 3570 N N . TYR A 1 446 ? -11.828 -5.938 1.609 1 76.88 446 TYR A N 1
ATOM 3571 C CA . TYR A 1 446 ? -12.648 -4.734 1.493 1 76.88 446 TYR A CA 1
ATOM 3572 C C . TYR A 1 446 ? -12.406 -4.039 0.157 1 76.88 446 TYR A C 1
ATOM 3574 O O . TYR A 1 446 ? -13.359 -3.641 -0.519 1 76.88 446 TYR A O 1
ATOM 3582 N N . ASP A 1 447 ? -11.156 -3.906 -0.209 1 80.06 447 ASP A N 1
ATOM 3583 C CA . ASP A 1 447 ? -10.797 -3.242 -1.458 1 80.06 447 ASP A CA 1
ATOM 3584 C C . ASP A 1 447 ? -11.273 -4.047 -2.664 1 80.06 447 ASP A C 1
ATOM 3586 O O . ASP A 1 447 ? -11.711 -3.479 -3.664 1 80.06 447 ASP A O 1
ATOM 3590 N N . LEU A 1 448 ? -11.156 -5.301 -2.572 1 85 448 LEU A N 1
ATOM 3591 C CA . LEU A 1 448 ? -11.602 -6.168 -3.658 1 85 448 LEU A CA 1
ATOM 3592 C C . LEU A 1 448 ? -13.109 -6.043 -3.863 1 85 448 LEU A C 1
ATOM 3594 O O . LEU A 1 448 ? -13.578 -5.965 -5 1 85 448 LEU A O 1
ATOM 3598 N N . ASN A 1 449 ? -13.859 -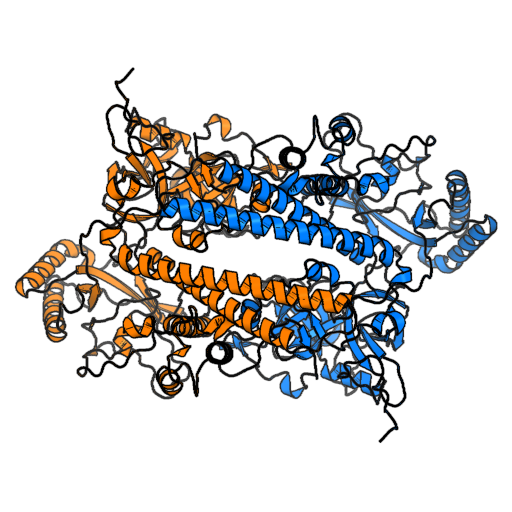6.07 -2.773 1 80.31 449 ASN A N 1
ATOM 3599 C CA . ASN A 1 449 ? -15.305 -5.922 -2.861 1 80.31 449 ASN A CA 1
ATOM 3600 C C . ASN A 1 449 ? -15.695 -4.582 -3.482 1 80.31 449 ASN A C 1
ATOM 3602 O O . ASN A 1 449 ? -16.609 -4.52 -4.301 1 80.31 449 ASN A O 1
ATOM 3606 N N . LYS A 1 450 ? -14.984 -3.604 -3.057 1 74.88 450 LYS A N 1
ATOM 3607 C CA . LYS A 1 450 ? -15.242 -2.279 -3.611 1 74.88 450 LYS A CA 1
ATOM 3608 C C . LYS A 1 450 ? -14.922 -2.232 -5.102 1 74.88 450 LYS A C 1
ATOM 3610 O O . LYS A 1 450 ? -15.656 -1.629 -5.887 1 74.88 450 LYS A O 1
ATOM 3615 N N . LYS A 1 451 ? -13.836 -2.768 -5.406 1 77.19 451 LYS A N 1
ATOM 3616 C CA . LYS A 1 451 ? -13.398 -2.729 -6.797 1 77.19 451 LYS A CA 1
ATOM 3617 C C . LYS A 1 451 ? -14.305 -3.576 -7.684 1 77.19 451 LYS A C 1
ATOM 3619 O O . LYS A 1 451 ? -14.602 -3.201 -8.82 1 77.19 451 LYS A O 1
ATOM 3624 N N . PHE A 1 452 ? -14.68 -4.711 -7.207 1 76.56 452 PHE A N 1
ATOM 3625 C CA . PHE A 1 452 ? -15.508 -5.613 -8 1 76.56 452 PHE A CA 1
ATOM 3626 C C . PHE A 1 452 ? -16.953 -5.133 -8.039 1 76.56 452 PHE A C 1
ATOM 3628 O O . PHE A 1 452 ? -17.641 -5.289 -9.047 1 76.56 452 PHE A O 1
ATOM 3635 N N . PHE A 1 453 ? -17.359 -4.691 -6.84 1 64.06 453 PHE A N 1
ATOM 3636 C CA . PHE A 1 453 ? -18.797 -4.445 -6.711 1 64.06 453 PHE A CA 1
ATOM 3637 C C . PHE A 1 453 ? -19.078 -2.961 -6.52 1 64.06 453 PHE A C 1
ATOM 3639 O O . PHE A 1 453 ? -20.047 -2.588 -5.852 1 64.06 453 PHE A O 1
ATOM 3646 N N . ILE A 1 454 ? -18.266 -2.041 -7.168 1 52.28 454 ILE A N 1
ATOM 3647 C CA . ILE A 1 454 ? -18.391 -0.597 -7 1 52.28 454 ILE A CA 1
ATOM 3648 C C . ILE A 1 454 ? -19.844 -0.243 -6.688 1 52.28 454 ILE A C 1
ATOM 3650 O O . ILE A 1 454 ? -20.125 0.464 -5.715 1 52.28 454 ILE A O 1
ATOM 3654 N N . SER A 1 455 ? -20.672 0.207 -7.703 1 45.22 455 SER A N 1
ATOM 3655 C CA . SER A 1 455 ? -21.969 0.845 -7.57 1 45.22 455 SER A CA 1
ATOM 3656 C C . SER A 1 455 ? -23.062 -0.18 -7.266 1 45.22 455 SER A C 1
ATOM 3658 O O . SER A 1 455 ? -24.25 0.125 -7.359 1 45.22 455 SER A O 1
ATOM 3660 N N . ASN A 1 456 ? -22.828 -1.458 -7.27 1 44.53 456 ASN A N 1
ATOM 3661 C CA . ASN A 1 456 ? -23.984 -2.305 -7.539 1 44.53 456 ASN A CA 1
ATOM 3662 C C . ASN A 1 456 ? -24.812 -2.535 -6.285 1 44.53 456 ASN A C 1
ATOM 3664 O O . ASN A 1 456 ? -24.312 -3.074 -5.293 1 44.53 456 ASN A O 1
ATOM 3668 N N . THR A 1 457 ? -25.812 -1.722 -6.078 1 45 457 THR A N 1
ATOM 3669 C CA . THR A 1 457 ? -27 -1.838 -5.242 1 45 457 THR A CA 1
ATOM 3670 C C . THR A 1 457 ? -27.344 -3.303 -4.996 1 45 457 THR A C 1
ATOM 3672 O O . THR A 1 457 ? -27.875 -3.654 -3.934 1 45 457 THR A O 1
ATOM 3675 N N . THR A 1 458 ? -27.375 -4.094 -6.113 1 43.41 458 THR A N 1
ATOM 3676 C CA . THR A 1 458 ? -28.234 -5.273 -5.98 1 43.41 458 THR A CA 1
ATOM 3677 C C . THR A 1 458 ? -27.391 -6.531 -5.809 1 43.41 458 THR A C 1
ATOM 3679 O O . THR A 1 458 ? -27.922 -7.609 -5.523 1 43.41 458 THR A O 1
ATOM 3682 N N . SER A 1 459 ? -26.188 -6.504 -6.344 1 49.97 459 SER A N 1
ATOM 3683 C CA . SER A 1 459 ? -25.656 -7.867 -6.387 1 49.97 459 SER A CA 1
ATOM 3684 C C . SER A 1 459 ? -24.969 -8.234 -5.078 1 49.97 459 SER A C 1
ATOM 3686 O O . SER A 1 459 ? -24.125 -7.477 -4.582 1 49.97 459 SER A O 1
ATOM 3688 N N . ALA A 1 460 ? -25.594 -9.094 -4.367 1 54.06 460 ALA A N 1
ATOM 3689 C CA . ALA A 1 460 ? -25.297 -9.766 -3.104 1 54.06 460 ALA A CA 1
ATOM 3690 C C . ALA A 1 460 ? -23.969 -10.508 -3.168 1 54.06 460 ALA A C 1
ATOM 3692 O O . ALA A 1 460 ? -23.531 -11.109 -2.184 1 54.06 460 ALA A O 1
ATOM 3693 N N . ALA A 1 461 ? -23.297 -10.484 -4.312 1 61.81 461 ALA A N 1
ATOM 3694 C CA . ALA A 1 461 ? -22.156 -11.398 -4.293 1 61.81 461 ALA A CA 1
ATOM 3695 C C . ALA A 1 461 ? -20.938 -10.734 -3.664 1 61.81 461 ALA A C 1
ATOM 3697 O O . ALA A 1 461 ? -20.688 -9.547 -3.869 1 61.81 461 ALA A O 1
ATOM 3698 N N . GLU A 1 462 ? -20.438 -11.383 -2.623 1 76.25 462 GLU A N 1
ATOM 3699 C CA . GLU A 1 462 ? -19.219 -10.93 -1.961 1 76.25 462 GLU A CA 1
ATOM 3700 C C . GLU A 1 462 ? -18.078 -11.945 -2.129 1 76.25 462 GLU A C 1
ATOM 3702 O O . GLU A 1 462 ? -18.344 -13.125 -2.348 1 76.25 462 GLU A O 1
ATOM 3707 N N . ILE A 1 463 ? -16.953 -11.375 -2.174 1 85.06 463 ILE A N 1
ATOM 3708 C CA . ILE A 1 463 ? -15.758 -12.203 -2.131 1 85.06 463 ILE A CA 1
ATOM 3709 C C . ILE A 1 463 ? -15.766 -13.047 -0.861 1 85.06 463 ILE A C 1
ATOM 3711 O O . ILE A 1 463 ? -16.078 -12.555 0.222 1 85.06 463 ILE A O 1
ATOM 3715 N N . PRO A 1 464 ? -15.547 -14.32 -1.09 1 87.44 464 PRO A N 1
ATOM 3716 C CA . PRO A 1 464 ? -15.516 -15.18 0.094 1 87.44 464 PRO A CA 1
ATOM 3717 C C . PRO A 1 464 ? -14.539 -14.688 1.158 1 87.44 464 PRO A C 1
ATOM 3719 O O . PRO A 1 464 ? -13.508 -14.102 0.828 1 87.44 464 PRO A O 1
ATOM 3722 N N . SER A 1 465 ? -14.898 -14.953 2.414 1 86.44 465 SER A N 1
ATOM 3723 C CA . SER A 1 465 ? -14.102 -14.445 3.527 1 86.44 465 SER A CA 1
ATOM 3724 C C . SER A 1 465 ? -12.711 -15.07 3.549 1 86.44 465 SER A C 1
ATOM 3726 O O . SER A 1 465 ? -11.766 -14.461 4.043 1 86.44 465 SER A O 1
ATOM 3728 N N . ASN A 1 466 ? -12.586 -16.312 3.041 1 87.88 466 ASN A N 1
ATOM 3729 C CA . ASN A 1 466 ? -11.281 -16.953 3.02 1 87.88 466 ASN A CA 1
ATOM 3730 C C . ASN A 1 466 ? -10.453 -16.5 1.822 1 87.88 466 ASN A C 1
ATOM 3732 O O . ASN A 1 466 ? -9.32 -16.953 1.642 1 87.88 466 ASN A O 1
ATOM 3736 N N . ARG A 1 467 ? -11.008 -15.672 0.965 1 90.31 467 ARG A N 1
ATOM 3737 C CA . ARG A 1 467 ? -10.344 -15.062 -0.179 1 90.31 467 ARG A CA 1
ATOM 3738 C C . ARG A 1 467 ? -9.977 -16.109 -1.225 1 90.31 467 ARG A C 1
ATOM 3740 O O . ARG A 1 467 ? -8.938 -16 -1.882 1 90.31 467 ARG A O 1
ATOM 3747 N N . VAL A 1 468 ? -10.648 -17.172 -1.221 1 92.25 468 VAL A N 1
ATOM 3748 C CA . VAL A 1 468 ? -10.547 -18.172 -2.268 1 92.25 468 VAL A CA 1
ATOM 3749 C C . VAL A 1 468 ? -11.836 -18.203 -3.088 1 92.25 468 VAL A C 1
ATOM 3751 O O . VAL A 1 468 ? -12.914 -18.469 -2.551 1 92.25 468 VAL A O 1
ATOM 3754 N N . LEU A 1 469 ? -11.727 -17.891 -4.355 1 93.31 469 LEU A N 1
ATOM 3755 C CA . LEU A 1 469 ? -12.891 -17.844 -5.234 1 93.31 469 LEU A CA 1
ATOM 3756 C C . LEU A 1 469 ? -13 -19.109 -6.066 1 93.31 469 LEU A C 1
ATOM 3758 O O . LEU A 1 469 ? -12.062 -19.484 -6.77 1 93.31 469 LEU A O 1
ATOM 3762 N N . ARG A 1 470 ? -14.125 -19.766 -5.93 1 93.25 470 ARG A N 1
ATOM 3763 C CA . ARG A 1 470 ? -14.391 -20.938 -6.75 1 93.25 470 ARG A CA 1
ATOM 3764 C C . ARG A 1 470 ? -14.969 -20.547 -8.102 1 93.25 470 ARG A C 1
ATOM 3766 O O . ARG A 1 470 ? -15.883 -19.719 -8.172 1 93.25 470 ARG A O 1
ATOM 3773 N N . ILE A 1 471 ? -14.352 -21.078 -9.141 1 93.81 471 ILE A N 1
ATOM 3774 C CA . ILE A 1 471 ? -14.789 -20.781 -10.5 1 93.81 471 ILE A CA 1
ATOM 3775 C C . ILE A 1 471 ? -15.727 -21.891 -10.984 1 93.81 471 ILE A C 1
ATOM 3777 O O . ILE A 1 471 ? -15.352 -23.062 -11.016 1 93.81 471 ILE A O 1
ATOM 3781 N N . ARG A 1 472 ? -16.953 -21.469 -11.211 1 92.12 472 ARG A N 1
ATOM 3782 C CA . ARG A 1 472 ? -17.953 -22.422 -11.703 1 92.12 472 ARG A CA 1
ATOM 3783 C C . ARG A 1 472 ? -18.734 -21.828 -12.859 1 92.12 472 ARG A C 1
ATOM 3785 O O . ARG A 1 472 ? -19.203 -20.688 -12.789 1 92.12 472 ARG A O 1
ATOM 3792 N N . GLY A 1 473 ? -18.734 -22.594 -13.953 1 90.5 473 GLY A N 1
ATOM 3793 C CA . GLY A 1 473 ? -19.547 -22.172 -15.086 1 90.5 473 GLY A CA 1
ATOM 3794 C C . GLY A 1 473 ? -18.859 -21.156 -15.977 1 90.5 473 GLY A C 1
ATOM 3795 O O . GLY A 1 473 ? -17.719 -20.766 -15.719 1 90.5 473 GLY A O 1
ATOM 3796 N N . VAL A 1 474 ? -19.5 -20.844 -17.094 1 92.19 474 VAL A N 1
ATOM 3797 C CA . VAL A 1 474 ? -18.984 -19.906 -18.094 1 92.19 474 VAL A CA 1
ATOM 3798 C C . VAL A 1 474 ? -20.016 -18.797 -18.328 1 92.19 474 VAL A C 1
ATOM 3800 O O . VAL A 1 474 ? -21.203 -18.984 -18.078 1 92.19 474 VAL A O 1
ATOM 3803 N N . VAL A 1 475 ? -19.531 -17.625 -18.656 1 88.81 475 VAL A N 1
ATOM 3804 C CA . VAL A 1 475 ? -20.406 -16.578 -19.141 1 88.81 475 VAL A CA 1
ATOM 3805 C C . VAL A 1 475 ? -20.891 -16.938 -20.547 1 88.81 475 VAL A C 1
ATOM 3807 O O . VAL A 1 475 ? -20.109 -16.922 -21.5 1 88.81 475 VAL A O 1
ATOM 3810 N N . GLU A 1 476 ? -22.141 -17.172 -20.625 1 87.81 476 GLU A N 1
ATOM 3811 C CA . GLU A 1 476 ? -22.703 -17.578 -21.906 1 87.81 476 GLU A CA 1
ATOM 3812 C C . GLU A 1 476 ? -22.656 -16.438 -22.922 1 87.81 476 GLU A C 1
ATOM 3814 O O . GLU A 1 476 ? -22.562 -15.266 -22.547 1 87.81 476 GLU A O 1
ATOM 3819 N N . ARG A 1 477 ? -22.734 -16.844 -24.219 1 84 477 ARG A N 1
ATOM 3820 C CA . ARG A 1 477 ? -22.609 -15.898 -25.312 1 84 477 ARG A CA 1
ATOM 3821 C C . ARG A 1 477 ? -23.625 -14.766 -25.172 1 84 477 ARG A C 1
ATOM 3823 O O . ARG A 1 477 ? -23.297 -13.602 -25.406 1 84 477 ARG A O 1
ATOM 3830 N N . GLU A 1 478 ? -24.766 -15.039 -24.703 1 77.5 478 GLU A N 1
ATOM 3831 C CA . GLU A 1 478 ? -25.859 -14.078 -24.609 1 77.5 478 GLU A CA 1
ATOM 3832 C C . GLU A 1 478 ? -25.609 -13.07 -23.5 1 77.5 478 GLU A C 1
ATOM 3834 O O . GLU A 1 478 ? -26.141 -11.961 -23.531 1 77.5 478 GLU A O 1
ATOM 3839 N N . LEU A 1 479 ? -24.812 -13.508 -22.641 1 77.62 479 LEU A N 1
ATOM 3840 C CA . LEU A 1 479 ? -24.609 -12.672 -21.453 1 77.62 479 LEU A CA 1
ATOM 3841 C C . LEU A 1 479 ? -23.359 -11.805 -21.625 1 77.62 479 LEU A C 1
ATOM 3843 O O . LEU A 1 479 ? -23.062 -10.977 -20.766 1 77.62 479 LEU A O 1
ATOM 3847 N N . LEU A 1 480 ? -22.672 -11.969 -22.703 1 78.06 480 LEU A N 1
ATOM 3848 C CA . LEU A 1 480 ? -21.438 -11.211 -22.922 1 78.06 480 LEU A CA 1
ATOM 3849 C C . LEU A 1 480 ? -21.734 -9.727 -23.078 1 78.06 480 LEU A C 1
ATOM 3851 O O . LEU A 1 480 ? -20.891 -8.883 -22.766 1 78.06 480 LEU A O 1
ATOM 3855 N N . ASN A 1 481 ? -22.891 -9.469 -23.547 1 62.88 481 ASN A N 1
ATOM 3856 C CA . ASN A 1 481 ? -23.219 -8.07 -23.781 1 62.88 481 ASN A CA 1
ATOM 3857 C C . ASN A 1 481 ? -24 -7.477 -22.609 1 62.88 481 ASN A C 1
ATOM 3859 O O . ASN A 1 481 ? -24.406 -6.316 -22.641 1 62.88 481 ASN A O 1
ATOM 3863 N N . MET A 1 482 ? -24.234 -8.312 -21.641 1 56.53 482 MET A N 1
ATOM 3864 C CA . MET A 1 482 ? -25 -7.809 -20.5 1 56.53 482 MET A CA 1
ATOM 3865 C C . MET A 1 482 ? -24.094 -7.148 -19.469 1 56.53 482 MET A C 1
ATOM 3867 O O . MET A 1 482 ? -22.953 -7.574 -19.281 1 56.53 482 MET A O 1
ATOM 3871 N N . ARG A 1 483 ? -24.547 -6.004 -19.094 1 55.28 483 ARG A N 1
ATOM 3872 C CA . ARG A 1 483 ? -23.828 -5.199 -18.109 1 55.28 483 ARG A CA 1
ATOM 3873 C C . ARG A 1 483 ? -23.969 -5.789 -16.719 1 55.28 483 ARG A C 1
ATOM 3875 O O . ARG A 1 483 ? -25.016 -6.348 -16.375 1 55.28 483 ARG A O 1
ATOM 3882 N N . ASP A 1 484 ? -22.766 -5.98 -16.062 1 54.72 484 ASP A N 1
ATOM 3883 C CA . ASP A 1 484 ? -22.891 -6.523 -14.719 1 54.72 484 ASP A CA 1
ATOM 3884 C C . ASP A 1 484 ? -22.953 -5.406 -13.68 1 54.72 484 ASP A C 1
ATOM 3886 O O . ASP A 1 484 ? -23.531 -5.578 -12.609 1 54.72 484 ASP A O 1
ATOM 3890 N N . SER A 1 485 ? -22.156 -4.379 -13.891 1 57.88 485 SER A N 1
ATOM 3891 C CA . SER A 1 485 ? -22.094 -3.336 -12.867 1 57.88 485 SER A CA 1
ATOM 3892 C C . SER A 1 485 ? -21.891 -1.961 -13.5 1 57.88 485 SER A C 1
ATOM 3894 O O . SER A 1 485 ? -21.719 -1.848 -14.719 1 57.88 485 SER A O 1
ATOM 3896 N N . TYR A 1 486 ? -22.281 -0.948 -12.836 1 51.56 486 TYR A N 1
ATOM 3897 C CA . TYR A 1 486 ? -22.047 0.426 -13.266 1 51.56 486 TYR A CA 1
ATOM 3898 C C . TYR A 1 486 ? -20.891 1.047 -12.484 1 51.56 486 TYR A C 1
ATOM 3900 O O . TYR A 1 486 ? -20.703 0.771 -11.297 1 51.56 486 TYR A O 1
ATOM 3908 N N . ASP A 1 487 ? -19.938 1.556 -13.266 1 50.25 487 ASP A N 1
ATOM 3909 C CA . ASP A 1 487 ? -18.844 2.232 -12.57 1 50.25 487 ASP A CA 1
ATOM 3910 C C . ASP A 1 487 ? -19.312 3.535 -11.93 1 50.25 487 ASP A C 1
ATOM 3912 O O . ASP A 1 487 ? -20.516 3.83 -11.93 1 50.25 487 ASP A O 1
ATOM 3916 N N . ASP A 1 488 ? -18.359 4.172 -11.242 1 47.81 488 ASP A N 1
ATOM 3917 C CA . ASP A 1 488 ? -18.656 5.387 -10.492 1 47.81 488 ASP A CA 1
ATOM 3918 C C . ASP A 1 488 ? -19.344 6.426 -11.375 1 47.81 488 ASP A C 1
ATOM 3920 O O . ASP A 1 488 ? -20.141 7.234 -10.883 1 47.81 488 ASP A O 1
ATOM 3924 N N . ASP A 1 489 ? -19.109 6.41 -12.727 1 42.91 489 ASP A N 1
ATOM 3925 C CA . ASP A 1 489 ? -19.703 7.336 -13.695 1 42.91 489 ASP A CA 1
ATOM 3926 C C . ASP A 1 489 ? -20.969 6.742 -14.328 1 42.91 489 ASP A C 1
ATOM 3928 O O . ASP A 1 489 ? -21.453 7.242 -15.344 1 42.91 489 ASP A O 1
ATOM 3932 N N . MET A 1 490 ? -21.547 5.672 -13.664 1 44.56 490 MET A N 1
ATOM 3933 C CA . MET A 1 490 ? -22.734 4.957 -14.109 1 44.56 490 MET A CA 1
ATOM 3934 C C . MET A 1 490 ? -22.531 4.367 -15.5 1 44.56 490 MET A C 1
ATOM 3936 O O . MET A 1 490 ? -23.469 4.258 -16.281 1 44.56 490 MET A O 1
ATOM 3940 N N . VAL A 1 491 ? -21.312 4.449 -15.773 1 48.16 491 VAL A N 1
ATOM 3941 C CA . VAL A 1 491 ? -21 3.738 -17.016 1 48.16 491 VAL A CA 1
ATOM 3942 C C . VAL A 1 491 ? -20.969 2.234 -16.75 1 48.16 491 VAL A C 1
ATOM 3944 O O . VAL A 1 491 ? -20.406 1.777 -15.758 1 48.16 491 VAL A O 1
ATOM 3947 N N . PRO A 1 492 ? -21.828 1.586 -17.469 1 53.38 492 PRO A N 1
ATOM 3948 C CA . PRO A 1 492 ? -21.828 0.129 -17.312 1 53.38 492 PRO A CA 1
ATOM 3949 C C . PRO A 1 492 ? -20.422 -0.466 -17.391 1 53.38 492 PRO A C 1
ATOM 3951 O O . PRO A 1 492 ? -19.641 -0.093 -18.266 1 53.38 492 PRO A O 1
ATOM 3954 N N . VAL A 1 493 ? -20.109 -1.077 -16.281 1 62.5 493 VAL A N 1
ATOM 3955 C CA . VAL A 1 493 ? -18.781 -1.664 -16.25 1 62.5 493 VAL A CA 1
ATOM 3956 C C . VAL A 1 493 ? -18.875 -3.152 -15.93 1 62.5 493 VAL A C 1
ATOM 3958 O O . VAL A 1 493 ? -19.797 -3.582 -15.227 1 62.5 493 VAL A O 1
ATOM 3961 N N . PHE A 1 494 ? -18.156 -3.945 -16.609 1 74.62 494 PHE A N 1
ATOM 3962 C CA . PHE A 1 494 ? -17.969 -5.371 -16.344 1 74.62 494 PHE A CA 1
ATOM 3963 C C . PHE A 1 494 ? -16.562 -5.648 -15.844 1 74.62 494 PHE A C 1
ATOM 3965 O O . PHE A 1 494 ? -15.625 -5.781 -16.641 1 74.62 494 PHE A O 1
ATOM 3972 N N . ILE A 1 495 ? -16.516 -5.719 -14.438 1 82.25 495 ILE A N 1
ATOM 3973 C CA . ILE A 1 495 ? -15.195 -5.879 -13.836 1 82.25 495 ILE A CA 1
ATOM 3974 C C . ILE A 1 495 ? -14.805 -7.355 -13.828 1 82.25 495 ILE A C 1
ATOM 3976 O O . ILE A 1 495 ? -15.633 -8.219 -13.508 1 82.25 495 ILE A O 1
ATOM 3980 N N . VAL A 1 496 ? -13.609 -7.605 -14.242 1 89.12 496 VAL A N 1
ATOM 3981 C CA . VAL A 1 496 ? -13.125 -8.977 -14.328 1 89.12 496 VAL A CA 1
ATOM 3982 C C . VAL A 1 496 ? -11.773 -9.086 -13.617 1 89.12 496 VAL A C 1
ATOM 3984 O O . VAL A 1 496 ? -11.117 -8.078 -13.344 1 89.12 496 VAL A O 1
ATOM 3987 N N . GLY A 1 497 ? -11.477 -10.305 -13.258 1 91.81 497 GLY A N 1
ATOM 3988 C CA . GLY A 1 497 ? -10.195 -10.578 -12.625 1 91.81 497 GLY A CA 1
ATOM 3989 C C . GLY A 1 497 ? -9.367 -11.609 -13.375 1 91.81 497 GLY A C 1
ATOM 3990 O O . GLY A 1 497 ? -9.906 -12.383 -14.164 1 91.81 497 GLY A O 1
ATOM 3991 N N . LYS A 1 498 ? -8.133 -11.578 -13.148 1 92 498 LYS A N 1
ATOM 3992 C CA . LYS A 1 498 ? -7.188 -12.547 -13.688 1 92 498 LYS A CA 1
ATOM 3993 C C . LYS A 1 498 ? -6.031 -12.789 -12.719 1 92 498 LYS A C 1
ATOM 3995 O O . LYS A 1 498 ? -5.578 -11.867 -12.047 1 92 498 LYS A O 1
ATOM 4000 N N . ASP A 1 499 ? -5.676 -13.969 -12.531 1 91.44 499 ASP A N 1
ATOM 4001 C CA . ASP A 1 499 ? -4.469 -14.328 -11.789 1 91.44 499 ASP A CA 1
ATOM 4002 C C . ASP A 1 499 ? -3.406 -14.906 -12.719 1 91.44 499 ASP A C 1
ATOM 4004 O O . ASP A 1 499 ? -3.457 -16.094 -13.07 1 91.44 499 ASP A O 1
ATOM 4008 N N . GLY A 1 500 ? -2.445 -14.047 -13.086 1 85.75 500 GLY A N 1
ATOM 4009 C CA . GLY A 1 500 ? -1.43 -14.469 -14.039 1 85.75 500 GLY A CA 1
ATOM 4010 C C . GLY A 1 500 ? -0.064 -14.656 -13.406 1 85.75 500 GLY A C 1
ATOM 4011 O O . GLY A 1 500 ? 0.218 -14.102 -12.344 1 85.75 500 GLY A O 1
ATOM 4012 N N . ASN A 1 501 ? 0.672 -15.414 -14.078 1 80.25 501 ASN A N 1
ATOM 4013 C CA . ASN A 1 501 ? 2.031 -15.688 -13.625 1 80.25 501 ASN A CA 1
ATOM 4014 C C . ASN A 1 501 ? 2.867 -14.414 -13.562 1 80.25 501 ASN A C 1
ATOM 4016 O O . ASN A 1 501 ? 3.633 -14.211 -12.617 1 80.25 501 ASN A O 1
ATOM 4020 N N . ALA A 1 502 ? 2.674 -13.562 -14.453 1 72.44 502 ALA A N 1
ATOM 4021 C CA . ALA A 1 502 ? 3.523 -12.383 -14.562 1 72.44 502 ALA A CA 1
ATOM 4022 C C . ALA A 1 502 ? 2.969 -11.234 -13.727 1 72.44 502 ALA A C 1
ATOM 4024 O O . ALA A 1 502 ? 3.727 -10.516 -13.062 1 72.44 502 ALA A O 1
ATOM 4025 N N . THR A 1 503 ? 1.745 -11.094 -13.688 1 78.31 503 THR A N 1
ATOM 4026 C CA . THR A 1 503 ? 1.181 -9.883 -13.102 1 78.31 503 THR A CA 1
ATOM 4027 C C . THR A 1 503 ? 0.412 -10.211 -11.82 1 78.31 503 THR A C 1
ATOM 4029 O O . THR A 1 503 ? -0.032 -9.312 -11.109 1 78.31 503 THR A O 1
ATOM 4032 N N . ASP A 1 504 ? 0.369 -11.469 -11.547 1 87.75 504 ASP A N 1
ATOM 4033 C CA . ASP A 1 504 ? -0.401 -11.898 -10.391 1 87.75 504 ASP A CA 1
ATOM 4034 C C . ASP A 1 504 ? -1.857 -11.453 -10.5 1 87.75 504 ASP A C 1
ATOM 4036 O O . ASP A 1 504 ? -2.447 -11.5 -11.578 1 87.75 504 ASP A O 1
ATOM 4040 N N . LEU A 1 505 ? -2.512 -11.203 -9.383 1 90.69 505 LEU A N 1
ATOM 4041 C CA . LEU A 1 505 ? -3.92 -10.82 -9.414 1 90.69 505 LEU A CA 1
ATOM 4042 C C . LEU A 1 505 ? -4.086 -9.406 -9.953 1 90.69 505 LEU A C 1
ATOM 4044 O O . LEU A 1 505 ? -3.5 -8.461 -9.414 1 90.69 505 LEU A O 1
ATOM 4048 N N . THR A 1 506 ? -4.758 -9.234 -11.016 1 89.25 506 THR A N 1
ATOM 4049 C CA . THR A 1 506 ? -5.094 -7.938 -11.586 1 89.25 506 THR A CA 1
ATOM 4050 C C . THR A 1 506 ? -6.582 -7.848 -11.898 1 89.25 506 THR A C 1
ATOM 4052 O O . THR A 1 506 ? -7.223 -8.859 -12.18 1 89.25 506 THR A O 1
ATOM 4055 N N . LEU A 1 507 ? -7.055 -6.695 -11.773 1 87 507 LEU A N 1
ATOM 4056 C CA . LEU A 1 507 ? -8.445 -6.426 -12.109 1 87 507 LEU A CA 1
ATOM 4057 C C . LEU A 1 507 ? -8.547 -5.539 -13.344 1 87 507 LEU A C 1
ATOM 4059 O O . LEU A 1 507 ? -7.684 -4.691 -13.578 1 87 507 LEU A O 1
ATOM 4063 N N . GLY A 1 508 ? -9.555 -5.801 -14.164 1 82.75 508 GLY A N 1
ATOM 4064 C CA . GLY A 1 508 ? -9.766 -5.035 -15.383 1 82.75 508 GLY A CA 1
ATOM 4065 C C . GLY A 1 508 ? -11.234 -4.828 -15.703 1 82.75 508 GLY A C 1
ATOM 4066 O O . GLY A 1 508 ? -12.109 -5.242 -14.945 1 82.75 508 GLY A O 1
ATOM 4067 N N . ARG A 1 509 ? -11.391 -4.109 -16.844 1 76.5 509 ARG A N 1
ATOM 4068 C CA . ARG A 1 509 ? -12.742 -3.818 -17.312 1 76.5 509 ARG A CA 1
ATOM 4069 C C . ARG A 1 509 ? -13.008 -4.484 -18.656 1 76.5 509 ARG A C 1
ATOM 4071 O O . ARG A 1 509 ? -12.328 -4.195 -19.656 1 76.5 509 ARG A O 1
ATOM 4078 N N . TYR A 1 510 ? -13.969 -5.367 -18.641 1 82.44 510 TYR A N 1
ATOM 4079 C CA . TYR A 1 510 ? -14.391 -5.965 -19.906 1 82.44 510 TYR A CA 1
ATOM 4080 C C . TYR A 1 510 ? -15.109 -4.945 -20.781 1 82.44 510 TYR A C 1
ATOM 4082 O O . TYR A 1 510 ? -15.953 -4.191 -20.297 1 82.44 510 TYR A O 1
ATOM 4090 N N . SER A 1 511 ? -14.812 -4.875 -22.078 1 66.62 511 SER A N 1
ATOM 4091 C CA . SER A 1 511 ? -15.289 -3.865 -23 1 66.62 511 SER A CA 1
ATOM 4092 C C . SER A 1 511 ? -16.781 -4.051 -23.312 1 66.62 511 SER A C 1
ATOM 4094 O O . SER A 1 511 ? -17.453 -3.115 -23.75 1 66.62 511 SER A O 1
ATOM 4096 N N . GLY A 1 512 ? -17.312 -5.191 -23.094 1 64.94 512 GLY A N 1
ATOM 4097 C CA . GLY A 1 512 ? -18.734 -5.441 -23.344 1 64.94 512 GLY A CA 1
ATOM 4098 C C . GLY A 1 512 ? -19 -5.922 -24.766 1 64.94 512 GLY A C 1
ATOM 4099 O O . GLY A 1 512 ? -20.047 -6.516 -25.031 1 64.94 512 GLY A O 1
ATOM 4100 N N . LEU A 1 513 ? -18.141 -5.543 -25.703 1 59.16 513 LEU A N 1
ATOM 4101 C CA . LEU A 1 513 ? -18.312 -5.969 -27.094 1 59.16 513 LEU A CA 1
ATOM 4102 C C . LEU A 1 513 ? -17.062 -6.699 -27.594 1 59.16 513 LEU A C 1
ATOM 4104 O O . LEU A 1 513 ? -15.969 -6.5 -27.078 1 59.16 513 LEU A O 1
ATOM 4108 N N . GLU A 1 514 ? -17.406 -7.551 -28.516 1 65.69 514 GLU A N 1
ATOM 4109 C CA . GLU A 1 514 ? -16.312 -8.289 -29.141 1 65.69 514 GLU A CA 1
ATOM 4110 C C . GLU A 1 514 ? -15.398 -7.363 -29.922 1 65.69 514 GLU A C 1
ATOM 4112 O O . GLU A 1 514 ? -15.852 -6.371 -30.5 1 65.69 514 GLU A O 1
ATOM 4117 N N . ALA A 1 515 ? -14.156 -7.594 -29.812 1 64 515 ALA A N 1
ATOM 4118 C CA . ALA A 1 515 ? -13.141 -6.844 -30.547 1 64 515 ALA A CA 1
ATOM 4119 C C . ALA A 1 515 ? -12.672 -7.617 -31.781 1 64 515 ALA A C 1
ATOM 4121 O O . ALA A 1 515 ? -12.539 -8.844 -31.734 1 64 515 ALA A O 1
ATOM 4122 N N . TYR A 1 516 ? -12.617 -6.93 -32.844 1 56.38 516 TYR A N 1
ATOM 4123 C CA . TYR A 1 516 ? -12.086 -7.5 -34.094 1 56.38 516 TYR A CA 1
ATOM 4124 C C . TYR A 1 516 ? -10.602 -7.191 -34.219 1 56.38 516 TYR A C 1
ATOM 4126 O O . TYR A 1 516 ? -10.203 -6.023 -34.281 1 56.38 516 TYR A O 1
ATOM 4134 N N . VAL A 1 517 ? -9.828 -8.164 -34.094 1 58.5 517 VAL A N 1
ATOM 4135 C CA . VAL A 1 517 ? -8.375 -8.016 -34.062 1 58.5 517 VAL A CA 1
ATOM 4136 C C . VAL A 1 517 ? -7.781 -8.508 -35.375 1 58.5 517 VAL A C 1
ATOM 4138 O O . VAL A 1 517 ? -8.211 -9.539 -35.906 1 58.5 517 VAL A O 1
ATOM 4141 N N . CYS A 1 518 ? -7.012 -7.691 -36 1 52.88 518 CYS A N 1
ATOM 4142 C CA . CYS A 1 518 ? -6.297 -8.055 -37.219 1 52.88 518 CYS A CA 1
ATOM 4143 C C . CYS A 1 518 ? -4.789 -8.086 -37 1 52.88 518 CYS A C 1
ATOM 4145 O O . CYS A 1 518 ? -4.211 -7.09 -36.562 1 52.88 518 CYS A O 1
ATOM 4147 N N . ASP A 1 519 ? -4.246 -9.297 -37.062 1 50.41 519 ASP A N 1
ATOM 4148 C CA . ASP A 1 519 ? -2.811 -9.398 -36.812 1 50.41 519 ASP A CA 1
ATOM 4149 C C . ASP A 1 519 ? -2.01 -8.945 -38.031 1 50.41 519 ASP A C 1
ATOM 4151 O O . ASP A 1 519 ? -2.586 -8.555 -39.062 1 50.41 519 ASP A O 1
ATOM 4155 N N . LYS A 1 520 ? -0.743 -8.812 -37.906 1 47.72 520 LYS A N 1
ATOM 4156 C CA . LYS A 1 520 ? 0.132 -8.312 -38.969 1 47.72 520 LYS A CA 1
ATOM 4157 C C . LYS A 1 520 ? 0.01 -9.156 -40.219 1 47.72 520 LYS A C 1
ATOM 4159 O O . LYS A 1 520 ? 0.225 -8.656 -41.344 1 47.72 520 LYS A O 1
ATOM 4164 N N . SER A 1 521 ? -0.428 -10.391 -40.125 1 45.31 521 SER A N 1
ATOM 4165 C CA . SER A 1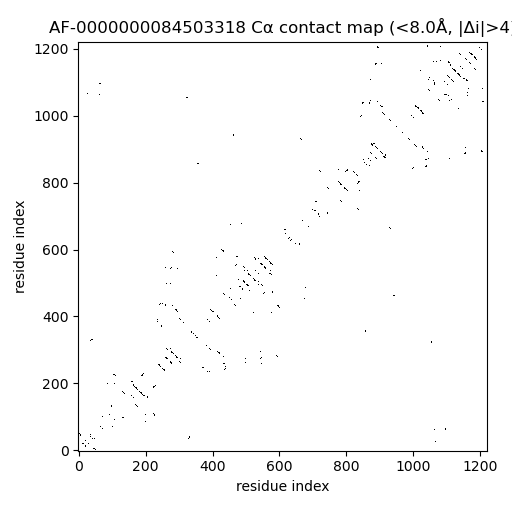 521 ? -0.581 -11.289 -41.281 1 45.31 521 SER A CA 1
ATOM 4166 C C . SER A 1 521 ? -2.002 -11.242 -41.812 1 45.31 521 SER A C 1
ATOM 4168 O O . SER A 1 521 ? -2.402 -12.117 -42.594 1 45.31 521 SER A O 1
ATOM 4170 N N . ASN A 1 522 ? -2.709 -10.266 -41.406 1 48.66 522 ASN A N 1
ATOM 4171 C CA . ASN A 1 522 ? -4.062 -10 -41.875 1 48.66 522 ASN A CA 1
ATOM 4172 C C . ASN A 1 522 ? -5.039 -11.078 -41.406 1 48.66 522 ASN A C 1
ATOM 4174 O O . ASN A 1 522 ? -6.039 -11.344 -42.062 1 48.66 522 ASN A O 1
ATOM 4178 N N . ASN A 1 523 ? -4.598 -11.812 -40.5 1 58.72 523 ASN A N 1
ATOM 4179 C CA . ASN A 1 523 ? -5.559 -12.727 -39.875 1 58.72 523 ASN A CA 1
ATOM 4180 C C . ASN A 1 523 ? -6.523 -11.984 -38.938 1 58.72 523 ASN A C 1
ATOM 4182 O O . ASN A 1 523 ? -6.102 -11.203 -38.094 1 58.72 523 ASN A O 1
ATOM 4186 N N . ARG A 1 524 ? -7.805 -12.133 -39.438 1 62.31 524 ARG A N 1
ATOM 4187 C CA . ARG A 1 524 ? -8.836 -11.438 -38.688 1 62.31 524 ARG A CA 1
ATOM 4188 C C . ARG A 1 524 ? -9.477 -12.359 -37.625 1 62.31 524 ARG A C 1
ATOM 4190 O O . ARG A 1 524 ? -9.828 -13.492 -37.938 1 62.31 524 ARG A O 1
ATOM 4197 N N . SER A 1 525 ? -9.383 -12.008 -36.375 1 69.88 525 SER A N 1
ATOM 4198 C CA . SER A 1 525 ? -10.023 -12.773 -35.312 1 69.88 525 SER A CA 1
ATOM 4199 C C . SER A 1 525 ? -10.93 -11.891 -34.469 1 69.88 525 SER A C 1
ATOM 4201 O O . SER A 1 525 ? -10.836 -10.656 -34.5 1 69.88 525 SER A O 1
ATOM 4203 N N . ILE A 1 526 ? -11.938 -12.539 -33.875 1 73.5 526 ILE A N 1
ATOM 4204 C CA . ILE A 1 526 ? -12.836 -11.891 -32.938 1 73.5 526 ILE A CA 1
ATOM 4205 C C . ILE A 1 526 ? -12.461 -12.289 -31.516 1 73.5 526 ILE A C 1
ATOM 4207 O O . ILE A 1 526 ? -12.25 -13.469 -31.219 1 73.5 526 ILE A O 1
ATOM 4211 N N . GLU A 1 527 ? -12.234 -11.312 -30.75 1 77.88 527 GLU A N 1
ATOM 4212 C CA . GLU A 1 527 ? -11.812 -11.562 -29.375 1 77.88 527 GLU A CA 1
ATOM 4213 C C . GLU A 1 527 ? -12.555 -10.656 -28.391 1 77.88 527 GLU A C 1
ATOM 4215 O O . GLU A 1 527 ? -13.258 -9.734 -28.797 1 77.88 527 GLU A O 1
ATOM 4220 N N . LEU A 1 528 ? -12.469 -11.102 -27.156 1 81.69 528 LEU A N 1
ATOM 4221 C CA . LEU A 1 528 ? -12.938 -10.195 -26.109 1 81.69 528 LEU A CA 1
ATOM 4222 C C . LEU A 1 528 ? -11.828 -9.25 -25.672 1 81.69 528 LEU A C 1
ATOM 4224 O O . LEU A 1 528 ? -10.672 -9.656 -25.547 1 81.69 528 LEU A O 1
ATOM 4228 N N . ALA A 1 529 ? -12.211 -8.023 -25.484 1 75.5 529 ALA A N 1
ATOM 4229 C CA . ALA A 1 529 ? -11.234 -7.012 -25.078 1 75.5 529 ALA A CA 1
ATOM 4230 C C . ALA A 1 529 ? -11.445 -6.598 -23.625 1 75.5 529 ALA A C 1
ATOM 4232 O O . ALA A 1 529 ? -12.57 -6.309 -23.203 1 75.5 529 ALA A O 1
ATOM 4233 N N . ILE A 1 530 ? -10.344 -6.672 -22.875 1 81.06 530 ILE A N 1
ATOM 4234 C CA . ILE A 1 530 ? -10.352 -6.23 -21.484 1 81.06 530 ILE A CA 1
ATOM 4235 C C . ILE A 1 530 ? -9.43 -5.023 -21.328 1 81.06 530 ILE A C 1
ATOM 4237 O O . ILE A 1 530 ? -8.25 -5.082 -21.688 1 81.06 530 ILE A O 1
ATOM 4241 N N . PHE A 1 531 ? -9.969 -3.996 -20.719 1 69.69 531 PHE A N 1
ATOM 4242 C CA . PHE A 1 531 ? -9.203 -2.787 -20.453 1 69.69 531 PHE A CA 1
ATOM 4243 C C . PHE A 1 531 ? -8.664 -2.799 -19.031 1 69.69 531 PHE A C 1
ATOM 4245 O O . PHE A 1 531 ? -9.141 -3.553 -18.188 1 69.69 531 PHE A O 1
ATOM 4252 N N . ASN A 1 532 ? -7.594 -1.946 -18.891 1 72.56 532 ASN A N 1
ATOM 4253 C CA . ASN A 1 532 ? -7.098 -1.764 -17.531 1 72.56 532 ASN A CA 1
ATOM 4254 C C . ASN A 1 532 ? -8.18 -1.208 -16.609 1 72.56 532 ASN A C 1
ATOM 4256 O O . ASN A 1 532 ? -9.117 -0.558 -17.062 1 72.56 532 ASN A O 1
ATOM 4260 N N . TYR A 1 533 ? -8.055 -1.562 -15.32 1 75.94 533 TYR A N 1
ATOM 4261 C CA . TYR A 1 533 ? -9.039 -1.097 -14.352 1 75.94 533 TYR A CA 1
ATOM 4262 C C . TYR A 1 533 ? -9.109 0.426 -14.336 1 75.94 533 TYR A C 1
ATOM 4264 O O . TYR A 1 533 ? -10.203 0.999 -14.422 1 75.94 533 TYR A O 1
ATOM 4272 N N . ASP A 1 534 ? -8 1.083 -14.047 1 59.97 534 ASP A N 1
ATOM 4273 C CA . ASP A 1 534 ? -7.891 2.535 -14.148 1 59.97 534 ASP A CA 1
ATOM 4274 C C . ASP A 1 534 ? -6.496 2.949 -14.609 1 59.97 534 ASP A C 1
ATOM 4276 O O . ASP A 1 534 ? -5.66 2.096 -14.906 1 59.97 534 ASP A O 1
ATOM 4280 N N . ARG A 1 535 ? -6.285 4.207 -14.742 1 52 535 ARG A N 1
ATOM 4281 C CA . ARG A 1 535 ? -5.031 4.738 -15.266 1 52 535 ARG A CA 1
ATOM 4282 C C . ARG A 1 535 ? -3.879 4.465 -14.305 1 52 535 ARG A C 1
ATOM 4284 O O . ARG A 1 535 ? -2.719 4.422 -14.719 1 52 535 ARG A O 1
ATOM 4291 N N . MET A 1 536 ? -4.223 4.215 -12.977 1 49.62 536 MET A N 1
ATOM 4292 C CA . MET A 1 536 ? -3.17 4.094 -11.969 1 49.62 536 MET A CA 1
ATOM 4293 C C . MET A 1 536 ? -2.975 2.639 -11.562 1 49.62 536 MET A C 1
ATOM 4295 O O . MET A 1 536 ? -2.098 2.33 -10.75 1 49.62 536 MET A O 1
ATOM 4299 N N . SER A 1 537 ? -3.781 1.676 -12.07 1 63.16 537 SER A N 1
ATOM 4300 C CA . SER A 1 537 ? -3.746 0.29 -11.617 1 63.16 537 SER A CA 1
ATOM 4301 C C . SER A 1 537 ? -2.658 -0.5 -12.336 1 63.16 537 SER A C 1
ATOM 4303 O O . SER A 1 537 ? -2.316 -1.611 -11.922 1 63.16 537 SER A O 1
ATOM 4305 N N . GLY A 1 538 ? -1.989 0.005 -13.258 1 63.31 538 GLY A N 1
ATOM 4306 C CA . GLY A 1 538 ? -1.057 -0.78 -14.047 1 63.31 538 GLY A CA 1
ATOM 4307 C C . GLY A 1 538 ? -1.733 -1.591 -15.141 1 63.31 538 GLY A C 1
ATOM 4308 O O . GLY A 1 538 ? -2.957 -1.548 -15.281 1 63.31 538 GLY A O 1
ATOM 4309 N N . ASP A 1 539 ? -0.943 -2.348 -15.789 1 69.94 539 ASP A N 1
ATOM 4310 C CA . ASP A 1 539 ? -1.457 -3.137 -16.906 1 69.94 539 ASP A CA 1
ATOM 4311 C C . ASP A 1 539 ? -2.191 -4.379 -16.406 1 69.94 539 ASP A C 1
ATOM 4313 O O . ASP A 1 539 ? -1.751 -5.023 -15.445 1 69.94 539 ASP A O 1
ATOM 4317 N N . PHE A 1 540 ? -3.271 -4.762 -17.094 1 82.31 540 PHE A N 1
ATOM 4318 C CA . PHE A 1 540 ? -4.074 -5.926 -16.734 1 82.31 540 PHE A CA 1
ATOM 4319 C C . PHE A 1 540 ? -3.301 -7.215 -16.984 1 82.31 540 PHE A C 1
ATOM 4321 O O . PHE A 1 540 ? -3.416 -8.172 -16.203 1 82.31 540 PHE A O 1
ATOM 4328 N N . SER A 1 541 ? -2.594 -7.148 -18 1 80.81 541 SER A N 1
ATOM 4329 C CA . SER A 1 541 ? -1.86 -8.359 -18.359 1 80.81 541 SER A CA 1
ATOM 4330 C C . SER A 1 541 ? -0.468 -8.023 -18.891 1 80.81 541 SER A C 1
ATOM 4332 O O . SER A 1 541 ? -0.158 -6.859 -19.141 1 80.81 541 SER A O 1
ATOM 4334 N N . ALA A 1 542 ? 0.376 -9 -18.781 1 73 542 ALA A N 1
ATOM 4335 C CA . ALA A 1 542 ? 1.735 -8.922 -19.312 1 73 542 ALA A CA 1
ATOM 4336 C C . ALA A 1 542 ? 2.154 -10.242 -19.938 1 73 542 ALA A C 1
ATOM 4338 O O . ALA A 1 542 ? 1.433 -11.242 -19.859 1 73 542 ALA A O 1
ATOM 4339 N N . LYS A 1 543 ? 3.232 -10.117 -20.562 1 66.38 543 LYS A N 1
ATOM 4340 C CA . LYS A 1 543 ? 3.775 -11.352 -21.125 1 66.38 543 LYS A CA 1
ATOM 4341 C C . LYS A 1 543 ? 4.012 -12.398 -20.047 1 66.38 543 LYS A C 1
ATOM 4343 O O . LYS A 1 543 ? 4.578 -12.086 -18.984 1 66.38 543 LYS A O 1
ATOM 4348 N N . GLY A 1 544 ? 3.596 -13.57 -20.25 1 73.81 544 GLY A N 1
ATOM 4349 C CA . GLY A 1 544 ? 3.66 -14.633 -19.266 1 73.81 544 GLY A CA 1
ATOM 4350 C C . GLY A 1 544 ? 2.305 -15 -18.688 1 73.81 544 GLY A C 1
ATOM 4351 O O . GLY A 1 544 ? 2.148 -16.047 -18.062 1 73.81 544 GLY A O 1
ATOM 4352 N N . ASP A 1 545 ? 1.377 -14.102 -18.875 1 78.81 545 ASP A N 1
ATOM 4353 C CA . ASP A 1 545 ? 0.024 -14.352 -18.391 1 78.81 545 ASP A CA 1
ATOM 4354 C C . ASP A 1 545 ? -0.777 -15.172 -19.406 1 78.81 545 ASP A C 1
ATOM 4356 O O . ASP A 1 545 ? -1.907 -15.578 -19.125 1 78.81 545 ASP A O 1
ATOM 4360 N N . SER A 1 546 ? -0.109 -15.438 -20.5 1 79.88 546 SER A N 1
ATOM 4361 C CA . SER A 1 546 ? -0.826 -16.172 -21.547 1 79.88 546 SER A CA 1
ATOM 4362 C C . SER A 1 546 ? -1.436 -17.453 -20.984 1 79.88 546 SER A C 1
ATOM 4364 O O . SER A 1 546 ? -0.771 -18.203 -20.266 1 79.88 546 SER A O 1
ATOM 4366 N N . GLY A 1 547 ? -2.74 -17.625 -21.266 1 85.12 547 GLY A N 1
ATOM 4367 C CA . GLY A 1 547 ? -3.441 -18.812 -20.812 1 85.12 547 GLY A CA 1
ATOM 4368 C C . GLY A 1 547 ? -4.234 -18.578 -19.531 1 85.12 547 GLY A C 1
ATOM 4369 O O . GLY A 1 547 ? -5.062 -19.406 -19.156 1 85.12 547 GLY A O 1
ATOM 4370 N N . ALA A 1 548 ? -3.969 -17.5 -18.922 1 88.94 548 ALA A N 1
ATOM 4371 C CA . ALA A 1 548 ? -4.668 -17.219 -17.672 1 88.94 548 ALA A CA 1
ATOM 4372 C C . ALA A 1 548 ? -6.168 -17.062 -17.891 1 88.94 548 ALA A C 1
ATOM 4374 O O . ALA A 1 548 ? -6.594 -16.516 -18.906 1 88.94 548 ALA A O 1
ATOM 4375 N N . LEU A 1 549 ? -6.867 -17.562 -16.984 1 93.25 549 LEU A N 1
ATOM 4376 C CA . LEU A 1 549 ? -8.32 -17.438 -17.031 1 93.25 549 LEU A CA 1
ATOM 4377 C C . LEU A 1 549 ? -8.766 -16.062 -16.562 1 93.25 549 LEU A C 1
ATOM 4379 O O . LEU A 1 549 ? -8.266 -15.555 -15.547 1 93.25 549 LEU A O 1
ATOM 4383 N N . ILE A 1 550 ? -9.562 -15.5 -17.359 1 92.38 550 ILE A N 1
ATOM 4384 C CA . ILE A 1 550 ? -10.234 -14.273 -16.953 1 92.38 550 ILE A CA 1
ATOM 4385 C C . ILE A 1 550 ? -11.625 -14.602 -16.406 1 92.38 550 ILE A C 1
ATOM 4387 O O . ILE A 1 550 ? -12.406 -15.289 -17.062 1 92.38 550 ILE A O 1
ATOM 4391 N N . TRP A 1 551 ? -11.922 -14.133 -15.234 1 93.06 551 TRP A N 1
ATOM 4392 C CA . TRP A 1 551 ? -13.148 -14.555 -14.57 1 93.06 551 TRP A CA 1
ATOM 4393 C C . TRP A 1 551 ? -13.914 -13.359 -14.023 1 93.06 551 TRP A C 1
ATOM 4395 O O . TRP A 1 551 ? -13.344 -12.281 -13.844 1 93.06 551 TRP A O 1
ATOM 4405 N N . THR A 1 552 ? -15.133 -13.609 -13.812 1 87.88 552 THR A N 1
ATOM 4406 C CA . THR A 1 552 ? -16 -12.578 -13.266 1 87.88 552 THR A CA 1
ATOM 4407 C C . THR A 1 552 ? -16 -12.625 -11.742 1 87.88 552 THR A C 1
ATOM 4409 O O . THR A 1 552 ? -15.492 -13.57 -11.141 1 87.88 552 THR A O 1
ATOM 4412 N N . SER A 1 553 ? -16.594 -11.609 -11.156 1 83 553 SER A N 1
ATOM 4413 C CA . SER A 1 553 ? -16.609 -11.477 -9.703 1 83 553 SER A CA 1
ATOM 4414 C C . SER A 1 553 ? -17.406 -12.602 -9.047 1 83 553 SER A C 1
ATOM 4416 O O . SER A 1 553 ? -17.141 -12.961 -7.898 1 83 553 SER A O 1
ATOM 4418 N N . ASP A 1 554 ? -18.359 -13.156 -9.742 1 83.19 554 ASP A N 1
ATOM 4419 C CA . ASP A 1 554 ? -19.188 -14.219 -9.18 1 83.19 554 ASP A CA 1
ATOM 4420 C C . ASP A 1 554 ? -18.594 -15.594 -9.484 1 83.19 554 ASP A C 1
ATOM 4422 O O . ASP A 1 554 ? -19.234 -16.625 -9.227 1 83.19 554 ASP A O 1
ATOM 4426 N N . GLY A 1 555 ? -17.453 -15.648 -10.094 1 89.62 555 GLY A N 1
ATOM 4427 C CA . GLY A 1 555 ? -16.75 -16.906 -10.258 1 89.62 555 GLY A CA 1
ATOM 4428 C C . GLY A 1 555 ? -17.094 -17.625 -11.547 1 89.62 555 GLY A C 1
ATOM 4429 O O . GLY A 1 555 ? -17.188 -18.859 -11.57 1 89.62 555 GLY A O 1
ATOM 4430 N N . ARG A 1 556 ? -17.422 -17.031 -12.617 1 91.31 556 ARG A N 1
ATOM 4431 C CA . ARG A 1 556 ? -17.656 -17.641 -13.922 1 91.31 556 ARG A CA 1
ATOM 4432 C C . ARG A 1 556 ? -16.484 -17.375 -14.859 1 91.31 556 ARG A C 1
ATOM 4434 O O . ARG A 1 556 ? -15.867 -16.312 -14.812 1 91.31 556 ARG A O 1
ATOM 4441 N N . MET A 1 557 ? -16.281 -18.281 -15.641 1 93.88 557 MET A N 1
ATOM 4442 C CA . MET A 1 557 ? -15.242 -18.109 -16.656 1 93.88 557 MET A CA 1
ATOM 4443 C C . MET A 1 557 ? -15.703 -17.141 -17.75 1 93.88 557 MET A C 1
ATOM 4445 O O . MET A 1 557 ? -16.781 -17.312 -18.312 1 93.88 557 MET A O 1
ATOM 4449 N N . LEU A 1 558 ? -14.906 -16.172 -18 1 90.94 558 LEU A N 1
ATOM 4450 C CA . LEU A 1 558 ? -15.273 -15.219 -19.047 1 90.94 558 LEU A CA 1
ATOM 4451 C C . LEU A 1 558 ? -14.453 -15.461 -20.312 1 90.94 558 LEU A C 1
ATOM 4453 O O . LEU A 1 558 ? -15.016 -15.516 -21.406 1 90.94 558 LEU A O 1
ATOM 4457 N N . ALA A 1 559 ? -13.188 -15.531 -20.125 1 90.56 559 ALA A N 1
ATOM 4458 C CA . ALA A 1 559 ? -12.32 -15.664 -21.281 1 90.56 559 ALA A CA 1
ATOM 4459 C C . ALA A 1 559 ? -10.977 -16.266 -20.906 1 90.56 559 ALA A C 1
ATOM 4461 O O . ALA A 1 559 ? -10.602 -16.281 -19.734 1 90.56 559 ALA A O 1
ATOM 4462 N N . VAL A 1 560 ? -10.32 -16.812 -21.891 1 90.19 560 VAL A N 1
ATOM 4463 C CA . VAL A 1 560 ? -8.945 -17.281 -21.734 1 90.19 560 VAL A CA 1
ATOM 4464 C C . VAL A 1 560 ? -7.984 -16.312 -22.422 1 90.19 560 VAL A C 1
ATOM 4466 O O . VAL A 1 560 ? -8.133 -16.031 -23.609 1 90.19 560 VAL A O 1
ATOM 4469 N N . LEU A 1 561 ? -7.035 -15.898 -21.672 1 87.19 561 LEU A N 1
ATOM 4470 C CA . LEU A 1 561 ? -6.121 -14.859 -22.141 1 87.19 561 LEU A CA 1
ATOM 4471 C C . LEU A 1 561 ? -5.188 -15.406 -23.219 1 87.19 561 LEU A C 1
ATOM 4473 O O . LEU A 1 561 ? -4.613 -16.484 -23.062 1 87.19 561 LEU A O 1
ATOM 4477 N N . HIS A 1 562 ? -5.074 -14.695 -24.297 1 77.75 562 HIS A N 1
ATOM 4478 C CA . HIS A 1 562 ? -4.18 -15.172 -25.344 1 77.75 562 HIS A CA 1
ATOM 4479 C C . HIS A 1 562 ? -3.205 -14.078 -25.766 1 77.75 562 HIS A C 1
ATOM 4481 O O . HIS A 1 562 ? -2.068 -14.367 -26.156 1 77.75 562 HIS A O 1
ATOM 4487 N N . SER A 1 563 ? -3.684 -12.781 -25.875 1 68.12 563 SER A N 1
ATOM 4488 C CA . SER A 1 563 ? -2.768 -11.758 -26.359 1 68.12 563 SER A CA 1
ATOM 4489 C C . SER A 1 563 ? -3.068 -10.398 -25.734 1 68.12 563 SER A C 1
ATOM 4491 O O . SER A 1 563 ? -4.008 -10.273 -24.938 1 68.12 563 SER A O 1
ATOM 4493 N N . GLY A 1 564 ? -2.117 -9.562 -25.859 1 65.62 564 GLY A N 1
ATOM 4494 C CA . GLY A 1 564 ? -2.271 -8.188 -25.391 1 65.62 564 GLY A CA 1
ATOM 4495 C C . GLY A 1 564 ? -1.646 -7.168 -26.312 1 65.62 564 GLY A C 1
ATOM 4496 O O . GLY A 1 564 ? -0.771 -7.5 -27.125 1 65.62 564 GLY A O 1
ATOM 4497 N N . MET A 1 565 ? -2.354 -6.027 -26.5 1 53.22 565 MET A N 1
ATOM 4498 C CA . MET A 1 565 ? -1.812 -4.91 -27.266 1 53.22 565 MET A CA 1
ATOM 4499 C C . MET A 1 565 ? -1.202 -3.861 -26.344 1 53.22 565 MET A C 1
ATOM 4501 O O . MET A 1 565 ? -1.886 -3.324 -25.469 1 53.22 565 MET A O 1
ATOM 4505 N N . PRO A 1 566 ? 0.108 -3.898 -26.375 1 47.97 566 PRO A N 1
ATOM 4506 C CA . PRO A 1 566 ? 0.723 -2.861 -25.547 1 47.97 566 PRO A CA 1
ATOM 4507 C C . PRO A 1 566 ? 0.214 -1.461 -25.875 1 47.97 566 PRO A C 1
ATOM 4509 O O . PRO A 1 566 ? -0.392 -1.253 -26.922 1 47.97 566 PRO A O 1
ATOM 4512 N N . ARG A 1 567 ? 0.646 -0.458 -25.125 1 44.38 567 ARG A N 1
ATOM 4513 C CA . ARG A 1 567 ? 0.244 0.945 -25.125 1 44.38 567 ARG A CA 1
ATOM 4514 C C . ARG A 1 567 ? 0.243 1.513 -26.547 1 44.38 567 ARG A C 1
ATOM 4516 O O . ARG A 1 567 ? 1.265 1.479 -27.234 1 44.38 567 ARG A O 1
ATOM 4523 N N . GLY A 1 568 ? -0.85 1.369 -27.297 1 35.31 568 GLY A N 1
ATOM 4524 C CA . GLY A 1 568 ? -0.921 2.045 -28.578 1 35.31 568 GLY A CA 1
ATOM 4525 C C . GLY A 1 568 ? -0.494 3.498 -28.516 1 35.31 568 GLY A C 1
ATOM 4526 O O . GLY A 1 568 ? -0.292 4.043 -27.422 1 35.31 568 GLY A O 1
ATOM 4527 N N . PRO A 1 569 ? -0.121 4.059 -29.719 1 32.94 569 PRO A N 1
ATOM 4528 C CA . PRO A 1 569 ? 0.297 5.457 -29.844 1 32.94 569 PRO A CA 1
ATOM 4529 C C . PRO A 1 569 ? -0.579 6.41 -29.031 1 32.94 569 PRO A C 1
ATOM 4531 O O . PRO A 1 569 ? -0.103 7.453 -28.578 1 32.94 569 PRO A O 1
ATOM 4534 N N . TYR A 1 570 ? -1.898 6.363 -29.266 1 31.41 570 TYR A N 1
ATOM 4535 C CA . TYR A 1 570 ? -2.65 7.559 -28.906 1 31.41 570 TYR A CA 1
ATOM 4536 C C . TYR A 1 570 ? -2.871 7.629 -27.391 1 31.41 570 TYR A C 1
ATOM 4538 O O . TYR A 1 570 ? -2.701 8.688 -26.781 1 31.41 570 TYR A O 1
ATOM 4546 N N . ASN A 1 571 ? -3.76 6.664 -26.797 1 36.94 571 ASN A N 1
ATOM 4547 C CA . ASN A 1 571 ? -4.242 7.023 -25.469 1 36.94 571 ASN A CA 1
ATOM 4548 C C . ASN A 1 571 ? -3.631 6.133 -24.391 1 36.94 571 ASN A C 1
ATOM 4550 O O . ASN A 1 571 ? -4.188 6 -23.297 1 36.94 571 ASN A O 1
ATOM 4554 N N . ASN A 1 572 ? -2.398 5.559 -24.609 1 42.56 572 ASN A N 1
ATOM 4555 C CA . ASN A 1 572 ? -1.512 4.961 -23.609 1 42.56 572 ASN A CA 1
ATOM 4556 C C . ASN A 1 572 ? -2.225 3.883 -22.797 1 42.56 572 ASN A C 1
ATOM 4558 O O . ASN A 1 572 ? -1.956 3.715 -21.609 1 42.56 572 ASN A O 1
ATOM 4562 N N . THR A 1 573 ? -3.404 3.279 -23.391 1 47.25 573 THR A N 1
ATOM 4563 C CA . THR A 1 573 ? -4.09 2.285 -22.578 1 47.25 573 THR A CA 1
ATOM 4564 C C . THR A 1 573 ? -3.723 0.873 -23.031 1 47.25 573 THR A C 1
ATOM 4566 O O . THR A 1 573 ? -3.73 0.57 -24.219 1 47.25 573 THR A O 1
ATOM 4569 N N . HIS A 1 574 ? -3.256 -0.004 -22.281 1 62.16 574 HIS A N 1
ATOM 4570 C CA . HIS A 1 574 ? -3.023 -1.432 -22.469 1 62.16 574 HIS A CA 1
ATOM 4571 C C . HIS A 1 574 ? -4.34 -2.189 -22.609 1 62.16 574 HIS A C 1
ATOM 4573 O O . HIS A 1 574 ? -5.305 -1.901 -21.891 1 62.16 574 HIS A O 1
ATOM 4579 N N . VAL A 1 575 ? -4.473 -2.939 -23.781 1 68.06 575 VAL A N 1
ATOM 4580 C CA . VAL A 1 575 ? -5.668 -3.756 -23.969 1 68.06 575 VAL A CA 1
ATOM 4581 C C . VAL A 1 575 ? -5.285 -5.234 -24 1 68.06 575 VAL A C 1
ATOM 4583 O O . VAL A 1 575 ? -4.305 -5.617 -24.641 1 68.06 575 VAL A O 1
ATOM 4586 N N . THR A 1 576 ? -6.012 -6.035 -23.25 1 80.19 576 THR A N 1
ATOM 4587 C CA . THR A 1 576 ? -5.832 -7.48 -23.203 1 80.19 576 THR A CA 1
ATOM 4588 C C . THR A 1 576 ? -6.922 -8.188 -24 1 80.19 576 THR A C 1
ATOM 4590 O O . THR A 1 576 ? -8.086 -7.797 -23.953 1 80.19 576 THR A O 1
ATOM 4593 N N . PHE A 1 577 ? -6.531 -9.18 -24.781 1 78.19 577 PHE A N 1
ATOM 4594 C CA . PHE A 1 577 ? -7.484 -9.93 -25.594 1 78.19 577 PHE A CA 1
ATOM 4595 C C . PHE A 1 577 ? -7.582 -11.375 -25.109 1 78.19 577 PHE A C 1
ATOM 4597 O O . PHE A 1 577 ? -6.574 -11.984 -24.75 1 78.19 577 PHE A O 1
ATOM 4604 N N . GLY A 1 578 ? -8.789 -11.883 -25.094 1 85.81 578 GLY A N 1
ATOM 4605 C CA . GLY A 1 578 ? -9.031 -13.266 -24.719 1 85.81 578 GLY A CA 1
ATOM 4606 C C . GLY A 1 578 ? -10.109 -13.938 -25.547 1 85.81 578 GLY A C 1
ATOM 4607 O O . GLY A 1 578 ? -10.953 -13.266 -26.141 1 85.81 578 GLY A O 1
ATOM 4608 N N . THR A 1 579 ? -10.016 -15.234 -25.656 1 86.06 579 THR A N 1
ATOM 4609 C CA . THR A 1 579 ? -11.039 -16.047 -26.312 1 86.06 579 THR A CA 1
ATOM 4610 C C . THR A 1 579 ? -12.18 -16.359 -25.344 1 86.06 579 THR A C 1
ATOM 4612 O O . THR A 1 579 ? -11.938 -16.766 -24.203 1 86.06 579 THR A O 1
ATOM 4615 N N . PRO A 1 580 ? -13.391 -16.125 -25.797 1 87.12 580 PRO A N 1
ATOM 4616 C CA . PRO A 1 580 ? -14.5 -16.391 -24.875 1 87.12 580 PRO A CA 1
ATOM 4617 C C . PRO A 1 580 ? -14.484 -17.812 -24.328 1 87.12 580 PRO A C 1
ATOM 4619 O O . PRO A 1 580 ? -14.305 -18.781 -25.094 1 87.12 580 PRO A O 1
ATOM 4622 N N . ALA A 1 581 ? -14.75 -17.938 -23.062 1 91.62 581 ALA A N 1
ATOM 4623 C CA . ALA A 1 581 ? -14.633 -19.219 -22.375 1 91.62 581 ALA A CA 1
ATOM 4624 C C . ALA A 1 581 ? -15.75 -20.172 -22.812 1 91.62 581 ALA A C 1
ATOM 4626 O O . ALA A 1 581 ? -15.539 -21.391 -22.875 1 91.62 581 ALA A O 1
ATOM 4627 N N . TRP A 1 582 ? -16.938 -19.656 -23.062 1 90.06 582 TRP A N 1
ATOM 4628 C CA . TRP A 1 582 ? -18.016 -20.547 -23.469 1 90.06 582 TRP A CA 1
ATOM 4629 C C . TRP A 1 582 ? -17.656 -21.297 -24.734 1 90.06 582 TRP A C 1
ATOM 4631 O O . TRP A 1 582 ? -17.984 -22.484 -24.875 1 90.06 582 TRP A O 1
ATOM 4641 N N . TRP A 1 583 ? -17.062 -20.609 -25.641 1 88.56 583 TRP A N 1
ATOM 4642 C CA . TRP A 1 583 ? -16.656 -21.234 -26.891 1 88.56 583 TRP A CA 1
ATOM 4643 C C . TRP A 1 583 ? -15.531 -22.234 -26.656 1 88.56 583 TRP A C 1
ATOM 4645 O O . TRP A 1 583 ? -15.516 -23.312 -27.266 1 88.56 583 TRP A O 1
ATOM 4655 N N . VAL A 1 584 ? -14.617 -21.875 -25.828 1 89 584 VAL A N 1
ATOM 4656 C CA . VAL A 1 584 ? -13.523 -22.781 -25.484 1 89 584 VAL A CA 1
ATOM 4657 C C . VAL A 1 584 ? -14.086 -24.078 -24.906 1 89 584 VAL A C 1
ATOM 4659 O O . VAL A 1 584 ? -13.664 -25.172 -25.297 1 89 584 VAL A O 1
ATOM 4662 N N . VAL A 1 585 ? -14.984 -23.969 -23.984 1 91.31 585 VAL A N 1
ATOM 4663 C CA . VAL A 1 585 ? -15.594 -25.125 -23.344 1 91.31 585 VAL A CA 1
ATOM 4664 C C . VAL A 1 585 ? -16.328 -25.953 -24.391 1 91.31 585 VAL A C 1
ATOM 4666 O O . VAL A 1 585 ? -16.312 -27.188 -24.328 1 91.31 585 VAL A O 1
ATOM 4669 N N . GLU A 1 586 ? -16.938 -25.328 -25.297 1 89.5 586 GLU A N 1
ATOM 4670 C CA . GLU A 1 586 ? -17.609 -26.047 -26.375 1 89.5 586 GLU A CA 1
ATOM 4671 C C . GLU A 1 586 ? -16.625 -26.859 -27.203 1 89.5 586 GLU A C 1
ATOM 4673 O O . GLU A 1 586 ? -16.906 -27.984 -27.578 1 89.5 586 GLU A O 1
ATOM 4678 N N . GLN A 1 587 ? -15.539 -26.266 -27.547 1 86.75 587 GLN A N 1
ATOM 4679 C CA . GLN A 1 587 ? -14.508 -26.969 -28.297 1 86.75 587 GLN A CA 1
ATOM 4680 C C . GLN A 1 587 ? -13.977 -28.156 -27.516 1 86.75 587 GLN A C 1
ATOM 4682 O O . GLN A 1 587 ? -13.719 -29.219 -28.078 1 86.75 587 GLN A O 1
ATOM 4687 N N . LEU A 1 588 ? -13.812 -28.016 -26.281 1 89.38 588 LEU A N 1
ATOM 4688 C CA . LEU A 1 588 ? -13.297 -29.078 -25.438 1 89.38 588 LEU A CA 1
ATOM 4689 C C . LEU A 1 588 ? -14.32 -30.203 -25.297 1 89.38 588 LEU A C 1
ATOM 4691 O O . LEU A 1 588 ? -13.961 -31.391 -25.281 1 89.38 588 LEU A O 1
ATOM 4695 N N . LYS A 1 589 ? -15.547 -29.844 -25.234 1 90.5 589 LYS A N 1
ATOM 4696 C CA . LYS A 1 589 ? -16.594 -30.859 -25.141 1 90.5 589 LYS A CA 1
ATOM 4697 C C . LYS A 1 589 ? -16.719 -31.656 -26.422 1 90.5 589 LYS A C 1
ATOM 4699 O O . LYS A 1 589 ? -17.172 -32.812 -26.422 1 90.5 589 LYS A O 1
ATOM 4704 N N . ALA A 1 590 ? -16.359 -31.016 -27.5 1 87.81 590 ALA A N 1
ATOM 4705 C CA . ALA A 1 590 ? -16.312 -31.75 -28.766 1 87.81 590 ALA A CA 1
ATOM 4706 C C . ALA A 1 590 ? -15.227 -32.812 -28.734 1 87.81 590 ALA A C 1
ATOM 4708 O O . ALA A 1 590 ? -15.398 -33.906 -29.281 1 87.81 590 ALA A O 1
ATOM 4709 N N . GLN A 1 591 ? -14.141 -32.5 -28.125 1 85.94 591 GLN A N 1
ATOM 4710 C CA . GLN A 1 591 ? -13.016 -33.438 -28 1 85.94 591 GLN A CA 1
ATOM 4711 C C . GLN A 1 591 ? -13.227 -34.406 -26.844 1 85.94 591 GLN A C 1
ATOM 4713 O O . GLN A 1 591 ? -12.836 -35.562 -26.938 1 85.94 591 GLN A O 1
ATOM 4718 N N . TYR A 1 592 ? -13.734 -33.844 -25.781 1 91.06 592 TYR A N 1
ATOM 4719 C CA . TYR A 1 592 ? -14.039 -34.625 -24.578 1 91.06 592 TYR A CA 1
ATOM 4720 C C . TYR A 1 592 ? -15.523 -34.531 -24.25 1 91.06 592 TYR A C 1
ATOM 4722 O O . TYR A 1 592 ? -15.938 -33.75 -23.406 1 91.06 592 TYR A O 1
ATOM 4730 N N . PRO A 1 593 ? -16.312 -35.375 -24.719 1 90.31 593 PRO A N 1
ATOM 4731 C CA . PRO A 1 593 ? -17.766 -35.25 -24.641 1 90.31 593 PRO A CA 1
ATOM 4732 C C . PRO A 1 593 ? -18.281 -35.281 -23.203 1 90.31 593 PRO A C 1
ATOM 4734 O O . PRO A 1 593 ? -19.328 -34.688 -22.906 1 90.31 593 PRO A O 1
ATOM 4737 N N . ASN A 1 594 ? -17.625 -35.938 -22.266 1 90.12 594 ASN A N 1
ATOM 4738 C CA . ASN A 1 594 ? -18.109 -36.062 -20.891 1 90.12 594 ASN A CA 1
ATOM 4739 C C . ASN A 1 594 ? -17.312 -35.156 -19.938 1 90.12 594 ASN A C 1
ATOM 4741 O O . ASN A 1 594 ? -17.266 -35.375 -18.734 1 90.12 594 ASN A O 1
ATOM 4745 N N . ALA A 1 595 ? -16.766 -34.125 -20.484 1 91.56 595 ALA A N 1
ATOM 4746 C CA . ALA A 1 595 ? -15.906 -33.25 -19.703 1 91.56 595 ALA A CA 1
ATOM 4747 C C . ALA A 1 595 ? -16.703 -32.594 -18.578 1 91.56 595 ALA A C 1
ATOM 4749 O O . ALA A 1 595 ? -17.812 -32.094 -18.797 1 91.56 595 ALA A O 1
ATOM 4750 N N . ASP A 1 596 ? -16.156 -32.625 -17.312 1 91.31 596 ASP A N 1
ATOM 4751 C CA . ASP A 1 596 ? -16.734 -31.984 -16.125 1 91.31 596 ASP A CA 1
ATOM 4752 C C . ASP A 1 596 ? -15.789 -30.922 -15.562 1 91.31 596 ASP A C 1
ATOM 4754 O O . ASP A 1 596 ? -14.711 -31.25 -15.078 1 91.31 596 ASP A O 1
ATOM 4758 N N . PHE A 1 597 ? -16.281 -29.734 -15.547 1 92.12 597 PHE A N 1
ATOM 4759 C CA . PHE A 1 597 ? -15.438 -28.625 -15.148 1 92.12 597 PHE A CA 1
ATOM 4760 C C . PHE A 1 597 ? -15.703 -28.234 -13.695 1 92.12 597 PHE A C 1
ATOM 4762 O O . PHE A 1 597 ? -15.086 -27.297 -13.18 1 92.12 597 PHE A O 1
ATOM 4769 N N . ASN A 1 598 ? -16.578 -28.875 -12.969 1 90.19 598 ASN A N 1
ATOM 4770 C CA . ASN A 1 598 ? -17.047 -28.391 -11.672 1 90.19 598 ASN A CA 1
ATOM 4771 C C . ASN A 1 598 ? -16.672 -29.344 -10.539 1 90.19 598 ASN A C 1
ATOM 4773 O O . ASN A 1 598 ? -16.922 -29.047 -9.375 1 90.19 598 ASN A O 1
ATOM 4777 N N . ARG A 1 599 ? -16.016 -30.406 -10.844 1 87.94 599 ARG A N 1
ATOM 4778 C CA . ARG A 1 599 ? -15.633 -31.344 -9.789 1 87.94 599 ARG A CA 1
ATOM 4779 C C . ARG A 1 599 ? -14.516 -30.781 -8.922 1 87.94 599 ARG A C 1
ATOM 4781 O O . ARG A 1 599 ? -13.594 -30.125 -9.438 1 87.94 599 ARG A O 1
ATOM 4788 N N . THR A 1 600 ? -14.594 -31.125 -7.633 1 88.75 600 THR A N 1
ATOM 4789 C CA . THR A 1 600 ? -13.664 -30.516 -6.691 1 88.75 600 THR A CA 1
ATOM 4790 C C . THR A 1 600 ? -12.672 -31.547 -6.164 1 88.75 600 THR A C 1
ATOM 4792 O O . THR A 1 600 ? -11.711 -31.203 -5.48 1 88.75 600 THR A O 1
ATOM 4795 N N . SER A 1 601 ? -12.938 -32.781 -6.398 1 86.19 601 SER A N 1
ATOM 4796 C CA . SER A 1 601 ? -12.008 -33.844 -6.008 1 86.19 601 SER A CA 1
ATOM 4797 C C . SER A 1 601 ? -11.305 -34.438 -7.223 1 86.19 601 SER A C 1
ATOM 4799 O O . SER A 1 601 ? -11.883 -34.5 -8.312 1 86.19 601 SER A O 1
ATOM 4801 N N . TYR A 1 602 ? -10.086 -34.812 -7.055 1 88.12 602 TYR A N 1
ATOM 4802 C CA . TYR A 1 602 ? -9.32 -35.344 -8.164 1 88.12 602 TYR A CA 1
ATOM 4803 C C . TYR A 1 602 ? -9.93 -36.656 -8.648 1 88.12 602 TYR A C 1
ATOM 4805 O O . TYR A 1 602 ? -10.117 -36.875 -9.852 1 88.12 602 TYR A O 1
ATOM 4813 N N . PHE A 1 603 ? -10.211 -37.625 -7.684 1 83.56 603 PHE A N 1
ATOM 4814 C CA . PHE A 1 603 ? -10.836 -38.875 -8.039 1 83.56 603 PHE A CA 1
ATOM 4815 C C . PHE A 1 603 ? -12.328 -38.844 -7.746 1 83.56 603 PHE A C 1
ATOM 4817 O O . PHE A 1 603 ? -12.773 -38.125 -6.848 1 83.56 603 PHE A O 1
ATOM 4824 N N . PRO A 1 604 ? -13.094 -39.469 -8.609 1 73.75 604 PRO A N 1
ATOM 4825 C CA . PRO A 1 604 ? -14.523 -39.562 -8.32 1 73.75 604 PRO A CA 1
ATOM 4826 C C . PRO A 1 604 ? -14.82 -40.219 -6.977 1 73.75 604 PRO A C 1
ATOM 4828 O O . PRO A 1 604 ? -14.039 -41.062 -6.523 1 73.75 604 PRO A O 1
ATOM 4831 N N . PRO A 1 605 ? -15.766 -39.562 -6.203 1 62.81 605 PRO A N 1
ATOM 4832 C CA . PRO A 1 605 ? -16.109 -40.188 -4.918 1 62.81 605 PRO A CA 1
ATOM 4833 C C . PRO A 1 605 ? -16.359 -41.688 -5.035 1 62.81 605 PRO A C 1
ATOM 4835 O O . PRO A 1 605 ? -16.891 -42.156 -6.051 1 62.81 605 PRO A O 1
ATOM 4838 N N . LYS A 1 606 ? -15.586 -42.531 -4.34 1 54.19 606 LYS A N 1
ATOM 4839 C CA . LYS A 1 606 ? -15.867 -43.969 -4.289 1 54.19 606 LYS A CA 1
ATOM 4840 C C . LYS A 1 606 ? -17.344 -44.219 -3.992 1 54.19 606 LYS A C 1
ATOM 4842 O O . LYS A 1 606 ? -17.906 -43.625 -3.07 1 54.19 606 LYS A O 1
ATOM 4847 N N . PHE A 1 607 ? -18.016 -44.438 -5.125 1 42.25 607 PHE A N 1
ATOM 4848 C CA . PHE A 1 607 ? -19.312 -45 -4.836 1 42.25 607 PHE A CA 1
ATOM 4849 C C . PHE A 1 607 ? -19.219 -46.062 -3.756 1 42.25 607 PHE A C 1
ATOM 4851 O O . PHE A 1 607 ? -18.422 -47 -3.873 1 42.25 607 PHE A O 1
ATOM 4858 N N . ASN A 1 608 ? -19.328 -45.719 -2.594 1 35.41 608 ASN A N 1
ATOM 4859 C CA . ASN A 1 608 ? -19.672 -46.844 -1.742 1 35.41 608 ASN A CA 1
ATOM 4860 C C . ASN A 1 608 ? -20.859 -47.625 -2.307 1 35.41 608 ASN A C 1
ATOM 4862 O O . ASN A 1 608 ? -21.922 -47.031 -2.561 1 35.41 608 ASN A O 1
ATOM 4866 N N . GLU A 1 609 ? -20.656 -48.75 -3.039 1 31.33 609 GLU A N 1
ATOM 4867 C CA . GLU A 1 609 ? -21.672 -49.781 -3.203 1 31.33 609 GLU A CA 1
ATOM 4868 C C . GLU A 1 609 ? -22.469 -49.969 -1.921 1 31.33 609 GLU A C 1
ATOM 4870 O O . GLU A 1 609 ? -23.484 -50.688 -1.917 1 31.33 609 GLU A O 1
ATOM 4875 N N . GLY A 1 610 ? -22.031 -49.719 -0.681 1 27.5 610 GLY A N 1
ATOM 4876 C CA . GLY A 1 610 ? -22.891 -50.344 0.329 1 27.5 610 GLY A CA 1
ATOM 4877 C C . GLY A 1 610 ? -24.25 -49.688 0.434 1 27.5 610 GLY A C 1
ATOM 4878 O O . GLY A 1 610 ? -25.094 -50.125 1.228 1 27.5 610 GLY A O 1
ATOM 4879 N N . ASP A 1 611 ? -24.938 -48.688 -0.202 1 24.25 611 ASP A N 1
ATOM 4880 C CA . ASP A 1 611 ? -26.344 -49 0.004 1 24.25 611 ASP A CA 1
ATOM 4881 C C . ASP A 1 611 ? -26.891 -49.875 -1.132 1 24.25 611 ASP A C 1
ATOM 4883 O O . ASP A 1 611 ? -26.562 -49.656 -2.299 1 24.25 611 ASP A O 1
ATOM 4887 N N . MET B 1 1 ? -30.734 12.664 19.156 1 38.59 1 MET B N 1
ATOM 4888 C CA . MET B 1 1 ? -29.875 12.32 18.031 1 38.59 1 MET B CA 1
ATOM 4889 C C . MET B 1 1 ? -28.531 11.789 18.5 1 38.59 1 MET B C 1
ATOM 4891 O O . MET B 1 1 ? -28.031 10.789 17.969 1 38.59 1 MET B O 1
ATOM 4895 N N . GLU B 1 2 ? -27.953 12.594 19.453 1 50.06 2 GLU B N 1
ATOM 4896 C CA . GLU B 1 2 ? -26.688 12.242 20.078 1 50.06 2 GLU B CA 1
ATOM 4897 C C . GLU B 1 2 ? -26.766 10.883 20.766 1 50.06 2 GLU B C 1
ATOM 4899 O O . GLU B 1 2 ? -25.844 10.078 20.688 1 50.06 2 GLU B O 1
ATOM 4904 N N . ASP B 1 3 ? -27.953 10.602 21.297 1 62.72 3 ASP B N 1
ATOM 4905 C CA . ASP B 1 3 ? -28.141 9.391 22.094 1 62.72 3 ASP B CA 1
ATOM 4906 C C . ASP B 1 3 ? -28.234 8.156 21.203 1 62.72 3 ASP B C 1
ATOM 4908 O O . ASP B 1 3 ? -27.688 7.098 21.531 1 62.72 3 ASP B O 1
ATOM 4912 N N . LYS B 1 4 ? -28.719 8.406 20 1 74.62 4 LYS B N 1
ATOM 4913 C CA . LYS B 1 4 ? -28.875 7.277 19.078 1 74.62 4 LYS B CA 1
ATOM 4914 C C . LYS B 1 4 ? -27.547 6.875 18.469 1 74.62 4 LYS B C 1
ATOM 4916 O O . LYS B 1 4 ? -27.281 5.688 18.266 1 74.62 4 LYS B O 1
ATOM 4921 N N . GLU B 1 5 ? -26.656 7.836 18.359 1 78.12 5 GLU B N 1
ATOM 4922 C CA . GLU B 1 5 ? -25.375 7.602 17.703 1 78.12 5 GLU B CA 1
ATOM 4923 C C . GLU B 1 5 ? -24.484 6.66 18.516 1 78.12 5 GLU B C 1
ATOM 4925 O O . GLU B 1 5 ? -23.703 5.898 17.953 1 78.12 5 GLU B O 1
ATOM 4930 N N . GLN B 1 6 ? -24.797 6.727 19.797 1 78.44 6 GLN B N 1
ATOM 4931 C CA . GLN B 1 6 ? -23.906 5.949 20.656 1 78.44 6 GLN B CA 1
ATOM 4932 C C . GLN B 1 6 ? -24.531 4.621 21.047 1 78.44 6 GLN B C 1
ATOM 4934 O O . GLN B 1 6 ? -23.906 3.801 21.719 1 78.44 6 GLN B O 1
ATOM 4939 N N . ARG B 1 7 ? -25.75 4.41 20.438 1 84.38 7 ARG B N 1
ATOM 4940 C CA . ARG B 1 7 ? -26.422 3.16 20.781 1 84.38 7 ARG B CA 1
ATOM 4941 C C . ARG B 1 7 ? -25.75 1.973 20.109 1 84.38 7 ARG B C 1
ATOM 4943 O O . ARG B 1 7 ? -25.406 2.043 18.922 1 84.38 7 ARG B O 1
ATOM 4950 N N . LYS B 1 8 ? -25.609 0.92 20.922 1 85.81 8 LYS B N 1
ATOM 4951 C CA . LYS B 1 8 ? -25.016 -0.297 20.391 1 85.81 8 LYS B CA 1
ATOM 4952 C C . LYS B 1 8 ? -25.953 -1.003 19.422 1 85.81 8 LYS B C 1
ATOM 4954 O O . LYS B 1 8 ? -27.172 -1.049 19.656 1 85.81 8 LYS B O 1
ATOM 4959 N N . LEU B 1 9 ? -25.422 -1.537 18.328 1 86.38 9 LEU B N 1
ATOM 4960 C CA . LEU B 1 9 ? -26.203 -2.184 17.281 1 86.38 9 LEU B CA 1
ATOM 4961 C C . LEU B 1 9 ? -27.016 -3.342 17.844 1 86.38 9 LEU B C 1
ATOM 4963 O O . LEU B 1 9 ? -28.156 -3.562 17.422 1 86.38 9 LEU B O 1
ATOM 4967 N N . ILE B 1 10 ? -26.469 -4.035 18.844 1 85.5 10 ILE B N 1
ATOM 4968 C CA . ILE B 1 10 ? -27.125 -5.219 19.406 1 85.5 10 ILE B CA 1
ATOM 4969 C C . ILE B 1 10 ? -28.406 -4.812 20.141 1 85.5 10 ILE B C 1
ATOM 4971 O O . ILE B 1 10 ? -29.312 -5.625 20.312 1 85.5 10 ILE B O 1
ATOM 4975 N N . ASP B 1 11 ? -28.516 -3.562 20.5 1 85.31 11 ASP B N 1
ATOM 4976 C CA . ASP B 1 11 ? -29.641 -3.072 21.266 1 85.31 11 ASP B CA 1
ATOM 4977 C C . ASP B 1 11 ? -30.688 -2.436 20.359 1 85.31 11 ASP B C 1
ATOM 4979 O O . ASP B 1 11 ? -31.734 -1.957 20.828 1 85.31 11 ASP B O 1
ATOM 4983 N N . ILE B 1 12 ? -30.469 -2.473 19.062 1 89 12 ILE B N 1
ATOM 4984 C CA . ILE B 1 12 ? -31.375 -1.838 18.125 1 89 12 ILE B CA 1
ATOM 4985 C C . ILE B 1 12 ? -32.219 -2.902 17.422 1 89 12 ILE B C 1
ATOM 4987 O O . ILE B 1 12 ? -31.703 -3.92 16.969 1 89 12 ILE B O 1
ATOM 4991 N N . THR B 1 13 ? -33.469 -2.654 17.391 1 88.75 13 THR B N 1
ATOM 4992 C CA . THR B 1 13 ? -34.375 -3.627 16.812 1 88.75 13 THR B CA 1
ATOM 4993 C C . THR B 1 13 ? -34.344 -3.562 15.281 1 88.75 13 THR B C 1
ATOM 4995 O O . THR B 1 13 ? -33.938 -2.549 14.711 1 88.75 13 THR B O 1
ATOM 4998 N N . ASP B 1 14 ? -34.719 -4.699 14.656 1 90 14 ASP B N 1
ATOM 4999 C CA . ASP B 1 14 ? -34.719 -4.758 13.203 1 90 14 ASP B CA 1
ATOM 5000 C C . ASP B 1 14 ? -35.719 -3.74 12.617 1 90 14 ASP B C 1
ATOM 5002 O O . ASP B 1 14 ? -35.469 -3.18 11.547 1 90 14 ASP B O 1
ATOM 5006 N N . GLU B 1 15 ? -36.719 -3.48 13.336 1 89.19 15 GLU B N 1
ATOM 5007 C CA . GLU B 1 15 ? -37.719 -2.504 12.883 1 89.19 15 GLU B CA 1
ATOM 5008 C C . GLU B 1 15 ? -37.094 -1.103 12.82 1 89.19 15 GLU B C 1
ATOM 5010 O O . GLU B 1 15 ? -37.375 -0.352 11.875 1 89.19 15 GLU B O 1
ATOM 5015 N N . GLU B 1 16 ? -36.375 -0.865 13.844 1 90.19 16 GLU B N 1
ATOM 5016 C CA . GLU B 1 16 ? -35.719 0.438 13.875 1 90.19 16 GLU B CA 1
ATOM 5017 C C . GLU B 1 16 ? -34.719 0.572 12.75 1 90.19 16 GLU B C 1
ATOM 5019 O O . GLU B 1 16 ? -34.594 1.641 12.148 1 90.19 16 GLU B O 1
ATOM 5024 N N . LEU B 1 17 ? -34 -0.503 12.516 1 90.81 17 LEU B N 1
ATOM 5025 C CA . LEU B 1 17 ? -32.969 -0.493 11.477 1 90.81 17 LEU B CA 1
ATOM 5026 C C . LEU B 1 17 ? -33.594 -0.356 10.094 1 90.81 17 LEU B C 1
ATOM 5028 O O . LEU B 1 17 ? -33.031 0.252 9.195 1 90.81 17 LEU B O 1
ATOM 5032 N N . VAL B 1 18 ? -34.781 -0.913 9.906 1 89.69 18 VAL B N 1
ATOM 5033 C CA . VAL B 1 18 ? -35.5 -0.766 8.648 1 89.69 18 VAL B CA 1
ATOM 5034 C C . VAL B 1 18 ? -35.969 0.678 8.484 1 89.69 18 VAL B C 1
ATOM 5036 O O . VAL B 1 18 ? -35.906 1.249 7.398 1 89.69 18 VAL B O 1
ATOM 5039 N N . ALA B 1 19 ? -36.406 1.217 9.594 1 86.31 19 ALA B N 1
ATOM 5040 C CA . ALA B 1 19 ? -36.844 2.604 9.586 1 86.31 19 ALA B CA 1
ATOM 5041 C C . ALA B 1 19 ? -35.719 3.557 9.227 1 86.31 19 ALA B C 1
ATOM 5043 O O . ALA B 1 19 ? -35.938 4.582 8.586 1 86.31 19 ALA B O 1
ATOM 5044 N N . ASP B 1 20 ? -34.594 3.139 9.664 1 86.69 20 ASP B N 1
ATOM 5045 C CA . ASP B 1 20 ? -33.438 3.998 9.43 1 86.69 20 ASP B CA 1
ATOM 5046 C C . ASP B 1 20 ? -32.812 3.74 8.055 1 86.69 20 ASP B C 1
ATOM 5048 O O . ASP B 1 20 ? -31.859 4.41 7.656 1 86.69 20 ASP B O 1
ATOM 5052 N N . GLY B 1 21 ? -33.281 2.705 7.34 1 84.38 21 GLY B N 1
ATOM 5053 C CA . GLY B 1 21 ? -32.844 2.43 5.98 1 84.38 21 GLY B CA 1
ATOM 5054 C C . GLY B 1 21 ? -31.641 1.505 5.922 1 84.38 21 GLY B C 1
ATOM 5055 O O . GLY B 1 21 ? -31.016 1.37 4.875 1 84.38 21 GLY B O 1
ATOM 5056 N N . PHE B 1 22 ? -31.281 0.938 7.086 1 87.31 22 PHE B N 1
ATOM 5057 C CA . PHE B 1 22 ? -30.109 0.065 7.125 1 87.31 22 PHE B CA 1
ATOM 5058 C C . PHE B 1 22 ? -30.5 -1.359 6.73 1 87.31 22 PHE B C 1
ATOM 5060 O O . PHE B 1 22 ? -29.625 -2.16 6.379 1 87.31 22 PHE B O 1
ATOM 5067 N N . LEU B 1 23 ? -31.719 -1.676 6.93 1 86.94 23 LEU B N 1
ATOM 5068 C CA . LEU B 1 23 ? -32.281 -2.975 6.551 1 86.94 23 LEU B CA 1
ATOM 5069 C C . LEU B 1 23 ? -33.469 -2.811 5.637 1 86.94 23 LEU B C 1
ATOM 5071 O O . LEU B 1 23 ? -34.094 -1.742 5.602 1 86.94 23 LEU B O 1
ATOM 5075 N N . GLY B 1 24 ? -33.875 -3.83 4.902 1 78.81 24 GLY B N 1
ATOM 5076 C CA . GLY B 1 24 ? -35.031 -3.795 4.039 1 78.81 24 GLY B CA 1
ATOM 5077 C C . GLY B 1 24 ? -34.719 -3.525 2.586 1 78.81 24 GLY B C 1
ATOM 5078 O O . GLY B 1 24 ? -33.562 -3.721 2.164 1 78.81 24 GLY B O 1
ATOM 5079 N N . ASP B 1 25 ? -35.594 -3.031 1.905 1 77 25 ASP B N 1
ATOM 5080 C CA . ASP B 1 25 ? -35.469 -2.811 0.469 1 77 25 ASP B CA 1
ATOM 5081 C C . ASP B 1 25 ? -34.594 -1.573 0.188 1 77 25 ASP B C 1
ATOM 5083 O O . ASP B 1 25 ? -34.875 -0.496 0.725 1 77 25 ASP B O 1
ATOM 5087 N N . GLY B 1 26 ? -33.5 -1.72 -0.478 1 72.38 26 GLY B N 1
ATOM 5088 C CA . GLY B 1 26 ? -32.656 -0.594 -0.862 1 72.38 26 GLY B CA 1
ATOM 5089 C C . GLY B 1 26 ? -31.406 -0.472 -0.023 1 72.38 26 GLY B C 1
ATOM 5090 O O . GLY B 1 26 ? -30.531 0.345 -0.322 1 72.38 26 GLY B O 1
ATOM 5091 N N . ALA B 1 27 ? -31.484 -1.263 1.06 1 80.25 27 ALA B N 1
ATOM 5092 C CA . ALA B 1 27 ? -30.297 -1.197 1.915 1 80.25 27 ALA B CA 1
ATOM 5093 C C . ALA B 1 27 ? -29.078 -1.798 1.217 1 80.25 27 ALA B C 1
ATOM 5095 O O . ALA B 1 27 ? -29.219 -2.674 0.36 1 80.25 27 ALA B O 1
ATOM 5096 N N . PHE B 1 28 ? -28.031 -1.257 1.552 1 75.56 28 PHE B N 1
ATOM 5097 C CA . PHE B 1 28 ? -26.781 -1.735 0.953 1 75.56 28 PHE B CA 1
ATOM 5098 C C . PHE B 1 28 ? -26.406 -3.098 1.519 1 75.56 28 PHE B C 1
ATOM 5100 O O . PHE B 1 28 ? -26.531 -3.336 2.721 1 75.56 28 PHE B O 1
ATOM 5107 N N . ALA B 1 29 ? -25.891 -3.891 0.672 1 74.44 29 ALA B N 1
ATOM 5108 C CA . ALA B 1 29 ? -25.562 -5.262 1.042 1 74.44 29 ALA B CA 1
ATOM 5109 C C . ALA B 1 29 ? -24.5 -5.285 2.139 1 74.44 29 ALA B C 1
ATOM 5111 O O . ALA B 1 29 ? -24.547 -6.121 3.047 1 74.44 29 ALA B O 1
ATOM 5112 N N . SER B 1 30 ? -23.609 -4.391 2.059 1 76 30 SER B N 1
ATOM 5113 C CA . SER B 1 30 ? -22.531 -4.371 3.041 1 76 30 SER B CA 1
ATOM 5114 C C . SER B 1 30 ? -23.062 -4.016 4.43 1 76 30 SER B C 1
ATOM 5116 O O . SER B 1 30 ? -22.594 -4.551 5.434 1 76 30 SER B O 1
ATOM 5118 N N . VAL B 1 31 ? -23.969 -3.125 4.453 1 81.88 31 VAL B N 1
ATOM 5119 C CA . VAL B 1 31 ? -24.562 -2.723 5.727 1 81.88 31 VAL B CA 1
ATOM 5120 C C . VAL B 1 31 ? -25.375 -3.877 6.312 1 81.88 31 VAL B C 1
ATOM 5122 O O . VAL B 1 31 ? -25.281 -4.168 7.508 1 81.88 31 VAL B O 1
ATOM 5125 N N . ILE B 1 32 ? -26.109 -4.512 5.422 1 83.06 32 ILE B N 1
ATOM 5126 C CA . ILE B 1 32 ? -26.906 -5.66 5.852 1 83.06 32 ILE B CA 1
ATOM 5127 C C . ILE B 1 32 ? -25.984 -6.746 6.398 1 83.06 32 ILE B C 1
ATOM 5129 O O . ILE B 1 32 ? -26.266 -7.348 7.438 1 83.06 32 ILE B O 1
ATOM 5133 N N . GLN B 1 33 ? -24.906 -6.926 5.715 1 82.94 33 GLN B N 1
ATOM 5134 C CA . GLN B 1 33 ? -23.953 -7.93 6.152 1 82.94 33 GLN B CA 1
ATOM 5135 C C . GLN B 1 33 ? -23.391 -7.598 7.539 1 82.94 33 GLN B C 1
ATOM 5137 O O . GLN B 1 33 ? -23.25 -8.484 8.383 1 82.94 33 GLN B O 1
ATOM 5142 N N . THR B 1 34 ? -23.031 -6.387 7.727 1 85.06 34 THR B N 1
ATOM 5143 C CA . THR B 1 34 ? -22.516 -5.953 9.016 1 85.06 34 THR B CA 1
ATOM 5144 C C . THR B 1 34 ? -23.531 -6.219 10.125 1 85.06 34 THR B C 1
ATOM 5146 O O . THR B 1 34 ? -23.188 -6.754 11.18 1 85.06 34 THR B O 1
ATOM 5149 N N . ILE B 1 35 ? -24.75 -5.883 9.844 1 86.19 35 ILE B N 1
ATOM 5150 C CA . ILE B 1 35 ? -25.812 -6.07 10.836 1 86.19 35 ILE B CA 1
ATOM 5151 C C . ILE B 1 35 ? -25.969 -7.559 11.141 1 86.19 35 ILE B C 1
ATOM 5153 O O . ILE B 1 35 ? -26.031 -7.957 12.305 1 86.19 35 ILE B O 1
ATOM 5157 N N . GLN B 1 36 ? -25.938 -8.391 10.094 1 85.31 36 GLN B N 1
ATOM 5158 C CA . GLN B 1 36 ? -26.109 -9.828 10.258 1 85.31 36 GLN B CA 1
ATOM 5159 C C . GLN B 1 36 ? -24.969 -10.445 11.047 1 85.31 36 GLN B C 1
ATOM 5161 O O . GLN B 1 36 ? -25.188 -11.211 11.984 1 85.31 36 GLN B O 1
ATOM 5166 N N . VAL B 1 37 ? -23.812 -10.07 10.742 1 86.12 37 VAL B N 1
ATOM 5167 C CA . VAL B 1 37 ? -22.641 -10.664 11.367 1 86.12 37 VAL B CA 1
ATOM 5168 C C . VAL B 1 37 ? -22.578 -10.242 12.836 1 86.12 37 VAL B C 1
ATO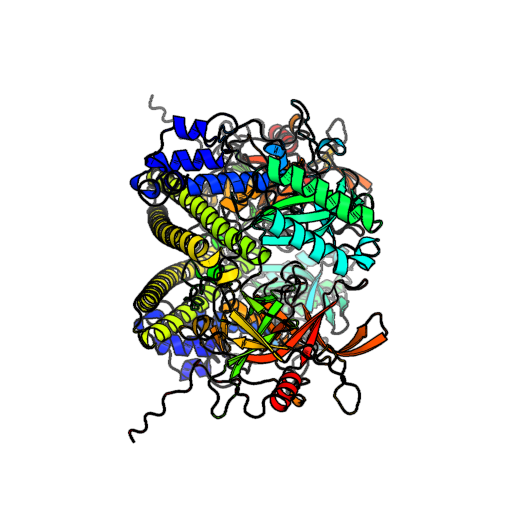M 5170 O O . VAL B 1 37 ? -22.25 -11.062 13.703 1 86.12 37 VAL B O 1
ATOM 5173 N N . VAL B 1 38 ? -22.875 -8.977 13.094 1 85.94 38 VAL B N 1
ATOM 5174 C CA . VAL B 1 38 ? -22.812 -8.469 14.461 1 85.94 38 VAL B CA 1
ATOM 5175 C C . VAL B 1 38 ? -23.891 -9.133 15.312 1 85.94 38 VAL B C 1
ATOM 5177 O O . VAL B 1 38 ? -23.625 -9.562 16.438 1 85.94 38 VAL B O 1
ATOM 5180 N N . LYS B 1 39 ? -25.047 -9.289 14.789 1 86 39 LYS B N 1
ATOM 5181 C CA . LYS B 1 39 ? -26.156 -9.844 15.555 1 86 39 LYS B CA 1
ATOM 5182 C C . LYS B 1 39 ? -26 -11.352 15.727 1 86 39 LYS B C 1
ATOM 5184 O O . LYS B 1 39 ? -26.391 -11.914 16.75 1 86 39 LYS B O 1
ATOM 5189 N N . GLU B 1 40 ? -25.391 -12.008 14.742 1 86.44 40 GLU B N 1
ATOM 5190 C CA . GLU B 1 40 ? -25.203 -13.453 14.805 1 86.44 40 GLU B CA 1
ATOM 5191 C C . GLU B 1 40 ? -24.031 -13.82 15.703 1 86.44 40 GLU B C 1
ATOM 5193 O O . GLU B 1 40 ? -23.906 -14.961 16.156 1 86.44 40 GLU B O 1
ATOM 5198 N N . ASN B 1 41 ? -23.219 -12.828 15.93 1 86.31 41 ASN B N 1
ATOM 5199 C CA . ASN B 1 41 ? -22.016 -13.102 16.734 1 86.31 41 ASN B CA 1
ATOM 5200 C C . ASN B 1 41 ? -21.797 -12.031 17.797 1 86.31 41 ASN B C 1
ATOM 5202 O O . ASN B 1 41 ? -20.781 -11.352 17.797 1 86.31 41 ASN B O 1
ATOM 5206 N N . PRO B 1 42 ? -22.578 -11.906 18.688 1 80.5 42 PRO B N 1
ATOM 5207 C CA . PRO B 1 42 ? -22.516 -10.836 19.688 1 80.5 42 PRO B CA 1
ATOM 5208 C C . PRO B 1 42 ? -21.266 -10.906 20.547 1 80.5 42 PRO B C 1
ATOM 5210 O O . PRO B 1 42 ? -20.766 -9.875 21 1 80.5 42 PRO B O 1
ATOM 5213 N N . ALA B 1 43 ? -20.719 -12.078 20.781 1 79.19 43 ALA B N 1
ATOM 5214 C CA . ALA B 1 43 ? -19.547 -12.242 21.641 1 79.19 43 ALA B CA 1
ATOM 5215 C C . ALA B 1 43 ? -18.281 -11.727 20.953 1 79.19 43 ALA B C 1
ATOM 5217 O O . ALA B 1 43 ? -17.344 -11.266 21.609 1 79.19 43 ALA B O 1
ATOM 5218 N N . LEU B 1 44 ? -18.312 -11.844 19.656 1 82.31 44 LEU B N 1
ATOM 5219 C CA . LEU B 1 44 ? -17.125 -11.445 18.906 1 82.31 44 LEU B CA 1
ATOM 5220 C C . LEU B 1 44 ? -17.156 -9.953 18.609 1 82.31 44 LEU B C 1
ATOM 5222 O O . LEU B 1 44 ? -16.125 -9.273 18.703 1 82.31 44 LEU B O 1
ATOM 5226 N N . LEU B 1 45 ? -18.266 -9.43 18.172 1 77.5 45 LEU B N 1
ATOM 5227 C CA . LEU B 1 45 ? -18.328 -8.047 17.719 1 77.5 45 LEU B CA 1
ATOM 5228 C C . LEU B 1 45 ? -19.453 -7.297 18.438 1 77.5 45 LEU B C 1
ATOM 5230 O O . LEU B 1 45 ? -19.312 -6.113 18.75 1 77.5 45 LEU B O 1
ATOM 5234 N N . GLY B 1 46 ? -20.562 -7.82 18.656 1 62.59 46 GLY B N 1
ATOM 5235 C CA . GLY B 1 46 ? -21.812 -7.18 19 1 62.59 46 GLY B CA 1
ATOM 5236 C C . GLY B 1 46 ? -21.781 -6.469 20.344 1 62.59 46 GLY B C 1
ATOM 5237 O O . GLY B 1 46 ? -22.312 -5.367 20.484 1 62.59 46 GLY B O 1
ATOM 5238 N N . CYS B 1 47 ? -21.172 -7.016 21.25 1 61.5 47 CYS B N 1
ATOM 5239 C CA . CYS B 1 47 ? -21.266 -6.453 22.594 1 61.5 47 CYS B CA 1
ATOM 5240 C C . CYS B 1 47 ? -20.125 -5.469 22.859 1 61.5 47 CYS B C 1
ATOM 5242 O O . CYS B 1 47 ? -19.953 -5 23.984 1 61.5 47 CYS B O 1
ATOM 5244 N N . LYS B 1 48 ? -19.547 -5.137 21.781 1 66.44 48 LYS B N 1
ATOM 5245 C CA . LYS B 1 48 ? -18.328 -4.402 22.109 1 66.44 48 LYS B CA 1
ATOM 5246 C C . LYS B 1 48 ? -18.438 -2.943 21.672 1 66.44 48 LYS B C 1
ATOM 5248 O O . LYS B 1 48 ? -18.656 -2.057 22.5 1 66.44 48 LYS B O 1
ATOM 5253 N N . TRP B 1 49 ? -18.266 -2.656 20.453 1 73.31 49 TRP B N 1
ATOM 5254 C CA . TRP B 1 49 ? -18.031 -1.26 20.109 1 73.31 49 TRP B CA 1
ATOM 5255 C C . TRP B 1 49 ? -18.828 -0.859 18.875 1 73.31 49 TRP B C 1
ATOM 5257 O O . TRP B 1 49 ? -18.812 0.306 18.469 1 73.31 49 TRP B O 1
ATOM 5267 N N . VAL B 1 50 ? -19.688 -1.787 18.297 1 82.75 50 VAL B N 1
ATOM 5268 C CA . VAL B 1 50 ? -20.328 -1.424 17.047 1 82.75 50 VAL B CA 1
ATOM 5269 C C . VAL B 1 50 ? -21.609 -0.63 17.328 1 82.75 50 VAL B C 1
ATOM 5271 O O . VAL B 1 50 ? -22.531 -1.134 17.984 1 82.75 50 VAL B O 1
ATOM 5274 N N . THR B 1 51 ? -21.656 0.602 16.891 1 82.31 51 THR B N 1
ATOM 5275 C CA . THR B 1 51 ? -22.75 1.504 17.219 1 82.31 51 THR B CA 1
ATOM 5276 C C . THR B 1 51 ? -23.547 1.862 15.969 1 82.31 51 THR B C 1
ATOM 5278 O O . THR B 1 51 ? -23.156 1.523 14.852 1 82.31 51 THR B O 1
ATOM 5281 N N . TRP B 1 52 ? -24.672 2.486 16.219 1 84.5 52 TRP B N 1
ATOM 5282 C CA . TRP B 1 52 ? -25.516 2.998 15.148 1 84.5 52 TRP B CA 1
ATOM 5283 C C . TRP B 1 52 ? -24.734 3.957 14.258 1 84.5 52 TRP B C 1
ATOM 5285 O O . TRP B 1 52 ? -24.859 3.916 13.031 1 84.5 52 TRP B O 1
ATOM 5295 N N . TRP B 1 53 ? -23.922 4.723 14.875 1 82.62 53 TRP B N 1
ATOM 5296 C CA . TRP B 1 53 ? -23.125 5.711 14.156 1 82.62 53 TRP B CA 1
ATOM 5297 C C . TRP B 1 53 ? -22.219 5.035 13.125 1 82.62 53 TRP B C 1
ATOM 5299 O O . TRP B 1 53 ? -22.062 5.539 12.008 1 82.62 53 TRP B O 1
ATOM 5309 N N . MET B 1 54 ? -21.734 3.996 13.453 1 83.31 54 MET B N 1
ATOM 5310 C CA . MET B 1 54 ? -20.828 3.285 12.555 1 83.31 54 MET B CA 1
ATOM 5311 C C . MET B 1 54 ? -21.562 2.748 11.336 1 83.31 54 MET B C 1
ATOM 5313 O O . MET B 1 54 ? -21.016 2.715 10.234 1 83.31 54 MET B O 1
ATOM 5317 N N . LEU B 1 55 ? -22.781 2.334 11.562 1 82.5 55 LEU B N 1
ATOM 5318 C CA . LEU B 1 55 ? -23.609 1.897 10.438 1 82.5 55 LEU B CA 1
ATOM 5319 C C . LEU B 1 55 ? -23.906 3.062 9.5 1 82.5 55 LEU B C 1
ATOM 5321 O O . LEU B 1 55 ? -23.906 2.896 8.281 1 82.5 55 LEU B O 1
ATOM 5325 N N . GLU B 1 56 ? -24.109 4.113 10.164 1 80.38 56 GLU B N 1
ATOM 5326 C CA . GLU B 1 56 ? -24.359 5.316 9.375 1 80.38 56 GLU B CA 1
ATOM 5327 C C . GLU B 1 56 ? -23.156 5.676 8.516 1 80.38 56 GLU B C 1
ATOM 5329 O O . GLU B 1 56 ? -23.297 6.051 7.352 1 80.38 56 GLU B O 1
ATOM 5334 N N . LEU B 1 57 ? -22.062 5.52 9.094 1 78.5 57 LEU B N 1
ATOM 5335 C CA . LEU B 1 57 ? -20.844 5.801 8.344 1 78.5 57 LEU B CA 1
ATOM 5336 C C . LEU B 1 57 ? -20.719 4.883 7.137 1 78.5 57 LEU B C 1
ATOM 5338 O O . LEU B 1 57 ? -20.359 5.328 6.043 1 78.5 57 LEU B O 1
ATOM 5342 N N . GLN B 1 58 ? -20.938 3.643 7.387 1 78.5 58 GLN B N 1
ATOM 5343 C CA . GLN B 1 58 ? -20.859 2.674 6.297 1 78.5 58 GLN B CA 1
ATOM 5344 C C . GLN B 1 58 ? -21.859 3.008 5.195 1 78.5 58 GLN B C 1
ATOM 5346 O O . GLN B 1 58 ? -21.547 2.891 4.012 1 78.5 58 GLN B O 1
ATOM 5351 N N . HIS B 1 59 ? -22.969 3.393 5.68 1 77.75 59 HIS B N 1
ATOM 5352 C CA . HIS B 1 59 ? -24.031 3.752 4.754 1 77.75 59 HIS B CA 1
ATOM 5353 C C . HIS B 1 59 ? -23.641 4.957 3.902 1 77.75 59 HIS B C 1
ATOM 5355 O O . HIS B 1 59 ? -23.844 4.957 2.688 1 77.75 59 HIS B O 1
ATOM 5361 N N . ILE B 1 60 ? -23.031 5.887 4.527 1 70.69 60 ILE B N 1
ATOM 5362 C CA . ILE B 1 60 ? -22.609 7.105 3.848 1 70.69 60 ILE B CA 1
ATOM 5363 C C . ILE B 1 60 ? -21.469 6.789 2.879 1 70.69 60 ILE B C 1
ATOM 5365 O O . ILE B 1 60 ? -21.438 7.301 1.757 1 70.69 60 ILE B O 1
ATOM 5369 N N . SER B 1 61 ? -20.562 6.012 3.355 1 67.56 61 SER B N 1
ATOM 5370 C CA . SER B 1 61 ? -19.422 5.652 2.52 1 67.56 61 SER B CA 1
ATOM 5371 C C . SER B 1 61 ? -19.875 4.965 1.235 1 67.56 61 SER B C 1
ATOM 5373 O O . SER B 1 61 ? -19.297 5.188 0.171 1 67.56 61 SER B O 1
ATOM 5375 N N . MET B 1 62 ? -20.875 4.109 1.38 1 68.06 62 MET B N 1
ATOM 5376 C CA . MET B 1 62 ? -21.359 3.381 0.217 1 68.06 62 MET B CA 1
ATOM 5377 C C . MET B 1 62 ? -22.141 4.301 -0.713 1 68.06 62 MET B C 1
ATOM 5379 O O . MET B 1 62 ? -22.141 4.109 -1.931 1 68.06 62 MET B O 1
ATOM 5383 N N . GLN B 1 63 ? -22.703 5.215 -0.093 1 60.19 63 GLN B N 1
ATOM 5384 C CA . GLN B 1 63 ? -23.422 6.199 -0.89 1 60.19 63 GLN B CA 1
ATOM 5385 C C . GLN B 1 63 ? -22.469 7.09 -1.675 1 60.19 63 GLN B C 1
ATOM 5387 O O . GLN B 1 63 ? -22.734 7.422 -2.832 1 60.19 63 GLN B O 1
ATOM 5392 N N . GLU B 1 64 ? -21.359 7.398 -0.994 1 52.94 64 GLU B N 1
ATOM 5393 C CA . GLU B 1 64 ? -20.344 8.234 -1.63 1 52.94 64 GLU B CA 1
ATOM 5394 C C . GLU B 1 64 ? -19.641 7.496 -2.762 1 52.94 64 GLU B C 1
ATOM 5396 O O . GLU B 1 64 ? -19.328 8.086 -3.795 1 52.94 64 GLU B O 1
ATOM 5401 N N . GLU B 1 65 ? -19.219 6.215 -2.541 1 48.88 65 GLU B N 1
ATOM 5402 C CA . GLU B 1 65 ? -18.547 5.41 -3.559 1 48.88 65 GLU B CA 1
ATOM 5403 C C . GLU B 1 65 ? -19.453 5.195 -4.773 1 48.88 65 GLU B C 1
ATOM 5405 O O . GLU B 1 65 ? -18.969 5.133 -5.906 1 48.88 65 GLU B O 1
ATOM 5410 N N . THR B 1 66 ? -20.625 4.695 -4.477 1 41.69 66 THR B N 1
ATOM 5411 C CA . THR B 1 66 ? -21.562 4.629 -5.59 1 41.69 66 THR B CA 1
ATOM 5412 C C . THR B 1 66 ? -21.672 5.984 -6.289 1 41.69 66 THR B C 1
ATOM 5414 O O . THR B 1 66 ? -21.922 6.047 -7.496 1 41.69 66 THR B O 1
ATOM 5417 N N . SER B 1 67 ? -21.516 6.855 -5.586 1 34.5 67 SER B N 1
ATOM 5418 C CA . SER B 1 67 ? -21.562 8.219 -6.109 1 34.5 67 SER B CA 1
ATOM 5419 C C . SER B 1 67 ? -20.188 8.688 -6.551 1 34.5 67 SER B C 1
ATOM 5421 O O . SER B 1 67 ? -20.047 9.773 -7.121 1 34.5 67 SER B O 1
ATOM 5423 N N . ASN B 1 68 ? -19.062 7.883 -6.219 1 31.94 68 ASN B N 1
ATOM 5424 C CA . ASN B 1 68 ? -17.75 8.5 -6.328 1 31.94 68 ASN B CA 1
ATOM 5425 C C . ASN B 1 68 ? -17.172 8.336 -7.73 1 31.94 68 ASN B C 1
ATOM 5427 O O . ASN B 1 68 ? -16.594 7.297 -8.047 1 31.94 68 ASN B O 1
ATOM 5431 N N . LYS B 1 69 ? -17.625 8.68 -8.914 1 29.19 69 LYS B N 1
ATOM 5432 C CA . LYS B 1 69 ? -16.781 9.531 -9.742 1 29.19 69 LYS B CA 1
ATOM 5433 C C . LYS B 1 69 ? -15.867 10.398 -8.883 1 29.19 69 LYS B C 1
ATOM 5435 O O . LYS B 1 69 ? -16.344 11.281 -8.156 1 29.19 69 LYS B O 1
ATOM 5440 N N . TRP B 1 70 ? -14.758 9.805 -8.477 1 25.81 70 TRP B N 1
ATOM 5441 C CA . TRP B 1 70 ? -13.766 10.742 -7.961 1 25.81 70 TRP B CA 1
ATOM 5442 C C . TRP B 1 70 ? -13.773 12.039 -8.766 1 25.81 70 TRP B C 1
ATOM 5444 O O . TRP B 1 70 ? -13.062 12.164 -9.766 1 25.81 70 TRP B O 1
ATOM 5454 N N . THR B 1 71 ? -14.703 12.484 -9.312 1 25 71 THR B N 1
ATOM 5455 C CA . THR B 1 71 ? -14.445 13.922 -9.32 1 25 71 THR B CA 1
ATOM 5456 C C . THR B 1 71 ? -14.023 14.406 -7.938 1 25 71 THR B C 1
ATOM 5458 O O . THR B 1 71 ? -14.297 13.742 -6.934 1 25 71 THR B O 1
ATOM 5461 N N . ASP B 1 72 ? -13.344 15.359 -7.758 1 24.73 72 ASP B N 1
ATOM 5462 C CA . ASP B 1 72 ? -13.117 16.172 -6.57 1 24.73 72 ASP B CA 1
ATOM 5463 C C . ASP B 1 72 ? -14.359 16.203 -5.676 1 24.73 72 ASP B C 1
ATOM 5465 O O . ASP B 1 72 ? -14.336 16.766 -4.582 1 24.73 72 ASP B O 1
ATOM 5469 N N . SER B 1 73 ? -15.719 15.867 -6.18 1 22.84 73 SER B N 1
ATOM 5470 C CA . SER B 1 73 ? -16.844 16.328 -5.375 1 22.84 73 SER B CA 1
ATOM 5471 C C . SER B 1 73 ? -17.344 15.227 -4.441 1 22.84 73 SER B C 1
ATOM 5473 O O . SER B 1 73 ? -17.906 14.227 -4.895 1 22.84 73 SER B O 1
ATOM 5475 N N . SER B 1 74 ? -16.766 14.711 -3.484 1 24.98 74 SER B N 1
ATOM 5476 C CA . SER B 1 74 ? -17.266 13.844 -2.422 1 24.98 74 SER B CA 1
ATOM 5477 C C . SER B 1 74 ? -18.672 14.234 -2.004 1 24.98 74 SER B C 1
ATOM 5479 O O . SER B 1 74 ? -18.875 15.273 -1.373 1 24.98 74 SER B O 1
ATOM 5481 N N . GLU B 1 75 ? -19.656 13.945 -2.824 1 23.28 75 GLU B N 1
ATOM 5482 C CA . GLU B 1 75 ? -21.047 14.164 -2.404 1 23.28 75 GLU B CA 1
ATOM 5483 C C . GLU B 1 75 ? -21.422 13.242 -1.25 1 23.28 75 GLU B C 1
ATOM 5485 O O . GLU B 1 75 ? -21.406 12.016 -1.399 1 23.28 75 GLU B O 1
ATOM 5490 N N . PHE B 1 76 ? -21.234 13.523 -0.029 1 22.22 76 PHE B N 1
ATOM 5491 C CA . PHE B 1 76 ? -21.781 13.055 1.235 1 22.22 76 PHE B CA 1
ATOM 5492 C C . PHE B 1 76 ? -23.312 13.047 1.184 1 22.22 76 PHE B C 1
ATOM 5494 O O . PHE B 1 76 ? -23.938 14.086 0.998 1 22.22 76 PHE B O 1
ATOM 5501 N N . SER B 1 77 ? -24.016 12.156 0.642 1 22.45 77 SER B N 1
ATOM 5502 C CA . SER B 1 77 ? -25.453 11.977 0.816 1 22.45 77 SER B CA 1
ATOM 5503 C C . SER B 1 77 ? -25.828 11.844 2.291 1 22.45 77 SER B C 1
ATOM 5505 O O . SER B 1 77 ? -25.375 10.914 2.963 1 22.45 77 SER B O 1
ATOM 5507 N N . THR B 1 78 ? -26.062 12.891 3.006 1 22.56 78 THR B N 1
ATOM 5508 C CA . THR B 1 78 ? -26.75 13.195 4.254 1 22.56 78 THR B CA 1
ATOM 5509 C C . THR B 1 78 ? -28.203 12.703 4.195 1 22.56 78 THR B C 1
ATOM 5511 O O . THR B 1 78 ? -28.969 13.125 3.328 1 22.56 78 THR B O 1
ATOM 5514 N N . HIS B 1 79 ? -28.625 11.516 4.336 1 22.73 79 HIS B N 1
ATOM 5515 C CA . HIS B 1 79 ? -29.984 11.164 4.746 1 22.73 79 HIS B CA 1
ATOM 5516 C C . HIS B 1 79 ? -30.531 12.164 5.754 1 22.73 79 HIS B C 1
ATOM 5518 O O . HIS B 1 79 ? -29.875 12.484 6.746 1 22.73 79 HIS B O 1
ATOM 5524 N N . MET B 1 80 ? -31.547 12.953 5.324 1 22.2 80 MET B N 1
ATOM 5525 C CA . MET B 1 80 ? -32.469 13.984 5.789 1 22.2 80 MET B CA 1
ATOM 5526 C C . MET B 1 80 ? -33.344 13.461 6.938 1 22.2 80 MET B C 1
ATOM 5528 O O . MET B 1 80 ? -34.062 12.484 6.777 1 22.2 80 MET B O 1
ATOM 5532 N N . LEU B 1 81 ? -32.938 13.352 8.078 1 21.92 81 LEU B N 1
ATOM 5533 C CA . LEU B 1 81 ? -33.906 13.289 9.172 1 21.92 81 LEU B CA 1
ATOM 5534 C C . LEU B 1 81 ? -35.031 14.312 8.969 1 21.92 81 LEU B C 1
ATOM 5536 O O . LEU B 1 81 ? -34.75 15.477 8.68 1 21.92 81 LEU B O 1
ATOM 5540 N N . SER B 1 82 ? -36.25 13.844 8.555 1 22.19 82 SER B N 1
ATOM 5541 C CA . SER B 1 82 ? -37.594 14.414 8.508 1 22.19 82 SER B CA 1
ATOM 5542 C C . SER B 1 82 ? -37.906 15.172 9.797 1 22.19 82 SER B C 1
ATOM 5544 O O . SER B 1 82 ? -38.188 14.555 10.82 1 22.19 82 SER B O 1
ATOM 5546 N N . MET B 1 83 ? -37.219 16.062 10.312 1 21.66 83 MET B N 1
ATOM 5547 C CA . MET B 1 83 ? -37.969 16.844 11.297 1 21.66 83 MET B CA 1
ATOM 5548 C C . MET B 1 83 ? -39.156 17.547 10.648 1 21.66 83 MET B C 1
ATOM 5550 O O . MET B 1 83 ? -39.062 18.031 9.523 1 21.66 83 MET B O 1
ATOM 5554 N N . SER B 1 84 ? -40.562 17.359 10.891 1 23.3 84 SER B N 1
ATOM 5555 C CA . SER B 1 84 ? -41.906 17.875 10.695 1 23.3 84 SER B CA 1
ATOM 5556 C C . SER B 1 84 ? -41.906 19.406 10.688 1 23.3 84 SER B C 1
ATOM 5558 O O . SER B 1 84 ? -42.969 20.016 10.633 1 23.3 84 SER B O 1
ATOM 5560 N N . ALA B 1 85 ? -40.969 20.172 11.062 1 25.89 85 ALA B N 1
ATOM 5561 C CA . ALA B 1 85 ? -41.562 21.484 11.32 1 25.89 85 ALA B CA 1
ATOM 5562 C C . ALA B 1 85 ? -42.156 22.078 10.047 1 25.89 85 ALA B C 1
ATOM 5564 O O . ALA B 1 85 ? -41.875 21.594 8.945 1 25.89 85 ALA B O 1
ATOM 5565 N N . LEU B 1 86 ? -42.594 23.391 9.938 1 26.78 86 LEU B N 1
ATOM 5566 C CA . LEU B 1 86 ? -43.344 24.359 9.148 1 26.78 86 LEU B CA 1
ATOM 5567 C C . LEU B 1 86 ? -42.812 24.438 7.723 1 26.78 86 LEU B C 1
ATOM 5569 O O . LEU B 1 86 ? -41.656 24.125 7.473 1 26.78 86 LEU B O 1
ATOM 5573 N N . PRO B 1 87 ? -43.656 24.672 6.652 1 35.66 87 PRO B N 1
ATOM 5574 C CA . PRO B 1 87 ? -43.531 24.703 5.195 1 35.66 87 PRO B CA 1
ATOM 5575 C C . PRO B 1 87 ? -42.281 25.438 4.723 1 35.66 87 PRO B C 1
ATOM 5577 O O . PRO B 1 87 ? -42.156 26.641 4.918 1 35.66 87 PRO B O 1
ATOM 5580 N N . PRO B 1 88 ? -41.188 25.188 4.938 1 42.09 88 PRO B N 1
ATOM 5581 C CA . PRO B 1 88 ? -40.031 26.094 4.891 1 42.09 88 PRO B CA 1
ATOM 5582 C C . PRO B 1 88 ? -39.812 26.688 3.502 1 42.09 88 PRO B C 1
ATOM 5584 O O . PRO B 1 88 ? -40.219 26.109 2.5 1 42.09 88 PRO B O 1
ATOM 5587 N N . LEU B 1 89 ? -39.844 28.109 3.256 1 56.25 89 LEU B N 1
ATOM 5588 C CA . LEU B 1 89 ? -39.531 28.906 2.068 1 56.25 89 LEU B CA 1
ATOM 5589 C C . LEU B 1 89 ? -38.5 28.188 1.189 1 56.25 89 LEU B C 1
ATOM 5591 O O . LEU B 1 89 ? -38.5 28.375 -0.031 1 56.25 89 LEU B O 1
ATOM 5595 N N . ILE B 1 90 ? -37.812 27.547 1.601 1 64.19 90 ILE B N 1
ATOM 5596 C CA . ILE B 1 90 ? -36.812 26.766 0.855 1 64.19 90 ILE B CA 1
ATOM 5597 C C . ILE B 1 90 ? -37 25.281 1.162 1 64.19 90 ILE B C 1
ATOM 5599 O O . ILE B 1 90 ? -37.219 24.906 2.312 1 64.19 90 ILE B O 1
ATOM 5603 N N . SER B 1 91 ? -37.312 24.531 0.115 1 66.62 91 SER B N 1
ATOM 5604 C CA . SER B 1 91 ? -37.438 23.094 0.295 1 66.62 91 SER B CA 1
ATOM 5605 C C . SER B 1 91 ? -36.25 22.5 1.016 1 66.62 91 SER B C 1
ATOM 5607 O O . SER B 1 91 ? -35.156 23.062 0.95 1 66.62 91 SER B O 1
ATOM 5609 N N . ASP B 1 92 ? -36.469 21.562 1.798 1 66.75 92 ASP B N 1
ATOM 5610 C CA . ASP B 1 92 ? -35.375 20.891 2.496 1 66.75 92 ASP B CA 1
ATOM 5611 C C . ASP B 1 92 ? -34.344 20.406 1.513 1 66.75 92 ASP B C 1
ATOM 5613 O O . ASP B 1 92 ? -33.125 20.438 1.812 1 66.75 92 ASP B O 1
ATOM 5617 N N . PHE B 1 93 ? -34.781 20.031 0.422 1 69.75 93 PHE B N 1
ATOM 5618 C CA . PHE B 1 93 ? -33.875 19.609 -0.621 1 69.75 93 PHE B CA 1
ATOM 5619 C C . PHE B 1 93 ? -32.969 20.75 -1.051 1 69.75 93 PHE B C 1
ATOM 5621 O O . PHE B 1 93 ? -31.734 20.578 -1.151 1 69.75 93 PHE B O 1
ATOM 5628 N N . GLU B 1 94 ? -33.562 21.703 -1.246 1 75.94 94 GLU B N 1
ATOM 5629 C CA . GLU B 1 94 ? -32.812 22.875 -1.659 1 75.94 94 GLU B CA 1
ATOM 5630 C C . GLU B 1 94 ? -31.875 23.344 -0.543 1 75.94 94 GLU B C 1
ATOM 5632 O O . GLU B 1 94 ? -30.734 23.719 -0.796 1 75.94 94 GLU B O 1
ATOM 5637 N N . ARG B 1 95 ? -32.312 23.25 0.543 1 73.31 95 ARG B N 1
ATOM 5638 C CA . ARG B 1 95 ? -31.531 23.719 1.687 1 73.31 95 ARG B CA 1
ATOM 5639 C C . ARG B 1 95 ? -30.203 22.953 1.787 1 73.31 95 ARG B C 1
ATOM 5641 O O . ARG B 1 95 ? -29.156 23.547 2 1 73.31 95 ARG B O 1
ATOM 5648 N N . VAL B 1 96 ? -30.344 21.797 1.507 1 70.06 96 VAL B N 1
ATOM 5649 C CA . VAL B 1 96 ? -29.203 20.922 1.744 1 70.06 96 VAL B CA 1
ATOM 5650 C C . VAL B 1 96 ? -28.328 20.875 0.491 1 70.06 96 VAL B C 1
ATOM 5652 O O . VAL B 1 96 ? -27.094 20.781 0.585 1 70.06 96 VAL B O 1
ATOM 5655 N N . HIS B 1 97 ? -28.922 21.094 -0.617 1 70.56 97 HIS B N 1
ATOM 5656 C CA . HIS B 1 97 ? -28.188 20.766 -1.834 1 70.56 97 HIS B CA 1
ATOM 5657 C C . HIS B 1 97 ? -27.859 22.016 -2.641 1 70.56 97 HIS B C 1
ATOM 5659 O O . HIS B 1 97 ? -27.219 21.938 -3.691 1 70.56 97 HIS B O 1
ATOM 5665 N N . TYR B 1 98 ? -28.25 23.047 -2.213 1 78.75 98 TYR B N 1
ATOM 5666 C CA . TYR B 1 98 ? -28.109 24.266 -2.998 1 78.75 98 TYR B CA 1
ATOM 5667 C C . TYR B 1 98 ? -26.641 24.547 -3.289 1 78.75 98 TYR B C 1
ATOM 5669 O O . TYR B 1 98 ? -26.297 25 -4.383 1 78.75 98 TYR B O 1
ATOM 5677 N N . TYR B 1 99 ? -25.969 24.328 -2.338 1 69.56 99 TYR B N 1
ATOM 5678 C CA . TYR B 1 99 ? -24.547 24.656 -2.5 1 69.56 99 TYR B CA 1
ATOM 5679 C C . TYR B 1 99 ? -23.75 23.406 -2.854 1 69.56 99 TYR B C 1
ATOM 5681 O O . TYR B 1 99 ? -22.562 23.328 -2.533 1 69.56 99 TYR B O 1
ATOM 5689 N N . HIS B 1 100 ? -24.375 22.562 -3.535 1 66.31 100 HIS B N 1
ATOM 5690 C CA . HIS B 1 100 ? -23.719 21.359 -4.02 1 66.31 100 HIS B CA 1
ATOM 5691 C C . HIS B 1 100 ? -22.531 21.703 -4.898 1 66.31 100 HIS B C 1
ATOM 5693 O O . HIS B 1 100 ? -22.641 22.5 -5.828 1 66.31 100 HIS B O 1
ATOM 5699 N N . GLY B 1 101 ? -21.297 21.109 -4.562 1 57.69 101 GLY B N 1
ATOM 5700 C CA . GLY B 1 101 ? -20.109 21.375 -5.355 1 57.69 101 GLY B CA 1
ATOM 5701 C C . GLY B 1 101 ? -19.156 22.344 -4.699 1 57.69 101 GLY B C 1
ATOM 5702 O O . GLY B 1 101 ? -17.969 22.375 -5.027 1 57.69 101 GLY B O 1
ATOM 5703 N N . ILE B 1 102 ? -19.688 23.203 -3.912 1 52.94 102 ILE B N 1
ATOM 5704 C CA . ILE B 1 102 ? -18.875 24.266 -3.311 1 52.94 102 ILE B CA 1
ATOM 5705 C C . ILE B 1 102 ? -17.922 23.656 -2.289 1 52.94 102 ILE B C 1
ATOM 5707 O O . ILE B 1 102 ? -16.75 24.062 -2.215 1 52.94 102 ILE B O 1
ATOM 5711 N N . SER B 1 103 ? -18.578 22.781 -1.414 1 44.69 103 SER B N 1
ATOM 5712 C CA . SER B 1 103 ? -17.797 22.047 -0.409 1 44.69 103 SER B CA 1
ATOM 5713 C C . SER B 1 103 ? -18.359 20.656 -0.183 1 44.69 103 SER B C 1
ATOM 5715 O O . SER B 1 103 ? -19.422 20.312 -0.687 1 44.69 103 SER B O 1
ATOM 5717 N N . LEU B 1 104 ? -17.688 19.734 0.331 1 43 104 LEU B N 1
ATOM 5718 C CA . LEU B 1 104 ? -18.203 18.406 0.623 1 43 104 LEU B CA 1
ATOM 5719 C C . LEU B 1 104 ? -19.391 18.484 1.571 1 43 104 LEU B C 1
ATOM 5721 O O . LEU B 1 104 ? -20.359 17.719 1.438 1 43 104 LEU B O 1
ATOM 5725 N N . ASP B 1 105 ? -19.359 19.375 2.518 1 43.25 105 ASP B N 1
ATOM 5726 C CA . ASP B 1 105 ? -20.5 19.672 3.385 1 43.25 105 ASP B CA 1
ATOM 5727 C C . ASP B 1 105 ? -20.938 21.125 3.248 1 43.25 105 ASP B C 1
ATOM 5729 O O . ASP B 1 105 ? -20.578 21.969 4.066 1 43.25 105 ASP B O 1
ATOM 5733 N N . PRO B 1 106 ? -21.625 21.328 2.334 1 58.22 106 PRO B N 1
ATOM 5734 C CA . PRO B 1 106 ? -22.047 22.703 2.094 1 58.22 106 PRO B CA 1
ATOM 5735 C C . PRO B 1 106 ? -23.016 23.234 3.15 1 58.22 106 PRO B C 1
ATOM 5737 O O . PRO B 1 106 ? -23.766 22.438 3.744 1 58.22 106 PRO B O 1
ATOM 5740 N N . PRO B 1 107 ? -22.734 24.5 3.502 1 61.62 107 PRO B N 1
ATOM 5741 C CA . PRO B 1 107 ? -23.734 25.062 4.414 1 61.62 107 PRO B CA 1
ATOM 5742 C C . PRO B 1 107 ? -25.156 24.938 3.873 1 61.62 107 PRO B C 1
ATOM 5744 O O . PRO B 1 107 ? -25.344 24.812 2.662 1 61.62 107 PRO B O 1
ATOM 5747 N N . GLU B 1 108 ? -25.922 24.844 4.844 1 69.06 108 GLU B N 1
ATOM 5748 C CA . GLU B 1 108 ? -27.328 24.797 4.441 1 69.06 108 GLU B CA 1
ATOM 5749 C C . GLU B 1 108 ? -27.859 26.203 4.113 1 69.06 108 GLU B C 1
ATOM 5751 O O . GLU B 1 108 ? -27.516 27.172 4.789 1 69.06 108 GLU B O 1
ATOM 5756 N N . LEU B 1 109 ? -28.5 26.156 3.066 1 78.62 109 LEU B N 1
ATOM 5757 C CA . LEU B 1 109 ? -29.141 27.406 2.668 1 78.62 109 LEU B CA 1
ATOM 5758 C C . LEU B 1 109 ? -30.359 27.703 3.545 1 78.62 109 LEU B C 1
ATOM 5760 O O . LEU B 1 109 ? -31.219 26.844 3.736 1 78.62 109 LEU B O 1
ATOM 5764 N N . TYR B 1 110 ? -30.266 28.812 4.141 1 76.06 110 TYR B N 1
ATOM 5765 C CA . TYR B 1 110 ? -31.391 29.234 4.953 1 76.06 110 TYR B CA 1
ATOM 5766 C C . TYR B 1 110 ? -32.406 30 4.113 1 76.06 110 TYR B C 1
ATOM 5768 O O . TYR B 1 110 ? -33.625 29.781 4.242 1 76.06 110 TYR B O 1
ATOM 5776 N N . TYR B 1 111 ? -31.938 31 3.354 1 83.31 111 TYR B N 1
ATOM 5777 C CA . TYR B 1 111 ? -32.781 31.812 2.498 1 83.31 111 TYR B CA 1
ATOM 5778 C C . TYR B 1 111 ? -31.984 32.438 1.352 1 83.31 111 TYR B C 1
ATOM 5780 O O . TYR B 1 111 ? -30.797 32.688 1.493 1 83.31 111 TYR B O 1
ATOM 5788 N N . ARG B 1 112 ? -32.594 32.469 0.17 1 87 112 ARG B N 1
ATOM 5789 C CA . ARG B 1 112 ? -32 33.219 -0.942 1 87 112 ARG B CA 1
ATOM 5790 C C . ARG B 1 112 ? -33.031 34.125 -1.582 1 87 112 ARG B C 1
ATOM 5792 O O . ARG B 1 112 ? -34.219 33.812 -1.662 1 87 112 ARG B O 1
ATOM 5799 N N . SER B 1 113 ? -32.531 35.219 -2.035 1 86 113 SER B N 1
ATOM 5800 C CA . SER B 1 113 ? -33.438 36.281 -2.465 1 86 113 SER B CA 1
ATOM 5801 C C . SER B 1 113 ? -34 36 -3.85 1 86 113 SER B C 1
ATOM 5803 O O . SER B 1 113 ? -35.031 36.594 -4.238 1 86 113 SER B O 1
ATOM 5805 N N . ASP B 1 114 ? -33.312 35.094 -4.605 1 83.12 114 ASP B N 1
ATOM 5806 C CA . ASP B 1 114 ? -33.812 34.844 -5.957 1 83.12 114 ASP B CA 1
ATOM 5807 C C . ASP B 1 114 ? -34.625 33.531 -6.008 1 83.12 114 ASP B C 1
ATOM 5809 O O . ASP B 1 114 ? -34.625 32.875 -7.035 1 83.12 114 ASP B O 1
ATOM 5813 N N . LEU B 1 115 ? -35.219 33.219 -5.004 1 80.19 115 LEU B N 1
ATOM 5814 C CA . LEU B 1 115 ? -35.938 31.969 -4.879 1 80.19 115 LEU B CA 1
ATOM 5815 C C . LEU B 1 115 ? -37 31.859 -5.969 1 80.19 115 LEU B C 1
ATOM 5817 O O . LEU B 1 115 ? -37.219 30.781 -6.535 1 80.19 115 LEU B O 1
ATOM 5821 N N . GLU B 1 116 ? -37.719 32.906 -6.293 1 74.75 116 GLU B N 1
ATOM 5822 C CA . GLU B 1 116 ? -38.844 32.906 -7.254 1 74.75 116 GLU B CA 1
ATOM 5823 C C . GLU B 1 116 ? -38.312 33 -8.688 1 74.75 116 GLU B C 1
ATOM 5825 O O . GLU B 1 116 ? -38.844 32.375 -9.594 1 74.75 116 GLU B O 1
ATOM 5830 N N . SER B 1 117 ? -37.219 33.812 -8.898 1 77.31 117 SER B N 1
ATOM 5831 C CA . SER B 1 117 ? -36.688 34.062 -10.25 1 77.31 117 SER B CA 1
ATOM 5832 C C . SER B 1 117 ? -35.781 32.938 -10.711 1 77.31 117 SER B C 1
ATOM 5834 O O . SER B 1 117 ? -35.594 32.75 -11.914 1 77.31 117 SER B O 1
ATOM 5836 N N . ASN B 1 118 ? -35.219 32.25 -9.812 1 80.06 118 ASN B N 1
ATOM 5837 C CA . ASN B 1 118 ? -34.25 31.188 -10.133 1 80.06 118 ASN B CA 1
ATOM 5838 C C . ASN B 1 118 ? -34.594 29.906 -9.375 1 80.06 118 ASN B C 1
ATOM 5840 O O . ASN B 1 118 ? -33.969 29.594 -8.359 1 80.06 118 ASN B O 1
ATOM 5844 N N . PRO B 1 119 ? -35.469 29.25 -9.922 1 76.5 119 PRO B N 1
ATOM 5845 C CA . PRO B 1 119 ? -35.812 28.016 -9.211 1 76.5 119 PRO B CA 1
ATOM 5846 C C . PRO B 1 119 ? -34.719 26.953 -9.25 1 76.5 119 PRO B C 1
ATOM 5848 O O . PRO B 1 119 ? -34.031 26.828 -10.258 1 76.5 119 PRO B O 1
ATOM 5851 N N . PHE B 1 120 ? -34.469 26.344 -8.094 1 76.31 120 PHE B N 1
ATOM 5852 C CA . PHE B 1 120 ? -33.5 25.281 -7.965 1 76.31 120 PHE B CA 1
ATOM 5853 C C . PHE B 1 120 ? -34.062 23.969 -8.516 1 76.31 120 PHE B C 1
ATOM 5855 O O . PHE B 1 120 ? -35.188 23.609 -8.242 1 76.31 120 PHE B O 1
ATOM 5862 N N . PRO B 1 121 ? -33.156 23.344 -9.32 1 70.94 121 PRO B N 1
ATOM 5863 C CA . PRO B 1 121 ? -33.688 22.109 -9.906 1 70.94 121 PRO B CA 1
ATOM 5864 C C . PRO B 1 121 ? -33.938 21.031 -8.859 1 70.94 121 PRO B C 1
ATOM 5866 O O . PRO B 1 121 ? -33.094 20.828 -7.969 1 70.94 121 PRO B O 1
ATOM 5869 N N . VAL B 1 122 ? -35.062 20.5 -8.781 1 64.88 122 VAL B N 1
ATOM 5870 C CA . VAL B 1 122 ? -35.406 19.422 -7.867 1 64.88 122 VAL B CA 1
ATOM 5871 C C . VAL B 1 122 ? -35.688 18.156 -8.664 1 64.88 122 VAL B C 1
ATOM 5873 O O . VAL B 1 122 ? -36.25 18.203 -9.766 1 64.88 122 VAL B O 1
ATOM 5876 N N . PRO B 1 123 ? -35 17.047 -8.117 1 56.84 123 PRO B N 1
ATOM 5877 C CA . PRO B 1 123 ? -35.312 15.812 -8.844 1 56.84 123 PRO B CA 1
ATOM 5878 C C . PRO B 1 123 ? -36.781 15.477 -8.852 1 56.84 123 PRO B C 1
ATOM 5880 O O . PRO B 1 123 ? -37.469 15.562 -7.812 1 56.84 123 PRO B O 1
ATOM 5883 N N . LEU B 1 124 ? -37.344 15.555 -10.039 1 52.38 124 LEU B N 1
ATOM 5884 C CA . LEU B 1 124 ? -38.75 15.148 -10.18 1 52.38 124 LEU B CA 1
ATOM 5885 C C . LEU B 1 124 ? -38.875 13.633 -10.125 1 52.38 124 LEU B C 1
ATOM 5887 O O . LEU B 1 124 ? -37.969 12.906 -10.5 1 52.38 124 LEU B O 1
ATOM 5891 N N . PRO B 1 125 ? -40.062 13.297 -9.477 1 52.12 125 PRO B N 1
ATOM 5892 C CA . PRO B 1 125 ? -40.344 11.859 -9.516 1 52.12 125 PRO B CA 1
ATOM 5893 C C . PRO B 1 125 ? -40.281 11.289 -10.922 1 52.12 125 PRO B C 1
ATOM 5895 O O . PRO B 1 125 ? -40.906 11.828 -11.844 1 52.12 125 PRO B O 1
ATOM 5898 N N . GLY B 1 126 ? -39.312 10.203 -11.312 1 47.34 126 GLY B N 1
ATOM 5899 C CA . GLY B 1 126 ? -39.125 9.648 -12.648 1 47.34 126 GLY B CA 1
ATOM 5900 C C . GLY B 1 126 ? -37.875 10.172 -13.336 1 47.34 126 GLY B C 1
ATOM 5901 O O . GLY B 1 126 ? -37.562 9.75 -14.445 1 47.34 126 GLY B O 1
ATOM 5902 N N . ASP B 1 127 ? -37.406 11.227 -12.844 1 44.53 127 ASP B N 1
ATOM 5903 C CA . ASP B 1 127 ? -36.25 11.828 -13.508 1 44.53 127 ASP B CA 1
ATOM 5904 C C . ASP B 1 127 ? -35 10.938 -13.359 1 44.53 127 ASP B C 1
ATOM 5906 O O . ASP B 1 127 ? -34.562 10.656 -12.242 1 44.53 127 ASP B O 1
ATOM 5910 N N . ARG B 1 128 ? -34.688 10.102 -14.297 1 39.97 128 ARG B N 1
ATOM 5911 C CA . ARG B 1 128 ? -33.625 9.109 -14.273 1 39.97 128 ARG B CA 1
ATOM 5912 C C . ARG B 1 128 ? -32.25 9.766 -14.164 1 39.97 128 ARG B C 1
ATOM 5914 O O . ARG B 1 128 ? -31.312 9.164 -13.656 1 39.97 128 ARG B O 1
ATOM 5921 N N . TRP B 1 129 ? -32.094 10.93 -14.828 1 43.53 129 TRP B N 1
ATOM 5922 C CA . TRP B 1 129 ? -30.766 11.555 -14.906 1 43.53 129 TRP B CA 1
ATOM 5923 C C . TRP B 1 129 ? -30.766 12.906 -14.211 1 43.53 129 TRP B C 1
ATOM 5925 O O . TRP B 1 129 ? -30.875 13.945 -14.859 1 43.53 129 TRP B O 1
ATOM 5935 N N . PHE B 1 130 ? -31.094 12.969 -12.922 1 48.94 130 PHE B N 1
ATOM 5936 C CA . PHE B 1 130 ? -31.016 14.281 -12.305 1 48.94 130 PHE B CA 1
ATOM 5937 C C . PHE B 1 130 ? -29.594 14.594 -11.859 1 48.94 130 PHE B C 1
ATOM 5939 O O . PHE B 1 130 ? -28.938 13.773 -11.203 1 48.94 130 PHE B O 1
ATOM 5946 N N . GLN B 1 131 ? -28.984 15.547 -12.461 1 51.59 131 GLN B N 1
ATOM 5947 C CA . GLN B 1 131 ? -27.672 16.016 -12.055 1 51.59 131 GLN B CA 1
ATOM 5948 C C . GLN B 1 131 ? -27.75 17.328 -11.281 1 51.59 131 GLN B C 1
ATOM 5950 O O . GLN B 1 131 ? -28.406 18.266 -11.734 1 51.59 131 GLN B O 1
ATOM 5955 N N . LEU B 1 132 ? -27.328 17.25 -10.078 1 58.88 132 LEU B N 1
ATOM 5956 C CA . LEU B 1 132 ? -27.219 18.484 -9.32 1 58.88 132 LEU B CA 1
ATOM 5957 C C . LEU B 1 132 ? -26.125 19.391 -9.883 1 58.88 132 LEU B C 1
ATOM 5959 O O . LEU B 1 132 ? -25.031 18.906 -10.203 1 58.88 132 LEU B O 1
ATOM 5963 N N . PRO B 1 133 ? -26.562 20.531 -10.109 1 62.69 133 PRO B N 1
ATOM 5964 C CA . PRO B 1 133 ? -25.516 21.453 -10.57 1 62.69 133 PRO B CA 1
ATOM 5965 C C . PRO B 1 133 ? -24.375 21.609 -9.562 1 62.69 133 PRO B C 1
ATOM 5967 O O . PRO B 1 133 ? -24.625 21.625 -8.352 1 62.69 133 PRO B O 1
ATOM 5970 N N . VAL B 1 134 ? -23.234 21.438 -10.094 1 63.75 134 VAL B N 1
ATOM 5971 C CA . VAL B 1 134 ? -22.062 21.625 -9.234 1 63.75 134 VAL B CA 1
ATOM 5972 C C . VAL B 1 134 ? -21.672 23.094 -9.203 1 63.75 134 VAL B C 1
ATOM 5974 O O . VAL B 1 134 ? -21.391 23.688 -10.242 1 63.75 134 VAL B O 1
ATOM 5977 N N . LYS B 1 135 ? -21.734 23.516 -7.984 1 66.38 135 LYS B N 1
ATOM 5978 C CA . LYS B 1 135 ? -21.406 24.922 -7.805 1 66.38 135 LYS B CA 1
ATOM 5979 C C . LYS B 1 135 ? -19.953 25.109 -7.379 1 66.38 135 LYS B C 1
ATOM 5981 O O . LYS B 1 135 ? -19.422 24.281 -6.641 1 66.38 135 LYS B O 1
ATOM 5986 N N . THR B 1 136 ? -19.406 26.062 -8.008 1 60 136 THR B N 1
ATOM 5987 C CA . THR B 1 136 ? -18.062 26.453 -7.609 1 60 136 THR B CA 1
ATOM 5988 C C . THR B 1 136 ? -18.031 27.922 -7.18 1 60 136 THR B C 1
ATOM 5990 O O . THR B 1 136 ? -18.547 28.797 -7.891 1 60 136 THR B O 1
ATOM 5993 N N . ALA B 1 137 ? -17.5 28.047 -5.996 1 59.66 137 ALA B N 1
ATOM 5994 C CA . ALA B 1 137 ? -17.422 29.422 -5.508 1 59.66 137 ALA B CA 1
ATOM 5995 C C . ALA B 1 137 ? -16.266 30.172 -6.156 1 59.66 137 ALA B C 1
ATOM 5997 O O . ALA B 1 137 ? -15.172 29.641 -6.293 1 59.66 137 ALA B O 1
ATOM 5998 N N . GLN B 1 138 ? -16.688 31.359 -6.637 1 57.62 138 GLN B N 1
ATOM 5999 C CA . GLN B 1 138 ? -15.727 32.25 -7.285 1 57.62 138 GLN B CA 1
ATOM 6000 C C . GLN B 1 138 ? -15.695 33.594 -6.613 1 57.62 138 GLN B C 1
ATOM 6002 O O . GLN B 1 138 ? -16.672 34.031 -5.988 1 57.62 138 GLN B O 1
ATOM 6007 N N . GLY B 1 139 ? -14.57 34.25 -6.551 1 55.34 139 GLY B N 1
ATOM 6008 C CA . GLY B 1 139 ? -14.5 35.625 -6.074 1 55.34 139 GLY B CA 1
ATOM 6009 C C . GLY B 1 139 ? -15.234 36.625 -6.969 1 55.34 139 GLY B C 1
ATOM 6010 O O . GLY B 1 139 ? -15.562 36.312 -8.117 1 55.34 139 GLY B O 1
ATOM 6011 N N . VAL B 1 140 ? -15.539 37.688 -6.352 1 64.81 140 VAL B N 1
ATOM 6012 C CA . VAL B 1 140 ? -16.234 38.719 -7.07 1 64.81 140 VAL B CA 1
ATOM 6013 C C . VAL B 1 140 ? -15.227 39.75 -7.586 1 64.81 140 VAL B C 1
ATOM 6015 O O . VAL B 1 140 ? -14.617 40.5 -6.801 1 64.81 140 VAL B O 1
ATOM 6018 N N . PHE B 1 141 ? -15.031 39.688 -9.008 1 61.28 141 PHE B N 1
ATOM 6019 C CA . PHE B 1 141 ? -14.102 40.594 -9.633 1 61.28 141 PHE B CA 1
ATOM 6020 C C . PHE B 1 141 ? -14.758 41.344 -10.805 1 61.28 141 PHE B C 1
ATOM 6022 O O . PHE B 1 141 ? -15.633 40.781 -11.469 1 61.28 141 PHE B O 1
ATOM 6029 N N . GLU B 1 142 ? -14.359 42.562 -10.961 1 65.62 142 GLU B N 1
ATOM 6030 C CA . GLU B 1 142 ? -14.758 43.406 -12.086 1 65.62 142 GLU B CA 1
ATOM 6031 C C . GLU B 1 142 ? -16.266 43.562 -12.156 1 65.62 142 GLU B C 1
ATOM 6033 O O . GLU B 1 142 ? -16.875 43.438 -13.227 1 65.62 142 GLU B O 1
ATOM 6038 N N . THR B 1 143 ? -16.781 43.594 -10.984 1 76.06 143 THR B N 1
ATOM 6039 C CA . THR B 1 143 ? -18.203 43.875 -10.883 1 76.06 143 THR B CA 1
ATOM 6040 C C . THR B 1 143 ? -18.438 45.219 -10.242 1 76.06 143 THR B C 1
ATOM 6042 O O . THR B 1 143 ? -17.547 45.781 -9.594 1 76.06 143 THR B O 1
ATOM 6045 N N . PRO B 1 144 ? -19.641 45.75 -10.453 1 78.94 144 PRO B N 1
ATOM 6046 C CA . PRO B 1 144 ? -19.922 47.062 -9.852 1 78.94 144 PRO B CA 1
ATOM 6047 C C . PRO B 1 144 ? -19.812 47.031 -8.328 1 78.94 144 PRO B C 1
ATOM 6049 O O . PRO B 1 144 ? -19.641 48.094 -7.711 1 78.94 144 PRO B O 1
ATOM 6052 N N . LEU B 1 145 ? -19.766 45.875 -7.832 1 78.75 145 LEU B N 1
ATOM 6053 C CA . LEU B 1 145 ? -19.688 45.781 -6.379 1 78.75 145 LEU B CA 1
ATOM 6054 C C . LEU B 1 145 ? -18.281 46.094 -5.879 1 78.75 145 LEU B C 1
ATOM 6056 O O . LEU B 1 145 ? -18.125 46.656 -4.789 1 78.75 145 LEU B O 1
ATOM 6060 N N . ASN B 1 146 ? -17.391 45.875 -6.617 1 73.69 146 ASN B N 1
ATOM 6061 C CA . ASN B 1 146 ? -16 46.062 -6.207 1 73.69 146 ASN B CA 1
ATOM 6062 C C . ASN B 1 146 ? -15.672 47.5 -5.914 1 73.69 146 ASN B C 1
ATOM 6064 O O . ASN B 1 146 ? -14.883 47.812 -5.016 1 73.69 146 ASN B O 1
ATOM 6068 N N . LYS B 1 147 ? -16.297 48.344 -6.555 1 72.62 147 LYS B N 1
ATOM 6069 C CA . LYS B 1 147 ? -16.047 49.781 -6.406 1 72.62 147 LYS B CA 1
ATOM 6070 C C . LYS B 1 147 ? -16.75 50.344 -5.168 1 72.62 147 LYS B C 1
ATOM 6072 O O . LYS B 1 147 ? -16.297 51.312 -4.586 1 72.62 147 LYS B O 1
ATOM 6077 N N . VAL B 1 148 ? -17.797 49.688 -4.781 1 78.81 148 VAL B N 1
ATOM 6078 C CA . VAL B 1 148 ? -18.625 50.344 -3.764 1 78.81 148 VAL B CA 1
ATOM 6079 C C . VAL B 1 148 ? -18.703 49.438 -2.523 1 78.81 148 VAL B C 1
ATOM 6081 O O . VAL B 1 148 ? -19.359 49.812 -1.543 1 78.81 148 VAL B O 1
ATOM 6084 N N . TRP B 1 149 ? -18.016 48.406 -2.428 1 77.69 149 TRP B N 1
ATOM 6085 C CA . TRP B 1 149 ? -18.172 47.438 -1.327 1 77.69 149 TRP B CA 1
ATOM 6086 C C . TRP B 1 149 ? -17.766 48.094 -0.001 1 77.69 149 TRP B C 1
ATOM 6088 O O . TRP B 1 149 ? -18.422 47.875 1.025 1 77.69 149 TRP B O 1
ATOM 6098 N N . ASN B 1 150 ? -16.906 48.969 0.016 1 69.5 150 ASN B N 1
ATOM 6099 C CA . ASN B 1 150 ? -16.422 49.594 1.231 1 69.5 150 ASN B CA 1
ATOM 6100 C C . ASN B 1 150 ? -17.453 50.531 1.843 1 69.5 150 ASN B C 1
ATOM 6102 O O . ASN B 1 150 ? -17.422 50.812 3.043 1 69.5 150 ASN B O 1
ATOM 6106 N N . VAL B 1 151 ? -18.297 50.906 1.004 1 77.5 151 VAL B N 1
ATOM 6107 C CA . VAL B 1 151 ? -19.344 51.812 1.481 1 77.5 151 VAL B CA 1
ATOM 6108 C C . VAL B 1 151 ? -20.609 51.031 1.768 1 77.5 151 VAL B C 1
ATOM 6110 O O . VAL B 1 151 ? -21.312 51.281 2.74 1 77.5 151 VAL B O 1
ATOM 6113 N N . VAL B 1 152 ? -20.766 49.969 1.009 1 80.94 152 VAL B N 1
ATOM 6114 C CA . VAL B 1 152 ? -22.016 49.219 1.067 1 80.94 152 VAL B CA 1
ATOM 6115 C C . VAL B 1 152 ? -21.984 48.25 2.248 1 80.94 152 VAL B C 1
ATOM 6117 O O . VAL B 1 152 ? -22.984 48.094 2.959 1 80.94 152 VAL B O 1
ATOM 6120 N N . ALA B 1 153 ? -20.938 47.75 2.518 1 78.81 153 ALA B N 1
ATOM 6121 C CA . ALA B 1 153 ? -20.844 46.719 3.561 1 78.81 153 ALA B CA 1
ATOM 6122 C C . ALA B 1 153 ? -21.156 47.312 4.934 1 78.81 153 ALA B C 1
ATOM 6124 O O . ALA B 1 153 ? -21.969 46.75 5.68 1 78.81 153 ALA B O 1
ATOM 6125 N N . PRO B 1 154 ? -20.578 48.406 5.207 1 77.75 154 PRO B N 1
ATOM 6126 C CA . PRO B 1 154 ? -20.922 49 6.504 1 77.75 154 PRO B CA 1
ATOM 6127 C C . PRO B 1 154 ? -22.406 49.375 6.605 1 77.75 154 PRO B C 1
ATOM 6129 O O . PRO B 1 154 ? -23 49.281 7.688 1 77.75 154 PRO B O 1
ATOM 6132 N N . ARG B 1 155 ? -22.984 49.75 5.555 1 81.25 155 ARG B N 1
ATOM 6133 C CA . ARG B 1 155 ? -24.406 50.094 5.562 1 81.25 155 ARG B CA 1
ATOM 6134 C C . ARG B 1 155 ? -25.25 48.844 5.785 1 81.25 155 ARG B C 1
ATOM 6136 O O . ARG B 1 155 ? -26.281 48.906 6.48 1 81.25 155 ARG B O 1
ATOM 6143 N N . ILE B 1 156 ? -24.75 47.688 5.297 1 83.44 156 ILE B N 1
ATOM 6144 C CA . ILE B 1 156 ? -25.438 46.438 5.508 1 83.44 156 ILE B CA 1
ATOM 6145 C C . ILE B 1 156 ? -25.312 46 6.969 1 83.44 156 ILE B C 1
ATOM 6147 O O . ILE B 1 156 ? -26.281 45.562 7.582 1 83.44 156 ILE B O 1
ATOM 6151 N N . ILE B 1 157 ? -24.281 46.281 7.473 1 79.06 157 ILE B N 1
ATOM 6152 C CA . ILE B 1 157 ? -24.031 45.906 8.859 1 79.06 157 ILE B CA 1
ATOM 6153 C C . ILE B 1 157 ? -24.875 46.781 9.789 1 79.06 157 ILE B C 1
ATOM 6155 O O . ILE B 1 157 ? -25.438 46.312 10.766 1 79.06 157 ILE B O 1
ATOM 6159 N N . ALA B 1 158 ? -24.875 48 9.406 1 78.69 158 ALA B N 1
ATOM 6160 C CA . ALA B 1 158 ? -25.734 48.906 10.172 1 78.69 158 ALA B CA 1
ATOM 6161 C C . ALA B 1 158 ? -27.188 48.469 10.125 1 78.69 158 ALA B C 1
ATOM 6163 O O . ALA B 1 158 ? -27.906 48.562 11.117 1 78.69 158 ALA B O 1
ATOM 6164 N N . LEU B 1 159 ? -27.578 47.938 8.984 1 82.94 159 LEU B N 1
ATOM 6165 C CA . LEU B 1 159 ? -28.922 47.375 8.844 1 82.94 159 LEU B CA 1
ATOM 6166 C C . LEU B 1 159 ? -29.109 46.188 9.766 1 82.94 159 LEU B C 1
ATOM 6168 O O . LEU B 1 159 ? -30.156 46.031 10.383 1 82.94 159 LEU B O 1
ATOM 6172 N N . PHE B 1 160 ? -28.109 45.312 9.883 1 81.38 160 PHE B N 1
ATOM 6173 C CA . PHE B 1 160 ? -28.188 44.156 10.766 1 81.38 160 PHE B CA 1
ATOM 6174 C C . PHE B 1 160 ? -28.344 44.594 12.219 1 81.38 160 PHE B C 1
ATOM 6176 O O . PHE B 1 160 ? -29.141 44.031 12.961 1 81.38 160 PHE B O 1
ATOM 6183 N N . ASP B 1 161 ? -27.656 45.562 12.539 1 77.5 161 ASP B N 1
ATOM 6184 C CA . ASP B 1 161 ? -27.734 46.094 13.898 1 77.5 161 ASP B CA 1
ATOM 6185 C C . ASP B 1 161 ? -29.125 46.656 14.188 1 77.5 161 ASP B C 1
ATOM 6187 O O . ASP B 1 161 ? -29.688 46.438 15.266 1 77.5 161 ASP B O 1
ATOM 6191 N N . ALA B 1 162 ? -29.609 47.375 13.227 1 78.56 162 ALA B N 1
ATOM 6192 C CA . ALA B 1 162 ? -30.922 48 13.383 1 78.56 162 ALA B CA 1
ATOM 6193 C C . ALA B 1 162 ? -32.031 46.969 13.516 1 78.56 162 ALA B C 1
ATOM 6195 O O . ALA B 1 162 ? -33.031 47.188 14.211 1 78.56 162 ALA B O 1
ATOM 6196 N N . ARG B 1 163 ? -31.828 45.781 12.891 1 80.25 163 ARG B N 1
ATOM 6197 C CA . ARG B 1 163 ? -32.844 44.75 12.914 1 80.25 163 ARG B CA 1
ATOM 6198 C C . ARG B 1 163 ? -32.469 43.656 13.93 1 80.25 163 ARG B C 1
ATOM 6200 O O . ARG B 1 163 ? -33.156 42.625 14 1 80.25 163 ARG B O 1
ATOM 6207 N N . ASP B 1 164 ? -31.422 43.844 14.695 1 74.38 164 ASP B N 1
ATOM 6208 C CA . ASP B 1 164 ? -30.953 42.906 15.711 1 74.38 164 ASP B CA 1
ATOM 6209 C C . ASP B 1 164 ? -30.656 41.562 15.094 1 74.38 164 ASP B C 1
ATOM 6211 O O . ASP B 1 164 ? -31.109 40.531 15.609 1 74.38 164 ASP B O 1
ATOM 6215 N N . ILE B 1 165 ? -30.109 41.562 14 1 74.69 165 ILE B N 1
ATOM 6216 C CA . ILE B 1 165 ? -29.656 40.312 13.359 1 74.69 165 ILE B CA 1
ATOM 6217 C C . ILE B 1 165 ? -28.203 40.031 13.742 1 74.69 165 ILE B C 1
ATOM 6219 O O . ILE B 1 165 ? -27.328 40.875 13.5 1 74.69 165 ILE B O 1
ATOM 6223 N N . LYS B 1 166 ? -28.078 38.938 14.438 1 66.44 166 LYS B N 1
ATOM 6224 C CA . LYS B 1 166 ? -26.719 38.5 14.781 1 66.44 166 LYS B CA 1
ATOM 6225 C C . LYS B 1 166 ? -26.094 37.719 13.641 1 66.44 166 LYS B C 1
ATOM 6227 O O . LYS B 1 166 ? -26.453 36.562 13.414 1 66.44 166 LYS B O 1
ATOM 6232 N N . TYR B 1 167 ? -25.281 38.375 12.852 1 64.69 167 TYR B N 1
ATOM 6233 C CA . TYR B 1 167 ? -24.625 37.719 11.734 1 64.69 167 TYR B CA 1
ATOM 6234 C C . TYR B 1 167 ? -23.234 37.25 12.125 1 64.69 167 TYR B C 1
ATOM 6236 O O . TYR B 1 167 ? -22.625 37.781 13.047 1 64.69 167 TYR B O 1
ATOM 6244 N N . SER B 1 168 ? -22.844 36.188 11.539 1 60.16 168 SER B N 1
ATOM 6245 C CA . SER B 1 168 ? -21.5 35.688 11.781 1 60.16 168 SER B CA 1
ATOM 6246 C C . SER B 1 168 ? -20.531 36.156 10.711 1 60.16 168 SER B C 1
ATOM 6248 O O . SER B 1 168 ? -19.406 36.594 11.023 1 60.16 168 SER B O 1
ATOM 6250 N N . VAL B 1 169 ? -20.953 36.125 9.359 1 59.19 169 VAL B N 1
ATOM 6251 C CA . VAL B 1 169 ? -20.109 36.5 8.234 1 59.19 169 VAL B CA 1
ATOM 6252 C C . VAL B 1 169 ? -20.953 37.156 7.152 1 59.19 169 VAL B C 1
ATOM 6254 O O . VAL B 1 169 ? -22.094 36.75 6.918 1 59.19 169 VAL B O 1
ATOM 6257 N N . LEU B 1 170 ? -20.406 38.312 6.641 1 73.69 170 LEU B N 1
ATOM 6258 C CA . LEU B 1 170 ? -20.906 38.969 5.441 1 73.69 170 LEU B CA 1
ATOM 6259 C C . LEU B 1 170 ? -19.844 38.969 4.348 1 73.69 170 LEU B C 1
ATOM 6261 O O . LEU B 1 170 ? -18.797 39.594 4.504 1 73.69 170 LEU B O 1
ATOM 6265 N N . VAL B 1 171 ? -20.078 38.156 3.244 1 67.69 171 VAL B N 1
ATOM 6266 C CA . VAL B 1 171 ? -19.078 38.094 2.184 1 67.69 171 VAL B CA 1
ATOM 6267 C C . VAL B 1 171 ? -19.766 38.062 0.822 1 67.69 171 VAL B C 1
ATOM 6269 O O . VAL B 1 171 ? -20.766 37.375 0.638 1 67.69 171 VAL B O 1
ATOM 6272 N N . PRO B 1 172 ? -19.203 38.844 -0.042 1 75.12 172 PRO B N 1
ATOM 6273 C CA . PRO B 1 172 ? -19.703 38.719 -1.412 1 75.12 172 PRO B CA 1
ATOM 6274 C C . PRO B 1 172 ? -19.094 37.5 -2.139 1 75.12 172 PRO B C 1
ATOM 6276 O O . PRO B 1 172 ? -17.938 37.156 -1.898 1 75.12 172 PRO B O 1
ATOM 6279 N N . ALA B 1 173 ? -19.859 36.844 -2.916 1 72.44 173 ALA B N 1
ATOM 6280 C CA . ALA B 1 173 ? -19.391 35.688 -3.674 1 72.44 173 ALA B CA 1
ATOM 6281 C C . ALA B 1 173 ? -20.109 35.562 -5.012 1 72.44 173 ALA B C 1
ATOM 6283 O O . ALA B 1 173 ? -21.172 36.188 -5.203 1 72.44 173 ALA B O 1
ATOM 6284 N N . ARG B 1 174 ? -19.344 34.906 -5.883 1 75.81 174 ARG B N 1
ATOM 6285 C CA . ARG B 1 174 ? -19.969 34.469 -7.125 1 75.81 174 ARG B CA 1
ATOM 6286 C C . ARG B 1 174 ? -19.875 32.938 -7.293 1 75.81 174 ARG B C 1
ATOM 6288 O O . ARG B 1 174 ? -18.891 32.344 -6.895 1 75.81 174 ARG B O 1
ATOM 6295 N N . PHE B 1 175 ? -20.891 32.438 -7.816 1 73.38 175 PHE B N 1
ATOM 6296 C CA . PHE B 1 175 ? -20.922 31 -7.969 1 73.38 175 PHE B CA 1
ATOM 6297 C C . PHE B 1 175 ? -21.062 30.609 -9.438 1 73.38 175 PHE B C 1
ATOM 6299 O O . PHE B 1 175 ? -21.844 31.219 -10.172 1 73.38 175 PHE B O 1
ATOM 6306 N N . SER B 1 176 ? -20.156 29.75 -9.805 1 69.81 176 SER B N 1
ATOM 6307 C CA . SER B 1 176 ? -20.312 29.156 -11.125 1 69.81 176 SER B CA 1
ATOM 6308 C C . SER B 1 176 ? -20.969 27.781 -11.039 1 69.81 176 SER B C 1
ATOM 6310 O O . SER B 1 176 ? -20.766 27.062 -10.062 1 69.81 176 SER B O 1
ATOM 6312 N N . SER B 1 177 ? -21.812 27.594 -11.922 1 67.38 177 SER B N 1
ATOM 6313 C CA . SER B 1 177 ? -22.5 26.312 -11.984 1 67.38 177 SER B CA 1
ATOM 6314 C C . SER B 1 177 ? -22.188 25.594 -13.297 1 67.38 177 SER B C 1
ATOM 6316 O O . SER B 1 177 ? -22.281 26.188 -14.375 1 67.38 177 SER B O 1
ATOM 6318 N N . ALA B 1 178 ? -21.609 24.531 -13.25 1 64.38 178 ALA B N 1
ATOM 6319 C CA . ALA B 1 178 ? -21.312 23.75 -14.453 1 64.38 178 ALA B CA 1
ATOM 6320 C C . ALA B 1 178 ? -22.469 22.797 -14.773 1 64.38 178 ALA B C 1
ATOM 6322 O O . ALA B 1 178 ? -23.016 22.141 -13.883 1 64.38 178 ALA B O 1
ATOM 6323 N N . ASP B 1 179 ? -22.938 22.953 -16.031 1 52.16 179 ASP B N 1
ATOM 6324 C CA . ASP B 1 179 ? -24.031 22.094 -16.5 1 52.16 179 ASP B CA 1
ATOM 6325 C C . ASP B 1 179 ? -23.5 20.781 -17.062 1 52.16 179 ASP B C 1
ATOM 6327 O O . ASP B 1 179 ? -22.281 20.562 -17.078 1 52.16 179 ASP B O 1
ATOM 6331 N N . GLU B 1 180 ? -24.438 19.906 -17.609 1 51.16 180 GLU B N 1
ATOM 6332 C CA . GLU B 1 180 ? -24.188 18.578 -18.188 1 51.16 180 GLU B CA 1
ATOM 6333 C C . GLU B 1 180 ? -23.125 18.656 -19.281 1 51.16 180 GLU B C 1
ATOM 6335 O O . GLU B 1 180 ? -22.359 17.703 -19.469 1 51.16 180 GLU B O 1
ATOM 6340 N N . ASN B 1 181 ? -22.922 19.625 -20.031 1 45.41 181 ASN B N 1
ATOM 6341 C CA . ASN B 1 181 ? -22.016 19.859 -21.156 1 45.41 181 ASN B CA 1
ATOM 6342 C C . ASN B 1 181 ? -20.766 20.594 -20.719 1 45.41 181 ASN B C 1
ATOM 6344 O O . ASN B 1 181 ? -20.031 21.141 -21.547 1 45.41 181 ASN B O 1
ATOM 6348 N N . ARG B 1 182 ? -20.312 20.625 -19.438 1 50.91 182 ARG B N 1
ATOM 6349 C CA . ARG B 1 182 ? -19.141 21.234 -18.812 1 50.91 182 ARG B CA 1
ATOM 6350 C C . ARG B 1 182 ? -19.047 22.719 -19.172 1 50.91 182 ARG B C 1
ATOM 6352 O O . ARG B 1 182 ? -17.953 23.297 -19.156 1 50.91 182 ARG B O 1
ATOM 6359 N N . ASP B 1 183 ? -20.062 23.172 -19.531 1 56.62 183 ASP B N 1
ATOM 6360 C CA . ASP B 1 183 ? -20.062 24.625 -19.703 1 56.62 183 ASP B CA 1
ATOM 6361 C C . ASP B 1 183 ? -20.391 25.328 -18.391 1 56.62 183 ASP B C 1
ATOM 6363 O O . ASP B 1 183 ? -21.375 25.016 -17.734 1 56.62 183 ASP B O 1
ATOM 6367 N N . SER B 1 184 ? -19.531 26.047 -17.875 1 56.53 184 SER B N 1
ATOM 6368 C CA . SER B 1 184 ? -19.672 26.75 -16.594 1 56.53 184 SER B CA 1
ATOM 6369 C C . SER B 1 184 ? -20.266 28.141 -16.781 1 56.53 184 SER B C 1
ATOM 6371 O O . SER B 1 184 ? -19.859 28.875 -17.672 1 56.53 184 SER B O 1
ATOM 6373 N N . THR B 1 185 ? -21.453 28.219 -16.141 1 73.31 185 THR B N 1
ATOM 6374 C CA . THR B 1 185 ? -22.078 29.547 -16.156 1 73.31 185 THR B CA 1
ATOM 6375 C C . THR B 1 185 ? -21.859 30.25 -14.836 1 73.31 185 THR B C 1
ATOM 6377 O O . THR B 1 185 ? -22.094 29.688 -13.766 1 73.31 185 THR B O 1
ATOM 6380 N N . LEU B 1 186 ? -21.328 31.469 -14.945 1 75.5 186 LEU B N 1
ATOM 6381 C CA . LEU B 1 186 ? -21.078 32.281 -13.766 1 75.5 186 LEU B CA 1
ATOM 6382 C C . LEU B 1 186 ? -22.359 32.969 -13.297 1 75.5 186 LEU B C 1
ATOM 6384 O O . LEU B 1 186 ? -23.047 33.625 -14.094 1 75.5 186 LEU B O 1
ATOM 6388 N N . GLY B 1 187 ? -22.594 32.719 -12.102 1 78.31 187 GLY B N 1
ATOM 6389 C CA . GLY B 1 187 ? -23.797 33.281 -11.516 1 78.31 187 GLY B CA 1
ATOM 6390 C C . GLY B 1 187 ? -23.641 34.75 -11.141 1 78.31 187 GLY B C 1
ATOM 6391 O O . GLY B 1 187 ? -22.578 35.344 -11.383 1 78.31 187 GLY B O 1
ATOM 6392 N N . PRO B 1 188 ? -24.719 35.25 -10.547 1 84.62 188 PRO B N 1
ATOM 6393 C CA . PRO B 1 188 ? -24.672 36.656 -10.117 1 84.62 188 PRO B CA 1
ATOM 6394 C C . PRO B 1 188 ? -23.828 36.844 -8.852 1 84.62 188 PRO B C 1
ATOM 6396 O O . PRO B 1 188 ? -23.422 35.875 -8.227 1 84.62 188 PRO B O 1
ATOM 6399 N N . VAL B 1 189 ? -23.609 38.125 -8.586 1 83.19 189 VAL B N 1
ATOM 6400 C CA . VAL B 1 189 ? -22.953 38.469 -7.328 1 83.19 189 VAL B CA 1
ATOM 6401 C C . VAL B 1 189 ? -23.859 38.094 -6.152 1 83.19 189 VAL B C 1
ATOM 6403 O O . VAL B 1 189 ? -25.031 38.469 -6.137 1 83.19 189 VAL B O 1
ATOM 6406 N N . VAL B 1 190 ? -23.234 37.375 -5.254 1 84.69 190 VAL B N 1
ATOM 6407 C CA . VAL B 1 190 ? -23.984 36.906 -4.094 1 84.69 190 VAL B CA 1
ATOM 6408 C C . VAL B 1 190 ? -23.438 37.562 -2.826 1 84.69 190 VAL B C 1
ATOM 6410 O O . VAL B 1 190 ? -22.234 37.594 -2.6 1 84.69 190 VAL B O 1
ATOM 6413 N N . ILE B 1 191 ? -24.422 38.25 -2.098 1 83.56 191 ILE B N 1
ATOM 6414 C CA . ILE B 1 191 ? -24.094 38.656 -0.736 1 83.56 191 ILE B CA 1
ATOM 6415 C C . ILE B 1 191 ? -24.391 37.531 0.23 1 83.56 191 ILE B C 1
ATOM 6417 O O . ILE B 1 191 ? -25.562 37.25 0.527 1 83.56 191 ILE B O 1
ATOM 6421 N N . TRP B 1 192 ? -23.344 36.969 0.641 1 78.94 192 TRP B N 1
ATOM 6422 C CA . TRP B 1 192 ? -23.406 35.75 1.461 1 78.94 192 TRP B CA 1
ATOM 6423 C C . TRP B 1 192 ? -23.375 36.094 2.945 1 78.94 192 TRP B C 1
ATOM 6425 O O . TRP B 1 192 ? -22.391 36.656 3.434 1 78.94 192 TRP B O 1
ATOM 6435 N N . VAL B 1 193 ? -24.484 35.812 3.625 1 79.56 193 VAL B N 1
ATOM 6436 C CA . VAL B 1 193 ? -24.609 36.188 5.035 1 79.56 193 VAL B CA 1
ATOM 6437 C C . VAL B 1 193 ? -24.703 34.906 5.875 1 79.56 193 VAL B C 1
ATOM 6439 O O . VAL B 1 193 ? -25.609 34.094 5.664 1 79.56 193 VAL B O 1
ATOM 6442 N N . ALA B 1 194 ? -23.766 34.812 6.77 1 67.94 194 ALA B N 1
ATOM 6443 C CA . ALA B 1 194 ? -23.828 33.688 7.695 1 67.94 194 ALA B CA 1
ATOM 6444 C C . ALA B 1 194 ? -24.344 34.125 9.062 1 67.94 194 ALA B C 1
ATOM 6446 O O . ALA B 1 194 ? -23.953 35.188 9.57 1 67.94 194 ALA B O 1
ATOM 6447 N N . THR B 1 195 ? -25.312 33.375 9.523 1 65.88 195 THR B N 1
ATOM 6448 C CA . THR B 1 195 ? -25.875 33.656 10.844 1 65.88 195 THR B CA 1
ATOM 6449 C C . THR B 1 195 ? -25.688 32.469 11.781 1 65.88 195 THR B C 1
ATOM 6451 O O . THR B 1 195 ? -25.5 31.344 11.336 1 65.88 195 THR B O 1
ATOM 6454 N N . HIS B 1 196 ? -25.609 32.75 13.047 1 55.16 196 HIS B N 1
ATOM 6455 C CA . HIS B 1 196 ? -25.578 31.719 14.062 1 55.16 196 HIS B CA 1
ATOM 6456 C C . HIS B 1 196 ? -26.812 30.844 13.984 1 55.16 196 HIS B C 1
ATOM 6458 O O . HIS B 1 196 ? -27.891 31.312 13.633 1 55.16 196 HIS B O 1
ATOM 6464 N N . PRO B 1 197 ? -26.625 29.531 14.141 1 54.62 197 PRO B N 1
ATOM 6465 C CA . PRO B 1 197 ? -27.797 28.656 14.062 1 54.62 197 PRO B CA 1
ATOM 6466 C C . PRO B 1 197 ? -28.922 29.109 14.984 1 54.62 197 PRO B C 1
ATOM 6468 O O . PRO B 1 197 ? -28.688 29.391 16.156 1 54.62 197 PRO B O 1
ATOM 6471 N N . GLY B 1 198 ? -30.078 29.312 14.414 1 60.19 198 GLY B N 1
ATOM 6472 C CA . GLY B 1 198 ? -31.281 29.672 15.156 1 60.19 198 GLY B CA 1
ATOM 6473 C C . GLY B 1 198 ? -31.406 31.172 15.383 1 60.19 198 GLY B C 1
ATOM 6474 O O . GLY B 1 198 ? -32.375 31.625 15.992 1 60.19 198 GLY B O 1
ATOM 6475 N N . ALA B 1 199 ? -30.5 31.938 14.945 1 61.31 199 ALA B N 1
ATOM 6476 C CA . ALA B 1 199 ? -30.484 33.375 15.273 1 61.31 199 ALA B CA 1
ATOM 6477 C C . ALA B 1 199 ? -31.438 34.156 14.375 1 61.31 199 ALA B C 1
ATOM 6479 O O . ALA B 1 199 ? -31.859 35.25 14.711 1 61.31 199 ALA B O 1
ATOM 6480 N N . ILE B 1 200 ? -31.719 33.562 13.188 1 67.38 200 ILE B N 1
ATOM 6481 C CA . ILE B 1 200 ? -32.562 34.344 12.312 1 67.38 200 ILE B CA 1
ATOM 6482 C C . ILE B 1 200 ? -33.75 33.531 11.836 1 67.38 200 ILE B C 1
ATOM 6484 O O . ILE B 1 200 ? -33.625 32.312 11.656 1 67.38 200 ILE B O 1
ATOM 6488 N N . SER B 1 201 ? -34.875 34.25 11.969 1 72.75 201 SER B N 1
ATOM 6489 C CA . SER B 1 201 ? -36.062 33.625 11.398 1 72.75 201 SER B CA 1
ATOM 6490 C C . SER B 1 201 ? -36.125 33.812 9.891 1 72.75 201 SER B C 1
ATOM 6492 O O . SER B 1 201 ? -35.5 34.75 9.352 1 72.75 201 SER B O 1
ATOM 6494 N N . LEU B 1 202 ? -36.75 32.938 9.117 1 74.81 202 LEU B N 1
ATOM 6495 C CA . LEU B 1 202 ? -36.875 32.969 7.668 1 74.81 202 LEU B CA 1
ATOM 6496 C C . LEU B 1 202 ? -37.531 34.281 7.215 1 74.81 202 LEU B C 1
ATOM 6498 O O . LEU B 1 202 ? -37.156 34.844 6.188 1 74.81 202 LEU B O 1
ATOM 6502 N N . GLU B 1 203 ? -38.5 34.75 8 1 77 203 GLU B N 1
ATOM 6503 C CA . GLU B 1 203 ? -39.156 36 7.672 1 77 203 GLU B CA 1
ATOM 6504 C C . GLU B 1 203 ? -38.219 37.188 7.801 1 77 203 GLU B C 1
ATOM 6506 O O . GLU B 1 203 ? -38.219 38.094 6.965 1 77 203 GLU B O 1
ATOM 6511 N N . LEU B 1 204 ? -37.406 37.125 8.828 1 79.06 204 LEU B N 1
ATOM 6512 C CA . LEU B 1 204 ? -36.438 38.219 9.039 1 79.06 204 LEU B CA 1
ATOM 6513 C C . LEU B 1 204 ? -35.375 38.219 7.941 1 79.06 204 LEU B C 1
ATOM 6515 O O . LEU B 1 204 ? -34.969 39.281 7.48 1 79.06 204 LEU B O 1
ATOM 6519 N N . ALA B 1 205 ? -35.062 37.094 7.508 1 81.81 205 ALA B N 1
ATOM 6520 C CA . ALA B 1 205 ? -34.062 37 6.434 1 81.81 205 ALA B CA 1
ATOM 6521 C C . ALA B 1 205 ? -34.625 37.531 5.121 1 81.81 205 ALA B C 1
ATOM 6523 O O . ALA B 1 205 ? -33.938 38.219 4.379 1 81.81 205 ALA B O 1
ATOM 6524 N N . ARG B 1 206 ? -35.75 37.219 4.859 1 83.25 206 ARG B N 1
ATOM 6525 C CA . ARG B 1 206 ? -36.406 37.688 3.65 1 83.25 206 ARG B CA 1
ATOM 6526 C C . ARG B 1 206 ? -36.531 39.219 3.648 1 83.25 206 ARG B C 1
ATOM 6528 O O . ARG B 1 206 ? -36.188 39.844 2.654 1 83.25 206 ARG B O 1
ATOM 6535 N N . ASP B 1 207 ? -37 39.75 4.793 1 83.81 207 ASP B N 1
ATOM 6536 C CA . ASP B 1 207 ? -37.156 41.188 4.887 1 83.81 207 ASP B CA 1
ATOM 6537 C C . ASP B 1 207 ? -35.812 41.906 4.824 1 83.81 207 ASP B C 1
ATOM 6539 O O . ASP B 1 207 ? -35.656 42.938 4.152 1 83.81 207 ASP B O 1
ATOM 6543 N N . ALA B 1 208 ? -34.844 41.312 5.516 1 85.69 208 ALA B N 1
ATOM 6544 C CA . ALA B 1 208 ? -33.5 41.906 5.5 1 85.69 208 ALA B CA 1
ATOM 6545 C C . ALA B 1 208 ? -32.875 41.844 4.105 1 85.69 208 ALA B C 1
ATOM 6547 O O . ALA B 1 208 ? -32.125 42.719 3.701 1 85.69 208 ALA B O 1
ATOM 6548 N N . SER B 1 209 ? -33.156 40.844 3.367 1 89.38 209 SER B N 1
ATOM 6549 C CA . SER B 1 209 ? -32.625 40.688 2.02 1 89.38 209 SER B CA 1
ATOM 6550 C C . SER B 1 209 ? -33.156 41.781 1.085 1 89.38 209 SER B C 1
ATOM 6552 O O . SER B 1 209 ? -32.406 42.281 0.252 1 89.38 209 SER B O 1
ATOM 6554 N N . SER B 1 210 ? -34.438 42.062 1.218 1 88.19 210 SER B N 1
ATOM 6555 C CA . SER B 1 210 ? -35 43.125 0.408 1 88.19 210 SER B CA 1
ATOM 6556 C C . SER B 1 210 ? -34.344 44.469 0.698 1 88.19 210 SER B C 1
ATOM 6558 O O . SER B 1 210 ? -34.094 45.25 -0.221 1 88.19 210 SER B O 1
ATOM 6560 N N . ASP B 1 211 ? -34.062 44.688 1.975 1 87.69 211 ASP B N 1
ATOM 6561 C CA . ASP B 1 211 ? -33.406 45.938 2.361 1 87.69 211 ASP B CA 1
ATOM 6562 C C . ASP B 1 211 ? -31.969 46 1.85 1 87.69 211 ASP B C 1
ATOM 6564 O O . ASP B 1 211 ? -31.5 47.031 1.405 1 87.69 211 ASP B O 1
ATOM 6568 N N . ILE B 1 212 ? -31.344 44.844 1.868 1 87.5 212 ILE B N 1
ATOM 6569 C CA . ILE B 1 212 ? -29.969 44.75 1.389 1 87.5 212 ILE B CA 1
ATOM 6570 C C . ILE B 1 212 ? -29.922 45.031 -0.112 1 87.5 212 ILE B C 1
ATOM 6572 O O . ILE B 1 212 ? -29.078 45.781 -0.588 1 87.5 212 ILE B O 1
ATOM 6576 N N . LEU B 1 213 ? -30.828 44.469 -0.812 1 89.44 213 LEU B N 1
ATOM 6577 C CA . LEU B 1 213 ? -30.891 44.656 -2.258 1 89.44 213 LEU B CA 1
ATOM 6578 C C . LEU B 1 213 ? -31.188 46.094 -2.607 1 89.44 213 LEU B C 1
ATOM 6580 O O . LEU B 1 213 ? -30.672 46.625 -3.592 1 89.44 213 LEU B O 1
ATOM 6584 N N . GLN B 1 214 ? -31.969 46.781 -1.776 1 89.38 214 GLN B N 1
ATOM 6585 C CA . GLN B 1 214 ? -32.25 48.188 -1.973 1 89.38 214 GLN B CA 1
ATOM 6586 C C . GLN B 1 214 ? -30.969 49.031 -1.76 1 89.38 214 GLN B C 1
ATOM 6588 O O . GLN B 1 214 ? -30.719 49.969 -2.514 1 89.38 214 GLN B O 1
ATOM 6593 N N . ILE B 1 215 ? -30.188 48.688 -0.757 1 87.06 215 ILE B N 1
ATOM 6594 C CA . ILE B 1 215 ? -28.922 49.375 -0.514 1 87.06 215 ILE B CA 1
ATOM 6595 C C . ILE B 1 215 ? -28 49.219 -1.723 1 87.06 215 ILE B C 1
ATOM 6597 O O . ILE B 1 215 ? -27.375 50.156 -2.176 1 87.06 215 ILE B O 1
ATOM 6601 N N . LEU B 1 216 ? -28 48.062 -2.289 1 87.31 216 LEU B N 1
ATOM 6602 C CA . LEU B 1 216 ? -27.141 47.75 -3.424 1 87.31 216 LEU B CA 1
ATOM 6603 C C . LEU B 1 216 ? -27.594 48.5 -4.672 1 87.31 216 LEU B C 1
ATOM 6605 O O . LEU B 1 216 ? -26.781 49.031 -5.438 1 87.31 216 LEU B O 1
ATOM 6609 N N . GLU B 1 217 ? -28.844 48.531 -4.805 1 86.94 217 GLU B N 1
ATOM 6610 C CA . GLU B 1 217 ? -29.406 49.25 -5.953 1 86.94 217 GLU B CA 1
ATOM 6611 C C . GLU B 1 217 ? -29.125 50.75 -5.871 1 86.94 217 GLU B C 1
ATOM 6613 O O . GLU B 1 217 ? -28.922 51.406 -6.895 1 86.94 217 GLU B O 1
ATOM 6618 N N . GLU B 1 218 ? -29.125 51.281 -4.68 1 86.38 218 GLU B N 1
ATOM 6619 C CA . GLU B 1 218 ? -28.797 52.688 -4.477 1 86.38 218 GLU B CA 1
ATOM 6620 C C . GLU B 1 218 ? -27.391 53 -4.949 1 86.38 218 GLU B C 1
ATOM 6622 O O . GLU B 1 218 ? -27.094 54.125 -5.367 1 86.38 218 GLU B O 1
ATOM 6627 N N . TYR B 1 219 ? -26.609 52.031 -4.902 1 85.88 219 TYR B N 1
ATOM 6628 C CA . TYR B 1 219 ? -25.219 52.25 -5.305 1 85.88 219 TYR B CA 1
ATOM 6629 C C . TYR B 1 219 ? -24.938 51.594 -6.652 1 85.88 219 TYR B C 1
ATOM 6631 O O . TYR B 1 219 ? -23.797 51.25 -6.969 1 85.88 219 TYR B O 1
ATOM 6639 N N . GLN B 1 220 ? -25.984 51.344 -7.391 1 83.81 220 GLN B N 1
ATOM 6640 C CA . GLN B 1 220 ? -25.969 50.906 -8.789 1 83.81 220 GLN B CA 1
ATOM 6641 C C . GLN B 1 220 ? -25.406 49.5 -8.93 1 83.81 220 GLN B C 1
ATOM 6643 O O . GLN B 1 220 ? -24.719 49.188 -9.906 1 83.81 220 GLN B O 1
ATOM 6648 N N . VAL B 1 221 ? -25.516 48.781 -7.996 1 84.56 221 VAL B N 1
ATOM 6649 C CA . VAL B 1 221 ? -25.234 47.344 -8.102 1 84.56 221 VAL B CA 1
ATOM 6650 C C . VAL B 1 221 ? -26.531 46.594 -8.344 1 84.56 221 VAL B C 1
ATOM 6652 O O . VAL B 1 221 ? -27.312 46.375 -7.418 1 84.56 221 VAL B O 1
ATOM 6655 N N . GLU B 1 222 ? -26.656 46.25 -9.578 1 84.06 222 GLU B N 1
ATOM 6656 C CA . GLU B 1 222 ? -27.906 45.594 -9.938 1 84.06 222 GLU B CA 1
ATOM 6657 C C . GLU B 1 222 ? -27.688 44.094 -10.156 1 84.06 222 GLU B C 1
ATOM 6659 O O . GLU B 1 222 ? -26.562 43.656 -10.461 1 84.06 222 GLU B O 1
ATOM 6664 N N . GLY B 1 223 ? -28.656 43.25 -9.812 1 83.25 223 GLY B N 1
ATOM 6665 C CA . GLY B 1 223 ? -28.656 41.844 -10.117 1 83.25 223 GLY B CA 1
ATOM 6666 C C . GLY B 1 223 ? -28 41 -9.031 1 83.25 223 GLY B C 1
ATOM 6667 O O . GLY B 1 223 ? -27.688 39.812 -9.25 1 83.25 223 GLY B O 1
ATOM 6668 N N . ALA B 1 224 ? -27.719 41.562 -7.949 1 87.25 224 ALA B N 1
ATOM 6669 C CA . ALA B 1 224 ? -27.109 40.781 -6.871 1 87.25 224 ALA B CA 1
ATOM 6670 C C . ALA B 1 224 ? -28.156 39.938 -6.164 1 87.25 224 ALA B C 1
ATOM 6672 O O . ALA B 1 224 ? -29.359 40.219 -6.215 1 87.25 224 ALA B O 1
ATOM 6673 N N . VAL B 1 225 ? -27.688 38.844 -5.473 1 89.69 225 VAL B N 1
ATOM 6674 C CA . VAL B 1 225 ? -28.516 37.938 -4.703 1 89.69 225 VAL B CA 1
ATOM 6675 C C . VAL B 1 225 ? -28 37.812 -3.275 1 89.69 225 VAL B C 1
ATOM 6677 O O . VAL B 1 225 ? -26.781 37.812 -3.051 1 89.69 225 VAL B O 1
ATOM 6680 N N . VAL B 1 226 ? -28.938 37.875 -2.35 1 89.38 226 VAL B N 1
ATOM 6681 C CA . VAL B 1 226 ? -28.547 37.656 -0.956 1 89.38 226 VAL B CA 1
ATOM 6682 C C . VAL B 1 226 ? -28.859 36.25 -0.532 1 89.38 226 VAL B C 1
ATOM 6684 O O . VAL B 1 226 ? -29.984 35.781 -0.695 1 89.38 226 VAL B O 1
ATOM 6687 N N . GLU B 1 227 ? -27.812 35.625 -0.039 1 85 227 GLU B N 1
ATOM 6688 C CA . GLU B 1 227 ? -27.969 34.281 0.456 1 85 227 GLU B CA 1
ATOM 6689 C C . GLU B 1 227 ? -27.578 34.156 1.927 1 85 227 GLU B C 1
ATOM 6691 O O . GLU B 1 227 ? -26.562 34.688 2.34 1 85 227 GLU B O 1
ATOM 6696 N N . TRP B 1 228 ? -28.469 33.562 2.721 1 80.94 228 TRP B N 1
ATOM 6697 C CA . TRP B 1 228 ? -28.25 33.375 4.152 1 80.94 228 TRP B CA 1
ATOM 6698 C C . TRP B 1 228 ? -27.875 31.938 4.477 1 80.94 228 TRP B C 1
ATOM 6700 O O . TRP B 1 228 ? -28.516 31 4.016 1 80.94 228 TRP B O 1
ATOM 6710 N N . ILE B 1 229 ? -26.703 31.812 5.312 1 73.5 229 ILE B N 1
ATOM 6711 C CA . ILE B 1 229 ? -26.297 30.484 5.734 1 73.5 229 ILE B CA 1
ATOM 6712 C C . ILE B 1 229 ? -26.156 30.438 7.254 1 73.5 229 ILE B C 1
ATOM 6714 O O . ILE B 1 229 ? -26.031 31.484 7.902 1 73.5 229 ILE B O 1
ATOM 6718 N N . GLU B 1 230 ? -26.234 29.234 8.094 1 58.44 230 GLU B N 1
ATOM 6719 C CA . GLU B 1 230 ? -26.031 29.062 9.531 1 58.44 230 GLU B CA 1
ATOM 6720 C C . GLU B 1 230 ? -24.578 28.719 9.852 1 58.44 230 GLU B C 1
ATOM 6722 O O . GLU B 1 230 ? -24 27.844 9.227 1 58.44 230 GLU B O 1
ATOM 6727 N N . GLY B 1 231 ? -23.609 29.562 10.859 1 45.69 231 GLY B N 1
ATOM 6728 C CA . GLY B 1 231 ? -22.234 29.281 11.273 1 45.69 231 GLY B CA 1
ATOM 6729 C C . GLY B 1 231 ? -21.781 30.125 12.445 1 45.69 231 GLY B C 1
ATOM 6730 O O . GLY B 1 231 ? -21.984 31.344 12.453 1 45.69 231 GLY B O 1
ATOM 6731 N N . SER B 1 232 ? -21.641 29.672 13.938 1 36.25 232 SER B N 1
ATOM 6732 C CA . SER B 1 232 ? -21.266 30.391 15.156 1 36.25 232 SER B CA 1
ATOM 6733 C C . SER B 1 232 ? -19.766 30.641 15.211 1 36.25 232 SER B C 1
ATOM 6735 O O . SER B 1 232 ? -18.969 29.766 14.844 1 36.25 232 SER B O 1
ATOM 6737 N N . VAL B 1 233 ? -19.172 31.891 15.555 1 31.12 233 VAL B N 1
ATOM 6738 C CA . VAL B 1 233 ? -17.812 32.281 15.859 1 31.12 233 VAL B CA 1
ATOM 6739 C C . VAL B 1 233 ? -17.562 32.156 17.359 1 31.12 233 VAL B C 1
ATOM 6741 O O . VAL B 1 233 ? -18.219 32.812 18.172 1 31.12 233 VAL B O 1
ATOM 6744 N N . GLU B 1 234 ? -17.641 31.281 18.391 1 30.73 234 GLU B N 1
ATOM 6745 C CA . GLU B 1 234 ? -17.359 31.453 19.812 1 30.73 234 GLU B CA 1
ATOM 6746 C C . GLU B 1 234 ? -15.859 31.438 20.078 1 30.73 234 GLU B C 1
ATOM 6748 O O . GLU B 1 234 ? -15.117 30.688 19.438 1 30.73 234 GLU B O 1
ATOM 6753 N N . LYS B 1 235 ? -15.234 32.406 20.891 1 30.83 235 LYS B N 1
ATOM 6754 C CA . LYS B 1 235 ? -13.898 32.719 21.375 1 30.83 235 LYS B CA 1
ATOM 6755 C C . LYS B 1 235 ? -13.359 31.625 22.281 1 30.83 235 LYS B C 1
ATOM 6757 O O . LYS B 1 235 ? -12.25 31.734 22.812 1 30.83 235 LYS B O 1
ATOM 6762 N N . LEU B 1 236 ? -13.859 30.547 22.75 1 33.75 236 LEU B N 1
ATOM 6763 C CA . LEU B 1 236 ? -13.352 29.672 23.797 1 33.75 236 LEU B CA 1
ATOM 6764 C C . LEU B 1 236 ? -11.953 29.172 23.438 1 33.75 236 LEU B C 1
ATOM 6766 O O . LEU B 1 236 ? -11.656 28.891 22.281 1 33.75 236 LEU B O 1
ATOM 6770 N N . ALA B 1 237 ? -10.859 29.484 24.375 1 43.69 237 ALA B N 1
ATOM 6771 C CA . ALA B 1 237 ? -9.5 28.984 24.234 1 43.69 237 ALA B CA 1
ATOM 6772 C C . ALA B 1 237 ? -9.508 27.5 23.891 1 43.69 237 ALA B C 1
ATOM 6774 O O . ALA B 1 237 ? -10.234 26.719 24.5 1 43.69 237 ALA B O 1
ATOM 6775 N N . GLY B 1 238 ? -9.328 27.125 22.891 1 57.47 238 GLY B N 1
ATOM 6776 C CA . GLY B 1 238 ? -9.375 25.75 22.406 1 57.47 238 GLY B CA 1
ATOM 6777 C C . GLY B 1 238 ? -8.375 24.844 23.094 1 57.47 238 GLY B C 1
ATOM 6778 O O . GLY B 1 238 ? -7.578 25.297 23.922 1 57.47 238 GLY B O 1
ATOM 6779 N N . PRO B 1 239 ? -8.469 23.672 23.281 1 73 239 PRO B N 1
ATOM 6780 C CA . PRO B 1 239 ? -7.562 22.688 23.859 1 73 239 PRO B CA 1
ATOM 6781 C C . PRO B 1 239 ? -6.141 22.781 23.312 1 73 239 PRO B C 1
ATOM 6783 O O . PRO B 1 239 ? -5.938 23.328 22.219 1 73 239 PRO B O 1
ATOM 6786 N N . PRO B 1 240 ? -5.137 22.5 24.25 1 83.44 240 PRO B N 1
ATOM 6787 C CA . PRO B 1 240 ? -3.768 22.422 23.719 1 83.44 240 PRO B CA 1
ATOM 6788 C C . PRO B 1 240 ? -3.627 21.438 22.562 1 83.44 240 PRO B C 1
ATOM 6790 O O . PRO B 1 240 ? -4.457 20.547 22.406 1 83.44 240 PRO B O 1
ATOM 6793 N N . LEU B 1 241 ? -2.625 21.734 21.734 1 89.25 241 LEU B N 1
ATOM 6794 C CA . LEU B 1 241 ? -2.316 20.812 20.656 1 89.25 241 LEU B CA 1
ATOM 6795 C C . LEU B 1 241 ? -1.92 19.453 21.203 1 89.25 241 LEU B C 1
ATOM 6797 O O . LEU B 1 241 ? -1.412 19.344 22.328 1 89.25 241 LEU B O 1
ATOM 6801 N N . MET B 1 242 ? -2.164 18.484 20.438 1 89.69 242 MET B N 1
ATOM 6802 C CA . MET B 1 242 ? -1.884 17.109 20.859 1 89.69 242 MET B CA 1
ATOM 6803 C C . MET B 1 242 ? -0.408 16.766 20.656 1 89.69 242 MET B C 1
ATOM 6805 O O . MET B 1 242 ? 0.296 17.453 19.922 1 89.69 242 MET B O 1
ATOM 6809 N N . TYR B 1 243 ? 0.069 15.828 21.453 1 88.62 243 TYR B N 1
ATOM 6810 C CA . TYR B 1 243 ? 1.434 15.352 21.266 1 88.62 243 TYR B CA 1
ATOM 6811 C C . TYR B 1 243 ? 1.489 14.289 20.172 1 88.62 243 TYR B C 1
ATOM 6813 O O . TYR B 1 243 ? 0.468 13.688 19.828 1 88.62 243 TYR B O 1
ATOM 6821 N N . VAL B 1 244 ? 2.639 14.109 19.609 1 90.25 244 VAL B N 1
ATOM 6822 C CA . VAL B 1 244 ? 2.854 13.078 18.609 1 90.25 244 VAL B CA 1
ATOM 6823 C C . VAL B 1 244 ? 2.887 11.703 19.281 1 90.25 244 VAL B C 1
ATOM 6825 O O . VAL B 1 244 ? 3.744 11.438 20.125 1 90.25 244 VAL B O 1
ATOM 6828 N N . THR B 1 245 ? 1.932 10.883 18.938 1 90.81 245 THR B N 1
ATOM 6829 C CA . THR B 1 245 ? 1.876 9.539 19.5 1 90.81 245 THR B CA 1
ATOM 6830 C C . THR B 1 245 ? 2.773 8.586 18.703 1 90.81 245 THR B C 1
ATOM 6832 O O . THR B 1 245 ? 3.246 8.93 17.625 1 90.81 245 THR B O 1
ATOM 6835 N N . HIS B 1 246 ? 3.045 7.492 19.422 1 91.69 246 HIS B N 1
ATOM 6836 C CA . HIS B 1 246 ? 3.787 6.438 18.75 1 91.69 246 HIS B CA 1
ATOM 6837 C C . HIS B 1 246 ? 3.025 5.93 17.531 1 91.69 246 HIS B C 1
ATOM 6839 O O . HIS B 1 246 ? 1.793 5.902 17.531 1 91.69 246 HIS B O 1
ATOM 6845 N N . TYR B 1 247 ? 3.781 5.512 16.5 1 90.75 247 TYR B N 1
ATOM 6846 C CA . TYR B 1 247 ? 3.162 5.168 15.227 1 90.75 247 TYR B CA 1
ATOM 6847 C C . TYR B 1 247 ? 2.285 3.93 15.367 1 90.75 247 TYR B C 1
ATOM 6849 O O . TYR B 1 247 ? 1.503 3.611 14.469 1 90.75 247 TYR B O 1
ATOM 6857 N N . THR B 1 248 ? 2.283 3.193 16.453 1 90.19 248 THR B N 1
ATOM 6858 C CA . THR B 1 248 ? 1.432 2.029 16.672 1 90.19 248 THR B CA 1
ATOM 6859 C C . THR B 1 248 ? 0.071 2.449 17.219 1 90.19 248 THR B C 1
ATOM 6861 O O . THR B 1 248 ? -0.862 1.646 17.266 1 90.19 248 THR B O 1
ATOM 6864 N N . ASN B 1 249 ? 0.016 3.713 17.703 1 92.25 249 ASN B N 1
ATOM 6865 C CA . ASN B 1 249 ? -1.272 4.23 18.156 1 92.25 249 ASN B CA 1
ATOM 6866 C C . ASN B 1 249 ? -2.258 4.363 17 1 92.25 249 ASN B C 1
ATOM 6868 O O . ASN B 1 249 ? -1.923 4.93 15.953 1 92.25 249 ASN B O 1
ATOM 6872 N N . PRO B 1 250 ? -3.48 3.809 17.172 1 91.38 250 PRO B N 1
ATOM 6873 C CA . PRO B 1 250 ? -4.43 3.832 16.047 1 91.38 250 PRO B CA 1
ATOM 6874 C C . PRO B 1 250 ? -4.805 5.25 15.625 1 91.38 250 PRO B C 1
ATOM 6876 O O . PRO B 1 250 ? -5.262 5.457 14.492 1 91.38 250 PRO B O 1
ATOM 6879 N N . THR B 1 251 ? -4.645 6.219 16.453 1 93.06 251 THR B N 1
ATOM 6880 C CA . THR B 1 251 ? -5.02 7.59 16.125 1 93.06 251 THR B CA 1
ATOM 6881 C C . THR B 1 251 ? -3.834 8.352 15.539 1 93.06 251 THR B C 1
ATOM 6883 O O . THR B 1 251 ? -3.949 9.539 15.211 1 93.06 251 THR B O 1
ATOM 6886 N N . HIS B 1 252 ? -2.717 7.715 15.398 1 92.81 252 HIS B N 1
ATOM 6887 C CA . HIS B 1 252 ? -1.471 8.383 15.039 1 92.81 252 HIS B CA 1
ATOM 6888 C C . HIS B 1 252 ? -1.62 9.156 13.727 1 92.81 252 HIS B C 1
ATOM 6890 O O . HIS B 1 252 ? -1.291 10.336 13.664 1 92.81 252 HIS B O 1
ATOM 6896 N N . SER B 1 253 ? -2.123 8.523 12.711 1 89.38 253 SER B N 1
ATOM 6897 C CA . SER B 1 253 ? -2.189 9.133 11.383 1 89.38 253 SER B CA 1
ATOM 6898 C C . SER B 1 253 ? -3.23 10.25 11.336 1 89.38 253 SER B C 1
ATOM 6900 O O . SER B 1 253 ? -3.01 11.281 10.711 1 89.38 253 SER B O 1
ATOM 6902 N N . VAL B 1 254 ? -4.332 10.07 12.039 1 91.5 254 VAL B N 1
ATOM 6903 C CA . VAL B 1 254 ? -5.441 11.016 11.914 1 91.5 254 VAL B CA 1
ATOM 6904 C C . VAL B 1 254 ? -5.273 12.141 12.938 1 91.5 254 VAL B C 1
ATOM 6906 O O . VAL B 1 254 ? -5.934 13.18 12.836 1 91.5 254 VAL B O 1
ATOM 6909 N N . ARG B 1 255 ? -4.414 12.008 13.844 1 91.94 255 ARG B N 1
ATOM 6910 C CA . ARG B 1 255 ? -4.152 13.023 14.852 1 91.94 255 ARG B CA 1
ATOM 6911 C C . ARG B 1 255 ? -3.154 14.062 14.336 1 91.94 255 ARG B C 1
ATOM 6913 O O . ARG B 1 255 ? -3.039 15.148 14.898 1 91.94 255 ARG B O 1
ATOM 6920 N N . ARG B 1 256 ? -2.531 13.836 13.281 1 89.56 256 ARG B N 1
ATOM 6921 C CA . ARG B 1 256 ? -1.403 14.602 12.758 1 89.56 256 ARG B CA 1
ATOM 6922 C C . ARG B 1 256 ? -1.769 16.078 12.602 1 89.56 256 ARG B C 1
ATOM 6924 O O . ARG B 1 256 ? -0.998 16.953 12.984 1 89.56 256 ARG B O 1
ATOM 6931 N N . PRO B 1 257 ? -2.947 16.391 12.109 1 88.56 257 PRO B N 1
ATOM 6932 C CA . PRO B 1 257 ? -3.281 17.797 11.914 1 88.56 257 PRO B CA 1
ATOM 6933 C C . PRO B 1 257 ? -3.41 18.562 13.227 1 88.56 257 PRO B C 1
ATOM 6935 O O . PRO B 1 257 ? -3.43 19.797 13.227 1 88.56 257 PRO B O 1
ATOM 6938 N N . PHE B 1 258 ? -3.471 17.875 14.32 1 90.69 258 PHE B N 1
ATOM 6939 C CA . PHE B 1 258 ? -3.725 18.531 15.602 1 90.69 258 PHE B CA 1
ATOM 6940 C C . PHE B 1 258 ? -2.486 18.484 16.484 1 90.69 258 PHE B C 1
ATOM 6942 O O . PHE B 1 258 ? -2.566 18.734 17.688 1 90.69 258 PHE B O 1
ATOM 6949 N N . THR B 1 259 ? -1.354 18.094 15.961 1 91.31 259 THR B N 1
ATOM 6950 C CA . THR B 1 259 ? -0.127 18 16.75 1 91.31 259 THR B CA 1
ATOM 6951 C C . THR B 1 259 ? 0.762 19.219 16.5 1 91.31 259 THR B C 1
ATOM 6953 O O . THR B 1 259 ? 0.554 19.969 15.555 1 91.31 259 THR B O 1
ATOM 6956 N N . ALA B 1 260 ? 1.7 19.375 17.406 1 89.19 260 ALA B N 1
ATOM 6957 C CA . ALA B 1 260 ? 2.602 20.531 17.328 1 89.19 260 ALA B CA 1
ATOM 6958 C C . ALA B 1 260 ? 3.832 20.203 16.484 1 89.19 260 ALA B C 1
ATOM 6960 O O . ALA B 1 260 ? 4.82 20.938 16.5 1 89.19 260 ALA B O 1
ATOM 6961 N N . ALA B 1 261 ? 3.844 19.125 15.773 1 90.81 261 ALA B N 1
ATOM 6962 C CA . ALA B 1 261 ? 4.941 18.781 14.875 1 90.81 261 ALA B CA 1
ATOM 6963 C C . ALA B 1 261 ? 4.898 19.656 13.617 1 90.81 261 ALA B C 1
ATOM 6965 O O . ALA B 1 261 ? 3.912 20.344 13.367 1 90.81 261 ALA B O 1
ATOM 6966 N N . LEU B 1 262 ? 6.004 19.641 12.914 1 89.88 262 LEU B N 1
ATOM 6967 C CA . LEU B 1 262 ? 6.027 20.391 11.656 1 89.88 262 LEU B CA 1
ATOM 6968 C C . LEU B 1 262 ? 5 19.844 10.672 1 89.88 262 LEU B C 1
ATOM 6970 O O . LEU B 1 262 ? 4.539 18.703 10.828 1 89.88 262 LEU B O 1
ATOM 6974 N N . GLY B 1 263 ? 4.609 20.672 9.742 1 85.25 263 GLY B N 1
ATOM 6975 C CA . GLY B 1 263 ? 3.6 20.266 8.773 1 85.25 263 GLY B CA 1
ATOM 6976 C C . GLY B 1 263 ? 2.186 20.594 9.211 1 85.25 263 GLY B C 1
ATOM 6977 O O . GLY B 1 263 ? 1.218 20.078 8.648 1 85.25 263 GLY B O 1
ATOM 6978 N N . MET B 1 264 ? 2.111 21.312 10.25 1 85.56 264 MET B N 1
ATOM 6979 C CA . MET B 1 264 ? 0.806 21.734 10.75 1 85.56 264 MET B CA 1
ATOM 6980 C C . MET B 1 264 ? 0.054 22.531 9.688 1 85.56 264 MET B C 1
ATOM 6982 O O . MET B 1 264 ? 0.605 23.469 9.102 1 85.56 264 MET B O 1
ATOM 6986 N N . PRO B 1 265 ? -1.148 22.094 9.469 1 84.81 265 PRO B N 1
ATOM 6987 C CA . PRO B 1 265 ? -1.957 22.891 8.547 1 84.81 265 PRO B CA 1
ATOM 6988 C C . PRO B 1 265 ? -2.432 24.203 9.164 1 84.81 265 PRO B C 1
ATOM 6990 O O . PRO B 1 265 ? -2.965 24.219 10.273 1 84.81 265 PRO B O 1
ATOM 6993 N N . ILE B 1 266 ? -2.125 25.234 8.523 1 81.62 266 ILE B N 1
ATOM 6994 C CA . ILE B 1 266 ? -2.521 26.531 9.078 1 81.62 266 ILE B CA 1
ATOM 6995 C C . ILE B 1 266 ? -3.383 27.281 8.062 1 81.62 266 ILE B C 1
ATOM 6997 O O . ILE B 1 266 ? -3.336 26.984 6.863 1 81.62 266 ILE B O 1
ATOM 7001 N N . ALA B 1 267 ? -4.156 28 8.578 1 73.75 267 ALA B N 1
ATOM 7002 C CA . ALA B 1 267 ? -5.004 28.875 7.781 1 73.75 267 ALA B CA 1
ATOM 7003 C C . ALA B 1 267 ? -5.094 30.266 8.398 1 73.75 267 ALA B C 1
ATOM 7005 O O . ALA B 1 267 ? -5.105 30.406 9.625 1 73.75 267 ALA B O 1
ATOM 7006 N N . ALA B 1 268 ? -4.766 31.234 7.586 1 66.38 268 ALA B N 1
ATOM 7007 C CA . ALA B 1 268 ? -4.934 32.594 8.07 1 66.38 268 ALA B CA 1
ATOM 7008 C C . ALA B 1 268 ? -6.406 32.938 8.297 1 66.38 268 ALA B C 1
ATOM 7010 O O . ALA B 1 268 ? -7.266 32.531 7.512 1 66.38 268 ALA B O 1
ATOM 7011 N N . LYS B 1 269 ? -6.613 33.406 9.484 1 59.94 269 LYS B N 1
ATOM 7012 C CA . LYS B 1 269 ? -7.988 33.75 9.844 1 59.94 269 LYS B CA 1
ATOM 7013 C C . LYS B 1 269 ? -8.672 34.531 8.727 1 59.94 269 LYS B C 1
ATOM 7015 O O . LYS B 1 269 ? -9.828 34.25 8.398 1 59.94 269 LYS B O 1
ATOM 7020 N N . GLU B 1 270 ? -7.695 35.531 8.133 1 50.44 270 GLU B N 1
ATOM 7021 C CA . GLU B 1 270 ? -8.242 36.469 7.133 1 50.44 270 GLU B CA 1
ATOM 7022 C C . GLU B 1 270 ? -8.477 35.75 5.805 1 50.44 270 GLU B C 1
ATOM 7024 O O . GLU B 1 270 ? -9.32 36.156 5.008 1 50.44 270 GLU B O 1
ATOM 7029 N N . ARG B 1 271 ? -7.68 34.594 5.641 1 49.16 271 ARG B N 1
ATOM 7030 C CA . ARG B 1 271 ? -7.727 33.906 4.352 1 49.16 271 ARG B CA 1
ATOM 7031 C C . ARG B 1 271 ? -8.359 32.531 4.48 1 49.16 271 ARG B C 1
ATOM 7033 O O . ARG B 1 271 ? -8.133 31.672 3.645 1 49.16 271 ARG B O 1
ATOM 7040 N N . GLU B 1 272 ? -8.875 32.312 5.598 1 52.44 272 GLU B N 1
ATOM 7041 C CA . GLU B 1 272 ? -9.508 31.031 5.836 1 52.44 272 GLU B CA 1
ATOM 7042 C C . GLU B 1 272 ? -10.531 30.703 4.75 1 52.44 272 GLU B C 1
ATOM 7044 O O . GLU B 1 272 ? -10.703 29.547 4.383 1 52.44 272 GLU B O 1
ATOM 7049 N N . GLU B 1 273 ? -11.188 31.828 4.285 1 43.81 273 GLU B N 1
ATOM 7050 C CA . GLU B 1 273 ? -12.219 31.703 3.258 1 43.81 273 GLU B CA 1
ATOM 7051 C C . GLU B 1 273 ? -11.617 31.312 1.913 1 43.81 273 GLU B C 1
ATOM 7053 O O . GLU B 1 273 ? -12.258 30.625 1.11 1 43.81 273 GLU B O 1
ATOM 7058 N N . GLU B 1 274 ? -10.359 31.922 1.595 1 43.25 274 GLU B N 1
ATOM 7059 C CA . GLU B 1 274 ? -9.664 31.641 0.341 1 43.25 274 GLU B CA 1
ATOM 7060 C C . GLU B 1 274 ? -8.992 30.266 0.382 1 43.25 274 GLU B C 1
ATOM 7062 O O . GLU B 1 274 ? -8.359 29.844 -0.591 1 43.25 274 GLU B O 1
ATOM 7067 N N . ASP B 1 275 ? -9.477 29.516 1.222 1 48.94 275 ASP B N 1
ATOM 7068 C CA . ASP B 1 275 ? -8.922 28.172 1.339 1 48.94 275 ASP B CA 1
ATOM 7069 C C . ASP B 1 275 ? -7.395 28.203 1.288 1 48.94 275 ASP B C 1
ATOM 7071 O O . ASP B 1 275 ? -6.766 27.297 0.731 1 48.94 275 ASP B O 1
ATOM 7075 N N . ALA B 1 276 ? -6.906 29.406 1.491 1 51.5 276 ALA B N 1
ATOM 7076 C CA . ALA B 1 276 ? -5.445 29.438 1.5 1 51.5 276 ALA B CA 1
ATOM 7077 C C . ALA B 1 276 ? -4.891 28.672 2.695 1 51.5 276 ALA B C 1
ATOM 7079 O O . ALA B 1 276 ? -5.266 28.938 3.842 1 51.5 276 ALA B O 1
ATOM 7080 N N . SER B 1 277 ? -4.52 27.562 2.359 1 67.38 277 SER B N 1
ATOM 7081 C CA . SER B 1 277 ? -3.918 26.719 3.381 1 67.38 277 SER B CA 1
ATOM 7082 C C . SER B 1 277 ? -2.404 26.625 3.207 1 67.38 277 SER B C 1
ATOM 7084 O O . SER B 1 277 ? -1.887 26.859 2.113 1 67.38 277 SER B O 1
ATOM 7086 N N . GLY B 1 278 ? -1.829 26.812 4.262 1 74.94 278 GLY B N 1
ATOM 7087 C CA . GLY B 1 278 ? -0.382 26.672 4.277 1 74.94 278 GLY B CA 1
ATOM 7088 C C . GLY B 1 278 ? 0.108 25.688 5.332 1 74.94 278 GLY B C 1
ATOM 7089 O O . GLY B 1 278 ? -0.692 25 5.965 1 74.94 278 GLY B O 1
ATOM 7090 N N . THR B 1 279 ? 1.291 25.609 5.293 1 80.94 279 THR B N 1
ATOM 7091 C CA . THR B 1 279 ? 1.953 24.719 6.234 1 80.94 279 THR B CA 1
ATOM 7092 C C . THR B 1 279 ? 3.02 25.453 7.035 1 80.94 279 THR B C 1
ATOM 7094 O O . THR B 1 279 ? 3.713 26.328 6.5 1 80.94 279 THR B O 1
ATOM 7097 N N . VAL B 1 280 ? 2.977 25.203 8.281 1 83.69 280 VAL B N 1
ATOM 7098 C CA . VAL B 1 280 ? 4.008 25.797 9.133 1 83.69 280 VAL B CA 1
ATOM 7099 C C . VAL B 1 280 ? 5.379 25.281 8.703 1 83.69 280 VAL B C 1
ATOM 7101 O O . VAL B 1 280 ? 5.551 24.078 8.453 1 83.69 280 VAL B O 1
ATOM 7104 N N . SER B 1 281 ? 6.312 26.156 8.625 1 85.94 281 SER B N 1
ATOM 7105 C CA . SER B 1 281 ? 7.652 25.797 8.172 1 85.94 281 SER B CA 1
ATOM 7106 C C . SER B 1 281 ? 8.5 25.281 9.328 1 85.94 281 SER B C 1
ATOM 7108 O O . SER B 1 281 ? 8.992 24.141 9.289 1 85.94 281 SER B O 1
ATOM 7110 N N . PHE B 1 282 ? 8.797 26.109 10.242 1 90.94 282 PHE B N 1
ATOM 7111 C CA . PHE B 1 282 ? 9.602 25.797 11.414 1 90.94 282 PHE B CA 1
ATOM 7112 C C . PHE B 1 282 ? 9.258 26.719 12.578 1 90.94 282 PHE B C 1
ATOM 7114 O O . PHE B 1 282 ? 8.484 27.672 12.414 1 90.94 282 PHE B O 1
ATOM 7121 N N . SER B 1 283 ? 9.75 26.391 13.695 1 91.12 283 SER B N 1
ATOM 7122 C CA . SER B 1 283 ? 9.594 27.219 14.883 1 91.12 283 SER B CA 1
ATOM 7123 C C . SER B 1 283 ? 10.945 27.656 15.43 1 91.12 283 SER B C 1
ATOM 7125 O O . SER B 1 283 ? 11.969 27.016 15.18 1 91.12 283 SER B O 1
ATOM 7127 N N . PHE B 1 284 ? 10.93 28.844 16.047 1 91.94 284 PHE B N 1
ATOM 7128 C CA . PHE B 1 284 ? 12.156 29.312 16.672 1 91.94 284 PHE B CA 1
ATOM 7129 C C . PHE B 1 284 ? 11.844 30.203 17.875 1 91.94 284 PHE B C 1
ATOM 7131 O O . PHE B 1 284 ? 10.766 30.812 17.938 1 91.94 284 PHE B O 1
ATOM 7138 N N . HIS B 1 285 ? 12.734 30.234 18.781 1 92.06 285 HIS B N 1
ATOM 7139 C CA . HIS B 1 285 ? 12.641 31.109 19.938 1 92.06 285 HIS B CA 1
ATOM 7140 C C . HIS B 1 285 ? 13.258 32.469 19.641 1 92.06 285 HIS B C 1
ATOM 7142 O O . HIS B 1 285 ? 14.289 32.562 18.969 1 92.06 285 HIS B O 1
ATOM 7148 N N . GLU B 1 286 ? 12.641 33.5 20.047 1 89.25 286 GLU B N 1
ATOM 7149 C CA . GLU B 1 286 ? 13.18 34.812 19.859 1 89.25 286 GLU B CA 1
ATOM 7150 C C . GLU B 1 286 ? 14.57 34.969 20.469 1 89.25 286 GLU B C 1
ATOM 7152 O O . GLU B 1 286 ? 15.43 35.656 19.938 1 89.25 286 GLU B O 1
ATOM 7157 N N . GLY B 1 287 ? 14.781 34.281 21.562 1 84.31 287 GLY B N 1
ATOM 7158 C CA . GLY B 1 287 ? 16.094 34.25 22.188 1 84.31 287 GLY B CA 1
ATOM 7159 C C . GLY B 1 287 ? 16.312 35.375 23.188 1 84.31 287 GLY B C 1
ATOM 7160 O O . GLY B 1 287 ? 15.406 36.188 23.406 1 84.31 287 GLY B O 1
ATOM 7161 N N . GLY B 1 288 ? 17.453 35.469 23.875 1 78.38 288 GLY B N 1
ATOM 7162 C CA . GLY B 1 288 ? 17.719 36.438 24.922 1 78.38 288 GLY B CA 1
ATOM 7163 C C . GLY B 1 288 ? 16.875 36.25 26.172 1 78.38 288 GLY B C 1
ATOM 7164 O O . GLY B 1 288 ? 16.828 35.125 26.719 1 78.38 288 GLY B O 1
ATOM 7165 N N . ASP B 1 289 ? 16.172 37.344 26.594 1 74.44 289 ASP B N 1
ATOM 7166 C CA . ASP B 1 289 ? 15.359 37.281 27.797 1 74.44 289 ASP B CA 1
ATOM 7167 C C . ASP B 1 289 ? 13.883 37.094 27.453 1 74.44 289 ASP B C 1
ATOM 7169 O O . ASP B 1 289 ? 13.047 36.938 28.344 1 74.44 289 ASP B O 1
ATOM 7173 N N . SER B 1 290 ? 13.68 36.938 26.172 1 80.94 290 SER B N 1
ATOM 7174 C CA . SER B 1 290 ? 12.297 36.812 25.719 1 80.94 290 SER B CA 1
ATOM 7175 C C . SER B 1 290 ? 11.797 35.375 25.844 1 80.94 290 SER B C 1
ATOM 7177 O O . SER B 1 290 ? 12.562 34.438 25.625 1 80.94 290 SER B O 1
ATOM 7179 N N . LYS B 1 291 ? 10.539 35.094 26.219 1 78.38 291 LYS B N 1
ATOM 7180 C CA . LYS B 1 291 ? 9.914 33.781 26.312 1 78.38 291 LYS B CA 1
ATOM 7181 C C . LYS B 1 291 ? 9.023 33.5 25.109 1 78.38 291 LYS B C 1
ATOM 7183 O O . LYS B 1 291 ? 8.297 32.5 25.078 1 78.38 291 LYS B O 1
ATOM 7188 N N . LYS B 1 292 ? 9.203 34.344 24.156 1 82.06 292 LYS B N 1
ATOM 7189 C CA . LYS B 1 292 ? 8.32 34.188 23 1 82.06 292 LYS B CA 1
ATOM 7190 C C . LYS B 1 292 ? 8.867 33.156 22 1 82.06 292 LYS B C 1
ATOM 7192 O O . LYS B 1 292 ? 10.086 33.062 21.812 1 82.06 292 LYS B O 1
ATOM 7197 N N . VAL B 1 293 ? 7.977 32.406 21.469 1 84.12 293 VAL B N 1
ATOM 7198 C CA . VAL B 1 293 ? 8.289 31.422 20.422 1 84.12 293 VAL B CA 1
ATOM 7199 C C . VAL B 1 293 ? 7.523 31.766 19.156 1 84.12 293 VAL B C 1
ATOM 7201 O O . VAL B 1 293 ? 6.344 32.125 19.203 1 84.12 293 VAL B O 1
ATOM 7204 N N . PHE B 1 294 ? 8.266 31.672 18.047 1 83.12 294 PHE B N 1
ATOM 7205 C CA . PHE B 1 294 ? 7.68 32.062 16.766 1 83.12 294 PHE B CA 1
ATOM 7206 C C . PHE B 1 294 ? 7.668 30.859 15.812 1 83.12 294 PHE B C 1
ATOM 7208 O O . PHE B 1 294 ? 8.398 29.891 16.016 1 83.12 294 PHE B O 1
ATOM 7215 N N . ALA B 1 295 ? 6.777 30.922 14.914 1 81.75 295 ALA B N 1
ATOM 7216 C CA . ALA B 1 295 ? 6.754 29.969 13.789 1 81.75 295 ALA B CA 1
ATOM 7217 C C . ALA B 1 295 ? 6.809 30.719 12.453 1 81.75 295 ALA B C 1
ATOM 7219 O O . ALA B 1 295 ? 6.316 31.844 12.336 1 81.75 295 ALA B O 1
ATOM 7220 N N . GLY B 1 296 ? 7.551 30.109 11.547 1 75.81 296 GLY B N 1
ATOM 7221 C CA . GLY B 1 296 ? 7.582 30.641 10.195 1 75.81 296 GLY B CA 1
ATOM 7222 C C . GLY B 1 296 ? 6.496 30.062 9.305 1 75.81 296 GLY B C 1
ATOM 7223 O O . GLY B 1 296 ? 6.168 28.891 9.398 1 75.81 296 GLY B O 1
ATOM 7224 N N . ALA B 1 297 ? 5.848 30.891 8.5 1 72.12 297 ALA B N 1
ATOM 7225 C CA . ALA B 1 297 ? 4.863 30.469 7.504 1 72.12 297 ALA B CA 1
ATOM 7226 C C . ALA B 1 297 ? 4.781 31.469 6.363 1 72.12 297 ALA B C 1
ATOM 7228 O O . ALA B 1 297 ? 5.355 32.562 6.441 1 72.12 297 ALA B O 1
ATOM 7229 N N . ASN B 1 298 ? 4.293 31.031 5.121 1 54.41 298 ASN B N 1
ATOM 7230 C CA . ASN B 1 298 ? 4.02 31.953 4.027 1 54.41 298 ASN B CA 1
ATOM 7231 C C . ASN B 1 298 ? 2.68 32.656 4.215 1 54.41 298 ASN B C 1
ATOM 7233 O O . ASN B 1 298 ? 1.682 32.281 3.602 1 54.41 298 ASN B O 1
ATOM 7237 N N . ALA B 1 299 ? 2.375 33 5.457 1 53.94 299 ALA B N 1
ATOM 7238 C CA . ALA B 1 299 ? 0.988 33.406 5.672 1 53.94 299 ALA B CA 1
ATOM 7239 C C . ALA B 1 299 ? 0.878 34.906 5.855 1 53.94 299 ALA B C 1
ATOM 7241 O O . ALA B 1 299 ? 1.819 35.562 6.32 1 53.94 299 ALA B O 1
ATOM 7242 N N . PRO B 1 300 ? -0.242 35.469 5.34 1 49.62 300 PRO B N 1
ATOM 7243 C CA . PRO B 1 300 ? -0.489 36.906 5.41 1 49.62 300 PRO B CA 1
ATOM 7244 C C . PRO B 1 300 ? -0.692 37.406 6.836 1 49.62 300 PRO B C 1
ATOM 7246 O O . PRO B 1 300 ? -0.703 36.594 7.777 1 49.62 300 PRO B O 1
ATOM 7249 N N . ARG B 1 301 ? -1.214 38.75 7.141 1 46.94 301 ARG B N 1
ATOM 7250 C CA . ARG B 1 301 ? -1.024 39.75 8.172 1 46.94 301 ARG B CA 1
ATOM 7251 C C . ARG B 1 301 ? -1.88 39.438 9.398 1 46.94 301 ARG B C 1
ATOM 7253 O O . ARG B 1 301 ? -1.851 40.188 10.383 1 46.94 301 ARG B O 1
ATOM 7260 N N . GLN B 1 302 ? -2.639 38.344 9.641 1 57.56 302 GLN B N 1
ATOM 7261 C CA . GLN B 1 302 ? -3.439 38.344 10.859 1 57.56 302 GLN B CA 1
ATOM 7262 C C . GLN B 1 302 ? -3.279 37.062 11.633 1 57.56 302 GLN B C 1
ATOM 7264 O O . GLN B 1 302 ? -2.209 36.438 11.617 1 57.56 302 GLN B O 1
ATOM 7269 N N . LEU B 1 303 ? -4.508 36.562 12.391 1 55.28 303 LEU B N 1
ATOM 7270 C CA . LEU B 1 303 ? -4.543 35.344 13.219 1 55.28 303 LEU B CA 1
ATOM 7271 C C . LEU B 1 303 ? -4.297 34.094 12.383 1 55.28 303 LEU B C 1
ATOM 7273 O O . LEU B 1 303 ? -4.805 34 11.258 1 55.28 303 LEU B O 1
ATOM 7277 N N . VAL B 1 304 ? -3.34 33.281 12.969 1 72.62 304 VAL B N 1
ATOM 7278 C CA . VAL B 1 304 ? -3.047 32.031 12.312 1 72.62 304 VAL B CA 1
ATOM 7279 C C . VAL B 1 304 ? -3.793 30.891 13.016 1 72.62 304 VAL B C 1
ATOM 7281 O O . VAL B 1 304 ? -3.717 30.75 14.242 1 72.62 304 VAL B O 1
ATOM 7284 N N . ARG B 1 305 ? -4.645 30.266 12.344 1 69.88 305 ARG B N 1
ATOM 7285 C CA . ARG B 1 305 ? -5.449 29.172 12.883 1 69.88 305 ARG B CA 1
ATOM 7286 C C . ARG B 1 305 ? -4.926 27.828 12.414 1 69.88 305 ARG B C 1
ATOM 7288 O O . ARG B 1 305 ? -4.316 27.734 11.344 1 69.88 305 ARG B O 1
ATOM 7295 N N . LEU B 1 306 ? -5.16 26.891 13.445 1 74.5 306 LEU B N 1
ATOM 7296 C CA . LEU B 1 306 ? -4.879 25.5 13.094 1 74.5 306 LEU B CA 1
ATOM 7297 C C . LEU B 1 306 ? -5.992 24.922 12.227 1 74.5 306 LEU B C 1
ATOM 7299 O O . LEU B 1 306 ? -7.168 24.984 12.602 1 74.5 306 LEU B O 1
ATOM 7303 N N . CYS B 1 307 ? -5.629 24.328 11.172 1 75.44 307 CYS B N 1
ATOM 7304 C CA . CYS B 1 307 ? -6.562 23.688 10.25 1 75.44 307 CYS B CA 1
ATOM 7305 C C . CYS B 1 307 ? -7.668 24.641 9.836 1 75.44 307 CYS B C 1
ATOM 7307 O O . CYS B 1 307 ? -8.531 25 10.648 1 75.44 307 CYS B O 1
ATOM 7309 N N . GLY B 1 308 ? -7.695 25.031 8.633 1 72.94 308 GLY B N 1
ATOM 7310 C CA . GLY B 1 308 ? -8.859 25.734 8.117 1 72.94 308 GLY B CA 1
ATOM 7311 C C . GLY B 1 308 ? -10.117 24.875 8.109 1 72.94 308 GLY B C 1
ATOM 7312 O O . GLY B 1 308 ? -10.086 23.719 8.531 1 72.94 308 GLY B O 1
ATOM 7313 N N . HIS B 1 309 ? -11.195 25.438 7.785 1 66.88 309 HIS B N 1
ATOM 7314 C CA . HIS B 1 309 ? -12.469 24.719 7.805 1 66.88 309 HIS B CA 1
ATOM 7315 C C . HIS B 1 309 ? -12.414 23.469 6.922 1 66.88 309 HIS B C 1
ATOM 7317 O O . HIS B 1 309 ? -12.758 22.375 7.363 1 66.88 309 HIS B O 1
ATOM 7323 N N . ARG B 1 310 ? -11.938 23.672 5.762 1 67.12 310 ARG B N 1
ATOM 7324 C CA . ARG B 1 310 ? -11.867 22.547 4.832 1 67.12 310 ARG B CA 1
ATOM 7325 C C . ARG B 1 310 ? -10.922 21.469 5.348 1 67.12 310 ARG B C 1
ATOM 7327 O O . ARG B 1 310 ? -11.234 20.281 5.273 1 67.12 310 ARG B O 1
ATOM 7334 N N . ARG B 1 311 ? -9.883 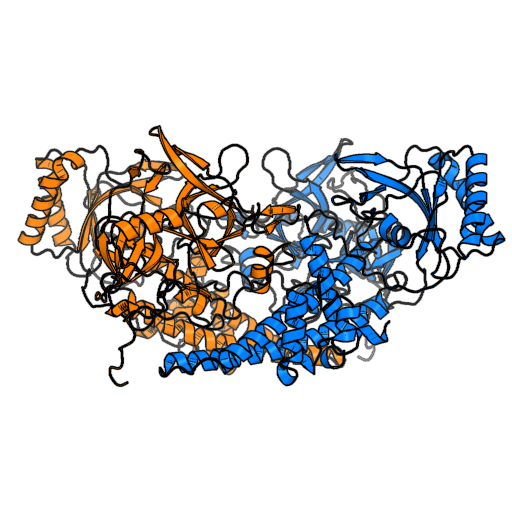21.953 5.777 1 80.5 311 ARG B N 1
ATOM 7335 C CA . ARG B 1 311 ? -8.906 20.984 6.27 1 80.5 311 ARG B CA 1
ATOM 7336 C C . ARG B 1 311 ? -9.438 20.25 7.5 1 80.5 311 ARG B C 1
ATOM 7338 O O . ARG B 1 311 ? -9.156 19.062 7.691 1 80.5 311 ARG B O 1
ATOM 7345 N N . PHE B 1 312 ? -10.211 20.984 8.32 1 83.81 312 PHE B N 1
ATOM 7346 C CA . PHE B 1 312 ? -10.773 20.344 9.5 1 83.81 312 PHE B CA 1
ATOM 7347 C C . PHE B 1 312 ? -11.812 19.297 9.102 1 83.81 312 PHE B C 1
ATOM 7349 O O . PHE B 1 312 ? -11.844 18.203 9.672 1 83.81 312 PHE B O 1
ATOM 7356 N N . GLN B 1 313 ? -12.594 19.594 8.133 1 73.5 313 GLN B N 1
ATOM 7357 C CA . GLN B 1 313 ? -13.57 18.625 7.645 1 73.5 313 GLN B CA 1
ATOM 7358 C C . GLN B 1 313 ? -12.883 17.406 7.051 1 73.5 313 GLN B C 1
ATOM 7360 O O . GLN B 1 313 ? -13.336 16.281 7.246 1 73.5 313 GLN B O 1
ATOM 7365 N N . ARG B 1 314 ? -11.922 17.703 6.367 1 81.12 314 ARG B N 1
ATOM 7366 C CA . ARG B 1 314 ? -11.148 16.594 5.828 1 81.12 314 ARG B CA 1
ATOM 7367 C C . ARG B 1 314 ? -10.594 15.719 6.949 1 81.12 314 ARG B C 1
ATOM 7369 O O . ARG B 1 314 ? -10.555 14.492 6.832 1 81.12 314 ARG B O 1
ATOM 7376 N N . ALA B 1 315 ? -10.156 16.375 7.957 1 86.5 315 ALA B N 1
ATOM 7377 C CA . ALA B 1 315 ? -9.633 15.625 9.094 1 86.5 315 ALA B CA 1
ATOM 7378 C C . ALA B 1 315 ? -10.711 14.742 9.711 1 86.5 315 ALA B C 1
ATOM 7380 O O . ALA B 1 315 ? -10.461 13.578 10.047 1 86.5 315 ALA B O 1
ATOM 7381 N N . LEU B 1 316 ? -11.898 15.289 9.844 1 82.81 316 LEU B N 1
ATOM 7382 C CA . LEU B 1 316 ? -13.016 14.516 10.383 1 82.81 316 LEU B CA 1
ATOM 7383 C C . LEU B 1 316 ? -13.359 13.352 9.469 1 82.81 316 LEU B C 1
ATOM 7385 O O . LEU B 1 316 ? -13.617 12.234 9.938 1 82.81 316 LEU B O 1
ATOM 7389 N N . PHE B 1 317 ? -13.32 13.68 8.25 1 79.62 317 PHE B N 1
ATOM 7390 C CA . PHE B 1 317 ? -13.586 12.633 7.266 1 79.62 317 PHE B CA 1
ATOM 7391 C C . PHE B 1 317 ? -12.555 11.516 7.371 1 79.62 317 PHE B C 1
ATOM 7393 O O . PHE B 1 317 ? -12.906 10.336 7.309 1 79.62 317 PHE B O 1
ATOM 7400 N N . GLU B 1 318 ? -11.375 11.898 7.477 1 86 318 GLU B N 1
ATOM 7401 C CA . GLU B 1 318 ? -10.312 10.906 7.57 1 86 318 GLU B CA 1
ATOM 7402 C C . GLU B 1 318 ? -10.508 10 8.781 1 86 318 GLU B C 1
ATOM 7404 O O . GLU B 1 318 ? -10.25 8.797 8.711 1 86 318 GLU B O 1
ATOM 7409 N N . ILE B 1 319 ? -10.922 10.523 9.859 1 88.75 319 ILE B N 1
ATOM 7410 C CA . ILE B 1 319 ? -11.172 9.734 11.062 1 88.75 319 ILE B CA 1
ATOM 7411 C C . ILE B 1 319 ? -12.336 8.773 10.812 1 88.75 319 ILE B C 1
ATOM 7413 O O . ILE B 1 319 ? -12.25 7.586 11.125 1 88.75 319 ILE B O 1
ATOM 7417 N N . ARG B 1 320 ? -13.391 9.312 10.227 1 82.94 320 ARG B N 1
ATOM 7418 C CA . ARG B 1 320 ? -14.562 8.492 9.938 1 82.94 320 ARG B CA 1
ATOM 7419 C C . ARG B 1 320 ? -14.219 7.363 8.969 1 82.94 320 ARG B C 1
ATOM 7421 O O . ARG B 1 320 ? -14.68 6.23 9.133 1 82.94 320 ARG B O 1
ATOM 7428 N N . ASP B 1 321 ? -13.484 7.703 7.984 1 83.62 321 ASP B N 1
ATOM 7429 C CA . ASP B 1 321 ? -13.055 6.703 7.012 1 83.62 321 ASP B CA 1
ATOM 7430 C C . ASP B 1 321 ? -12.258 5.586 7.688 1 83.62 321 ASP B C 1
ATOM 7432 O O . ASP B 1 321 ? -12.43 4.41 7.359 1 83.62 321 ASP B O 1
ATOM 7436 N N . LEU B 1 322 ? -11.367 5.988 8.555 1 87.44 322 LEU B N 1
ATOM 7437 C CA . LEU B 1 322 ? -10.562 5 9.258 1 87.44 322 LEU B CA 1
ATOM 7438 C C . LEU B 1 322 ? -11.43 4.105 10.133 1 87.44 322 LEU B C 1
ATOM 7440 O O . LEU B 1 322 ? -11.203 2.895 10.211 1 87.44 322 LEU B O 1
ATOM 7444 N N . VAL B 1 323 ? -12.422 4.672 10.773 1 84.25 323 VAL B N 1
ATOM 7445 C CA . VAL B 1 323 ? -13.344 3.902 11.602 1 84.25 323 VAL B CA 1
ATOM 7446 C C . VAL B 1 323 ? -14.125 2.92 10.727 1 84.25 323 VAL B C 1
ATOM 7448 O O . VAL B 1 323 ? -14.273 1.749 11.078 1 84.25 323 VAL B O 1
ATOM 7451 N N . ASP B 1 324 ? -14.57 3.4 9.625 1 81.5 324 ASP B N 1
ATOM 7452 C CA . ASP B 1 324 ? -15.336 2.572 8.688 1 81.5 324 ASP B CA 1
ATOM 7453 C C . ASP B 1 324 ? -14.492 1.401 8.188 1 81.5 324 ASP B C 1
ATOM 7455 O O . ASP B 1 324 ? -14.969 0.266 8.133 1 81.5 324 ASP B O 1
ATOM 7459 N N . ARG B 1 325 ? -13.344 1.663 7.797 1 81.88 325 ARG B N 1
ATOM 7460 C CA . ARG B 1 325 ? -12.453 0.614 7.305 1 81.88 325 ARG B CA 1
ATOM 7461 C C . ARG B 1 325 ? -12.195 -0.433 8.383 1 81.88 325 ARG B C 1
ATOM 7463 O O . ARG B 1 325 ? -12.156 -1.631 8.102 1 81.88 325 ARG B O 1
ATOM 7470 N N . ASN B 1 326 ? -11.969 0.064 9.555 1 84.25 326 ASN B N 1
ATOM 7471 C CA . ASN B 1 326 ? -11.734 -0.863 10.656 1 84.25 326 ASN B CA 1
ATOM 7472 C C . ASN B 1 326 ? -12.969 -1.722 10.938 1 84.25 326 ASN B C 1
ATOM 7474 O O . ASN B 1 326 ? -12.844 -2.887 11.312 1 84.25 326 ASN B O 1
ATOM 7478 N N . LEU B 1 327 ? -14.148 -1.083 10.828 1 82.88 327 LEU B N 1
ATOM 7479 C CA . LEU B 1 327 ? -15.383 -1.84 11.008 1 82.88 327 LEU B CA 1
ATOM 7480 C C . LEU B 1 327 ? -15.492 -2.951 9.969 1 82.88 327 LEU B C 1
ATOM 7482 O O . LEU B 1 327 ? -15.836 -4.086 10.305 1 82.88 327 LEU B O 1
ATOM 7486 N N . TYR B 1 328 ? -15.211 -2.641 8.758 1 80.25 328 TYR B N 1
ATOM 7487 C CA . TYR B 1 328 ? -15.242 -3.639 7.691 1 80.25 328 TYR B CA 1
ATOM 7488 C C . TYR B 1 328 ? -14.281 -4.785 7.988 1 80.25 328 TYR B C 1
ATOM 7490 O O . TYR B 1 328 ? -14.633 -5.953 7.812 1 80.25 328 TYR B O 1
ATOM 7498 N N . LYS B 1 329 ? -13.094 -4.402 8.398 1 85.06 329 LYS B N 1
ATOM 7499 C CA . LYS B 1 329 ? -12.094 -5.422 8.703 1 85.06 329 LYS B CA 1
ATOM 7500 C C . LYS B 1 329 ? -12.555 -6.305 9.859 1 85.06 329 LYS B C 1
ATOM 7502 O O . LYS B 1 329 ? -12.297 -7.512 9.859 1 85.06 329 LYS B O 1
ATOM 7507 N N . ALA B 1 330 ? -13.188 -5.656 10.82 1 85.06 330 ALA B N 1
ATOM 7508 C CA . ALA B 1 330 ? -13.688 -6.418 11.961 1 85.06 330 ALA B CA 1
ATOM 7509 C C . ALA B 1 330 ? -14.766 -7.402 11.531 1 85.06 330 ALA B C 1
ATOM 7511 O O . ALA B 1 330 ? -14.797 -8.547 11.992 1 85.06 330 ALA B O 1
ATOM 7512 N N . VAL B 1 331 ? -15.656 -6.965 10.688 1 83.19 331 VAL B N 1
ATOM 7513 C CA . VAL B 1 331 ? -16.719 -7.82 10.164 1 83.19 331 VAL B CA 1
ATOM 7514 C C . VAL B 1 331 ? -16.109 -8.969 9.359 1 83.19 331 VAL B C 1
ATOM 7516 O O . VAL B 1 331 ? -16.5 -10.125 9.531 1 83.19 331 VAL B O 1
ATOM 7519 N N . ASP B 1 332 ? -15.18 -8.664 8.547 1 84.19 332 ASP B N 1
ATOM 7520 C CA . ASP B 1 332 ? -14.484 -9.664 7.738 1 84.19 332 ASP B CA 1
ATOM 7521 C C . ASP B 1 332 ? -13.82 -10.719 8.617 1 84.19 332 ASP B C 1
ATOM 7523 O O . ASP B 1 332 ? -13.922 -11.914 8.352 1 84.19 332 ASP B O 1
ATOM 7527 N N . SER B 1 333 ? -13.109 -10.219 9.578 1 87.31 333 SER B N 1
ATOM 7528 C CA . SER B 1 333 ? -12.414 -11.133 10.477 1 87.31 333 SER B CA 1
ATOM 7529 C C . SER B 1 333 ? -13.398 -12.031 11.227 1 87.31 333 SER B C 1
ATOM 7531 O O . SER B 1 333 ? -13.133 -13.219 11.422 1 87.31 333 SER B O 1
ATOM 7533 N N . THR B 1 334 ? -14.508 -11.469 11.625 1 86.25 334 THR B N 1
ATOM 7534 C CA . THR B 1 334 ? -15.523 -12.242 12.336 1 86.25 334 THR B CA 1
ATOM 7535 C C . THR B 1 334 ? -16.094 -13.328 11.43 1 86.25 334 THR B C 1
ATOM 7537 O O . THR B 1 334 ? -16.25 -14.477 11.852 1 86.25 334 THR B O 1
ATOM 7540 N N . GLU B 1 335 ? -16.406 -12.977 10.211 1 85.75 335 GLU B N 1
ATOM 7541 C CA . GLU B 1 335 ? -16.906 -13.961 9.25 1 85.75 335 GLU B CA 1
ATOM 7542 C C . GLU B 1 335 ? -15.906 -15.094 9.047 1 85.75 335 GLU B C 1
ATOM 7544 O O . GLU B 1 335 ? -16.297 -16.266 8.977 1 85.75 335 GLU B O 1
ATOM 7549 N N . GLU B 1 336 ? -14.742 -14.734 8.969 1 89.06 336 GLU B N 1
ATOM 7550 C CA . GLU B 1 336 ? -13.711 -15.742 8.727 1 89.06 336 GLU B CA 1
ATOM 7551 C C . GLU B 1 336 ? -13.523 -16.656 9.938 1 89.06 336 GLU B C 1
ATOM 7553 O O . GLU B 1 336 ? -13.281 -17.844 9.797 1 89.06 336 GLU B O 1
ATOM 7558 N N . ILE B 1 337 ? -13.562 -16.094 11.125 1 89.44 337 ILE B N 1
ATOM 7559 C CA . ILE B 1 337 ? -13.469 -16.891 12.352 1 89.44 337 ILE B CA 1
ATOM 7560 C C . ILE B 1 337 ? -14.594 -17.922 12.383 1 89.44 337 ILE B C 1
ATOM 7562 O O . ILE B 1 337 ? -14.352 -19.094 12.672 1 89.44 337 ILE B O 1
ATOM 7566 N N . VAL B 1 338 ? -15.805 -17.453 12.047 1 88.25 338 VAL B N 1
ATOM 7567 C CA . VAL B 1 338 ? -16.953 -18.359 12.047 1 88.25 338 VAL B CA 1
ATOM 7568 C C . VAL B 1 338 ? -16.766 -19.453 11 1 88.25 338 VAL B C 1
ATOM 7570 O O . VAL B 1 338 ? -17.031 -20.625 11.258 1 88.25 338 VAL B O 1
ATOM 7573 N N . ARG B 1 339 ? -16.312 -19.109 9.859 1 89.06 339 ARG B N 1
ATOM 7574 C CA . ARG B 1 339 ? -16.062 -20.094 8.805 1 89.06 339 ARG B CA 1
ATOM 7575 C C . ARG B 1 339 ? -15.039 -21.125 9.242 1 89.06 339 ARG B C 1
ATOM 7577 O O . ARG B 1 339 ? -15.242 -22.328 9.062 1 89.06 339 ARG B O 1
ATOM 7584 N N . LEU B 1 340 ? -13.914 -20.672 9.805 1 89.94 340 LEU B N 1
ATOM 7585 C CA . LEU B 1 340 ? -12.836 -21.562 10.234 1 89.94 340 LEU B CA 1
ATOM 7586 C C . LEU B 1 340 ? -13.305 -22.484 11.344 1 89.94 340 LEU B C 1
ATOM 7588 O O . LEU B 1 340 ? -12.898 -23.656 11.406 1 89.94 340 LEU B O 1
ATOM 7592 N N . GLN B 1 341 ? -14.141 -21.969 12.219 1 88.31 341 GLN B N 1
ATOM 7593 C CA . GLN B 1 341 ? -14.664 -22.766 13.312 1 88.31 341 GLN B CA 1
ATOM 7594 C C . GLN B 1 341 ? -15.594 -23.859 12.789 1 88.31 341 GLN B C 1
ATOM 7596 O O . GLN B 1 341 ? -15.648 -24.969 13.344 1 88.31 341 GLN B O 1
ATOM 7601 N N . ASN B 1 342 ? -16.297 -23.531 11.664 1 85.94 342 ASN B N 1
ATOM 7602 C CA . ASN B 1 342 ? -17.281 -24.469 11.117 1 85.94 342 ASN B CA 1
ATOM 7603 C C . ASN B 1 342 ? -16.641 -25.406 10.086 1 85.94 342 ASN B C 1
ATOM 7605 O O . ASN B 1 342 ? -17.266 -26.391 9.68 1 85.94 342 ASN B O 1
ATOM 7609 N N . GLU B 1 343 ? -15.508 -25.031 9.664 1 83.88 343 GLU B N 1
ATOM 7610 C CA . GLU B 1 343 ? -14.82 -25.859 8.68 1 83.88 343 GLU B CA 1
ATOM 7611 C C . GLU B 1 343 ? -14.43 -27.203 9.273 1 83.88 343 GLU B C 1
ATOM 7613 O O . GLU B 1 343 ? -14.039 -27.281 10.445 1 83.88 343 GLU B O 1
ATOM 7618 N N . GLN B 1 344 ? -14.648 -28.156 8.438 1 75.69 344 GLN B N 1
ATOM 7619 C CA . GLN B 1 344 ? -14.266 -29.516 8.859 1 75.69 344 GLN B CA 1
ATOM 7620 C C . GLN B 1 344 ? -12.773 -29.594 9.148 1 75.69 344 GLN B C 1
ATOM 7622 O O . GLN B 1 344 ? -11.953 -29.141 8.344 1 75.69 344 GLN B O 1
ATOM 7627 N N . ARG B 1 345 ? -12.492 -30.109 10.328 1 78.88 345 ARG B N 1
ATOM 7628 C CA . ARG B 1 345 ? -11.094 -30.234 10.742 1 78.88 345 ARG B CA 1
ATOM 7629 C C . ARG B 1 345 ? -10.359 -31.266 9.891 1 78.88 345 ARG B C 1
ATOM 7631 O O . ARG B 1 345 ? -10.914 -32.312 9.562 1 78.88 345 ARG B O 1
ATOM 7638 N N . SER B 1 346 ? -9.297 -30.766 9.367 1 78.12 346 SER B N 1
ATOM 7639 C CA . SER B 1 346 ? -8.516 -31.641 8.516 1 78.12 346 SER B CA 1
ATOM 7640 C C . SER B 1 346 ? -7.922 -32.812 9.312 1 78.12 346 SER B C 1
ATOM 7642 O O . SER B 1 346 ? -7.598 -32.656 10.492 1 78.12 346 SER B O 1
ATOM 7644 N N . THR B 1 347 ? -7.867 -33.938 8.664 1 72.19 347 THR B N 1
ATOM 7645 C CA . THR B 1 347 ? -7.234 -35.125 9.266 1 72.19 347 THR B CA 1
ATOM 7646 C C . THR B 1 347 ? -5.719 -35.031 9.109 1 72.19 347 THR B C 1
ATOM 7648 O O . THR B 1 347 ? -4.988 -35.75 9.812 1 72.19 347 THR B O 1
ATOM 7651 N N . LYS B 1 348 ? -5.352 -34.25 8.289 1 76.94 348 LYS B N 1
ATOM 7652 C CA . LYS B 1 348 ? -3.914 -34.094 8.086 1 76.94 348 LYS B CA 1
ATOM 7653 C C . LYS B 1 348 ? -3.322 -33.094 9.078 1 76.94 348 LYS B C 1
ATOM 7655 O O . LYS B 1 348 ? -3.861 -32 9.273 1 76.94 348 LYS B O 1
ATOM 7660 N N . THR B 1 349 ? -2.25 -33.438 9.633 1 76.5 349 THR B N 1
ATOM 7661 C CA . THR B 1 349 ? -1.662 -32.719 10.758 1 76.5 349 THR B CA 1
ATOM 7662 C C . THR B 1 349 ? -1.234 -31.328 10.344 1 76.5 349 THR B C 1
ATOM 7664 O O . THR B 1 349 ? -1.527 -30.344 11.039 1 76.5 349 THR B O 1
ATOM 7667 N N . LYS B 1 350 ? -0.547 -31.203 9.219 1 80.75 350 LYS B N 1
ATOM 7668 C CA . LYS B 1 350 ? -0.038 -29.906 8.797 1 80.75 350 LYS B CA 1
ATOM 7669 C C . LYS B 1 350 ? -1.181 -28.938 8.5 1 80.75 350 LYS B C 1
ATOM 7671 O O . LYS B 1 350 ? -1.128 -27.766 8.891 1 80.75 350 LYS B O 1
ATOM 7676 N N . ARG B 1 351 ? -2.188 -29.422 7.902 1 84.12 351 ARG B N 1
ATOM 7677 C CA . ARG B 1 351 ? -3.332 -28.578 7.555 1 84.12 351 ARG B CA 1
ATOM 7678 C C . ARG B 1 351 ? -4.121 -28.188 8.805 1 84.12 351 ARG B C 1
ATOM 7680 O O . ARG B 1 351 ? -4.629 -27.078 8.891 1 84.12 351 ARG B O 1
ATOM 7687 N N . LEU B 1 352 ? -4.168 -29.141 9.711 1 85.81 352 LEU B N 1
ATOM 7688 C CA . LEU B 1 352 ? -4.852 -28.859 10.969 1 85.81 352 LEU B CA 1
ATOM 7689 C C . LEU B 1 352 ? -4.133 -27.75 11.734 1 85.81 352 LEU B C 1
ATOM 7691 O O . LEU B 1 352 ? -4.77 -26.859 12.289 1 85.81 352 LEU B O 1
ATOM 7695 N N . LYS B 1 353 ? -2.861 -27.891 11.734 1 86.25 353 LYS B N 1
ATOM 7696 C CA . LYS B 1 353 ? -2.076 -26.859 12.406 1 86.25 353 LYS B CA 1
ATOM 7697 C C . LYS B 1 353 ? -2.266 -25.5 11.742 1 86.25 353 LYS B C 1
ATOM 7699 O O . LYS B 1 353 ? -2.373 -24.484 12.43 1 86.25 353 LYS B O 1
ATOM 7704 N N . ASP B 1 354 ? -2.342 -25.484 10.492 1 88.06 354 ASP B N 1
ATOM 7705 C CA . ASP B 1 354 ? -2.543 -24.234 9.75 1 88.06 354 ASP B CA 1
ATOM 7706 C C . ASP B 1 354 ? -3.914 -23.641 10.055 1 88.06 354 ASP B C 1
ATOM 7708 O O . ASP B 1 354 ? -4.047 -22.406 10.18 1 88.06 354 ASP B O 1
ATOM 7712 N N . GLN B 1 355 ? -4.867 -24.516 10.148 1 88.81 355 GLN B N 1
ATOM 7713 C CA . GLN B 1 355 ? -6.215 -24.062 10.477 1 88.81 355 GLN B CA 1
ATOM 7714 C C . GLN B 1 355 ? -6.258 -23.422 11.867 1 88.81 355 GLN B C 1
ATOM 7716 O O . GLN B 1 355 ? -6.863 -22.375 12.062 1 88.81 355 GLN B O 1
ATOM 7721 N N . ASN B 1 356 ? -5.57 -24.062 12.75 1 88.62 356 ASN B N 1
ATOM 7722 C CA . ASN B 1 356 ? -5.531 -23.547 14.117 1 88.62 356 ASN B CA 1
ATOM 7723 C C . ASN B 1 356 ? -4.777 -22.234 14.195 1 88.62 356 ASN B C 1
ATOM 7725 O O . ASN B 1 356 ? -5.211 -21.297 14.875 1 88.62 356 ASN B O 1
ATOM 7729 N N . CYS B 1 357 ? -3.715 -22.219 13.508 1 89.56 357 CYS B N 1
ATOM 7730 C CA . CYS B 1 357 ? -2.939 -20.984 13.477 1 89.56 357 CYS B CA 1
ATOM 7731 C C . CYS B 1 357 ? -3.738 -19.844 12.852 1 89.56 357 CYS B C 1
ATOM 7733 O O . CYS B 1 357 ? -3.666 -18.703 13.305 1 89.56 357 CYS B O 1
ATOM 7735 N N . ALA B 1 358 ? -4.469 -20.188 11.844 1 91.81 358 ALA B N 1
ATOM 7736 C CA . ALA B 1 358 ? -5.301 -19.188 11.18 1 91.81 358 ALA B CA 1
ATOM 7737 C C . ALA B 1 358 ? -6.387 -18.672 12.109 1 91.81 358 ALA B C 1
ATOM 7739 O O . ALA B 1 358 ? -6.648 -17.453 12.156 1 91.81 358 ALA B O 1
ATOM 7740 N N . LEU B 1 359 ? -6.973 -19.609 12.852 1 91.81 359 LEU B N 1
ATOM 7741 C CA . LEU B 1 359 ? -8.016 -19.219 13.797 1 91.81 359 LEU B CA 1
ATOM 7742 C C . LEU B 1 359 ? -7.461 -18.297 14.875 1 91.81 359 LEU B C 1
ATOM 7744 O O . LEU B 1 359 ? -8.062 -17.281 15.203 1 91.81 359 LEU B O 1
ATOM 7748 N N . ASP B 1 360 ? -6.312 -18.625 15.352 1 90.56 360 ASP B N 1
ATOM 7749 C CA . ASP B 1 360 ? -5.68 -17.812 16.391 1 90.56 360 ASP B CA 1
ATOM 7750 C C . ASP B 1 360 ? -5.309 -16.438 15.844 1 90.56 360 ASP B C 1
ATOM 7752 O O . ASP B 1 360 ? -5.508 -15.422 16.516 1 90.56 360 ASP B O 1
ATOM 7756 N N . ALA B 1 361 ? -4.781 -16.422 14.695 1 90 361 ALA B N 1
ATOM 7757 C CA . ALA B 1 361 ? -4.391 -15.156 14.078 1 90 361 ALA B CA 1
ATOM 7758 C C . ALA B 1 361 ? -5.605 -14.25 13.859 1 90 361 ALA B C 1
ATOM 7760 O O . ALA B 1 361 ? -5.539 -13.047 14.102 1 90 361 ALA B O 1
ATOM 7761 N N . MET B 1 362 ? -6.66 -14.844 13.406 1 90.75 362 MET B N 1
ATOM 7762 C CA . MET B 1 362 ? -7.867 -14.062 13.148 1 90.75 362 MET B CA 1
ATOM 7763 C C . MET B 1 362 ? -8.461 -13.531 14.453 1 90.75 362 MET B C 1
ATOM 7765 O O . MET B 1 362 ? -8.961 -12.406 14.5 1 90.75 362 MET B O 1
ATOM 7769 N N . ARG B 1 363 ? -8.398 -14.336 15.5 1 89.81 363 ARG B N 1
ATOM 7770 C CA . ARG B 1 363 ? -8.891 -13.898 16.797 1 89.81 363 ARG B CA 1
ATOM 7771 C C . ARG B 1 363 ? -8.055 -12.742 17.344 1 89.81 363 ARG B C 1
ATOM 7773 O O . ARG B 1 363 ? -8.594 -11.781 17.891 1 89.81 363 ARG B O 1
ATOM 7780 N N . ASP B 1 364 ? -6.781 -12.898 17.172 1 88.31 364 ASP B N 1
ATOM 7781 C CA . ASP B 1 364 ? -5.891 -11.828 17.609 1 88.31 364 ASP B CA 1
ATOM 7782 C C . ASP B 1 364 ? -6.152 -10.539 16.812 1 88.31 364 ASP B C 1
ATOM 7784 O O . ASP B 1 364 ? -6.148 -9.445 17.391 1 88.31 364 ASP B O 1
ATOM 7788 N N . GLN B 1 365 ? -6.332 -10.688 15.57 1 87.94 365 GLN B N 1
ATOM 7789 C CA . GLN B 1 365 ? -6.625 -9.531 14.727 1 87.94 365 GLN B CA 1
ATOM 7790 C C . GLN B 1 365 ? -7.922 -8.859 15.156 1 87.94 365 GLN B C 1
ATOM 7792 O O . GLN B 1 365 ? -7.992 -7.629 15.227 1 87.94 365 GLN B O 1
ATOM 7797 N N . LEU B 1 366 ? -8.945 -9.648 15.406 1 88.62 366 LEU B N 1
ATOM 7798 C CA . LEU B 1 366 ? -10.234 -9.102 15.812 1 88.62 366 LEU B CA 1
ATOM 7799 C C . LEU B 1 366 ? -10.102 -8.359 17.141 1 88.62 366 LEU B C 1
ATOM 7801 O O . LEU B 1 366 ? -10.68 -7.285 17.312 1 88.62 366 LEU B O 1
ATOM 7805 N N . LYS B 1 367 ? -9.352 -8.961 18.031 1 86.81 367 LYS B N 1
ATOM 7806 C CA . LYS B 1 367 ? -9.125 -8.32 19.328 1 86.81 367 LYS B CA 1
ATOM 7807 C C . LYS B 1 367 ? -8.469 -6.957 19.156 1 86.81 367 LYS B C 1
ATOM 7809 O O . LYS B 1 367 ? -8.875 -5.98 19.781 1 86.81 367 LYS B O 1
ATOM 7814 N N . MET B 1 368 ? -7.508 -6.902 18.312 1 87.19 368 MET B N 1
ATOM 7815 C CA . MET B 1 368 ? -6.816 -5.648 18.031 1 87.19 368 MET B CA 1
ATOM 7816 C C . MET B 1 368 ? -7.758 -4.637 17.391 1 87.19 368 MET B C 1
ATOM 7818 O O . MET B 1 368 ? -7.758 -3.459 17.75 1 87.19 368 MET B O 1
ATOM 7822 N N . MET B 1 369 ? -8.555 -5.082 16.438 1 85.94 369 MET B N 1
ATOM 7823 C CA . MET B 1 369 ? -9.477 -4.188 15.75 1 85.94 369 MET B CA 1
ATOM 7824 C C . MET B 1 369 ? -10.508 -3.621 16.719 1 85.94 369 MET B C 1
ATOM 7826 O O . MET B 1 369 ? -10.883 -2.451 16.625 1 85.94 369 MET B O 1
ATOM 7830 N N . ASN B 1 370 ? -10.938 -4.445 17.625 1 83.94 370 ASN B N 1
ATOM 7831 C CA . ASN B 1 370 ? -11.898 -3.99 18.641 1 83.94 370 ASN B CA 1
ATOM 7832 C C . ASN B 1 370 ? -11.297 -2.896 19.516 1 83.94 370 ASN B C 1
ATOM 7834 O O . ASN B 1 370 ? -11.945 -1.873 19.766 1 83.94 370 ASN B O 1
ATOM 7838 N N . LYS B 1 371 ? -10.102 -3.1 19.891 1 84.75 371 LYS B N 1
ATOM 7839 C CA . LYS B 1 371 ? -9.414 -2.1 20.703 1 84.75 371 LYS B CA 1
ATOM 7840 C C . LYS B 1 371 ? -9.211 -0.802 19.922 1 84.75 371 LYS B C 1
ATOM 7842 O O . LYS B 1 371 ? -9.438 0.288 20.453 1 84.75 371 LYS B O 1
ATOM 7847 N N . ASN B 1 372 ? -8.812 -0.898 18.703 1 87.31 372 ASN B N 1
ATOM 7848 C CA . ASN B 1 372 ? -8.562 0.259 17.844 1 87.31 372 ASN B CA 1
ATOM 7849 C C . ASN B 1 372 ? -9.836 1.073 17.625 1 87.31 372 ASN B C 1
ATOM 7851 O O . ASN B 1 372 ? -9.812 2.303 17.688 1 87.31 372 ASN B O 1
ATOM 7855 N N . ASN B 1 373 ? -10.906 0.37 17.359 1 83.56 373 ASN B N 1
ATOM 7856 C CA . ASN B 1 373 ? -12.148 1.075 17.062 1 83.56 373 ASN B CA 1
ATOM 7857 C C . ASN B 1 373 ? -12.688 1.81 18.281 1 83.56 373 ASN B C 1
ATOM 7859 O O . ASN B 1 373 ? -13.266 2.893 18.156 1 83.56 373 ASN B O 1
ATOM 7863 N N . GLU B 1 374 ? -12.5 1.192 19.391 1 83.19 374 GLU B N 1
ATOM 7864 C CA . GLU B 1 374 ? -12.891 1.884 20.625 1 83.19 374 GLU B CA 1
ATOM 7865 C C . GLU B 1 374 ? -12.094 3.176 20.797 1 83.19 374 GLU B C 1
ATOM 7867 O O . GLU B 1 374 ? -12.672 4.223 21.109 1 83.19 374 GLU B O 1
ATOM 7872 N N . ARG B 1 375 ? -10.859 3.096 20.578 1 87.94 375 ARG B N 1
ATOM 7873 C CA . ARG B 1 375 ? -9.992 4.262 20.719 1 87.94 375 ARG B CA 1
ATOM 7874 C C . ARG B 1 375 ? -10.305 5.309 19.656 1 87.94 375 ARG B C 1
ATOM 7876 O O . ARG B 1 375 ? -10.305 6.508 19.938 1 87.94 375 ARG B O 1
ATOM 7883 N N . LEU B 1 376 ? -10.562 4.875 18.453 1 89.19 376 LEU B N 1
ATOM 7884 C CA . LEU B 1 376 ? -10.836 5.785 17.359 1 89.19 376 LEU B CA 1
ATOM 7885 C C . LEU B 1 376 ? -12.156 6.512 17.562 1 89.19 376 LEU B C 1
ATOM 7887 O O . LEU B 1 376 ? -12.281 7.695 17.234 1 89.19 376 LEU B O 1
ATOM 7891 N N . GLN B 1 377 ? -13.133 5.809 18.109 1 82.75 377 GLN B N 1
ATOM 7892 C CA . GLN B 1 377 ? -14.422 6.438 18.391 1 82.75 377 GLN B CA 1
ATOM 7893 C C . GLN B 1 377 ? -14.281 7.52 19.469 1 82.75 377 GLN B C 1
ATOM 7895 O O . GLN B 1 377 ? -14.836 8.609 19.328 1 82.75 377 GLN B O 1
ATOM 7900 N N . LYS B 1 378 ? -13.539 7.172 20.484 1 85.19 378 LYS B N 1
ATOM 7901 C CA . LYS B 1 378 ? -13.297 8.148 21.547 1 85.19 378 LYS B CA 1
ATOM 7902 C C . LYS B 1 378 ? -12.555 9.367 21 1 85.19 378 LYS B C 1
ATOM 7904 O O . LYS B 1 378 ? -12.852 10.5 21.391 1 85.19 378 LYS B O 1
ATOM 7909 N N . PHE B 1 379 ? -11.625 9.102 20.156 1 92.75 379 PHE B N 1
ATOM 7910 C CA . PHE B 1 379 ? -10.852 10.18 19.562 1 92.75 379 PHE B CA 1
ATOM 7911 C C . PHE B 1 379 ? -11.734 11.062 18.688 1 92.75 379 PHE B C 1
ATOM 7913 O O . PHE B 1 379 ? -11.617 12.289 18.719 1 92.75 379 PHE B O 1
ATOM 7920 N N . PHE B 1 380 ? -12.586 10.422 17.875 1 88.88 380 PHE B N 1
ATOM 7921 C CA . PHE B 1 380 ? -13.492 11.188 17.031 1 88.88 380 PHE B CA 1
ATOM 7922 C C . PHE B 1 380 ? -14.367 12.117 17.859 1 88.88 380 PHE B C 1
ATOM 7924 O O . PHE B 1 380 ? -14.555 13.281 17.516 1 88.88 380 PHE B O 1
ATOM 7931 N N . HIS B 1 381 ? -14.875 11.625 18.938 1 82.31 381 HIS B N 1
ATOM 7932 C CA . HIS B 1 381 ? -15.719 12.43 19.812 1 82.31 381 HIS B CA 1
ATOM 7933 C C . HIS B 1 381 ? -14.93 13.57 20.453 1 82.31 381 HIS B C 1
ATOM 7935 O O . HIS B 1 381 ? -15.438 14.688 20.594 1 82.31 381 HIS B O 1
ATOM 7941 N N . GLU B 1 382 ? -13.695 13.258 20.766 1 87.19 382 GLU B N 1
ATOM 7942 C CA . GLU B 1 382 ? -12.836 14.281 21.344 1 87.19 382 GLU B CA 1
ATOM 7943 C C . GLU B 1 382 ? -12.578 15.406 20.344 1 87.19 382 GLU B C 1
ATOM 7945 O O . GLU B 1 382 ? -12.688 16.594 20.672 1 87.19 382 GLU B O 1
ATOM 7950 N N . VAL B 1 383 ? -12.242 15.062 19.141 1 89 383 VAL B N 1
ATOM 7951 C CA . VAL B 1 383 ? -11.953 16.047 18.094 1 89 383 VAL B CA 1
ATOM 7952 C C . VAL B 1 383 ? -13.211 16.844 17.781 1 89 383 VAL B C 1
ATOM 7954 O O . VAL B 1 383 ? -13.156 18.078 17.672 1 89 383 VAL B O 1
ATOM 7957 N N . ARG B 1 384 ? -14.281 16.188 17.688 1 81.44 384 ARG B N 1
ATOM 7958 C CA . ARG B 1 384 ? -15.531 16.844 17.344 1 81.44 384 ARG B CA 1
ATOM 7959 C C . ARG B 1 384 ? -15.977 17.797 18.453 1 81.44 384 ARG B C 1
ATOM 7961 O O . ARG B 1 384 ? -16.453 18.906 18.188 1 81.44 384 ARG B O 1
ATOM 7968 N N . SER B 1 385 ? -15.797 17.391 19.656 1 80.12 385 SER B N 1
ATOM 7969 C CA . SER B 1 385 ? -16.266 18.188 20.797 1 80.12 385 SER B CA 1
ATOM 7970 C 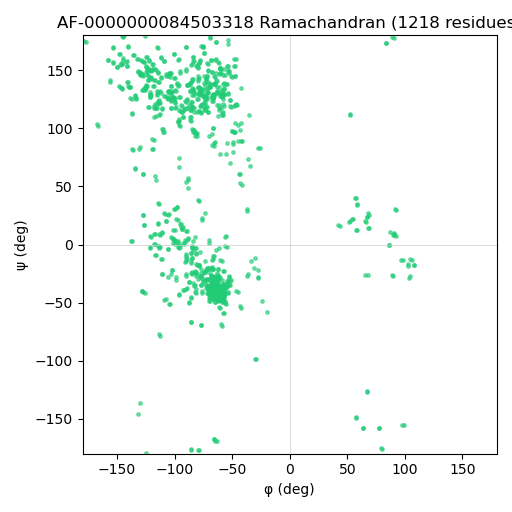C . SER B 1 385 ? -15.328 19.359 21.062 1 80.12 385 SER B C 1
ATOM 7972 O O . SER B 1 385 ? -15.781 20.453 21.391 1 80.12 385 SER B O 1
ATOM 7974 N N . GLN B 1 386 ? -14.047 19.141 20.844 1 82 386 GLN B N 1
ATOM 7975 C CA . GLN B 1 386 ? -13.078 20.125 21.344 1 82 386 GLN B CA 1
ATOM 7976 C C . GLN B 1 386 ? -12.578 21.016 20.203 1 82 386 GLN B C 1
ATOM 7978 O O . GLN B 1 386 ? -12.102 22.125 20.438 1 82 386 GLN B O 1
ATOM 7983 N N . TRP B 1 387 ? -12.68 20.562 18.953 1 84.88 387 TRP B N 1
ATOM 7984 C CA . TRP B 1 387 ? -11.961 21.281 17.906 1 84.88 387 TRP B CA 1
ATOM 7985 C C . TRP B 1 387 ? -12.922 21.781 16.828 1 84.88 387 TRP B C 1
ATOM 7987 O O . TRP B 1 387 ? -12.508 22.422 15.867 1 84.88 387 TRP B O 1
ATOM 7997 N N . THR B 1 388 ? -14.117 21.484 16.969 1 76.69 388 THR B N 1
ATOM 7998 C CA . THR B 1 388 ? -15.07 21.859 15.93 1 76.69 388 THR B CA 1
ATOM 7999 C C . THR B 1 388 ? -15.219 23.375 15.852 1 76.69 388 THR B C 1
ATOM 8001 O O . THR B 1 388 ? -15.32 23.938 14.766 1 76.69 388 THR B O 1
ATOM 8004 N N . ASP B 1 389 ? -15.055 23.953 17.062 1 68.56 389 ASP B N 1
ATOM 8005 C CA . ASP B 1 389 ? -15.125 25.422 17.125 1 68.56 389 ASP B CA 1
ATOM 8006 C C . ASP B 1 389 ? -13.836 26.047 16.609 1 68.56 389 ASP B C 1
ATOM 8008 O O . ASP B 1 389 ? -12.766 25.859 17.188 1 68.56 389 ASP B O 1
ATOM 8012 N N . ILE B 1 390 ? -13.883 26.781 15.438 1 74.31 390 ILE B N 1
ATOM 8013 C CA . ILE B 1 390 ? -12.703 27.312 14.766 1 74.31 390 ILE B CA 1
ATOM 8014 C C . ILE B 1 390 ? -12.008 28.328 15.68 1 74.31 390 ILE B C 1
ATOM 8016 O O . ILE B 1 390 ? -10.797 28.531 15.57 1 74.31 390 ILE B O 1
ATOM 8020 N N . THR B 1 391 ? -12.719 28.938 16.594 1 66.38 391 THR B N 1
ATOM 8021 C CA . THR B 1 391 ? -12.133 29.922 17.5 1 66.38 391 THR B CA 1
ATOM 8022 C C . THR B 1 391 ? -11.195 29.234 18.5 1 66.38 391 THR B C 1
ATOM 8024 O O . THR B 1 391 ? -10.32 29.891 19.078 1 66.38 391 THR B O 1
ATOM 8027 N N . ARG B 1 392 ? -11.398 27.984 18.641 1 75.88 392 ARG B N 1
ATOM 8028 C CA . ARG B 1 392 ? -10.562 27.219 19.562 1 75.88 392 ARG B CA 1
ATOM 8029 C C . ARG B 1 392 ? -9.312 26.703 18.859 1 75.88 392 ARG B C 1
ATOM 8031 O O . ARG B 1 392 ? -8.469 26.062 19.5 1 75.88 392 ARG B O 1
ATOM 8038 N N . ARG B 1 393 ? -9.156 27.109 17.609 1 81.19 393 ARG B N 1
ATOM 8039 C CA . ARG B 1 393 ? -8.016 26.578 16.875 1 81.19 393 ARG B CA 1
ATOM 8040 C C . ARG B 1 393 ? -7.023 27.688 16.531 1 81.19 393 ARG B C 1
ATOM 8042 O O . ARG B 1 393 ? -6.23 27.562 15.594 1 81.19 393 ARG B O 1
ATOM 8049 N N . THR B 1 394 ? -7.125 28.766 17.203 1 79 394 THR B N 1
ATOM 8050 C CA . THR B 1 394 ? -6.129 29.828 17.047 1 79 394 THR B CA 1
ATOM 8051 C C . THR B 1 394 ? -4.809 29.422 17.688 1 79 394 THR B C 1
ATOM 8053 O O . THR B 1 394 ? -4.77 29.062 18.875 1 79 394 THR B O 1
ATOM 8056 N N . ILE B 1 395 ? -3.754 29.484 16.906 1 84.31 395 ILE B N 1
ATOM 8057 C CA . ILE B 1 395 ? -2.502 29 17.469 1 84.31 395 ILE B CA 1
ATOM 8058 C C . ILE B 1 395 ? -1.495 30.141 17.562 1 84.31 395 ILE B C 1
ATOM 8060 O O . ILE B 1 395 ? -0.408 29.969 18.125 1 84.31 395 ILE B O 1
ATOM 8064 N N . GLY B 1 396 ? -1.83 31.266 16.984 1 82.44 396 GLY B N 1
ATOM 8065 C CA . GLY B 1 396 ? -0.867 32.344 17.094 1 82.44 396 GLY B CA 1
ATOM 8066 C C . GLY B 1 396 ? -1.336 33.625 16.422 1 82.44 396 GLY B C 1
ATOM 8067 O O . GLY B 1 396 ? -2.434 33.688 15.867 1 82.44 396 GLY B O 1
ATOM 8068 N N . HIS B 1 397 ? -0.468 34.656 16.625 1 79.38 397 HIS B N 1
ATOM 8069 C CA . HIS B 1 397 ? -0.704 35.969 16.047 1 79.38 397 HIS B CA 1
ATOM 8070 C C . HIS B 1 397 ? 0.498 36.438 15.227 1 79.38 397 HIS B C 1
ATOM 8072 O O . HIS B 1 397 ? 1.644 36.281 15.648 1 79.38 397 HIS B O 1
ATOM 8078 N N . VAL B 1 398 ? 0.181 36.938 14.023 1 80.25 398 VAL B N 1
ATOM 8079 C CA . VAL B 1 398 ? 1.244 37.375 13.117 1 80.25 398 VAL B CA 1
ATOM 8080 C C . VAL B 1 398 ? 2.055 38.5 13.766 1 80.25 398 VAL B C 1
ATOM 8082 O O . VAL B 1 398 ? 1.488 39.438 14.344 1 80.25 398 VAL B O 1
ATOM 8085 N N . HIS B 1 399 ? 3.322 38.438 13.766 1 80.25 399 HIS B N 1
ATOM 8086 C CA . HIS B 1 399 ? 4.238 39.406 14.336 1 80.25 399 HIS B CA 1
ATOM 8087 C C . HIS B 1 399 ? 4.984 40.188 13.25 1 80.25 399 HIS B C 1
ATOM 8089 O O . HIS B 1 399 ? 5.152 41.406 13.344 1 80.25 399 HIS B O 1
ATOM 8095 N N . TRP B 1 400 ? 5.488 39.5 12.32 1 81.38 400 TRP B N 1
ATOM 8096 C CA . TRP B 1 400 ? 6.289 40.062 11.242 1 81.38 400 TRP B CA 1
ATOM 8097 C C . TRP B 1 400 ? 5.898 39.438 9.898 1 81.38 400 TRP B C 1
ATOM 8099 O O . TRP B 1 400 ? 5.996 38.25 9.711 1 81.38 400 TRP B O 1
ATOM 8109 N N . ALA B 1 401 ? 5.312 40.188 8.977 1 76 401 ALA B N 1
ATOM 8110 C CA . ALA B 1 401 ? 4.898 39.719 7.656 1 76 401 ALA B CA 1
ATOM 8111 C C . ALA B 1 401 ? 5.258 40.75 6.578 1 76 401 ALA B C 1
ATOM 8113 O O . ALA B 1 401 ? 4.398 41.5 6.117 1 76 401 ALA B O 1
ATOM 8114 N N . PRO B 1 402 ? 6.488 40.688 6.176 1 71.44 402 PRO B N 1
ATOM 8115 C CA . PRO B 1 402 ? 6.855 41.594 5.09 1 71.44 402 PRO B CA 1
ATOM 8116 C C . PRO B 1 402 ? 6.25 41.188 3.748 1 71.44 402 PRO B C 1
ATOM 8118 O O . PRO B 1 402 ? 5.848 40.031 3.574 1 71.44 402 PRO B O 1
ATOM 8121 N N . SER B 1 403 ? 6.09 42.094 2.818 1 63.5 403 SER B N 1
ATOM 8122 C CA . SER B 1 403 ? 5.609 41.781 1.476 1 63.5 403 SER B CA 1
ATOM 8123 C C . SER B 1 403 ? 6.586 40.875 0.741 1 63.5 403 SER B C 1
ATOM 8125 O O . SER B 1 403 ? 7.793 40.906 0.994 1 63.5 403 SER B O 1
ATOM 8127 N N . ILE B 1 404 ? 5.895 40.062 -0.093 1 67.12 404 ILE B N 1
ATOM 8128 C CA . ILE B 1 404 ? 6.719 39.188 -0.918 1 67.12 404 ILE B CA 1
ATOM 8129 C C . ILE B 1 404 ? 7.613 40.031 -1.83 1 67.12 404 ILE B C 1
ATOM 8131 O O . ILE B 1 404 ? 7.141 40.969 -2.48 1 67.12 404 ILE B O 1
ATOM 8135 N N . SER B 1 405 ? 8.82 39.969 -1.735 1 65.31 405 SER B N 1
ATOM 8136 C CA . SER B 1 405 ? 9.75 40.75 -2.543 1 65.31 405 SER B CA 1
ATOM 8137 C C . SER B 1 405 ? 10.945 39.906 -2.979 1 65.31 405 SER B C 1
ATOM 8139 O O . SER B 1 405 ? 11.297 38.938 -2.318 1 65.31 405 SER B O 1
ATOM 8141 N N . ILE B 1 406 ? 11.211 40.125 -4.305 1 64.44 406 ILE B N 1
ATOM 8142 C CA . ILE B 1 406 ? 12.484 39.562 -4.758 1 64.44 406 ILE B CA 1
ATOM 8143 C C . ILE B 1 406 ? 13.609 40.531 -4.367 1 64.44 406 ILE B C 1
ATOM 8145 O O . ILE B 1 406 ? 13.609 41.688 -4.77 1 64.44 406 ILE B O 1
ATOM 8149 N N . VAL B 1 407 ? 14.227 40.375 -3.35 1 55.06 407 VAL B N 1
ATOM 8150 C CA . VAL B 1 407 ? 15.219 41.312 -2.82 1 55.06 407 VAL B CA 1
ATOM 8151 C C . VAL B 1 407 ? 16.438 41.344 -3.738 1 55.06 407 VAL B C 1
ATOM 8153 O O . VAL B 1 407 ? 17.109 40.344 -3.92 1 55.06 407 VAL B O 1
ATOM 8156 N N . GLY B 1 408 ? 16.406 42.281 -4.938 1 45.97 408 GLY B N 1
ATOM 8157 C CA . GLY B 1 408 ? 17.453 42.5 -5.926 1 45.97 408 GLY B CA 1
ATOM 8158 C C . GLY B 1 408 ? 18.734 43 -5.328 1 45.97 408 GLY B C 1
ATOM 8159 O O . GLY B 1 408 ? 19.828 42.656 -5.781 1 45.97 408 GLY B O 1
ATOM 8160 N N . ASP B 1 409 ? 18.859 44.25 -4.777 1 38.16 409 ASP B N 1
ATOM 8161 C CA . ASP B 1 409 ? 20.062 45 -4.504 1 38.16 409 ASP B CA 1
ATOM 8162 C C . ASP B 1 409 ? 21 44.25 -3.564 1 38.16 409 ASP B C 1
ATOM 8164 O O . ASP B 1 409 ? 20.625 43.969 -2.422 1 38.16 409 ASP B O 1
ATOM 8168 N N . GLY B 1 410 ? 22.25 43.781 -4.141 1 45.09 410 GLY B N 1
ATOM 8169 C CA . GLY B 1 410 ? 23.344 43 -3.584 1 45.09 410 GLY B CA 1
ATOM 8170 C C . GLY B 1 410 ? 22.953 41.562 -3.285 1 45.09 410 GLY B C 1
ATOM 8171 O O . GLY B 1 410 ? 23.781 40.781 -2.826 1 45.09 410 GLY B O 1
ATOM 8172 N N . SER B 1 411 ? 21.641 41.375 -3.047 1 53.59 411 SER B N 1
ATOM 8173 C CA . SER B 1 411 ? 21.172 40.156 -2.398 1 53.59 411 SER B CA 1
ATOM 8174 C C . SER B 1 411 ? 20.844 39.062 -3.422 1 53.59 411 SER B C 1
ATOM 8176 O O . SER B 1 411 ? 20.812 39.344 -4.625 1 53.59 411 SER B O 1
ATOM 8178 N N . HIS B 1 412 ? 20.953 37.656 -3.146 1 66.25 412 HIS B N 1
ATOM 8179 C CA . HIS B 1 412 ? 21.047 36.344 -3.771 1 66.25 412 HIS B CA 1
ATOM 8180 C C . HIS B 1 412 ? 19.859 36.094 -4.707 1 66.25 412 HIS B C 1
ATOM 8182 O O . HIS B 1 412 ? 19.859 35.125 -5.461 1 66.25 412 HIS B O 1
ATOM 8188 N N . GLY B 1 413 ? 18.953 37.25 -4.922 1 71.19 413 GLY B N 1
ATOM 8189 C CA . GLY B 1 413 ? 17.844 37.094 -5.859 1 71.19 413 GLY B CA 1
ATOM 8190 C C . GLY B 1 413 ? 16.812 36.094 -5.402 1 71.19 413 GLY B C 1
ATOM 8191 O O . GLY B 1 413 ? 16.062 35.562 -6.219 1 71.19 413 GLY B O 1
ATOM 8192 N N . TYR B 1 414 ? 16.859 35.844 -4.145 1 78.5 414 TYR B N 1
ATOM 8193 C CA . TYR B 1 414 ? 15.898 34.875 -3.639 1 78.5 414 TYR B CA 1
ATOM 8194 C C . TYR B 1 414 ? 14.57 35.562 -3.326 1 78.5 414 TYR B C 1
ATOM 8196 O O . TYR B 1 414 ? 14.516 36.75 -3.096 1 78.5 414 TYR B O 1
ATOM 8204 N N . THR B 1 415 ? 13.453 34.812 -3.34 1 72.56 415 THR B N 1
ATOM 8205 C CA . THR B 1 415 ? 12.125 35.312 -3.004 1 72.56 415 THR B CA 1
ATOM 8206 C C . THR B 1 415 ? 11.898 35.281 -1.495 1 72.56 415 THR B C 1
ATOM 8208 O O . THR B 1 415 ? 12.062 34.219 -0.863 1 72.56 415 THR B O 1
ATOM 8211 N N . ARG B 1 416 ? 11.695 36.438 -0.989 1 76.94 416 ARG B N 1
ATOM 8212 C CA . ARG B 1 416 ? 11.344 36.5 0.426 1 76.94 416 ARG B CA 1
ATOM 8213 C C . ARG B 1 416 ? 9.844 36.281 0.624 1 76.94 416 ARG B C 1
ATOM 8215 O O . ARG B 1 416 ? 9.055 37.219 0.406 1 76.94 416 ARG B O 1
ATOM 8222 N N . ASP B 1 417 ? 9.43 35.156 0.944 1 73.75 417 ASP B N 1
ATOM 8223 C CA . ASP B 1 417 ? 8.039 34.812 1.215 1 73.75 417 ASP B CA 1
ATOM 8224 C C . ASP B 1 417 ? 7.895 34.125 2.57 1 73.75 417 ASP B C 1
ATOM 8226 O O . ASP B 1 417 ? 7.527 32.938 2.641 1 73.75 417 ASP B O 1
ATOM 8230 N N . ILE B 1 418 ? 8.289 34.875 3.623 1 79.69 418 ILE B N 1
ATOM 8231 C CA . ILE B 1 418 ? 8.211 34.281 4.949 1 79.69 418 ILE B CA 1
ATOM 8232 C C . ILE B 1 418 ? 7.602 35.25 5.934 1 79.69 418 ILE B C 1
ATOM 8234 O O . ILE B 1 418 ? 7.875 36.469 5.859 1 79.69 418 ILE B O 1
ATOM 8238 N N . GLY B 1 419 ? 6.668 34.875 6.613 1 80.06 419 GLY B N 1
ATOM 8239 C CA . GLY B 1 419 ? 6.09 35.562 7.742 1 80.06 419 GLY B CA 1
ATOM 8240 C C . GLY B 1 419 ? 6.219 34.812 9.047 1 80.06 419 GLY B C 1
ATOM 8241 O O . GLY B 1 419 ? 6.438 33.594 9.055 1 80.06 419 GLY B O 1
ATOM 8242 N N . THR B 1 420 ? 6.297 35.594 10.164 1 86.31 420 THR B N 1
ATOM 8243 C CA . THR B 1 420 ? 6.406 34.969 11.477 1 86.31 420 THR B CA 1
ATOM 8244 C C . THR B 1 420 ? 5.203 35.312 12.344 1 86.31 420 THR B C 1
ATOM 8246 O O . THR B 1 420 ? 4.637 36.375 12.227 1 86.31 420 THR B O 1
ATOM 8249 N N . PHE B 1 421 ? 4.777 34.344 13.078 1 84.12 421 PHE B N 1
ATOM 8250 C CA . PHE B 1 421 ? 3.717 34.594 14.047 1 84.12 421 PHE B CA 1
ATOM 8251 C C . PHE B 1 421 ? 4.086 34 15.406 1 84.12 421 PHE B C 1
ATOM 8253 O O . PHE B 1 421 ? 4.828 33.031 15.484 1 84.12 421 PHE B O 1
ATOM 8260 N N . GLU B 1 422 ? 3.592 34.656 16.375 1 85.38 422 GLU B N 1
ATOM 8261 C CA . GLU B 1 422 ? 3.855 34.219 17.75 1 85.38 422 GLU B CA 1
ATOM 8262 C C . GLU B 1 422 ? 2.959 33.062 18.125 1 85.38 422 GLU B C 1
ATOM 8264 O O . GLU B 1 422 ? 1.743 33.094 17.922 1 85.38 422 GLU B O 1
ATOM 8269 N N . LEU B 1 423 ? 3.617 32.062 18.641 1 88.19 423 LEU B N 1
ATOM 8270 C CA . LEU B 1 423 ? 2.869 30.875 19.062 1 88.19 423 LEU B CA 1
ATOM 8271 C C . LEU B 1 423 ? 2.193 31.109 20.406 1 88.19 423 LEU B C 1
ATOM 8273 O O . LEU B 1 423 ? 2.812 31.625 21.328 1 88.19 423 LEU B O 1
ATOM 8277 N N . GLU B 1 424 ? 0.981 30.703 20.484 1 83.69 424 GLU B N 1
ATOM 8278 C CA . GLU B 1 424 ? 0.263 30.812 21.75 1 83.69 424 GLU B CA 1
ATOM 8279 C C . GLU B 1 424 ? 0.769 29.766 22.766 1 83.69 424 GLU B C 1
ATOM 8281 O O . GLU B 1 424 ? 0.723 28.562 22.5 1 83.69 424 GLU B O 1
ATOM 8286 N N . ALA B 1 425 ? 1.124 30.219 23.906 1 82.94 425 ALA B N 1
ATOM 8287 C CA . ALA B 1 425 ? 1.722 29.359 24.922 1 82.94 425 ALA B CA 1
ATOM 8288 C C . ALA B 1 425 ? 0.734 28.281 25.375 1 82.94 425 ALA B C 1
ATOM 8290 O O . ALA B 1 425 ? 1.116 27.141 25.609 1 82.94 425 ALA B O 1
ATOM 8291 N N . ALA B 1 426 ? -0.507 28.641 25.516 1 80.75 426 ALA B N 1
ATOM 8292 C CA . ALA B 1 426 ? -1.514 27.703 26.016 1 80.75 426 ALA B CA 1
ATOM 8293 C C . ALA B 1 426 ? -1.659 26.516 25.078 1 80.75 426 ALA B C 1
ATOM 8295 O O . ALA B 1 426 ? -2.006 25.406 25.516 1 80.75 426 ALA B O 1
ATOM 8296 N N . LYS B 1 427 ? -1.376 26.703 23.781 1 87 427 LYS B N 1
ATOM 8297 C CA . LYS B 1 427 ? -1.537 25.641 22.781 1 87 427 LYS B CA 1
ATOM 8298 C C . LYS B 1 427 ? -0.284 24.781 22.688 1 87 427 LYS B C 1
ATOM 8300 O O . LYS B 1 427 ? -0.371 23.578 22.438 1 87 427 LYS B O 1
ATOM 8305 N N . PHE B 1 428 ? 0.848 25.375 22.906 1 89.12 428 PHE B N 1
ATOM 8306 C CA . PHE B 1 428 ? 2.076 24.688 22.531 1 89.12 428 PHE B CA 1
ATOM 8307 C C . PHE B 1 428 ? 2.863 24.281 23.766 1 89.12 428 PHE B C 1
ATOM 8309 O O . PHE B 1 428 ? 3.697 23.375 23.703 1 89.12 428 PHE B O 1
ATOM 8316 N N . GLN B 1 429 ? 2.711 24.922 24.844 1 84 429 GLN B N 1
ATOM 8317 C CA . GLN B 1 429 ? 3.602 24.766 26 1 84 429 GLN B CA 1
ATOM 8318 C C . GLN B 1 429 ? 3.625 23.312 26.484 1 84 429 GLN B C 1
ATOM 8320 O O . GLN B 1 429 ? 4.68 22.797 26.844 1 84 429 GLN B O 1
ATOM 8325 N N . LYS B 1 430 ? 2.574 22.656 26.469 1 82.31 430 LYS B N 1
ATOM 8326 C CA . LYS B 1 430 ? 2.465 21.312 27.047 1 82.31 430 LYS B CA 1
ATOM 8327 C C . LYS B 1 430 ? 3.178 20.281 26.188 1 82.31 430 LYS B C 1
ATOM 8329 O O . LYS B 1 430 ? 3.799 19.344 26.703 1 82.31 430 LYS B O 1
ATOM 8334 N N . HIS B 1 431 ? 3.07 20.469 24.875 1 86.56 431 HIS B N 1
ATOM 8335 C CA . HIS B 1 431 ? 3.535 19.391 24.016 1 86.56 431 HIS B CA 1
ATOM 8336 C C . HIS B 1 431 ? 4.523 19.906 22.969 1 86.56 431 HIS B C 1
ATOM 8338 O O . HIS B 1 431 ? 4.754 19.234 21.953 1 86.56 431 HIS B O 1
ATOM 8344 N N . PHE B 1 432 ? 5.148 20.953 23.266 1 89.25 432 PHE B N 1
ATOM 8345 C CA . PHE B 1 432 ? 6.129 21.5 22.344 1 89.25 432 PHE B CA 1
ATOM 8346 C C . PHE B 1 432 ? 7.414 20.672 22.359 1 89.25 432 PHE B C 1
ATOM 8348 O O . PHE B 1 432 ? 7.957 20.391 23.422 1 89.25 432 PHE B O 1
ATOM 8355 N N . GLU B 1 433 ? 7.879 20.25 21.203 1 89.44 433 GLU B N 1
ATOM 8356 C CA . GLU B 1 433 ? 9.102 19.453 21.109 1 89.44 433 GLU B CA 1
ATOM 8357 C C . GLU B 1 433 ? 10.094 20.078 20.125 1 89.44 433 GLU B C 1
ATOM 8359 O O . GLU B 1 433 ? 11.023 19.406 19.672 1 89.44 433 GLU B O 1
ATOM 8364 N N . GLY B 1 434 ? 9.859 21.328 19.828 1 90.94 434 GLY B N 1
ATOM 8365 C CA . GLY B 1 434 ? 10.742 21.938 18.844 1 90.94 434 GLY B CA 1
ATOM 8366 C C . GLY B 1 434 ? 10.422 21.531 17.422 1 90.94 434 GLY B C 1
ATOM 8367 O O . GLY B 1 434 ? 9.281 21.188 17.109 1 90.94 434 GLY B O 1
ATOM 8368 N N . ASN B 1 435 ? 11.461 21.688 16.578 1 93.94 435 ASN B N 1
ATOM 8369 C CA . ASN B 1 435 ? 11.273 21.344 15.172 1 93.94 435 ASN B CA 1
ATOM 8370 C C . ASN B 1 435 ? 11.438 19.844 14.93 1 93.94 435 ASN B C 1
ATOM 8372 O O . ASN B 1 435 ? 12.555 19.359 14.797 1 93.94 435 ASN B O 1
ATOM 8376 N N . ILE B 1 436 ? 10.297 19.188 14.898 1 94.44 436 ILE B N 1
ATOM 8377 C CA . ILE B 1 436 ? 10.305 17.75 14.633 1 94.44 436 ILE B CA 1
ATOM 8378 C C . ILE B 1 436 ? 9.328 17.422 13.508 1 94.44 436 ILE B C 1
ATOM 8380 O O . ILE B 1 436 ? 8.305 18.109 13.344 1 94.44 436 ILE B O 1
ATOM 8384 N N . VAL B 1 437 ? 9.695 16.422 12.734 1 94.19 437 VAL B N 1
ATOM 8385 C CA . VAL B 1 437 ? 8.828 15.906 11.68 1 94.19 437 VAL B CA 1
ATOM 8386 C C . VAL B 1 437 ? 8.375 14.484 12.023 1 94.19 437 VAL B C 1
ATOM 8388 O O . VAL B 1 437 ? 9.203 13.617 12.32 1 94.19 437 VAL B O 1
ATOM 8391 N N . ASP B 1 438 ? 7.078 14.32 12.102 1 92.88 438 ASP B N 1
ATOM 8392 C CA . ASP B 1 438 ? 6.512 12.977 12.211 1 92.88 438 ASP B CA 1
ATOM 8393 C C . ASP B 1 438 ? 6.488 12.281 10.852 1 92.88 438 ASP B C 1
ATOM 8395 O O . ASP B 1 438 ? 5.699 12.641 9.977 1 92.88 438 ASP B O 1
ATOM 8399 N N . LEU B 1 439 ? 7.242 11.234 10.734 1 91.75 439 LEU B N 1
ATOM 8400 C CA . LEU B 1 439 ? 7.367 10.562 9.445 1 91.75 439 LEU B CA 1
ATOM 8401 C C . LEU B 1 439 ? 6.184 9.633 9.195 1 91.75 439 LEU B C 1
ATOM 8403 O O . LEU B 1 439 ? 6.02 9.117 8.086 1 91.75 439 LEU B O 1
ATOM 8407 N N . GLY B 1 440 ? 5.383 9.453 10.133 1 87.38 440 GLY B N 1
ATOM 8408 C CA . GLY B 1 440 ? 4.102 8.789 9.969 1 87.38 440 GLY B CA 1
ATOM 8409 C C . GLY B 1 440 ? 4.234 7.332 9.555 1 87.38 440 GLY B C 1
ATOM 8410 O O . GLY B 1 440 ? 5.227 6.68 9.883 1 87.38 440 GLY B O 1
ATOM 8411 N N . ASN B 1 441 ? 3.066 6.785 8.914 1 82.44 441 ASN B N 1
ATOM 8412 C CA . ASN B 1 441 ? 2.99 5.371 8.555 1 82.44 441 ASN B CA 1
ATOM 8413 C C . ASN B 1 441 ? 2.859 5.176 7.047 1 82.44 441 ASN B C 1
ATOM 8415 O O . ASN B 1 441 ? 2.602 4.066 6.582 1 82.44 441 ASN B O 1
ATOM 8419 N N . LYS B 1 442 ? 3.027 6.258 6.336 1 83.12 442 LYS B N 1
ATOM 8420 C CA . LYS B 1 442 ? 2.9 6.145 4.887 1 83.12 442 LYS B CA 1
ATOM 8421 C C . LYS B 1 442 ? 3.959 5.207 4.312 1 83.12 442 LYS B C 1
ATOM 8423 O O . LYS B 1 442 ? 3.672 4.414 3.412 1 83.12 442 LYS B O 1
ATOM 8428 N N . TYR B 1 443 ? 5.102 5.355 4.895 1 85.12 443 TYR B N 1
ATOM 8429 C CA . TYR B 1 443 ? 6.207 4.492 4.5 1 85.12 443 TYR B CA 1
ATOM 8430 C C . TYR B 1 443 ? 6.723 3.689 5.691 1 85.12 443 TYR B C 1
ATOM 8432 O O . TYR B 1 443 ? 6.805 4.207 6.809 1 85.12 443 TYR B O 1
ATOM 8440 N N . ALA B 1 444 ? 7.062 2.5 5.363 1 84.5 444 ALA B N 1
ATOM 8441 C CA . ALA B 1 444 ? 7.805 1.756 6.375 1 84.5 444 ALA B CA 1
ATOM 8442 C C . ALA B 1 444 ? 9.219 2.314 6.543 1 84.5 444 ALA B C 1
ATOM 8444 O O . ALA B 1 444 ? 9.766 2.916 5.617 1 84.5 444 ALA B O 1
ATOM 8445 N N . ARG B 1 445 ? 9.703 2.17 7.77 1 85.25 445 ARG B N 1
ATOM 8446 C CA . ARG B 1 445 ? 11.039 2.686 8.047 1 85.25 445 ARG B CA 1
ATOM 8447 C C . ARG B 1 445 ? 12.055 2.127 7.059 1 85.25 445 ARG B C 1
ATOM 8449 O O . ARG B 1 445 ? 12.922 2.857 6.574 1 85.25 445 ARG B O 1
ATOM 8456 N N . TYR B 1 446 ? 11.891 0.876 6.797 1 77.12 446 TYR B N 1
ATOM 8457 C CA . TYR B 1 446 ? 12.781 0.223 5.848 1 77.12 446 TYR B CA 1
ATOM 8458 C C . TYR B 1 446 ? 12.734 0.919 4.492 1 77.12 446 TYR B C 1
ATOM 8460 O O . TYR B 1 446 ? 13.781 1.167 3.879 1 77.12 446 TYR B O 1
ATOM 8468 N N . ASP B 1 447 ? 11.547 1.203 4.035 1 80.25 447 ASP B N 1
ATOM 8469 C CA . ASP B 1 447 ? 11.367 1.854 2.742 1 80.25 447 ASP B CA 1
ATOM 8470 C C . ASP B 1 447 ? 11.93 3.273 2.76 1 80.25 447 ASP B C 1
ATOM 8472 O O . ASP B 1 447 ? 12.508 3.73 1.771 1 80.25 447 ASP B O 1
ATOM 8476 N N . LEU B 1 448 ? 11.734 3.934 3.834 1 85.19 448 LEU B N 1
ATOM 8477 C CA . LEU B 1 448 ? 12.25 5.293 3.969 1 85.19 448 LEU B CA 1
ATOM 8478 C C . LEU B 1 448 ? 13.773 5.301 3.922 1 85.19 448 LEU B C 1
ATOM 8480 O O . LEU B 1 448 ? 14.375 6.148 3.264 1 85.19 448 LEU B O 1
ATOM 8484 N N . ASN B 1 449 ? 14.383 4.387 4.645 1 80.38 449 ASN B N 1
ATOM 8485 C CA . ASN B 1 449 ? 15.844 4.285 4.637 1 80.38 449 ASN B CA 1
ATOM 8486 C C . ASN B 1 449 ? 16.375 3.988 3.24 1 80.38 449 ASN B C 1
ATOM 8488 O O . ASN B 1 449 ? 17.391 4.559 2.822 1 80.38 449 ASN B O 1
ATOM 8492 N N . LYS B 1 450 ? 15.68 3.117 2.613 1 74.88 450 LYS B N 1
ATOM 8493 C CA . LYS B 1 450 ? 16.078 2.785 1.25 1 74.88 450 LYS B CA 1
ATOM 8494 C C . LYS B 1 450 ? 15.93 3.986 0.322 1 74.88 450 LYS B C 1
ATOM 8496 O O . LYS B 1 450 ? 16.781 4.227 -0.539 1 74.88 450 LYS B O 1
ATOM 8501 N N . LYS B 1 451 ? 14.852 4.609 0.447 1 77.06 451 LYS B N 1
ATOM 8502 C CA . LYS B 1 451 ? 14.578 5.742 -0.43 1 77.06 451 LYS B CA 1
ATOM 8503 C C . LYS B 1 451 ? 15.523 6.902 -0.143 1 77.06 451 LYS B C 1
ATOM 8505 O O . LYS B 1 451 ? 15.961 7.598 -1.063 1 77.06 451 LYS B O 1
ATOM 8510 N N . PHE B 1 452 ? 15.773 7.148 1.098 1 76.44 452 PHE B N 1
ATOM 8511 C CA . PHE B 1 452 ? 16.625 8.273 1.473 1 76.44 452 PHE B CA 1
ATOM 8512 C C . PHE B 1 452 ? 18.094 7.938 1.229 1 76.44 452 PHE B C 1
ATOM 8514 O O . PHE B 1 452 ? 18.891 8.812 0.856 1 76.44 452 PHE B O 1
ATOM 8521 N N . PHE B 1 453 ? 18.375 6.691 1.573 1 63.56 453 PHE B N 1
ATOM 8522 C CA . PHE B 1 453 ? 19.797 6.359 1.609 1 63.56 453 PHE B CA 1
ATOM 8523 C C . PHE B 1 453 ? 20.141 5.328 0.543 1 63.56 453 PHE B C 1
ATOM 8525 O O . PHE B 1 453 ? 21.047 4.516 0.727 1 63.56 453 PHE B O 1
ATOM 8532 N N . ILE B 1 454 ? 19.484 5.383 -0.692 1 52.19 454 ILE B N 1
ATOM 8533 C CA . ILE B 1 454 ? 19.672 4.406 -1.761 1 52.19 454 ILE B CA 1
ATOM 8534 C C . ILE B 1 454 ? 21.078 3.848 -1.706 1 52.19 454 ILE B C 1
ATOM 8536 O O . ILE B 1 454 ? 21.281 2.631 -1.714 1 52.19 454 ILE B O 1
ATOM 8540 N N . SER B 1 455 ? 22.016 4.391 -2.572 1 44.81 455 SER B N 1
ATOM 8541 C CA . SER B 1 455 ? 23.344 3.846 -2.881 1 44.81 455 SER B CA 1
ATOM 8542 C C . SER B 1 455 ? 24.312 4.059 -1.726 1 44.81 455 SER B C 1
ATOM 8544 O O . SER B 1 455 ? 25.516 3.85 -1.874 1 44.81 455 SER B O 1
ATOM 8546 N N . ASN B 1 456 ? 24.031 4.883 -0.769 1 43.84 456 ASN B N 1
ATOM 8547 C CA . ASN B 1 456 ? 25.172 5.523 -0.118 1 43.84 456 ASN B CA 1
ATOM 8548 C C . ASN B 1 456 ? 25.828 4.602 0.913 1 43.84 456 ASN B C 1
ATOM 8550 O O . ASN B 1 456 ? 25.172 4.164 1.859 1 43.84 456 ASN B O 1
ATOM 8554 N N . THR B 1 457 ? 26.844 3.922 0.519 1 44.09 457 THR B N 1
ATOM 8555 C CA . THR B 1 457 ? 27.938 3.268 1.229 1 44.09 457 THR B CA 1
ATOM 8556 C C . THR B 1 457 ? 28.094 3.848 2.631 1 44.09 457 THR B C 1
ATOM 8558 O O . THR B 1 457 ? 28.438 3.127 3.572 1 44.09 457 THR B O 1
ATOM 8561 N N . THR B 1 458 ? 28.328 5.23 2.686 1 42.69 458 THR B N 1
ATOM 8562 C CA . THR B 1 458 ? 29.078 5.699 3.84 1 42.69 458 THR B CA 1
ATOM 8563 C C . THR B 1 458 ? 28.156 6.352 4.867 1 42.69 458 THR B C 1
ATOM 8565 O O . THR B 1 458 ? 28.594 6.695 5.969 1 42.69 458 THR B O 1
ATOM 8568 N N . SER B 1 459 ? 27.016 6.852 4.387 1 49.62 459 SER B N 1
ATOM 8569 C CA . SER B 1 459 ? 26.438 7.707 5.418 1 49.62 459 SER B CA 1
ATOM 8570 C C . SER B 1 459 ? 25.578 6.902 6.391 1 49.62 459 SER B C 1
ATOM 8572 O O . SER B 1 459 ? 24.75 6.094 5.969 1 49.62 459 SER B O 1
ATOM 8574 N N . ALA B 1 460 ? 26.062 6.777 7.57 1 53.84 460 ALA B N 1
ATOM 8575 C CA . ALA B 1 460 ? 25.594 6.164 8.812 1 53.84 460 ALA B CA 1
ATOM 8576 C C . ALA B 1 460 ? 24.234 6.711 9.211 1 53.84 460 ALA B C 1
ATOM 8578 O O . ALA B 1 460 ? 23.656 6.277 10.219 1 53.84 460 ALA B O 1
ATOM 8579 N N . ALA B 1 461 ? 23.672 7.668 8.445 1 61.91 461 ALA B N 1
ATOM 8580 C CA . ALA B 1 461 ? 22.484 8.242 9.07 1 61.91 461 ALA B CA 1
ATOM 8581 C C . ALA B 1 461 ? 21.234 7.422 8.75 1 61.91 461 ALA B C 1
ATOM 8583 O O . ALA B 1 461 ? 21.094 6.91 7.633 1 61.91 461 ALA B O 1
ATOM 8584 N N . GLU B 1 462 ? 20.578 6.977 9.789 1 76.44 462 GLU B N 1
ATOM 8585 C CA . GLU B 1 462 ? 19.328 6.242 9.664 1 76.44 462 GLU B CA 1
ATOM 8586 C C . GLU B 1 462 ? 18.156 7.023 10.266 1 76.44 462 GLU B C 1
ATOM 8588 O O . GLU B 1 462 ? 18.359 7.875 11.133 1 76.44 462 GLU B O 1
ATOM 8593 N N . ILE B 1 463 ? 17.078 6.797 9.641 1 85 463 ILE B N 1
ATOM 8594 C CA . ILE B 1 463 ? 15.828 7.305 10.211 1 85 463 ILE B CA 1
ATOM 8595 C C . ILE B 1 463 ? 15.648 6.762 11.625 1 85 463 ILE B C 1
ATOM 8597 O O . ILE B 1 463 ? 15.875 5.578 11.875 1 85 463 ILE B O 1
ATOM 8601 N N . PRO B 1 464 ? 15.383 7.703 12.508 1 87.5 464 PRO B N 1
ATOM 8602 C CA . PRO B 1 464 ? 15.172 7.242 13.883 1 87.5 464 PRO B CA 1
ATOM 8603 C C . PRO B 1 464 ? 14.117 6.145 13.977 1 87.5 464 PRO B C 1
ATOM 8605 O O . PRO B 1 464 ? 13.156 6.133 13.195 1 87.5 464 PRO B O 1
ATOM 8608 N N . SER B 1 465 ? 14.32 5.258 14.945 1 86.56 465 SER B N 1
ATOM 8609 C CA . SER B 1 465 ? 13.438 4.102 15.078 1 86.56 465 SER B CA 1
ATOM 8610 C C . SER B 1 465 ? 12.023 4.523 15.445 1 86.56 465 SER B C 1
ATOM 8612 O O . SER B 1 465 ? 11.055 3.822 15.125 1 86.56 465 SER B O 1
ATOM 8614 N N . ASN B 1 466 ? 11.883 5.664 16.156 1 88.06 466 ASN B N 1
ATOM 8615 C CA . ASN B 1 466 ? 10.547 6.129 16.516 1 88.06 466 ASN B CA 1
ATOM 8616 C C . ASN B 1 466 ? 9.883 6.883 15.367 1 88.06 466 ASN B C 1
ATOM 8618 O O . ASN B 1 466 ? 8.75 7.348 15.5 1 88.06 466 ASN B O 1
ATOM 8622 N N . ARG B 1 467 ? 10.578 7.074 14.266 1 90.38 467 ARG B N 1
ATOM 8623 C CA . ARG B 1 467 ? 10.078 7.691 13.047 1 90.38 467 ARG B CA 1
ATOM 8624 C C . ARG B 1 467 ? 9.773 9.164 13.258 1 90.38 467 ARG B C 1
ATOM 8626 O O . ARG B 1 467 ? 8.82 9.703 12.68 1 90.38 467 ARG B O 1
ATOM 8633 N N . VAL B 1 468 ? 10.383 9.734 14.203 1 92.25 468 VAL B N 1
ATOM 8634 C CA . VAL B 1 468 ? 10.344 11.18 14.414 1 92.25 468 VAL B CA 1
ATOM 8635 C C . VAL B 1 468 ? 11.711 11.789 14.117 1 92.25 468 VAL B C 1
ATOM 8637 O O . VAL B 1 468 ? 12.703 11.445 14.758 1 92.25 468 VAL B O 1
ATOM 8640 N N . LEU B 1 469 ? 11.758 12.648 13.117 1 93.38 469 LEU B N 1
ATOM 8641 C CA . LEU B 1 469 ? 13.016 13.258 12.695 1 93.38 469 LEU B CA 1
ATOM 8642 C C . LEU B 1 469 ? 13.148 14.672 13.266 1 93.38 469 LEU B C 1
ATOM 8644 O O . LEU B 1 469 ? 12.273 15.516 13.062 1 93.38 469 LEU B O 1
ATOM 8648 N N . ARG B 1 470 ? 14.203 14.875 14.016 1 93.31 470 ARG B N 1
ATOM 8649 C CA . ARG B 1 470 ? 14.5 16.219 14.531 1 93.31 470 ARG B CA 1
ATOM 8650 C C . ARG B 1 470 ? 15.242 17.047 13.492 1 93.31 470 ARG B C 1
ATOM 8652 O O 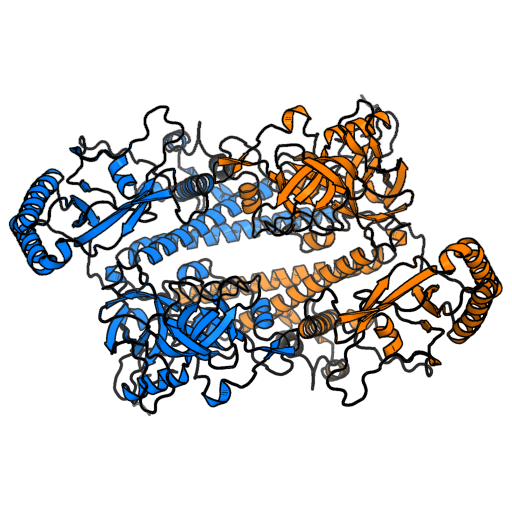. ARG B 1 470 ? 16.203 16.578 12.875 1 93.31 470 ARG B O 1
ATOM 8659 N N . ILE B 1 471 ? 14.711 18.219 13.266 1 93.75 471 ILE B N 1
ATOM 8660 C CA . ILE B 1 471 ? 15.312 19.141 12.305 1 93.75 471 ILE B CA 1
ATOM 8661 C C . ILE B 1 471 ? 16.234 20.125 13.031 1 93.75 471 ILE B C 1
ATOM 8663 O O . ILE B 1 471 ? 15.805 20.844 13.93 1 93.75 471 ILE B O 1
ATOM 8667 N N . ARG B 1 472 ? 17.5 20 12.695 1 92.12 472 ARG B N 1
ATOM 8668 C CA . ARG B 1 472 ? 18.5 20.875 13.297 1 92.12 472 ARG B CA 1
ATOM 8669 C C . ARG B 1 472 ? 19.438 21.438 12.242 1 92.12 472 ARG B C 1
ATOM 8671 O O . ARG B 1 472 ? 19.969 20.688 11.414 1 92.12 472 ARG B O 1
ATOM 8678 N N . GLY B 1 473 ? 19.516 22.766 12.234 1 90.5 473 GLY B N 1
ATOM 8679 C CA . GLY B 1 473 ? 20.484 23.406 11.344 1 90.5 473 GLY B CA 1
ATOM 8680 C C . GLY B 1 473 ? 19.953 23.578 9.93 1 90.5 473 GLY B C 1
ATOM 8681 O O . GLY B 1 473 ? 18.828 23.203 9.625 1 90.5 473 GLY B O 1
ATOM 8682 N N . VAL B 1 474 ? 20.734 24.266 9.117 1 92.19 474 VAL B N 1
ATOM 8683 C CA . VAL B 1 474 ? 20.391 24.562 7.727 1 92.19 474 VAL B CA 1
ATOM 8684 C C . VAL B 1 474 ? 21.5 24.062 6.805 1 92.19 474 VAL B C 1
ATOM 8686 O O . VAL B 1 474 ? 22.641 23.906 7.23 1 92.19 474 VAL B O 1
ATOM 8689 N N . VAL B 1 475 ? 21.109 23.672 5.613 1 88.62 475 VAL B N 1
ATOM 8690 C CA . VAL B 1 475 ? 22.109 23.422 4.582 1 88.62 475 VAL B CA 1
ATOM 8691 C C . VAL B 1 475 ? 22.719 24.734 4.113 1 88.62 475 VAL B C 1
ATOM 8693 O O . VAL B 1 475 ? 22.047 25.547 3.469 1 88.62 475 VAL B O 1
ATOM 8696 N N . GLU B 1 476 ? 23.953 24.859 4.406 1 87.69 476 GLU B N 1
ATOM 8697 C CA . GLU B 1 476 ? 24.641 26.109 4.07 1 87.69 476 GLU B CA 1
ATOM 8698 C C . GLU B 1 476 ? 24.781 26.266 2.559 1 87.69 476 GLU B C 1
ATOM 8700 O O . GLU B 1 476 ? 24.703 25.297 1.814 1 87.69 476 GLU B O 1
ATOM 8705 N N . ARG B 1 477 ? 24.969 27.562 2.164 1 83.81 477 ARG B N 1
ATOM 8706 C CA . ARG B 1 477 ? 25.031 27.906 0.75 1 83.81 477 ARG B CA 1
ATOM 8707 C C . ARG B 1 477 ? 26.078 27.078 0.025 1 83.81 477 ARG B C 1
ATOM 8709 O O . ARG B 1 477 ? 25.844 26.609 -1.094 1 83.81 477 ARG B O 1
ATOM 8716 N N . GLU B 1 478 ? 27.156 26.797 0.641 1 77.19 478 GLU B N 1
ATOM 8717 C CA . GLU B 1 478 ? 28.281 26.094 0.032 1 77.19 478 GLU B CA 1
ATOM 8718 C C . GLU B 1 478 ? 27.969 24.625 -0.17 1 77.19 478 GLU B C 1
ATOM 8720 O O . GLU B 1 478 ? 28.547 23.969 -1.031 1 77.19 478 GLU B O 1
ATOM 8725 N N . LEU B 1 479 ? 27.047 24.219 0.582 1 77.38 479 LEU B N 1
ATOM 8726 C CA . LEU B 1 479 ? 26.766 22.781 0.555 1 77.38 479 LEU B CA 1
ATOM 8727 C C . LEU B 1 479 ? 25.594 22.484 -0.381 1 77.38 479 LEU B C 1
ATOM 8729 O O . LEU B 1 479 ? 25.25 21.328 -0.597 1 77.38 479 LEU B O 1
ATOM 8733 N N . LEU B 1 480 ? 25.016 23.5 -0.951 1 77.75 480 LEU B N 1
ATOM 8734 C CA . LEU B 1 480 ? 23.859 23.312 -1.829 1 77.75 480 LEU B CA 1
ATOM 8735 C C . LEU B 1 480 ? 24.266 22.547 -3.09 1 77.75 480 LEU B C 1
ATOM 8737 O O . LEU B 1 480 ? 23.438 21.859 -3.684 1 77.75 480 LEU B O 1
ATOM 8741 N N . ASN B 1 481 ? 25.453 22.703 -3.447 1 62.5 481 ASN B N 1
ATOM 8742 C CA . ASN B 1 481 ? 25.906 22.062 -4.68 1 62.5 481 ASN B CA 1
ATOM 8743 C C . ASN B 1 481 ? 26.562 20.719 -4.398 1 62.5 481 ASN B C 1
ATOM 8745 O O . ASN B 1 481 ? 27.031 20.047 -5.32 1 62.5 481 ASN B O 1
ATOM 8749 N N . MET B 1 482 ? 26.641 20.406 -3.143 1 56.12 482 MET B N 1
ATOM 8750 C CA . MET B 1 482 ? 27.312 19.156 -2.818 1 56.12 482 MET B CA 1
ATOM 8751 C C . MET B 1 482 ? 26.328 17.984 -2.867 1 56.12 482 MET B C 1
ATOM 8753 O O . MET B 1 482 ? 25.141 18.141 -2.553 1 56.12 482 MET B O 1
ATOM 8757 N N . ARG B 1 483 ? 26.781 16.984 -3.531 1 55.41 483 ARG B N 1
ATOM 8758 C CA . ARG B 1 483 ? 26 15.758 -3.693 1 55.41 483 ARG B CA 1
ATOM 8759 C C . ARG B 1 483 ? 25.969 14.953 -2.4 1 55.41 483 ARG B C 1
ATOM 8761 O O . ARG B 1 483 ? 26.938 14.945 -1.644 1 55.41 483 ARG B O 1
ATOM 8768 N N . ASP B 1 484 ? 24.688 14.609 -2.002 1 54.97 484 ASP B N 1
ATOM 8769 C CA . ASP B 1 484 ? 24.625 13.82 -0.777 1 54.97 484 ASP B CA 1
ATOM 8770 C C . ASP B 1 484 ? 24.641 12.32 -1.087 1 54.97 484 ASP B C 1
ATOM 8772 O O . ASP B 1 484 ? 25.078 11.516 -0.261 1 54.97 484 ASP B O 1
ATOM 8776 N N . SER B 1 485 ? 23.953 11.953 -2.143 1 57.88 485 SER B N 1
ATOM 8777 C CA . SER B 1 485 ? 23.844 10.523 -2.422 1 57.88 485 SER B CA 1
ATOM 8778 C C . SER B 1 485 ? 23.797 10.258 -3.922 1 57.88 485 SER B C 1
ATOM 8780 O O . SER B 1 485 ? 23.781 11.188 -4.727 1 57.88 485 SER B O 1
ATOM 8782 N N . TYR B 1 486 ? 24.172 9.109 -4.32 1 51.75 486 TYR B N 1
ATOM 8783 C CA . TYR B 1 486 ? 24.062 8.672 -5.711 1 51.75 486 TYR B CA 1
ATOM 8784 C C . TYR B 1 486 ? 22.875 7.738 -5.902 1 51.75 486 TYR B C 1
ATOM 8786 O O . TYR B 1 486 ? 22.562 6.938 -5.02 1 51.75 486 TYR B O 1
ATOM 8794 N N . ASP B 1 487 ? 22.047 8.117 -6.871 1 50.62 487 ASP B N 1
ATOM 8795 C CA . ASP B 1 487 ? 20.922 7.219 -7.145 1 50.62 487 ASP B CA 1
ATOM 8796 C C . ASP B 1 487 ? 21.406 5.922 -7.781 1 50.62 487 ASP B C 1
ATOM 8798 O O . ASP B 1 487 ? 22.609 5.691 -7.891 1 50.62 487 ASP B O 1
ATOM 8802 N N . ASP B 1 488 ? 20.438 5.039 -8.023 1 47.75 488 ASP B N 1
ATOM 8803 C CA . ASP B 1 488 ? 20.703 3.705 -8.555 1 47.75 488 ASP B CA 1
ATOM 8804 C C . ASP B 1 488 ? 21.547 3.783 -9.82 1 47.75 488 ASP B C 1
ATOM 8806 O O . ASP B 1 488 ? 22.344 2.875 -10.109 1 47.75 488 ASP B O 1
ATOM 8810 N N . ASP B 1 489 ? 21.469 4.902 -10.609 1 42.78 489 ASP B N 1
ATOM 8811 C CA . ASP B 1 489 ? 22.219 5.121 -11.844 1 42.78 489 ASP B CA 1
ATOM 8812 C C . ASP B 1 489 ? 23.5 5.914 -11.578 1 42.78 489 ASP B C 1
ATOM 8814 O O . ASP B 1 489 ? 24.125 6.422 -12.516 1 42.78 489 ASP B O 1
ATOM 8818 N N . MET B 1 490 ? 23.938 5.965 -10.258 1 44.34 490 MET B N 1
ATOM 8819 C CA . MET B 1 490 ? 25.125 6.68 -9.797 1 44.34 490 MET B CA 1
ATOM 8820 C C . MET B 1 490 ? 25.047 8.164 -10.148 1 44.34 490 MET B C 1
ATOM 8822 O O . MET B 1 490 ? 26.062 8.805 -10.398 1 44.34 490 MET B O 1
ATOM 8826 N N . VAL B 1 491 ? 23.875 8.414 -10.508 1 48 491 VAL B N 1
ATOM 8827 C CA . VAL B 1 491 ? 23.656 9.852 -10.672 1 48 491 VAL B CA 1
ATOM 8828 C C . VAL B 1 491 ? 23.5 10.516 -9.305 1 48 491 VAL B C 1
ATOM 8830 O O . VAL B 1 491 ? 22.797 10 -8.43 1 48 491 VAL B O 1
ATOM 8833 N N . PRO B 1 492 ? 24.391 11.422 -9.078 1 53.16 492 PRO B N 1
ATOM 8834 C CA . PRO B 1 492 ? 24.266 12.141 -7.805 1 53.16 492 PRO B CA 1
ATOM 8835 C C . PRO B 1 492 ? 22.859 12.625 -7.527 1 53.16 492 PRO B C 1
ATOM 8837 O O . PRO B 1 492 ? 22.188 13.148 -8.422 1 53.16 492 PRO B O 1
ATOM 8840 N N . VAL B 1 493 ? 22.406 12.102 -6.418 1 62.5 493 VAL B N 1
ATOM 8841 C CA . VAL B 1 493 ? 21.031 12.5 -6.078 1 62.5 493 VAL B CA 1
ATOM 8842 C C . VAL B 1 493 ? 21 13.094 -4.672 1 62.5 493 VAL B C 1
ATOM 8844 O O . VAL B 1 493 ? 21.812 12.719 -3.814 1 62.5 493 VAL B O 1
ATOM 8847 N N . PHE B 1 494 ? 20.312 14.133 -4.496 1 74.31 494 PHE B N 1
ATOM 8848 C CA . PHE B 1 494 ? 20.016 14.758 -3.213 1 74.31 494 PHE B CA 1
ATOM 8849 C C . PHE B 1 494 ? 18.547 14.586 -2.854 1 74.31 494 PHE B C 1
ATOM 8851 O O . PHE B 1 494 ? 17.703 15.367 -3.299 1 74.31 494 PHE B O 1
ATOM 8858 N N . ILE B 1 495 ? 18.344 13.492 -1.995 1 82.06 495 ILE B N 1
ATOM 8859 C CA . ILE B 1 495 ? 16.953 13.18 -1.671 1 82.06 495 ILE B CA 1
ATOM 8860 C C . ILE B 1 495 ? 16.484 14.047 -0.509 1 82.06 495 ILE B C 1
ATOM 8862 O O . ILE B 1 495 ? 17.203 14.242 0.466 1 82.06 495 ILE B O 1
ATOM 8866 N N . VAL B 1 496 ? 15.336 14.609 -0.685 1 89.06 496 VAL B N 1
ATOM 8867 C CA . VAL B 1 496 ? 14.773 15.5 0.327 1 89.06 496 VAL B CA 1
ATOM 8868 C C . VAL B 1 496 ? 13.352 15.07 0.669 1 89.06 496 VAL B C 1
ATOM 8870 O O . VAL B 1 496 ? 12.734 14.297 -0.071 1 89.06 496 VAL B O 1
ATOM 8873 N N . GLY B 1 497 ? 12.953 15.492 1.832 1 91.75 497 GLY B N 1
ATOM 8874 C CA . GLY B 1 497 ? 11.594 15.211 2.268 1 91.75 497 GLY B CA 1
ATOM 8875 C C . GLY B 1 497 ? 10.797 16.469 2.588 1 91.75 497 GLY B C 1
ATOM 8876 O O . GLY B 1 497 ? 11.375 17.531 2.814 1 91.75 497 GLY B O 1
ATOM 8877 N N . LYS B 1 498 ? 9.555 16.328 2.557 1 92 498 LYS B N 1
ATOM 8878 C CA . LYS B 1 498 ? 8.625 17.391 2.936 1 92 498 LYS B CA 1
ATOM 8879 C C . LYS B 1 498 ? 7.352 16.812 3.555 1 92 498 LYS B C 1
ATOM 8881 O O . LYS B 1 498 ? 6.883 15.75 3.141 1 92 498 LYS B O 1
ATOM 8886 N N . ASP B 1 499 ? 6.902 17.375 4.574 1 91.38 499 ASP B N 1
ATOM 8887 C CA . ASP B 1 499 ? 5.605 17.047 5.156 1 91.38 499 ASP B CA 1
ATOM 8888 C C . ASP B 1 499 ? 4.617 18.203 4.98 1 91.38 499 ASP B C 1
ATOM 8890 O O . ASP B 1 499 ? 4.637 19.156 5.75 1 91.38 499 ASP B O 1
ATOM 8894 N N . GLY B 1 500 ? 3.758 18.062 3.967 1 85.62 500 GLY B N 1
ATOM 8895 C CA . GLY B 1 500 ? 2.832 19.141 3.646 1 85.62 500 GLY B CA 1
ATOM 8896 C C . GLY B 1 500 ? 1.394 18.812 4.008 1 85.62 500 GLY B C 1
ATOM 8897 O O . GLY B 1 500 ? 1.027 17.641 4.133 1 85.62 500 GLY B O 1
ATOM 8898 N N . ASN B 1 501 ? 0.697 19.859 4.148 1 80.06 501 ASN B N 1
ATOM 8899 C CA . ASN B 1 501 ? -0.718 19.719 4.477 1 80.06 501 ASN B CA 1
ATOM 8900 C C . ASN B 1 501 ? -1.479 18.984 3.379 1 80.06 501 ASN B C 1
ATOM 8902 O O . ASN B 1 501 ? -2.338 18.141 3.668 1 80.06 501 ASN B O 1
ATOM 8906 N N . ALA B 1 502 ? -1.129 19.188 2.209 1 72.06 502 ALA B N 1
ATOM 8907 C CA . ALA B 1 502 ? -1.889 18.641 1.089 1 72.06 502 ALA B CA 1
ATOM 8908 C C . ALA B 1 502 ? -1.37 17.25 0.7 1 72.06 502 ALA B C 1
ATOM 8910 O O . ALA B 1 502 ? -2.154 16.344 0.412 1 72.06 502 ALA B O 1
ATOM 8911 N N . THR B 1 503 ? -0.155 17.078 0.742 1 77.94 503 THR B N 1
ATOM 8912 C CA . THR B 1 503 ? 0.405 15.859 0.167 1 77.94 503 THR B CA 1
ATOM 8913 C C . THR B 1 503 ? 1.001 14.969 1.256 1 77.94 503 THR B C 1
ATOM 8915 O O . THR B 1 503 ? 1.408 13.836 0.988 1 77.94 503 THR B O 1
ATOM 8918 N N . ASP B 1 504 ? 0.938 15.477 2.438 1 87.56 504 ASP B N 1
ATOM 8919 C CA . ASP B 1 504 ? 1.545 14.742 3.543 1 87.56 504 ASP B CA 1
ATOM 8920 C C . ASP B 1 504 ? 3.027 14.492 3.283 1 87.56 504 ASP B C 1
ATOM 8922 O O . ASP B 1 504 ? 3.734 15.367 2.781 1 87.56 504 ASP B O 1
ATOM 8926 N N . LEU B 1 505 ? 3.562 13.398 3.775 1 90.56 505 LEU B N 1
ATOM 8927 C CA . LEU B 1 505 ? 4.984 13.117 3.604 1 90.56 505 LEU B CA 1
ATOM 8928 C C . LEU B 1 505 ? 5.293 12.719 2.162 1 90.56 505 LEU B C 1
ATOM 8930 O O . LEU B 1 505 ? 4.707 11.773 1.639 1 90.56 505 LEU B O 1
ATOM 8934 N N . THR B 1 506 ? 6.098 13.445 1.492 1 89.25 506 THR B N 1
ATOM 8935 C CA . THR B 1 506 ? 6.566 13.133 0.147 1 89.25 506 THR B CA 1
ATOM 8936 C C . THR B 1 506 ? 8.086 13.25 0.065 1 89.25 506 THR B C 1
ATOM 8938 O O . THR B 1 506 ? 8.695 14.023 0.803 1 89.25 506 THR B O 1
ATOM 8941 N N . LEU B 1 507 ? 8.602 12.453 -0.762 1 86.94 507 LEU B N 1
ATOM 8942 C CA . LEU B 1 507 ? 10.039 12.484 -1.016 1 86.94 507 LEU B CA 1
ATOM 8943 C C . LEU B 1 507 ? 10.328 12.977 -2.432 1 86.94 507 LEU B C 1
ATOM 8945 O O . LEU B 1 507 ? 9.547 12.734 -3.35 1 86.94 507 LEU B O 1
ATOM 8949 N N . GLY B 1 508 ? 11.406 13.719 -2.562 1 82.5 508 GLY B N 1
ATOM 8950 C CA . GLY B 1 508 ? 11.797 14.258 -3.855 1 82.5 508 GLY B CA 1
ATOM 8951 C C . GLY B 1 508 ? 13.305 14.32 -4.043 1 82.5 508 GLY B C 1
ATOM 8952 O O . GLY B 1 508 ? 14.062 13.875 -3.176 1 82.5 508 GLY B O 1
ATOM 8953 N N . ARG B 1 509 ? 13.633 14.805 -5.27 1 76.19 509 ARG B N 1
ATOM 8954 C CA . ARG B 1 509 ? 15.039 14.945 -5.621 1 76.19 509 ARG B CA 1
ATOM 8955 C C . ARG B 1 509 ? 15.414 16.406 -5.82 1 76.19 509 ARG B C 1
ATOM 8957 O O . ARG B 1 509 ? 14.875 17.078 -6.699 1 76.19 509 ARG B O 1
ATOM 8964 N N . TYR B 1 510 ? 16.312 16.844 -4.973 1 82.12 510 TYR B N 1
ATOM 8965 C CA . TYR B 1 510 ? 16.828 18.203 -5.16 1 82.12 510 TYR B CA 1
ATOM 8966 C C . TYR B 1 510 ? 17.719 18.281 -6.398 1 82.12 510 TYR B C 1
ATOM 8968 O O . TYR B 1 510 ? 18.547 17.406 -6.633 1 82.12 510 TYR B O 1
ATOM 8976 N N . SER B 1 511 ? 17.562 19.297 -7.238 1 66.12 511 SER B N 1
ATOM 8977 C CA . SER B 1 511 ? 18.203 19.438 -8.539 1 66.12 511 SER B CA 1
ATOM 8978 C C . SER B 1 511 ? 19.703 19.719 -8.383 1 66.12 511 SER B C 1
ATOM 8980 O O . SER B 1 511 ? 20.469 19.484 -9.312 1 66.12 511 SER B O 1
ATOM 8982 N N . GLY B 1 512 ? 20.141 20.172 -7.273 1 64.44 512 GLY B N 1
ATOM 8983 C CA . GLY B 1 512 ? 21.562 20.453 -7.051 1 64.44 512 GLY B CA 1
ATOM 8984 C C . GLY B 1 512 ? 21.953 21.859 -7.449 1 64.44 512 GLY B C 1
ATOM 8985 O O . GLY B 1 512 ? 22.984 22.359 -7.008 1 64.44 512 GLY B O 1
ATOM 8986 N N . LEU B 1 513 ? 21.219 22.469 -8.383 1 58.66 513 LEU B N 1
ATOM 8987 C CA . LEU B 1 513 ? 21.516 23.828 -8.82 1 58.66 513 LEU B CA 1
ATOM 8988 C C . LEU B 1 513 ? 20.297 24.719 -8.656 1 58.66 513 LEU B C 1
ATOM 8990 O O . LEU B 1 513 ? 19.172 24.25 -8.633 1 58.66 513 LEU B O 1
ATOM 8994 N N . GLU B 1 514 ? 20.703 25.953 -8.453 1 64.94 514 GLU B N 1
ATOM 8995 C CA . GLU B 1 514 ? 19.641 26.953 -8.336 1 64.94 514 GLU B CA 1
ATOM 8996 C C . GLU B 1 514 ? 18.875 27.094 -9.648 1 64.94 514 GLU B C 1
ATOM 8998 O O . GLU B 1 514 ? 19.453 26.953 -10.727 1 64.94 514 GLU B O 1
ATOM 9003 N N . ALA B 1 515 ? 17.609 27.203 -9.539 1 63.69 515 ALA B N 1
ATOM 9004 C CA . ALA B 1 515 ? 16.734 27.422 -10.688 1 63.69 515 ALA B CA 1
ATOM 9005 C C . ALA B 1 515 ? 16.359 28.891 -10.82 1 63.69 515 ALA B C 1
ATOM 9007 O O . ALA B 1 515 ? 16.141 29.578 -9.812 1 63.69 515 ALA B O 1
ATOM 9008 N N . TYR B 1 516 ? 16.484 29.375 -12.008 1 55.59 516 TYR B N 1
ATOM 9009 C CA . TYR B 1 516 ? 16.047 30.75 -12.312 1 55.59 516 TYR B CA 1
ATOM 9010 C C . TYR B 1 516 ? 14.609 30.766 -12.812 1 55.59 516 TYR B C 1
ATOM 9012 O O . TYR B 1 516 ? 14.289 30.141 -13.82 1 55.59 516 TYR B O 1
ATOM 9020 N N . VAL B 1 517 ? 13.781 31.266 -12.008 1 57.72 517 VAL B N 1
ATOM 9021 C CA . VAL B 1 517 ? 12.344 31.234 -12.273 1 57.72 517 VAL B CA 1
ATOM 9022 C C . VAL B 1 517 ? 11.867 32.625 -12.688 1 57.72 517 VAL B C 1
ATOM 9024 O O . VAL B 1 517 ? 12.289 33.625 -12.117 1 57.72 517 VAL B O 1
ATOM 9027 N N . CYS B 1 518 ? 11.227 32.688 -13.82 1 52.59 518 CYS B N 1
ATOM 9028 C CA . CYS B 1 518 ? 10.633 33.938 -14.305 1 52.59 518 CYS B CA 1
ATOM 9029 C C . CYS B 1 518 ? 9.109 33.844 -14.305 1 52.59 518 CYS B C 1
ATOM 9031 O O . CYS B 1 518 ? 8.539 32.938 -14.922 1 52.59 518 CYS B O 1
ATOM 9033 N N . ASP B 1 519 ? 8.508 34.625 -13.422 1 49.97 519 ASP B N 1
ATOM 9034 C CA . ASP B 1 519 ? 7.051 34.594 -13.344 1 49.97 519 ASP B CA 1
ATOM 9035 C C . ASP B 1 519 ? 6.418 35.344 -14.5 1 49.97 519 ASP B C 1
ATOM 9037 O O . ASP B 1 519 ? 7.121 35.906 -15.344 1 49.97 519 ASP B O 1
ATOM 9041 N N . LYS B 1 520 ? 5.172 35.25 -14.664 1 47.38 520 LYS B N 1
ATOM 9042 C CA . LYS B 1 520 ? 4.449 35.875 -15.773 1 47.38 520 LYS B CA 1
ATOM 9043 C C . LYS B 1 520 ? 4.656 37.375 -15.797 1 47.38 520 LYS B C 1
ATOM 9045 O O . LYS B 1 520 ? 4.59 38 -16.859 1 47.38 520 LYS B O 1
ATOM 9050 N N . SER B 1 521 ? 4.996 37.969 -14.695 1 44.62 521 SER B N 1
ATOM 9051 C CA . SER B 1 521 ? 5.223 39.406 -14.609 1 44.62 521 SER B CA 1
ATOM 9052 C C . SER B 1 521 ? 6.695 39.75 -14.812 1 44.62 521 SER B C 1
ATOM 9054 O O . SER B 1 521 ? 7.133 40.844 -14.492 1 44.62 521 SER B O 1
ATOM 9056 N N . ASN B 1 522 ? 7.383 38.812 -15.273 1 48.34 522 ASN B N 1
ATOM 9057 C CA . ASN B 1 522 ? 8.789 38.969 -15.617 1 48.34 522 ASN B CA 1
ATOM 9058 C C . ASN B 1 522 ? 9.648 39.156 -14.367 1 48.34 522 ASN B C 1
ATOM 9060 O O . ASN B 1 522 ? 10.711 39.781 -14.43 1 48.34 522 ASN B O 1
ATOM 9064 N N . ASN B 1 523 ? 9.078 38.875 -13.289 1 58.41 523 ASN B N 1
ATOM 9065 C CA . ASN B 1 523 ? 9.914 38.844 -12.094 1 58.41 523 ASN B CA 1
ATOM 9066 C C . ASN B 1 523 ? 10.812 37.625 -12.062 1 58.41 523 ASN B C 1
ATOM 9068 O O . ASN B 1 523 ? 10.344 36.5 -12.25 1 58.41 523 ASN B O 1
ATOM 9072 N N . ARG B 1 524 ? 12.125 38.031 -12.078 1 62.22 524 ARG B N 1
ATOM 9073 C CA . ARG B 1 524 ? 13.109 36.938 -12.094 1 62.22 524 ARG B CA 1
ATOM 9074 C C . ARG B 1 524 ? 13.57 36.594 -10.68 1 62.22 524 ARG B C 1
ATOM 9076 O O . ARG B 1 524 ? 13.898 37.5 -9.898 1 62.22 524 ARG B O 1
ATOM 9083 N N . SER B 1 525 ? 13.352 35.375 -10.258 1 69.44 525 SER B N 1
ATOM 9084 C CA . SER B 1 525 ? 13.82 34.906 -8.953 1 69.44 525 SER B CA 1
ATOM 9085 C C . SER B 1 525 ? 14.68 33.656 -9.086 1 69.44 525 SER B C 1
ATOM 9087 O O . SER B 1 525 ? 14.672 33 -10.125 1 69.44 525 SER B O 1
ATOM 9089 N N . ILE B 1 526 ? 15.57 33.5 -8.102 1 72.81 526 ILE B N 1
ATOM 9090 C CA . ILE B 1 526 ? 16.406 32.312 -7.984 1 72.81 526 ILE B CA 1
ATOM 9091 C C . ILE B 1 526 ? 15.852 31.406 -6.887 1 72.81 526 ILE B C 1
ATOM 9093 O O . ILE B 1 526 ? 15.547 31.875 -5.785 1 72.81 526 ILE B O 1
ATOM 9097 N N . GLU B 1 527 ? 15.594 30.234 -7.277 1 78.12 527 GLU B N 1
ATOM 9098 C CA . GLU B 1 527 ? 15.016 29.281 -6.332 1 78.12 527 GLU B CA 1
ATOM 9099 C C . GLU B 1 527 ? 15.703 27.922 -6.418 1 78.12 527 GLU B C 1
ATOM 9101 O O . GLU B 1 527 ? 16.5 27.688 -7.328 1 78.12 527 GLU B O 1
ATOM 9106 N N . LEU B 1 528 ? 15.453 27.188 -5.363 1 81.38 528 LEU B N 1
ATOM 9107 C CA . LEU B 1 528 ? 15.852 25.781 -5.445 1 81.38 528 LEU B CA 1
ATOM 9108 C C . LEU B 1 528 ? 14.758 24.938 -6.09 1 81.38 528 LEU B C 1
ATOM 9110 O O . LEU B 1 528 ? 13.57 25.156 -5.832 1 81.38 528 LEU B O 1
ATOM 9114 N N . ALA B 1 529 ? 15.188 24.047 -6.926 1 75.38 529 ALA B N 1
ATOM 9115 C CA . ALA B 1 529 ? 14.234 23.188 -7.629 1 75.38 529 ALA B CA 1
ATOM 9116 C C . ALA B 1 529 ? 14.305 21.75 -7.109 1 75.38 529 ALA B C 1
ATOM 9118 O O . ALA B 1 529 ? 15.391 21.188 -6.973 1 75.38 529 ALA B O 1
ATOM 9119 N N . ILE B 1 530 ? 13.117 21.25 -6.754 1 80.94 530 ILE B N 1
ATOM 9120 C CA . ILE B 1 530 ? 12.992 19.875 -6.316 1 80.94 530 ILE B CA 1
ATOM 9121 C C . ILE B 1 530 ? 12.125 19.094 -7.309 1 80.94 530 ILE B C 1
ATOM 9123 O O . ILE B 1 530 ? 11 19.484 -7.602 1 80.94 530 ILE B O 1
ATOM 9127 N N . PHE B 1 531 ? 12.664 17.984 -7.738 1 69.44 531 PHE B N 1
ATOM 9128 C CA . PHE B 1 531 ? 11.945 17.109 -8.648 1 69.44 531 PHE B CA 1
ATOM 9129 C C . PHE B 1 531 ? 11.25 15.984 -7.891 1 69.44 531 PHE B C 1
ATOM 9131 O O . PHE B 1 531 ? 11.586 15.711 -6.734 1 69.44 531 PHE B O 1
ATOM 9138 N N . ASN B 1 532 ? 10.227 15.43 -8.625 1 72 532 ASN B N 1
ATOM 9139 C CA . ASN B 1 532 ? 9.594 14.25 -8.047 1 72 532 ASN B CA 1
ATOM 9140 C C . ASN B 1 532 ? 10.594 13.109 -7.852 1 72 532 ASN B C 1
ATOM 9142 O O . ASN B 1 532 ? 11.617 13.055 -8.539 1 72 532 ASN B O 1
ATOM 9146 N N . TYR B 1 533 ? 10.305 12.273 -6.848 1 75.62 533 TYR B N 1
ATOM 9147 C CA . TYR B 1 533 ? 11.195 11.148 -6.559 1 75.62 533 TYR B CA 1
ATOM 9148 C C . TYR B 1 533 ? 11.359 10.25 -7.777 1 75.62 533 TYR B C 1
ATOM 9150 O O . TYR B 1 533 ? 12.477 9.922 -8.172 1 75.62 533 TYR B O 1
ATOM 9158 N N . ASP B 1 534 ? 10.281 9.711 -8.266 1 59.75 534 ASP B N 1
ATOM 9159 C CA . ASP B 1 534 ? 10.258 8.961 -9.516 1 59.75 534 ASP B CA 1
ATOM 9160 C C . ASP B 1 534 ? 8.945 9.172 -10.266 1 59.75 534 ASP B C 1
ATOM 9162 O O . ASP B 1 534 ? 8.102 9.961 -9.844 1 59.75 534 ASP B O 1
ATOM 9166 N N . ARG B 1 535 ? 8.82 8.562 -11.383 1 51.19 535 ARG B N 1
ATOM 9167 C CA . ARG B 1 535 ? 7.668 8.75 -12.258 1 51.19 535 ARG B CA 1
ATOM 9168 C C . ARG B 1 535 ? 6.398 8.195 -11.609 1 51.19 535 ARG B C 1
ATOM 9170 O O . ARG B 1 535 ? 5.293 8.633 -11.938 1 51.19 535 ARG B O 1
ATOM 9177 N N . MET B 1 536 ? 6.574 7.254 -10.609 1 49.12 536 MET B N 1
ATOM 9178 C CA . MET B 1 536 ? 5.414 6.566 -10.055 1 49.12 536 MET B CA 1
ATOM 9179 C C . MET B 1 536 ? 5.082 7.09 -8.664 1 49.12 536 MET B C 1
ATOM 9181 O O . MET B 1 536 ? 4.102 6.66 -8.047 1 49.12 536 MET B O 1
ATOM 9185 N N . SER B 1 537 ? 5.883 8.016 -8.086 1 62.84 537 SER B N 1
ATOM 9186 C CA . SER B 1 537 ? 5.711 8.453 -6.707 1 62.84 537 SER B CA 1
ATOM 9187 C C . SER B 1 537 ? 4.676 9.57 -6.605 1 62.84 537 SER B C 1
ATOM 9189 O O . SER B 1 537 ? 4.23 9.914 -5.508 1 62.84 537 SER B O 1
ATOM 9191 N N . GLY B 1 538 ? 4.137 10.047 -7.613 1 63.06 538 GLY B N 1
ATOM 9192 C CA . GLY B 1 538 ? 3.258 11.203 -7.535 1 63.06 538 GLY B CA 1
ATOM 9193 C C . GLY B 1 538 ? 4.008 12.516 -7.426 1 63.06 538 GLY B C 1
ATOM 9194 O O . GLY B 1 538 ? 5.238 12.539 -7.414 1 63.06 538 GLY B O 1
ATOM 9195 N N . ASP B 1 539 ? 3.27 13.531 -7.262 1 70.25 539 ASP B N 1
ATOM 9196 C CA . ASP B 1 539 ? 3.863 14.867 -7.203 1 70.25 539 ASP B CA 1
ATOM 9197 C C . ASP B 1 539 ? 4.465 15.141 -5.824 1 70.25 539 ASP B C 1
ATOM 9199 O O . ASP B 1 539 ? 3.883 14.766 -4.805 1 70.25 539 ASP B O 1
ATOM 9203 N N . PHE B 1 540 ? 5.574 15.875 -5.789 1 82.25 540 PHE B N 1
ATOM 9204 C CA . PHE B 1 540 ? 6.262 16.203 -4.543 1 82.25 540 PHE B CA 1
ATOM 9205 C C . PHE B 1 540 ? 5.445 17.203 -3.725 1 82.25 540 PHE B C 1
ATOM 9207 O O . PHE B 1 540 ? 5.418 17.125 -2.494 1 82.25 540 PHE B O 1
ATOM 9214 N N . SER B 1 541 ? 4.871 18.031 -4.449 1 80.69 541 SER B N 1
ATOM 9215 C CA . SER B 1 541 ? 4.109 19.062 -3.752 1 80.69 541 SER B CA 1
ATOM 9216 C C . SER B 1 541 ? 2.807 19.375 -4.48 1 80.69 541 SER B C 1
ATOM 9218 O O . SER B 1 541 ? 2.596 18.922 -5.605 1 80.69 541 SER B O 1
ATOM 9220 N N . ALA B 1 542 ? 1.898 19.906 -3.721 1 73.19 542 ALA B N 1
ATOM 9221 C CA . ALA B 1 542 ? 0.614 20.375 -4.238 1 73.19 542 ALA B CA 1
ATOM 9222 C C . ALA B 1 542 ? 0.191 21.672 -3.578 1 73.19 542 ALA B C 1
ATOM 9224 O O . ALA B 1 542 ? 0.841 22.141 -2.639 1 73.19 542 ALA B O 1
ATOM 9225 N N . LYS B 1 543 ? -0.803 22.156 -4.148 1 66.31 543 LYS B N 1
ATOM 9226 C CA . LYS B 1 543 ? -1.351 23.375 -3.539 1 66.31 543 LYS B CA 1
ATOM 9227 C C . LYS B 1 543 ? -1.764 23.109 -2.092 1 66.31 543 LYS B C 1
ATOM 9229 O O . LYS B 1 543 ? -2.422 22.109 -1.795 1 66.31 543 LYS B O 1
ATOM 9234 N N . GLY B 1 544 ? -1.394 23.953 -1.207 1 73.56 544 GLY B N 1
ATOM 9235 C CA . GLY B 1 544 ? -1.632 23.766 0.217 1 73.56 544 GLY B CA 1
ATOM 9236 C C . GLY B 1 544 ? -0.372 23.438 0.996 1 73.56 544 GLY B C 1
ATOM 9237 O O . GLY B 1 544 ? -0.348 23.547 2.223 1 73.56 544 GLY B O 1
ATOM 9238 N N . ASP B 1 545 ? 0.626 23.016 0.256 1 78.88 545 ASP B N 1
ATOM 9239 C CA . ASP B 1 545 ? 1.896 22.688 0.897 1 78.88 545 ASP B CA 1
ATOM 9240 C C . ASP B 1 545 ? 2.756 23.938 1.077 1 78.88 545 ASP B C 1
ATOM 9242 O O . ASP B 1 545 ? 3.818 23.875 1.698 1 78.88 545 ASP B O 1
ATOM 9246 N N . SER B 1 546 ? 2.193 25.016 0.598 1 79.94 546 SER B N 1
ATOM 9247 C CA . SER B 1 546 ? 2.979 26.25 0.687 1 79.94 546 SER B CA 1
ATOM 9248 C C . SER B 1 546 ? 3.447 26.5 2.115 1 79.94 546 SER B C 1
ATOM 9250 O O . SER B 1 546 ? 2.666 26.391 3.062 1 79.94 546 SER B O 1
ATOM 9252 N N . GLY B 1 547 ? 4.758 26.766 2.23 1 85.12 547 GLY B N 1
ATOM 9253 C CA . GLY B 1 547 ? 5.336 27.031 3.537 1 85.12 547 GLY B CA 1
ATOM 9254 C C . GLY B 1 547 ? 5.988 25.812 4.168 1 85.12 547 GLY B C 1
ATOM 9255 O O . GLY B 1 547 ? 6.723 25.938 5.148 1 85.12 547 GLY B O 1
ATOM 9256 N N . ALA B 1 548 ? 5.715 24.703 3.6 1 89 548 ALA B N 1
ATOM 9257 C CA . ALA B 1 548 ? 6.281 23.469 4.164 1 89 548 ALA B CA 1
ATOM 9258 C C . ALA B 1 548 ? 7.805 23.484 4.078 1 89 548 ALA B C 1
ATOM 9260 O O . ALA B 1 548 ? 8.375 23.969 3.096 1 89 548 ALA B O 1
ATOM 9261 N N . LEU B 1 549 ? 8.375 23 5.094 1 93.19 549 LEU B N 1
ATOM 9262 C CA . LEU B 1 549 ? 9.828 22.875 5.129 1 93.19 549 LEU B CA 1
ATOM 9263 C C . LEU B 1 549 ? 10.305 21.672 4.328 1 93.19 549 LEU B C 1
ATOM 9265 O O . LEU B 1 549 ? 9.719 20.594 4.426 1 93.19 549 LEU B O 1
ATOM 9269 N N . ILE B 1 550 ? 11.211 21.969 3.486 1 92.31 550 ILE B N 1
ATOM 9270 C CA . ILE B 1 550 ? 11.898 20.891 2.797 1 92.31 550 ILE B CA 1
ATOM 9271 C C . ILE B 1 550 ? 13.195 20.547 3.531 1 92.31 550 ILE B C 1
ATOM 9273 O O . ILE B 1 550 ? 14.008 21.438 3.811 1 92.31 550 ILE B O 1
ATOM 9277 N N . TRP B 1 551 ? 13.383 19.312 3.857 1 93.06 551 TRP B N 1
ATOM 9278 C CA . TRP B 1 551 ? 14.5 18.938 4.723 1 93.06 551 TRP B CA 1
ATOM 9279 C C . TRP B 1 551 ? 15.273 17.75 4.148 1 93.06 551 TRP B C 1
ATOM 9281 O O . TRP B 1 551 ? 14.75 17.016 3.311 1 93.06 551 TRP B O 1
ATOM 9291 N N . THR B 1 552 ? 16.438 17.656 4.609 1 87.75 552 THR B N 1
ATOM 9292 C CA . THR B 1 552 ? 17.312 16.562 4.18 1 87.75 552 THR B CA 1
ATOM 9293 C C . THR B 1 552 ? 17.141 15.352 5.094 1 87.75 552 THR B C 1
ATOM 9295 O O . THR B 1 552 ? 16.516 15.445 6.152 1 87.75 552 THR B O 1
ATOM 9298 N N . SER B 1 553 ? 17.719 14.258 4.672 1 82.88 553 SER B N 1
ATOM 9299 C CA . SER B 1 553 ? 17.578 12.992 5.391 1 82.88 553 SER B CA 1
ATOM 9300 C C . SER B 1 553 ? 18.219 13.062 6.766 1 82.88 553 SER B C 1
ATOM 9302 O O . SER B 1 553 ? 17.828 12.352 7.688 1 82.88 553 SER B O 1
ATOM 9304 N N . ASP B 1 554 ? 19.219 13.891 6.926 1 83.19 554 ASP B N 1
ATOM 9305 C CA . ASP B 1 554 ? 19.922 14.008 8.203 1 83.19 554 ASP B CA 1
ATOM 9306 C C . ASP B 1 554 ? 19.281 15.078 9.086 1 83.19 554 ASP B C 1
ATOM 9308 O O . ASP B 1 554 ? 19.828 15.43 10.133 1 83.19 554 ASP B O 1
ATOM 9312 N N . GLY B 1 555 ? 18.219 15.688 8.664 1 89.56 555 GLY B N 1
ATOM 9313 C CA . GLY B 1 555 ? 17.469 16.578 9.508 1 89.56 555 GLY B CA 1
ATOM 9314 C C . GLY B 1 555 ? 17.906 18.031 9.398 1 89.56 555 GLY B C 1
ATOM 9315 O O . GLY B 1 555 ? 17.922 18.766 10.398 1 89.56 555 GLY B O 1
ATOM 9316 N N . ARG B 1 556 ? 18.391 18.531 8.344 1 91.12 556 ARG B N 1
ATOM 9317 C CA . ARG B 1 556 ? 18.734 19.938 8.109 1 91.12 556 ARG B CA 1
ATOM 9318 C C . ARG B 1 556 ? 17.688 20.609 7.227 1 91.12 556 ARG B C 1
ATOM 9320 O O . ARG B 1 556 ? 17.125 19.984 6.32 1 91.12 556 ARG B O 1
ATOM 9327 N N . MET B 1 557 ? 17.516 21.797 7.488 1 93.88 557 MET B N 1
ATOM 9328 C CA . MET B 1 557 ? 16.609 22.578 6.648 1 93.88 557 MET B CA 1
ATOM 9329 C C . MET B 1 557 ? 17.25 22.875 5.293 1 93.88 557 MET B C 1
ATOM 9331 O O . MET B 1 557 ? 18.375 23.375 5.23 1 93.88 557 MET B O 1
ATOM 9335 N N . LEU B 1 558 ? 16.547 22.562 4.273 1 90.81 558 LEU B N 1
ATOM 9336 C CA . LEU B 1 558 ? 17.078 22.828 2.943 1 90.81 558 LEU B CA 1
ATOM 9337 C C . LEU B 1 558 ? 16.406 24.047 2.324 1 90.81 558 LEU B C 1
ATOM 9339 O O . LEU B 1 558 ? 17.078 24.938 1.798 1 90.81 558 LEU B O 1
ATOM 9343 N N . ALA B 1 559 ? 15.109 24 2.355 1 90.44 559 ALA B N 1
ATOM 9344 C CA . ALA B 1 559 ? 14.375 25.078 1.695 1 90.44 559 ALA B CA 1
ATOM 9345 C C . ALA B 1 559 ? 12.961 25.203 2.252 1 90.44 559 ALA B C 1
ATOM 9347 O O . ALA B 1 559 ? 12.453 24.266 2.891 1 90.44 559 ALA B O 1
ATOM 9348 N N . VAL B 1 560 ? 12.391 26.344 2.066 1 90.12 560 VAL B N 1
ATOM 9349 C CA . VAL B 1 560 ? 10.984 26.578 2.383 1 90.12 560 VAL B CA 1
ATOM 9350 C C . VAL B 1 560 ? 10.164 26.625 1.094 1 90.12 560 VAL B C 1
ATOM 9352 O O . VAL B 1 560 ? 10.461 27.422 0.195 1 90.12 560 VAL B O 1
ATOM 9355 N N . LEU B 1 561 ? 9.164 25.828 1.07 1 87.25 561 LEU B N 1
ATOM 9356 C CA . LEU B 1 561 ? 8.367 25.656 -0.141 1 87.25 561 LEU B CA 1
ATOM 9357 C C . LEU B 1 561 ? 7.531 26.891 -0.423 1 87.25 561 LEU B C 1
ATOM 9359 O O . LEU B 1 561 ? 6.879 27.422 0.479 1 87.25 561 LEU B O 1
ATOM 9363 N N . HIS B 1 562 ? 7.578 27.375 -1.627 1 77.56 562 HIS B N 1
ATOM 9364 C CA . HIS B 1 562 ? 6.777 28.547 -1.945 1 77.56 562 HIS B CA 1
ATOM 9365 C C . HIS B 1 562 ? 5.926 28.312 -3.189 1 77.56 562 HIS B C 1
ATOM 9367 O O . HIS B 1 562 ? 4.82 28.859 -3.299 1 77.56 562 HIS B O 1
ATOM 9373 N N . SER B 1 563 ? 6.492 27.625 -4.254 1 68.25 563 SER B N 1
ATOM 9374 C CA . SER B 1 563 ? 5.699 27.469 -5.469 1 68.25 563 SER B CA 1
ATOM 9375 C C . SER B 1 563 ? 6.008 26.156 -6.176 1 68.25 563 SER B C 1
ATOM 9377 O O . SER B 1 563 ? 6.855 25.391 -5.719 1 68.25 563 SER B O 1
ATOM 9379 N N . GLY B 1 564 ? 5.129 25.828 -7.047 1 65.44 564 GLY B N 1
ATOM 9380 C CA . GLY B 1 564 ? 5.312 24.641 -7.867 1 65.44 564 GLY B CA 1
ATOM 9381 C C . GLY B 1 564 ? 4.852 24.828 -9.297 1 65.44 564 GLY B C 1
ATOM 9382 O O . GLY B 1 564 ? 4.043 25.719 -9.586 1 65.44 564 GLY B O 1
ATOM 9383 N N . MET B 1 565 ? 5.645 24.266 -10.25 1 52.97 565 MET B N 1
ATOM 9384 C CA . MET B 1 565 ? 5.258 24.266 -11.656 1 52.97 565 MET B CA 1
ATOM 9385 C C . MET B 1 565 ? 4.602 22.938 -12.031 1 52.97 565 MET B C 1
ATOM 9387 O O . MET B 1 565 ? 5.203 21.875 -11.875 1 52.97 565 MET B O 1
ATOM 9391 N N . PRO B 1 566 ? 3.301 23.062 -12.188 1 47.66 566 PRO B N 1
ATOM 9392 C CA . PRO B 1 566 ? 2.646 21.828 -12.609 1 47.66 566 PRO B CA 1
ATOM 9393 C C . PRO B 1 566 ? 3.273 21.219 -13.859 1 47.66 566 PRO B C 1
ATOM 9395 O O . PRO B 1 566 ? 4.027 21.891 -14.57 1 47.66 566 PRO B O 1
ATOM 9398 N N . ARG B 1 567 ? 2.861 20.016 -14.242 1 44.16 567 ARG B N 1
ATOM 9399 C CA . ARG B 1 567 ? 3.344 19.156 -15.328 1 44.16 567 ARG B CA 1
ATOM 9400 C C . ARG B 1 567 ? 3.451 19.953 -16.625 1 44.16 567 ARG B C 1
ATOM 9402 O O . ARG B 1 567 ? 2.473 20.547 -17.078 1 44.16 567 ARG B O 1
ATOM 9409 N N . GLY B 1 568 ? 4.578 20.609 -16.906 1 35.16 568 GLY B N 1
ATOM 9410 C CA . GLY B 1 568 ? 4.766 21.25 -18.203 1 35.16 568 GLY B CA 1
ATOM 9411 C C . GLY B 1 568 ? 4.426 20.344 -19.359 1 35.16 568 GLY B C 1
ATOM 9412 O O . GLY B 1 568 ? 4.191 19.141 -19.172 1 35.16 568 GLY B O 1
ATOM 9413 N N . PRO B 1 569 ? 4.164 21 -20.547 1 32.88 569 PRO B N 1
ATOM 9414 C CA . PRO B 1 569 ? 3.836 20.281 -21.781 1 32.88 569 PRO B CA 1
ATOM 9415 C C . PRO B 1 569 ? 4.723 19.062 -22.016 1 32.88 569 PRO B C 1
ATOM 9417 O O . PRO B 1 569 ? 4.285 18.078 -22.625 1 32.88 569 PRO B O 1
ATOM 9420 N N . TYR B 1 570 ? 6.047 19.25 -21.984 1 31.34 570 TYR B N 1
ATOM 9421 C CA . TYR B 1 570 ? 6.848 18.25 -22.656 1 31.34 570 TYR B CA 1
ATOM 9422 C C . TYR B 1 570 ? 6.969 16.984 -21.812 1 31.34 570 TYR B C 1
ATOM 9424 O O . TYR B 1 570 ? 6.84 15.867 -22.328 1 31.34 570 TYR B O 1
ATOM 9432 N N . ASN B 1 571 ? 7.754 17.062 -20.609 1 36.56 571 ASN B N 1
ATOM 9433 C CA . ASN B 1 571 ? 8.156 15.766 -20.062 1 36.56 571 ASN B CA 1
ATOM 9434 C C . ASN B 1 571 ? 7.398 15.43 -18.781 1 36.56 571 ASN B C 1
ATOM 9436 O O . ASN B 1 571 ? 7.859 14.617 -17.984 1 36.56 571 ASN B O 1
ATOM 9440 N N . ASN B 1 572 ? 6.148 15.977 -18.562 1 42.62 572 ASN B N 1
ATOM 9441 C CA . ASN B 1 572 ? 5.137 15.539 -17.609 1 42.62 572 ASN B CA 1
ATOM 9442 C C . ASN B 1 572 ? 5.699 15.477 -16.188 1 42.62 572 ASN B C 1
ATOM 9444 O O . ASN B 1 572 ? 5.309 14.609 -15.398 1 42.62 572 ASN B O 1
ATOM 9448 N N . THR B 1 573 ? 6.883 16.281 -15.906 1 47.19 573 THR B N 1
ATOM 9449 C CA . THR B 1 573 ? 7.422 16.156 -14.555 1 47.19 573 THR B CA 1
ATOM 9450 C C . THR B 1 573 ? 7.023 17.359 -13.703 1 47.19 573 THR B C 1
ATOM 9452 O O . THR B 1 573 ? 7.148 18.5 -14.133 1 47.19 573 THR B O 1
ATOM 9455 N N . HIS B 1 574 ? 6.434 17.297 -12.609 1 62.16 574 HIS B N 1
ATOM 9456 C CA . HIS B 1 574 ? 6.141 18.297 -11.586 1 62.16 574 HIS B CA 1
ATOM 9457 C C . HIS B 1 574 ? 7.414 18.781 -10.906 1 62.16 574 HIS B C 1
ATOM 9459 O O . HIS B 1 574 ? 8.312 17.984 -10.625 1 62.16 574 HIS B O 1
ATOM 9465 N N . VAL B 1 575 ? 7.621 20.156 -10.953 1 67.62 575 VAL B N 1
ATOM 9466 C CA . VAL B 1 575 ? 8.781 20.734 -10.266 1 67.62 575 VAL B CA 1
ATOM 9467 C C . VAL B 1 575 ? 8.32 21.625 -9.125 1 67.62 575 VAL B C 1
ATOM 9469 O O . VAL B 1 575 ? 7.395 22.438 -9.289 1 67.62 575 VAL B O 1
ATOM 9472 N N . THR B 1 576 ? 8.906 21.438 -7.969 1 79.94 576 THR B N 1
ATOM 9473 C CA . THR B 1 576 ? 8.633 22.25 -6.785 1 79.94 576 THR B CA 1
ATOM 9474 C C . THR B 1 576 ? 9.766 23.25 -6.543 1 79.94 576 THR B C 1
ATOM 9476 O O . THR B 1 576 ? 10.938 22.922 -6.711 1 79.94 576 THR B O 1
ATOM 9479 N N . PHE B 1 577 ? 9.414 24.484 -6.219 1 78 577 PHE B N 1
ATOM 9480 C CA . PHE B 1 577 ? 10.406 25.516 -5.969 1 78 577 PHE B CA 1
ATOM 9481 C C . PHE B 1 577 ? 10.367 25.969 -4.512 1 78 577 PHE B C 1
ATOM 9483 O O . PHE B 1 577 ? 9.289 26.094 -3.924 1 78 577 PHE B O 1
ATOM 9490 N N . GLY B 1 578 ? 11.531 26.188 -3.951 1 85.75 578 GLY B N 1
ATOM 9491 C CA . GLY B 1 578 ? 11.641 26.656 -2.582 1 85.75 578 GLY B CA 1
ATOM 9492 C C . GLY B 1 578 ? 12.766 27.672 -2.389 1 85.75 578 GLY B C 1
ATOM 9493 O O . GLY B 1 578 ? 13.711 27.703 -3.178 1 85.75 578 GLY B O 1
ATOM 9494 N N . THR B 1 579 ? 12.609 28.516 -1.408 1 86 579 THR B N 1
ATOM 9495 C CA . THR B 1 579 ? 13.648 29.453 -1.008 1 86 579 THR B CA 1
ATOM 9496 C C . THR B 1 579 ? 14.656 28.781 -0.074 1 86 579 THR B C 1
ATOM 9498 O O . THR B 1 579 ? 14.266 28.109 0.879 1 86 579 THR B O 1
ATOM 9501 N N . PRO B 1 580 ? 15.914 28.953 -0.385 1 86.94 580 PRO B N 1
ATOM 9502 C CA . PRO B 1 580 ? 16.906 28.297 0.481 1 86.94 580 PRO B CA 1
ATOM 9503 C C . PRO B 1 580 ? 16.734 28.672 1.951 1 86.94 580 PRO B C 1
ATOM 9505 O O . PRO B 1 580 ? 16.578 29.859 2.273 1 86.94 580 PRO B O 1
ATOM 9508 N N . ALA B 1 581 ? 16.859 27.703 2.793 1 91.56 581 ALA B N 1
ATOM 9509 C CA . ALA B 1 581 ? 16.594 27.891 4.215 1 91.56 581 ALA B CA 1
ATOM 9510 C C . ALA B 1 581 ? 17.688 28.734 4.867 1 91.56 581 ALA B C 1
ATOM 9512 O O . ALA B 1 581 ? 17.422 29.516 5.789 1 91.56 581 ALA B O 1
ATOM 9513 N N . TRP B 1 582 ? 18.922 28.578 4.449 1 90 582 TRP B N 1
ATOM 9514 C CA . TRP B 1 582 ? 20 29.359 5.055 1 90 582 TRP B CA 1
ATOM 9515 C C . TRP B 1 582 ? 19.734 30.859 4.895 1 90 582 TRP B C 1
ATOM 9517 O O . TRP B 1 582 ? 20 31.641 5.809 1 90 582 TRP B O 1
ATOM 9527 N N . TRP B 1 583 ? 19.297 31.219 3.764 1 88.5 583 TRP B N 1
ATOM 9528 C CA . TRP B 1 583 ? 18.984 32.625 3.496 1 88.5 583 TRP B CA 1
ATOM 9529 C C . TRP B 1 583 ? 17.781 33.094 4.32 1 88.5 583 TRP B C 1
ATOM 9531 O O . TRP B 1 583 ? 17.781 34.219 4.832 1 88.5 583 TRP B O 1
ATOM 9541 N N . VAL B 1 584 ? 16.812 32.25 4.406 1 89 584 VAL B N 1
ATOM 9542 C CA . VAL B 1 584 ? 15.625 32.562 5.211 1 89 584 VAL B CA 1
ATOM 9543 C C . VAL B 1 584 ? 16.047 32.812 6.66 1 89 584 VAL B C 1
ATOM 9545 O O . VAL B 1 584 ? 15.602 33.781 7.277 1 89 584 VAL B O 1
ATOM 9548 N N . VAL B 1 585 ? 16.844 31.938 7.191 1 91.31 585 VAL B N 1
ATOM 9549 C CA . VAL B 1 585 ? 17.312 32.062 8.57 1 91.31 585 VAL B CA 1
ATOM 9550 C C . VAL B 1 585 ? 18.109 33.344 8.734 1 91.31 585 VAL B C 1
ATOM 9552 O O . VAL B 1 585 ? 18.016 34 9.773 1 91.31 585 VAL B O 1
ATOM 9555 N N . GLU B 1 586 ? 18.844 33.688 7.766 1 89.44 586 GLU B N 1
ATOM 9556 C CA . GLU B 1 586 ? 19.594 34.938 7.809 1 89.44 586 GLU B CA 1
ATOM 9557 C C . GLU B 1 586 ? 18.656 36.125 7.883 1 89.44 586 GLU B C 1
ATOM 9559 O O . GLU B 1 586 ? 18.922 37.094 8.617 1 89.44 586 GLU B O 1
ATOM 9564 N N . GLN B 1 587 ? 17.656 36.125 7.086 1 86.69 587 GLN B N 1
ATOM 9565 C CA . GLN B 1 587 ? 16.672 37.219 7.113 1 86.69 587 GLN B CA 1
ATOM 9566 C C . GLN B 1 587 ? 16 37.281 8.477 1 86.69 587 GLN B C 1
ATOM 9568 O O . GLN B 1 587 ? 15.742 38.406 8.977 1 86.69 587 GLN B O 1
ATOM 9573 N N . LEU B 1 588 ? 15.703 36.219 9.039 1 89.44 588 LEU B N 1
ATOM 9574 C CA . LEU B 1 588 ? 15.039 36.188 10.336 1 89.44 588 LEU B CA 1
ATOM 9575 C C . LEU B 1 588 ? 15.977 36.688 11.438 1 89.44 588 LEU B C 1
ATOM 9577 O O . LEU B 1 588 ? 15.539 37.344 12.375 1 89.44 588 LEU B O 1
ATOM 9581 N N . LYS B 1 589 ? 17.203 36.344 11.32 1 90.62 589 LYS B N 1
ATOM 9582 C CA . LYS B 1 589 ? 18.156 36.781 12.32 1 90.62 589 LYS B CA 1
ATOM 9583 C C . LYS B 1 589 ? 18.375 38.312 12.242 1 90.62 589 LYS B C 1
ATOM 9585 O O . LYS B 1 589 ? 18.766 38.938 13.227 1 90.62 589 LYS B O 1
ATOM 9590 N N . ALA B 1 590 ? 18.188 38.812 11.07 1 87.88 590 ALA B N 1
ATOM 9591 C CA . ALA B 1 590 ? 18.234 40.281 10.938 1 87.88 590 ALA B CA 1
ATOM 9592 C C . ALA B 1 590 ? 17.094 40.906 11.695 1 87.88 590 ALA B C 1
ATOM 9594 O O . ALA B 1 590 ? 17.25 42 12.281 1 87.88 590 ALA B O 1
ATOM 9595 N N . GLN B 1 591 ? 15.961 40.312 11.672 1 85.75 591 GLN B N 1
ATOM 9596 C CA . GLN B 1 591 ? 14.781 40.812 12.367 1 85.75 591 GLN B CA 1
ATOM 9597 C C . GLN B 1 591 ? 14.805 40.438 13.844 1 85.75 591 GLN B C 1
ATOM 9599 O O . GLN B 1 591 ? 14.352 41.188 14.703 1 85.75 591 GLN B O 1
ATOM 9604 N N . TYR B 1 592 ? 15.219 39.219 14.062 1 91 592 TYR B N 1
ATOM 9605 C CA . TYR B 1 592 ? 15.352 38.656 15.414 1 91 592 TYR B CA 1
ATOM 9606 C C . TYR B 1 592 ? 16.797 38.281 15.703 1 91 592 TYR B C 1
ATOM 9608 O O . TYR B 1 592 ? 17.156 37.094 15.594 1 91 592 TYR B O 1
ATOM 9616 N N . PRO B 1 593 ? 17.562 39.094 16.203 1 90.19 593 PRO B N 1
ATOM 9617 C CA . PRO B 1 593 ? 19.016 38.844 16.312 1 90.19 593 PRO B CA 1
ATOM 9618 C C . PRO B 1 593 ? 19.359 37.688 17.219 1 90.19 593 PRO B C 1
ATOM 9620 O O . PRO B 1 593 ? 20.406 37.031 17.031 1 90.19 593 PRO B O 1
ATOM 9623 N N . ASN B 1 594 ? 18.578 37.344 18.219 1 90.12 594 ASN B N 1
ATOM 9624 C CA . ASN B 1 594 ? 18.891 36.25 19.141 1 90.12 594 ASN B CA 1
ATOM 9625 C C . ASN B 1 594 ? 18.047 35.031 18.844 1 90.12 594 ASN B C 1
ATOM 9627 O O . ASN B 1 594 ? 17.844 34.188 19.734 1 90.12 594 ASN B O 1
ATOM 9631 N N . ALA B 1 595 ? 17.625 34.906 17.656 1 91.5 595 ALA B N 1
ATOM 9632 C CA . ALA B 1 595 ? 16.734 33.781 17.297 1 91.5 595 ALA B CA 1
ATOM 9633 C C . ALA B 1 595 ? 17.438 32.438 17.484 1 91.5 595 ALA B C 1
ATOM 9635 O O . ALA B 1 595 ? 18.594 32.281 17.078 1 91.5 595 ALA B O 1
ATOM 9636 N N . ASP B 1 596 ? 16.766 31.469 18.188 1 91.31 596 ASP B N 1
ATOM 9637 C CA . ASP B 1 596 ? 17.234 30.109 18.391 1 91.31 596 ASP B CA 1
ATOM 9638 C C . ASP B 1 596 ? 16.297 29.094 17.75 1 91.31 596 ASP B C 1
ATOM 9640 O O . ASP B 1 596 ? 15.141 28.953 18.172 1 91.31 596 ASP B O 1
ATOM 9644 N N . PHE B 1 597 ? 16.859 28.344 16.859 1 92 597 PHE B N 1
ATOM 9645 C CA . PHE B 1 597 ? 16.031 27.422 16.078 1 92 597 PHE B CA 1
ATOM 9646 C C . PHE B 1 597 ? 16.156 26.016 16.625 1 92 597 PHE B C 1
ATOM 9648 O O . PHE B 1 597 ? 15.562 25.078 16.094 1 92 597 PHE B O 1
ATOM 9655 N N . ASN B 1 598 ? 16.906 25.75 17.672 1 90.19 598 ASN B N 1
ATOM 9656 C CA . ASN B 1 598 ? 17.25 24.391 18.062 1 90.19 598 ASN B CA 1
ATOM 9657 C C . ASN B 1 598 ? 16.703 24.047 19.453 1 90.19 598 ASN B C 1
ATOM 9659 O O . ASN B 1 598 ? 16.844 22.906 19.906 1 90.19 598 ASN B O 1
ATOM 9663 N N . ARG B 1 599 ? 16.031 24.953 20.062 1 87.88 599 ARG B N 1
ATOM 9664 C CA . ARG B 1 599 ? 15.484 24.656 21.391 1 87.88 599 ARG B CA 1
ATOM 9665 C C . ARG B 1 599 ? 14.312 23.688 21.297 1 87.88 599 ARG B C 1
ATOM 9667 O O . ARG B 1 599 ? 13.492 23.781 20.375 1 87.88 599 ARG B O 1
ATOM 9674 N N . THR B 1 600 ? 14.219 22.828 22.312 1 88.69 600 THR B N 1
ATOM 9675 C CA . THR B 1 600 ? 13.227 21.766 22.25 1 88.69 600 THR B CA 1
ATOM 9676 C C . THR B 1 600 ? 12.125 21.984 23.281 1 88.69 600 THR B C 1
ATOM 9678 O O . THR B 1 600 ? 11.117 21.281 23.281 1 88.69 600 THR B O 1
ATOM 9681 N N . SER B 1 601 ? 12.352 22.875 24.188 1 86.06 601 SER B N 1
ATOM 9682 C CA . SER B 1 601 ? 11.32 23.219 25.156 1 86.06 601 SER B CA 1
ATOM 9683 C C . SER B 1 601 ? 10.727 24.594 24.875 1 86.06 601 SER B C 1
ATOM 9685 O O . SER B 1 601 ? 11.414 25.484 24.359 1 86.06 601 SER B O 1
ATOM 9687 N N . TYR B 1 602 ? 9.477 24.734 25.156 1 88.06 602 TYR B N 1
ATOM 9688 C CA . TYR B 1 602 ? 8.805 26 24.875 1 88.06 602 TYR B CA 1
ATOM 9689 C C . TYR B 1 602 ? 9.391 27.125 25.734 1 88.06 602 TYR B C 1
ATOM 9691 O O . TYR B 1 602 ? 9.688 28.203 25.234 1 88.06 602 TYR B O 1
ATOM 9699 N N . PHE B 1 603 ? 9.508 26.859 27.078 1 83.56 603 PHE B N 1
ATOM 9700 C CA . PHE B 1 603 ? 10.102 27.844 27.969 1 83.56 603 PHE B CA 1
ATOM 9701 C C . PHE B 1 603 ? 11.547 27.5 28.281 1 83.56 603 PHE B C 1
ATOM 9703 O O . PHE B 1 603 ? 11.93 26.328 28.266 1 83.56 603 PHE B O 1
ATOM 9710 N N . PRO B 1 604 ? 12.375 28.516 28.391 1 73.75 604 PRO B N 1
ATOM 9711 C CA . PRO B 1 604 ? 13.75 28.234 28.797 1 73.75 604 PRO B CA 1
ATOM 9712 C C . PRO B 1 604 ? 13.844 27.516 30.125 1 73.75 604 PRO B C 1
ATOM 9714 O O . PRO B 1 604 ? 12.969 27.688 30.984 1 73.75 604 PRO B O 1
ATOM 9717 N N . PRO B 1 605 ? 14.742 26.438 30.141 1 62.53 605 PRO B N 1
ATOM 9718 C CA . PRO B 1 605 ? 14.883 25.734 31.422 1 62.53 605 PRO B CA 1
ATOM 9719 C C . PRO B 1 605 ? 15.062 26.688 32.594 1 62.53 605 PRO B C 1
ATOM 9721 O O . PRO B 1 605 ? 15.68 27.75 32.469 1 62.53 605 PRO B O 1
ATOM 9724 N N . LYS B 1 606 ? 14.172 26.656 33.594 1 53.59 606 LYS B N 1
ATOM 9725 C CA . LYS B 1 606 ? 14.367 27.422 34.812 1 53.59 606 LYS B CA 1
ATOM 9726 C C . LYS B 1 606 ? 15.781 27.234 35.375 1 53.59 606 LYS B C 1
ATOM 9728 O O . LYS B 1 606 ? 16.266 26.109 35.469 1 53.59 606 LYS B O 1
ATOM 9733 N N . PHE B 1 607 ? 16.562 28.25 34.969 1 41.47 607 PHE B N 1
ATOM 9734 C CA . PHE B 1 607 ? 17.797 28.266 35.75 1 41.47 607 PHE B CA 1
ATOM 9735 C C . PHE B 1 607 ? 17.516 27.984 37.219 1 41.47 607 PHE B C 1
ATOM 9737 O O . PHE B 1 607 ? 16.688 28.672 37.844 1 41.47 607 PHE B O 1
ATOM 9744 N N . ASN B 1 608 ? 17.516 26.812 37.594 1 35.16 608 ASN B N 1
ATOM 9745 C CA . ASN B 1 608 ? 17.719 26.734 39.031 1 35.16 608 ASN B CA 1
ATOM 9746 C C . ASN B 1 608 ? 18.922 27.562 39.5 1 35.16 608 ASN B C 1
ATOM 9748 O O . ASN B 1 608 ? 20.031 27.391 38.969 1 35.16 608 ASN B O 1
ATOM 9752 N N . GLU B 1 609 ? 18.734 28.812 40 1 31.33 609 GLU B N 1
ATOM 9753 C CA . GLU B 1 609 ? 19.703 29.484 40.875 1 31.33 609 GLU B CA 1
ATOM 9754 C C . GLU B 1 609 ? 20.359 28.5 41.812 1 31.33 609 GLU B C 1
ATOM 9756 O O . GLU B 1 609 ? 21.281 28.844 42.562 1 31.33 609 GLU B O 1
ATOM 9761 N N . GLY B 1 610 ? 19.828 27.328 42.219 1 27.64 610 GLY B N 1
ATOM 9762 C CA . GLY B 1 610 ? 20.531 26.797 43.375 1 27.64 610 GLY B CA 1
ATOM 9763 C C . GLY B 1 610 ? 21.938 26.312 43.031 1 27.64 610 GLY B C 1
ATOM 9764 O O . GLY B 1 610 ? 22.688 25.891 43.938 1 27.64 610 GLY B O 1
ATOM 9765 N N . ASP B 1 611 ? 22.781 26.219 42 1 24.2 611 ASP B N 1
ATOM 9766 C CA . ASP B 1 611 ? 24.141 26.172 42.531 1 24.2 611 ASP B CA 1
ATOM 9767 C C . ASP B 1 611 ? 24.719 27.578 42.688 1 24.2 611 ASP B C 1
ATOM 9769 O O . ASP B 1 611 ? 24.531 28.422 41.812 1 24.2 611 ASP B O 1
#

Secondary structure (DSSP, 8-state):
-HHHHT-BGGGS-HHHHHHTTSSSTT--HHHHHHHHHHHH-IIIIITTT-BHHHHHHHHHHHHHHHS---SS----------------SS-HHHHHHTTBTTBSSPPPEEEETTTTTSPPP---TT-S--PPPEEEEE---SSHHHHHHHHHHHHHHHHHHHTT--EEEEEEEEEEEE-TTS-EEEEEEEEEEEE-TTSS-HHHHHHHHHHHHHHHHHTT--S-EEEEEE-------PPPPBP---TTSTTHHHHGGGBSSTT-EEEETTTTTTT-EEE--EEEE--TT---EEEEES--SSEEEES-HHHHHHHHHHHHHHHHHHHHHHHHHHHHHHHHHHSPPPSSHHHHHHHHHHHHHHHHHHHHHHHHHHHHHHHHHHHHHHHSSGGGGEEEEEEE-PPPEE--SSS--BEE--EEEEEPHHHHTTT--SSEEE--SSS-HHHHHHHHSTT-SS------TTSEEE--SB--GGGTTS--EE-TTS-EEEEEEEEETTTEEEEEEEEEEEEEEE-TT--EEEEEEEEES-TTS--S--TT-TTPEEEETTS-EEEEEEEEE---TTT---EEEEEEHHHHHHHHHHHSTT-BS---SSSPP---TT-/-HHHHT-BGGGS-HHHHHHTTSSSTT--HHHHHHHHHHHH-IIIIITTT-BHHHHHHHHHHHHHHHS---SS-------------S--SS-HHHHHHTTBTTBSSPPPEEEETTTTTSPPP---TT-SS-PPPEEEEE---SSHHHHHHHHHHHHHHHHHHHTT--EEEEEEEEEEEE-TTS-EEEEEEEEEEEE-TTSS-HHHHHHHHHHHHHHHHHTT--S-EEEEEE-------PPPPBPPPPTTSTTHHHHGGGBSSSS-EEEETTTTTTT-EEE--EEEE--TT---EEEEES--SSEEEES-HHHHHHHHHHHHHHHHHHHHHHHHHHHHHHHHHHSPPPSSHHHHHHHHHHHHHHHHHHHHHHHHHHHHHHHHHHHHHHHSSGGGGEEEEEEE-PPPEE--SSS--BEE--EEEEEPHHHHTTT--SSEEE--SSS-HHHHHHHHSTT-SS------TTSEEE--SB--GGGTTS--EE-TTS-EEEEEEEEETTTEEEEEEEEEEEEEEE-TT--EEEEEEEEESSTTS--S--TT-TTPEEEETTS-EEEEEEEEE---TTT---EEEEEEHHHHHHHHHHHSTT-BS---SSSPP---TT-

Sequence (1222 aa):
MEDKEQRKLIDITDEELVADGFLGDGAFASVIQTIQVVKENPALLGCKWVTWWMLELQHISMQEETSNKWTDSSEFSTHMLSMSALPPLISDFERVHYYHGISLDPPELYYRSDLESNPFPVPLPGDRWFQLPVKTAQGVFETPLNKVWNVVAPRIIALFDARDIKYSVLVPARFSSADENRDSTLGPVVIWVATHPGAISLELARDASSDILQILEEYQVEGAVVEWIEGSVEKLAGPPLMYVTHYTNPTHSVRRPFTAALGMPIAAKEREEEDASGTVSFSFHEGGDSKKVFAGANAPRQLVRLCGHRRFQRALFEIRDLVDRNLYKAVDSTEEIVRLQNEQRSTKTKRLKDQNCALDAMRDQLKMMNKNNERLQKFFHEVRSQWTDITRRTIGHVHWAPSISIVGDGSHGYTRDIGTFELEAAKFQKHFEGNIVDLGNKYARYDLNKKFFISNTTSAAEIPSNRVLRIRGVVERELLNMRDSYDDDMVPVFIVGKDGNATDLTLGRYSGLEAYVCDKSNNRSIELAIFNYDRMSGDFSAKGDSGALIWTSDGRMLAVLHSGMPRGPYNNTHVTFGTPAWWVVEQLKAQYPNADFNRTSYFPPKFNEGDMEDKEQRKLIDITDEELVADGFLGDGAFASVIQTIQVVKENPALLGCKWVTWWMLELQHISMQEETSNKWTDSSEFSTHMLSMSALPPLISDFERVHYYHGISLDPPELYYRSDLESNPFPVPLPGDRWFQLPVKTAQGVFETPLNKVWNVVAPRIIALFDARDIKYSVLVPARFSSADENRDSTLGPVVIWVATHPGAISLELARDASSDILQILEEYQVEGAVVEWIEGSVEKLAGPPLMYVTHYTNPTHSVRRPFTAALGMPIAAKEREEEDASGTVSFSFHEGGDSKKVFAGANAPRQLVRLCGHRRFQRALFEIRDLVDRNLYKAVDSTEEIVRLQNEQRSTKTKRLKDQNCALDAMRDQLKMMNKNNERLQKFFHEVRSQWTDITRRTIGHVHWAPSISIVGDGSHGYTRDIGTFELEAAKFQKHFEGNIVDLGNKYARYDLNKKFFISNTTSAAEIPSNRVLRIRGVVERELLNMRDSYDDDMVPVFIVGKDGNATDLTLGRYSGLEAYVCDKSNNRSIELAIFNYDRMSGDFSAKGDSGALIWTSDGRMLAVLHSGMPRGPYNNTHVTFGTPAWWVVEQLKAQYPNADFNRTSYFPPKFNEGD

Solvent-accessible surface area (backbone atoms only — not comparable to full-atom values): 65178 Å² total; per-residue (Å²): 111,77,68,55,38,68,32,43,48,68,79,52,51,70,67,57,35,36,74,70,49,46,35,69,90,86,24,47,57,66,53,39,46,48,53,49,51,29,65,75,31,38,89,81,44,20,74,70,70,48,24,42,42,52,52,50,45,47,51,36,50,51,45,21,46,35,52,34,36,80,48,95,59,60,56,66,66,67,90,74,77,80,72,81,75,77,89,56,97,48,51,69,64,47,17,57,46,63,37,29,56,57,43,69,74,37,57,41,50,60,47,54,67,45,53,84,85,51,68,74,91,65,82,48,96,86,56,84,80,69,73,77,55,37,25,37,77,36,76,72,70,97,43,65,51,69,80,42,42,84,61,47,49,56,54,50,49,50,49,29,59,75,68,66,47,58,66,57,43,82,43,71,30,17,39,27,34,35,50,99,81,73,49,66,45,75,50,53,50,26,43,35,34,22,21,28,75,82,56,65,54,69,66,56,49,54,55,49,37,56,54,47,53,49,56,34,45,74,66,65,33,77,73,62,33,37,36,35,29,60,48,76,81,58,78,55,84,31,66,53,39,38,62,86,60,55,78,79,43,80,52,32,77,65,43,49,64,47,22,58,41,50,24,22,27,27,10,31,61,87,33,36,84,70,63,45,38,24,5,35,31,48,47,32,30,44,33,86,92,53,73,53,36,32,32,35,23,60,46,73,83,42,44,34,23,46,37,28,68,66,54,43,50,49,44,53,47,51,45,52,50,51,48,39,52,46,50,52,51,37,48,45,34,50,52,32,45,54,48,59,72,69,44,79,78,55,88,48,65,71,58,32,50,50,51,50,50,42,45,51,51,35,52,52,49,38,52,51,40,53,52,41,48,48,51,45,52,53,47,51,51,47,46,55,72,52,53,63,47,67,47,20,26,58,42,29,41,48,72,48,58,66,74,75,38,62,49,61,88,97,45,89,26,37,55,44,63,59,15,32,25,36,51,38,58,78,36,35,51,87,40,37,59,35,36,27,37,71,60,63,76,87,50,53,69,68,54,47,41,44,66,61,46,48,38,45,70,75,66,79,77,65,74,46,70,78,38,52,44,59,43,51,67,52,47,45,78,82,50,51,65,51,73,74,32,31,37,38,78,66,40,71,30,32,49,30,36,31,40,19,50,57,58,36,76,30,50,23,28,42,64,52,50,78,34,79,44,66,48,98,85,66,48,68,30,38,27,37,34,33,32,36,58,46,95,85,69,49,67,51,65,46,82,29,19,33,12,12,35,29,24,39,80,86,16,24,31,42,21,33,30,68,49,66,45,66,57,47,90,82,79,67,55,42,37,34,31,18,31,50,28,42,59,51,50,50,56,46,33,71,77,32,74,47,53,35,58,70,55,44,57,59,58,77,76,76,72,68,71,80,119,109,76,68,54,39,67,32,43,46,69,77,53,52,70,66,56,36,36,72,70,49,47,35,68,90,86,23,46,57,67,54,39,48,46,54,49,52,27,64,75,31,38,90,79,43,22,75,68,71,46,24,42,43,54,53,49,46,46,52,32,51,52,47,22,44,35,53,34,38,81,48,94,54,58,57,62,63,73,85,74,78,80,72,82,74,76,88,55,97,48,50,69,64,46,18,56,45,64,38,28,52,57,44,63,76,37,58,42,49,63,47,54,68,45,54,83,83,51,69,75,91,64,82,49,94,85,56,84,81,67,72,77,54,37,25,38,78,37,78,74,70,96,43,64,50,69,79,44,43,82,61,47,50,58,54,48,48,51,49,29,58,76,68,67,47,59,65,58,43,81,42,71,32,18,38,27,35,35,50,99,81,71,49,67,46,76,49,54,49,26,44,35,34,24,22,27,75,86,57,65,53,69,68,55,50,54,55,52,39,54,53,47,52,50,56,34,45,75,67,64,32,74,73,62,35,39,34,34,30,59,48,76,82,57,77,56,83,30,68,54,41,38,63,86,60,56,76,77,42,81,52,32,77,64,43,50,65,47,24,57,40,51,26,22,27,27,8,31,61,86,33,34,84,71,62,46,39,25,4,34,33,49,46,32,31,44,31,85,92,52,73,52,36,33,32,36,24,60,46,72,83,42,44,33,22,48,37,28,68,66,54,44,50,48,45,53,46,51,45,51,51,50,48,40,52,46,49,52,51,37,48,45,33,49,52,32,44,54,49,59,70,68,43,79,78,54,89,46,66,71,60,33,51,52,50,50,50,43,47,52,50,36,52,52,48,36,54,50,42,52,54,39,47,50,52,45,52,55,46,50,51,47,48,54,72,52,53,63,49,68,45,19,27,60,42,29,40,49,72,46,60,66,74,75,37,61,49,60,87,96,43,89,25,36,53,44,64,58,14,34,24,36,49,37,57,79,35,36,52,89,40,37,60,35,38,27,37,70,59,62,78,88,48,53,70,68,54,46,42,44,65,60,45,48,37,46,69,76,66,78,77,66,74,47,69,79,37,52,45,58,43,51,68,54,47,45,78,82,50,50,66,53,71,76,32,32,36,37,78,66,41,71,29,33,49,30,36,33,38,18,49,58,57,36,76,29,50,25,29,42,65,51,50,78,34,79,43,67,48,96,82,66,47,69,32,39,26,38,36,32,32,35,59,45,95,84,68,51,66,51,64,45,83,28,20,33,12,11,35,28,25,38,81,85,17,25,32,42,21,33,30,67,50,67,46,66,57,47,91,82,81,66,54,42,36,33,30,19,31,51,28,42,59,51,53,50,56,46,33,72,76,31,75,47,53,36,58,72,57,43,56,59,58,76,78,74,73,69,72,80,120

Nearest PDB structures (foldseek):
  6yvd-assembly1_D  TM=5.202E-01  e=6.796E+00  Saccharomyces cerevisiae S288C
  6yvd-assembly1_D  TM=5.205E-01  e=6.626E+00  Saccharomyces cerevisiae S288C

Foldseek 3Di:
DVVQQQAFLLPDDPVRCVVQQCDDPPHDPLSVLLSVLCNVCVPQHRVFGHGPNLSVLLRQVVVQVVVDPPPVFSQRDDSDPPPPDDPQLAPPVCQFCVQRQQANGDFGWRDKQCCPVDPADDDDDVNPDDDHWHKHKDDDPPALCVVCVVPLVVVLVVLCVVLVFAWDDWDKIWIWTQDPVRDIDIAAIEGEIEGAVPRDDSVRQNVSQVVSQVSCVVSPRPRYMYIYGHDDQDQPQFAAADAQDFLPQLCNVLSVCRHPEWQHWKDDPVCLVVVQIETWAFKWDLFDPDLWIKTKALDDAWFIFTQRPNLLVVSLVVLSVSLNVLSSLLSVLSVVLVVLVPDDQDPDDVVNVVSVVSNVVSSVSNVVSSVSNVVSVVVSCVCCVRPVNRSNGGFWTWDFADDFDQPPDVDPSATDRMTMTIGDCSHAQPHFFGHKDQQHVPDDQVVVCCLQAPPPPDDPDGQDPSRMAAADAFQDPVCLLPFDHAHPVRNRWFKKWWAHSVPGIFIWTWPSDWDWDQDPVRRTGTWTKTWHSDPPRDARDDRNHQQIFIGHSNRYTAWGWHDKDAQDDPPRIIMTTTGGVVVVVVVVCVVSVRMGRRDGGSGPDPPPVPD/DVVQQQAFLLPDDPVVCVVVVCDDPPHDPLSVLLSVLCNVCVPQHRVFGHGPNLSVLLRQVVVQVVVDPPPVFSQRPDPDDPPPDDPQLAPPVCQFCVQRQQANGDFGWRDKQCCPVDPADDDDDVNPDDDHWHKHKDDDPPALCVVCVVPLVVVLVVLCVVLVFAWDDWDKIWIWTQDPVRDIDIAAIEGEIEGAVPRDDSVRQNVSFVVSQVSCVVSPRPRYMYIYGHDDQDQPQFAAADAQDFLPQLCNVLSVCRHPEWQHWKDDPVCLVVVQIETWAFKWDLFDPDLWIKIKALDDAWFIFTARPNLLVVSLVVLSVSLNVLSSLLSVLSVVLVVLVPDDQDPDDVVNVVSVVSNVVSSVSNVVSSVSNVVSVVVSCVCCVRPVNRSNGGFWTWDFADDFDQPPDVDPSATPRMTMTIGDCSHAQVHFFGHKDQQHVPDDQVVVCCLQAPPDPDDPDGQDPSRIAAADAFQDPVCLLPFDHAHPVRNRWFKKWWAHSVPGIFIWTWPSDWDWDQDPVRRTGTWTKTWHSDPPRDARDDRNHQQIFIAHSNRYTAWGWHDKDQQDDPPRIIMTTGTGVVVNVVVVCVVSVRMGRRDGHSGPDPPPVPD

Organism: NCBI:txid456999